Protein AF-0000000075734066 (afdb_homodimer)

Sequence (974 aa):
MGRRRIFTVGFDLPGDGFESIPFNSDQTLLDADIVLFEPTLSVFHSYESYNGRELLSENSSFIAKTRVDHWRSEIITAVNAGKLVVVYLSKPDVYYRYTGQQQHSGTGRSRATTNLVAEISSYEAIPNLTKVTAKSGSEIRLEKDGAFLGPYWSEVSEYSSYEVEIEGNFTRTLLRSRSGERVVGASFEGKRGALLFLPPIRYDYELFVQDVGAEEEWTAEAQEFGKRLVGALVGLSDVLRRSSQLTPPPEWSSASEFRLALENVLETNITQHSAQIQRMQAERLEFEQQLEDAGSLRRLLYEQGKALELAILEAMRLFGFESSQFQDGESEFDGVFVSVEGRCLGEVEGRDNRAIAIEKFSQLERNLSEDFAREETSEYAKGILFGNAYRLKPPADRGSFFTDKCVSAAQRIGAALIRTPDLFAPAKYLKEHPSDTGFAKACRDSIFSTSGGVVNFPEPPIVETNTVTTTNEEEPSLPASPILSVSMGRRRIFTVGFDLPGDGFESIPFNSDQTLLDADIVLFEPTLSVFHSYESYNGRELLSENSSFIAKTRVDHWRSEIITAVNAGKLVVVYLSKPDVYYRYTGQQQHSGTGRSRATTNLVAEISSYEAIPNLTKVTAKSGSEIRLEKDGAFLGPYWSEVSEYSSYEVEIEGNFTRTLLRSRSGERVVGASFEGKRGALLFLPPIRYDYELFVQDVGAEEEWTAEAQEFGKRLVGALVGLSDVLRRSSQLTPPPEWSSASEFRLALENVLETNITQHSAQIQRMQAERLEFEQQLEDAGSLRRLLYEQGKALELAILEAMRLFGFESSQFQDGESEFDGVFVSVEGRCLGEVEGRDNRAIAIEKFSQLERNLSEDFAREETSEYAKGILFGNAYRLKPPADRGSFFTDKCVSAAQRIGAALIRTPDLFAPAKYLKEHPSDTGFAKACRDSIFSTSGGVVNFPEPPIVETNTVTTTNEEEPSLPASPILSVS

Foldseek 3Di:
DDQFAEEEECDDADADNYDYHYLLDLDAPQPGQEYEYEQDLVVQFDPDDDPRFTEGDQVSLVSSVVSLQSLLVRVLVNQVVQHEYEYAAAAKRKHKYFPVDWDWDDDDQAIEIATAIAIDISCLSPFFWQDKAFDKDLAKDFDPVQVLLVLLCVLQSVQFIAGIFTDGDAPAQTMAHPPPRGRRWGKHHFLRGIYIYHHDGHDDCVQQWDDDDPDIHGDPVSNVSVVSNSVSVVSSSVVSRVVNPDDDDDPVCPDPVNDDPVVVVVVVVVVVVVVVVVVVVVVVVVVVVVVCVLCLLCCLQAPFDLSNLVSVQLLLVLLPWPWDWDDDPVDTFSIWTQDPVFIETEFEGEDQADADECVRVVSQVVRQVVVCPDPVHPDGHAYEYEFNYNRVDGPVPGDHNHDPNNLVVQQVVFHEYEHSVQSRQLSVLSVVVVVPNVLSVQQVCQRVVGGRYYGHHDGDDDGDDHHHHHDPDPHPRSDNDDHRDHD/DDQFAEEEECDDADADNYDYHYLLDLDAPQPGQEYEYEQDLVVQFDPDDDPRFTEGDQVSLVSSVVSLQSLLVRVLVNQVVQHEYEYAAAAKRKHKYFPPDWDWDDDDQAIEIATAIDIDISCLSPFFWQDKAFDKDLAKDFDPVQVLLVLLCVLQSVQFIAGIFTDGDFPAQTMAHPPPRGRRWGKHHALRGIYIYHHDGHDDCVQQWDDDDPDIHGDPVSHVSVVSNSVSVVSSSVVSRVVNDDDDDDPVCPDPVNDDPVVVVVVVVVVVVVVVVVVVVVVVVVVVVVVCVLCLLCCLQAPFDLSNLVNVQLLLVLLVWPWDWDDDPVDTFSIWTQDPVFIETEFEGEDQADADECVRVVNQVVRQVVVCPDPVHPDGHAYEYEFNYNRVDGPVPGDHNHDPNNLVVQQVVFHEYEHSVQSRQLSVLSVVVVVPNVLSVQQVCQRVVRGRYYGHHDGDDDGDDHHHHHDPDPDPRNDNDDHRDHD

Structure (mmCIF, N/CA/C/O backbone):
data_AF-0000000075734066-model_v1
#
loop_
_entity.id
_entity.type
_entity.pdbx_description
1 polymer 'Uncharacterized protein'
#
loop_
_atom_site.group_PDB
_atom_site.id
_atom_site.type_symbol
_atom_site.label_atom_id
_atom_site.label_alt_id
_atom_site.label_comp_id
_atom_site.label_asym_id
_atom_site.label_entity_id
_atom_site.label_seq_id
_atom_site.pdbx_PDB_ins_code
_atom_site.Cartn_x
_atom_site.Cartn_y
_atom_site.Cartn_z
_atom_site.occupancy
_atom_site.B_iso_or_equiv
_atom_site.auth_seq_id
_atom_site.auth_comp_id
_atom_site.auth_asym_id
_atom_site.auth_atom_id
_atom_site.pdbx_PDB_model_num
ATOM 1 N N . MET A 1 1 ? 5.617 -24.406 16.078 1 31.66 1 MET A N 1
ATOM 2 C CA . MET A 1 1 ? 4.91 -24 14.875 1 31.66 1 MET A CA 1
ATOM 3 C C . MET A 1 1 ? 4.488 -22.531 14.961 1 31.66 1 MET A C 1
ATOM 5 O O . MET A 1 1 ? 3.914 -22.094 15.961 1 31.66 1 MET A O 1
ATOM 9 N N . GLY A 1 2 ? 5.082 -21.688 14.336 1 49.72 2 GLY A N 1
ATOM 10 C CA . GLY A 1 2 ? 4.969 -20.266 14.609 1 49.72 2 GLY A CA 1
ATOM 11 C C . GLY A 1 2 ? 3.539 -19.766 14.562 1 49.72 2 GLY A C 1
ATOM 12 O O . GLY A 1 2 ? 2.693 -20.344 13.875 1 49.72 2 GLY A O 1
ATOM 13 N N . ARG A 1 3 ? 3.123 -19 15.453 1 70.31 3 ARG A N 1
ATOM 14 C CA . ARG A 1 3 ? 1.771 -18.5 15.695 1 70.31 3 ARG A CA 1
ATOM 15 C C . ARG A 1 3 ? 1.241 -17.75 14.484 1 70.31 3 ARG A C 1
ATOM 17 O O . ARG A 1 3 ? 1.912 -16.859 13.961 1 70.31 3 ARG A O 1
ATOM 24 N N . ARG A 1 4 ? 0.085 -18.344 13.875 1 84.06 4 ARG A N 1
ATOM 25 C CA . ARG A 1 4 ? -0.562 -17.703 12.727 1 84.06 4 ARG A CA 1
ATOM 26 C C . ARG A 1 4 ? -1.252 -16.406 13.141 1 84.06 4 ARG A C 1
ATOM 28 O O . ARG A 1 4 ? -1.91 -16.344 14.18 1 84.06 4 ARG A O 1
ATOM 35 N N . ARG A 1 5 ? -0.906 -15.422 12.5 1 88.94 5 ARG A N 1
ATOM 36 C CA . ARG A 1 5 ? -1.552 -14.141 12.734 1 88.94 5 ARG A CA 1
ATOM 37 C C . ARG A 1 5 ? -2.865 -14.031 11.969 1 88.94 5 ARG A C 1
ATOM 39 O O . ARG A 1 5 ? -2.887 -14.164 10.742 1 88.94 5 ARG A O 1
ATOM 46 N N . ILE A 1 6 ? -4 -13.836 12.766 1 94.81 6 ILE A N 1
ATOM 47 C CA . ILE A 1 6 ? -5.324 -13.773 12.156 1 94.81 6 ILE A CA 1
ATOM 48 C C . ILE A 1 6 ? -5.922 -12.383 12.352 1 94.81 6 ILE A C 1
ATOM 50 O O . ILE A 1 6 ? -6.129 -11.945 13.484 1 94.81 6 ILE A O 1
ATOM 54 N N . PHE A 1 7 ? -6.184 -11.68 11.234 1 94.94 7 PHE A N 1
ATOM 55 C CA . PHE A 1 7 ? -6.82 -10.367 11.273 1 94.94 7 PHE A CA 1
ATOM 56 C C . PHE A 1 7 ? -8.328 -10.5 11.102 1 94.94 7 PHE A C 1
ATOM 58 O O . PHE A 1 7 ? -8.805 -11.297 10.297 1 94.94 7 PHE A O 1
ATOM 65 N N . THR A 1 8 ? -9.086 -9.758 11.906 1 95.69 8 THR A N 1
ATOM 66 C CA . THR A 1 8 ? -10.492 -9.492 11.633 1 95.69 8 THR A CA 1
ATOM 67 C C . THR A 1 8 ? -10.688 -8.039 11.203 1 95.69 8 THR A C 1
ATOM 69 O O . THR A 1 8 ? -10.273 -7.113 11.898 1 95.69 8 THR A O 1
ATOM 72 N N . VAL A 1 9 ? -11.266 -7.836 10.039 1 95.12 9 VAL A N 1
ATOM 73 C CA . VAL A 1 9 ? -11.461 -6.484 9.516 1 95.12 9 VAL A CA 1
ATOM 74 C C . VAL A 1 9 ? -12.953 -6.148 9.516 1 95.12 9 VAL A C 1
ATOM 76 O O . VAL A 1 9 ? -13.742 -6.797 8.82 1 95.12 9 VAL A O 1
ATOM 79 N N . GLY A 1 10 ? -13.352 -5.129 10.273 1 91.62 10 GLY A N 1
ATOM 80 C CA . GLY A 1 10 ? -14.719 -4.641 10.25 1 91.62 10 GLY A CA 1
ATOM 81 C C . GLY A 1 10 ? -15.594 -5.285 11.312 1 91.62 10 GLY A C 1
ATOM 82 O O . GLY A 1 10 ? -16.781 -4.969 11.414 1 91.62 10 GLY A O 1
ATOM 83 N N . PHE A 1 11 ? -15.039 -6.273 12.047 1 90.06 11 PHE A N 1
ATOM 84 C CA . PHE A 1 11 ? -15.812 -6.934 13.094 1 90.06 11 PHE A CA 1
ATOM 85 C C . PHE A 1 11 ? -14.891 -7.574 14.125 1 90.06 11 PHE A C 1
ATOM 87 O O . PHE A 1 11 ? -13.672 -7.605 13.938 1 90.06 11 PHE A O 1
ATOM 94 N N . ASP A 1 12 ? -15.492 -8.07 15.195 1 88.94 12 ASP A N 1
ATOM 95 C CA . ASP A 1 12 ? -14.727 -8.688 16.281 1 88.94 12 ASP A CA 1
ATOM 96 C C . ASP A 1 12 ? -15.18 -10.125 16.516 1 88.94 12 ASP A C 1
ATOM 98 O O . ASP A 1 12 ? -16.328 -10.469 16.266 1 88.94 12 ASP A O 1
ATOM 102 N N . LEU A 1 13 ? -14.258 -10.867 16.906 1 92.38 13 LEU A N 1
ATOM 103 C CA . LEU A 1 13 ? -14.516 -12.242 17.312 1 92.38 13 LEU A CA 1
ATOM 104 C C . LEU A 1 13 ? -13.953 -12.516 18.703 1 92.38 13 LEU A C 1
ATOM 106 O O . LEU A 1 13 ? -13 -11.859 19.125 1 92.38 13 LEU A O 1
ATOM 110 N N . PRO A 1 14 ? -14.609 -13.375 19.406 1 89.62 14 PRO A N 1
ATOM 111 C CA . PRO A 1 14 ? -14.148 -13.648 20.781 1 89.62 14 PRO A CA 1
ATOM 112 C C . PRO A 1 14 ? -12.797 -14.359 20.812 1 89.62 14 PRO A C 1
ATOM 114 O O . PRO A 1 14 ? -12.492 -15.164 19.922 1 89.62 14 PRO A O 1
ATOM 117 N N . GLY A 1 15 ? -12.039 -14.039 21.875 1 85.56 15 GLY A N 1
ATOM 118 C CA . GLY A 1 15 ? -10.773 -14.727 22.094 1 85.56 15 GLY A CA 1
ATOM 119 C C . GLY A 1 15 ? -9.562 -13.867 21.781 1 85.56 15 GLY A C 1
ATOM 120 O O . GLY A 1 15 ? -9.695 -12.773 21.234 1 85.56 15 GLY A O 1
ATOM 121 N N . ASP A 1 16 ? -8.375 -14.398 22.047 1 84.06 16 ASP A N 1
ATOM 122 C CA . ASP A 1 16 ? -7.129 -13.641 21.938 1 84.06 16 ASP A CA 1
ATOM 123 C C . ASP A 1 16 ? -6.395 -13.992 20.641 1 84.06 16 ASP A C 1
ATOM 125 O O . ASP A 1 16 ? -5.305 -13.484 20.375 1 84.06 16 ASP A O 1
ATOM 129 N N . GLY A 1 17 ? -7.035 -14.805 19.906 1 88.69 17 GLY A N 1
ATOM 130 C CA . GLY A 1 17 ? -6.359 -15.273 18.703 1 88.69 17 GLY A CA 1
ATOM 131 C C . GLY A 1 17 ? -6.562 -14.359 17.516 1 88.69 17 GLY A C 1
ATOM 132 O O . GLY A 1 17 ? -6.027 -14.617 16.438 1 88.69 17 GLY A O 1
ATOM 133 N N . PHE A 1 18 ? -7.312 -13.25 17.734 1 92 18 PHE A N 1
ATOM 134 C CA . PHE A 1 18 ? -7.664 -12.383 16.609 1 92 18 PHE A CA 1
ATOM 135 C C . PHE A 1 18 ? -7.16 -10.969 16.859 1 92 18 PHE A C 1
ATOM 137 O O . PHE A 1 18 ? -7.207 -10.461 17.984 1 92 18 PHE A O 1
ATOM 144 N N . GLU A 1 19 ? -6.594 -10.375 15.812 1 89.81 19 GLU A N 1
ATOM 145 C CA . GLU A 1 19 ? -6.277 -8.945 15.805 1 89.81 19 GLU A CA 1
ATOM 146 C C . GLU A 1 19 ? -7.316 -8.156 15.016 1 89.81 19 GLU A C 1
ATOM 148 O O . GLU A 1 19 ? -7.395 -8.273 13.789 1 89.81 19 GLU A O 1
ATOM 153 N N . SER A 1 20 ? -8.039 -7.309 15.695 1 90.5 20 SER A N 1
ATOM 154 C CA . SER A 1 20 ? -9.156 -6.586 15.094 1 90.5 20 SER A CA 1
ATOM 155 C C . SER A 1 20 ? -8.68 -5.297 14.422 1 90.5 20 SER A C 1
ATOM 157 O O . SER A 1 20 ? -7.969 -4.5 15.039 1 90.5 20 SER A O 1
ATOM 159 N N . ILE A 1 21 ? -9.047 -5.102 13.164 1 89.25 21 ILE A N 1
ATOM 160 C CA . ILE A 1 21 ? -8.75 -3.906 12.383 1 89.25 21 ILE A CA 1
ATOM 161 C C . ILE A 1 21 ? -10.055 -3.219 11.984 1 89.25 21 ILE A C 1
ATOM 163 O O . ILE A 1 21 ? -10.953 -3.855 11.43 1 89.25 21 ILE A O 1
ATOM 167 N N . PRO A 1 22 ? -10.195 -1.929 12.328 1 87.56 22 PRO A N 1
ATOM 168 C CA . PRO A 1 22 ? -11.406 -1.242 11.867 1 87.56 22 PRO A CA 1
ATOM 169 C C . PRO A 1 22 ? -11.461 -1.109 10.344 1 87.56 22 PRO A C 1
ATOM 171 O O . PRO A 1 22 ? -10.422 -1.063 9.688 1 87.56 22 PRO A O 1
ATOM 174 N N . PHE A 1 23 ? -12.641 -1.025 9.828 1 91.44 23 PHE A N 1
ATOM 175 C CA . PHE A 1 23 ? -12.797 -0.846 8.391 1 91.44 23 PHE A CA 1
ATOM 176 C C . PHE A 1 23 ? -12.172 0.467 7.938 1 91.44 23 PHE A C 1
ATOM 178 O O . PHE A 1 23 ? -11.602 0.546 6.844 1 91.44 23 PHE A O 1
ATOM 185 N N . ASN A 1 24 ? -12.383 1.441 8.828 1 87.12 24 ASN A N 1
ATOM 186 C CA . ASN A 1 24 ? -11.766 2.727 8.531 1 87.12 24 ASN A CA 1
ATOM 187 C C . ASN A 1 24 ? -10.273 2.723 8.867 1 87.12 24 ASN A C 1
ATOM 189 O O . ASN A 1 24 ? -9.844 3.422 9.781 1 87.12 24 ASN A O 1
ATOM 193 N N . SER A 1 25 ? -9.586 1.831 8.266 1 80.31 25 SER A N 1
ATOM 194 C CA . SER A 1 25 ? -8.141 1.665 8.422 1 80.31 25 SER A CA 1
ATOM 195 C C . SER A 1 25 ? -7.453 1.527 7.066 1 80.31 25 SER A C 1
ATOM 197 O O . SER A 1 25 ? -8.078 1.132 6.082 1 80.31 25 SER A O 1
ATOM 199 N N . ASP A 1 26 ? -6.324 1.95 6.969 1 72.06 26 ASP A N 1
ATOM 200 C CA . ASP A 1 26 ? -5.543 1.781 5.75 1 72.06 26 ASP A CA 1
ATOM 201 C C . ASP A 1 26 ? -4.434 0.747 5.945 1 72.06 26 ASP A C 1
ATOM 203 O O . ASP A 1 26 ? -3.438 0.752 5.219 1 72.06 26 ASP A O 1
ATOM 207 N N . GLN A 1 27 ? -4.645 -0.114 6.914 1 72.88 27 GLN A N 1
ATOM 208 C CA . GLN A 1 27 ? -3.68 -1.16 7.238 1 72.88 27 GLN A CA 1
ATOM 209 C C . GLN A 1 27 ? -3.584 -2.189 6.117 1 72.88 27 GLN A C 1
ATOM 211 O O . GLN A 1 27 ? -4.57 -2.463 5.434 1 72.88 27 GLN A O 1
ATOM 216 N N . THR A 1 28 ? -2.367 -2.773 5.941 1 74.94 28 THR A N 1
ATOM 217 C CA . THR A 1 28 ? -2.178 -3.828 4.953 1 74.94 28 THR A CA 1
ATOM 218 C C . THR A 1 28 ? -2.631 -5.176 5.508 1 74.94 28 THR A C 1
ATOM 220 O O . THR A 1 28 ? -2.551 -5.418 6.715 1 74.94 28 THR A O 1
ATOM 223 N N . LEU A 1 29 ? -3.039 -6.004 4.648 1 87.69 29 LEU A N 1
ATOM 224 C CA . LEU A 1 29 ? -3.457 -7.348 5.043 1 87.69 29 LEU A CA 1
ATOM 225 C C . LEU A 1 29 ? -2.314 -8.344 4.883 1 87.69 29 LEU A C 1
ATOM 227 O O . LEU A 1 29 ? -2.438 -9.5 5.277 1 87.69 29 LEU A O 1
ATOM 231 N N . LEU A 1 30 ? -1.233 -7.906 4.418 1 77.75 30 LEU A N 1
ATOM 232 C CA . LEU A 1 30 ? -0.116 -8.797 4.121 1 77.75 30 LEU A CA 1
ATOM 233 C C . LEU A 1 30 ? 0.545 -9.289 5.406 1 77.75 30 LEU A C 1
ATOM 235 O O . LEU A 1 30 ? 1.263 -10.289 5.395 1 77.75 30 LEU A O 1
ATOM 239 N N . ASP A 1 31 ? 0.239 -8.656 6.555 1 74.5 31 ASP A N 1
ATOM 240 C CA . ASP A 1 31 ? 0.847 -9.023 7.828 1 74.5 31 ASP A CA 1
ATOM 241 C C . ASP A 1 31 ? 0.141 -10.227 8.453 1 74.5 31 ASP A C 1
ATOM 243 O O . ASP A 1 31 ? 0.643 -10.82 9.406 1 74.5 31 ASP A O 1
ATOM 247 N N . ALA A 1 32 ? -0.918 -10.555 7.891 1 88.38 32 ALA A N 1
ATOM 248 C CA . ALA A 1 32 ? -1.688 -11.672 8.445 1 88.38 32 ALA A CA 1
ATOM 249 C C . ALA A 1 32 ? -1.451 -12.945 7.645 1 88.38 32 ALA A C 1
ATOM 251 O O . ALA A 1 32 ? -0.987 -12.898 6.504 1 88.38 32 ALA A O 1
ATOM 252 N N . ASP A 1 33 ? -1.626 -14.039 8.297 1 89.5 33 ASP A N 1
ATOM 253 C CA . ASP A 1 33 ? -1.667 -15.328 7.605 1 89.5 33 ASP A CA 1
ATOM 254 C C . ASP A 1 33 ? -3.078 -15.641 7.113 1 89.5 33 ASP A C 1
ATOM 256 O O . ASP A 1 33 ? -3.25 -16.203 6.027 1 89.5 33 ASP A O 1
ATOM 260 N N . ILE A 1 34 ? -3.953 -15.25 7.945 1 95.31 34 ILE A N 1
ATOM 261 C CA . ILE A 1 34 ? -5.371 -15.43 7.645 1 95.31 34 ILE A CA 1
ATOM 262 C C . ILE A 1 34 ? -6.113 -14.117 7.879 1 95.31 34 ILE A C 1
ATOM 264 O O . ILE A 1 34 ? -5.855 -13.414 8.859 1 95.31 34 ILE A O 1
ATOM 268 N N . VAL A 1 35 ? -6.949 -13.828 6.957 1 96.5 35 VAL A N 1
ATOM 269 C CA . VAL A 1 35 ? -7.742 -12.609 7.082 1 96.5 35 VAL A CA 1
ATOM 270 C C . VAL A 1 35 ? -9.227 -12.961 7.078 1 96.5 35 VAL A C 1
ATOM 272 O O . VAL A 1 35 ? -9.703 -13.688 6.199 1 96.5 35 VAL A O 1
ATOM 275 N N . LEU A 1 36 ? -9.898 -12.516 8.125 1 97.75 36 LEU A N 1
ATOM 276 C CA . LEU A 1 36 ? -11.352 -12.562 8.18 1 97.75 36 LEU A CA 1
ATOM 277 C C . LEU A 1 36 ? -11.953 -11.18 7.945 1 97.75 36 LEU A C 1
ATOM 279 O O . LEU A 1 36 ? -11.703 -10.25 8.711 1 97.75 36 LEU A O 1
ATOM 283 N N . PHE A 1 37 ? -12.758 -11.055 6.855 1 97.38 37 PHE A N 1
ATOM 284 C CA . PHE A 1 37 ? -13.195 -9.742 6.406 1 97.38 37 PHE A CA 1
ATOM 285 C C . PHE A 1 37 ? -14.719 -9.664 6.371 1 97.38 37 PHE A C 1
ATOM 287 O O . PHE A 1 37 ? -15.375 -10.547 5.816 1 97.38 37 PHE A O 1
ATOM 294 N N . GLU A 1 38 ? -15.273 -8.703 6.969 1 96.12 38 GLU A N 1
ATOM 295 C CA . GLU A 1 38 ? -16.703 -8.422 6.844 1 96.12 38 GLU A CA 1
ATOM 296 C C . GLU A 1 38 ? -16.938 -7.078 6.152 1 96.12 38 GLU A C 1
ATOM 298 O O . GLU A 1 38 ? -16.531 -6.031 6.664 1 96.12 38 GLU A O 1
ATOM 303 N N . PRO A 1 39 ? -17.547 -7.109 4.957 1 95.19 39 PRO A N 1
ATOM 304 C CA . PRO A 1 39 ? -17.844 -5.848 4.27 1 95.19 39 PRO A CA 1
ATOM 305 C C . PRO A 1 39 ? -18.891 -5.004 4.996 1 95.19 39 PRO A C 1
ATOM 307 O O . PRO A 1 39 ? -20.047 -5.426 5.133 1 95.19 39 PRO A O 1
ATOM 310 N N . THR A 1 40 ? -18.484 -3.816 5.48 1 92.62 40 THR A N 1
ATOM 311 C CA . THR A 1 40 ? -19.406 -2.951 6.203 1 92.62 40 THR A CA 1
ATOM 312 C C . THR A 1 40 ? -19.047 -1.483 6.004 1 92.62 40 THR A C 1
ATOM 314 O O . THR A 1 40 ? -17.875 -1.14 5.898 1 92.62 40 THR A O 1
ATOM 317 N N . LEU A 1 41 ? -20.062 -0.621 5.875 1 91.75 41 LEU A N 1
ATOM 318 C CA . LEU A 1 41 ? -19.875 0.824 5.816 1 91.75 41 LEU A CA 1
ATOM 319 C C . LEU A 1 41 ? -20.484 1.501 7.043 1 91.75 41 LEU A C 1
ATOM 321 O O . LEU A 1 41 ? -20.625 2.727 7.074 1 91.75 41 LEU A O 1
ATOM 325 N N . SER A 1 42 ? -20.781 0.729 8.047 1 85.69 42 SER A N 1
ATOM 326 C CA . SER A 1 42 ? -21.547 1.219 9.203 1 85.69 42 SER A CA 1
ATOM 327 C C . SER A 1 42 ? -20.766 2.291 9.953 1 85.69 42 SER A C 1
ATOM 329 O O . SER A 1 42 ? -21.359 3.172 10.578 1 85.69 42 SER A O 1
ATOM 331 N N . VAL A 1 43 ? -19.484 2.262 9.828 1 84.69 43 VAL A N 1
ATOM 332 C CA . VAL A 1 43 ? -18.641 3.189 10.578 1 84.69 43 VAL A CA 1
ATOM 333 C C . VAL A 1 43 ? -18.797 4.598 10.008 1 84.69 43 VAL A C 1
ATOM 335 O O . VAL A 1 43 ? -18.453 5.582 10.672 1 84.69 43 VAL A O 1
ATOM 338 N N . PHE A 1 44 ? -19.344 4.734 8.82 1 84.19 44 PHE A N 1
ATOM 339 C CA . PHE A 1 44 ? -19.484 6.031 8.164 1 84.19 44 PHE A CA 1
ATOM 340 C C . PHE A 1 44 ? -20.938 6.52 8.258 1 84.19 44 PHE A C 1
ATOM 342 O O . PHE A 1 44 ? -21.344 7.402 7.496 1 84.19 44 PHE A O 1
ATOM 349 N N . HIS A 1 45 ? -21.688 6.012 9.141 1 75.38 45 HIS A N 1
ATOM 350 C CA . HIS A 1 45 ? -23.109 6.324 9.281 1 75.38 45 HIS A CA 1
ATOM 351 C C . HIS A 1 45 ? -23.328 7.824 9.414 1 75.38 45 HIS A C 1
ATOM 353 O O . HIS A 1 45 ? -22.516 8.523 10.016 1 75.38 45 HIS A O 1
ATOM 359 N N . SER A 1 46 ? -24.297 8.32 8.68 1 70.5 46 SER A N 1
ATOM 360 C CA . SER A 1 46 ? -24.719 9.719 8.719 1 70.5 46 SER A CA 1
ATOM 361 C C . SER A 1 46 ? -26.219 9.836 8.969 1 70.5 46 SER A C 1
ATOM 363 O O . SER A 1 46 ? -26.969 8.883 8.75 1 70.5 46 SER A O 1
ATOM 365 N N . TYR A 1 47 ? -26.594 10.953 9.562 1 61.44 47 TYR A N 1
ATOM 366 C CA . TYR A 1 47 ? -28 11.164 9.859 1 61.44 47 TYR A CA 1
ATOM 367 C C . TYR A 1 47 ? -28.719 11.773 8.664 1 61.44 47 TYR A C 1
ATOM 369 O O . TYR A 1 47 ? -29.953 11.812 8.625 1 61.44 47 TYR A O 1
ATOM 377 N N . GLU A 1 48 ? -28 12.109 7.637 1 71.06 48 GLU A N 1
ATOM 378 C CA . GLU A 1 48 ? -28.625 12.68 6.445 1 71.06 48 GLU A CA 1
ATOM 379 C C . GLU A 1 48 ? -29.078 11.594 5.48 1 71.06 48 GLU A C 1
ATOM 381 O O . GLU A 1 48 ? -28.562 10.477 5.504 1 71.06 48 GLU A O 1
ATOM 386 N N . SER A 1 49 ? -30.25 11.891 4.852 1 78 49 SER A N 1
ATOM 387 C CA . SER A 1 49 ? -30.797 10.914 3.92 1 78 49 SER A CA 1
ATOM 388 C C . SER A 1 49 ? -31.047 11.531 2.549 1 78 49 SER A C 1
ATOM 390 O O . SER A 1 49 ? -31.203 12.75 2.434 1 78 49 SER A O 1
ATOM 392 N N . TYR A 1 50 ? -30.906 10.789 1.576 1 74.31 50 TYR A N 1
ATOM 393 C CA . TYR A 1 50 ? -31.219 11.117 0.189 1 74.31 50 TYR A CA 1
ATOM 394 C C . TYR A 1 50 ? -31.906 9.961 -0.51 1 74.31 50 TYR A C 1
ATOM 396 O O . TYR A 1 50 ? -31.359 8.852 -0.58 1 74.31 50 TYR A O 1
ATOM 404 N N . ASN A 1 51 ? -33.125 10.188 -1.033 1 72.19 51 ASN A N 1
ATOM 405 C CA . ASN A 1 51 ? -33.906 9.195 -1.749 1 72.19 51 ASN A CA 1
ATOM 406 C C . ASN A 1 51 ? -34.094 7.93 -0.922 1 72.19 51 ASN A C 1
ATOM 408 O O . ASN A 1 51 ? -33.906 6.82 -1.424 1 72.19 51 ASN A O 1
ATOM 412 N N . GLY A 1 52 ? -34.281 8.102 0.432 1 72.88 52 GLY A N 1
ATOM 413 C CA . GLY A 1 52 ? -34.656 6.992 1.299 1 72.88 52 GLY A CA 1
ATOM 414 C C . GLY A 1 52 ? -33.469 6.234 1.837 1 72.88 52 GLY A C 1
ATOM 415 O O . GLY A 1 52 ? -33.625 5.254 2.562 1 72.88 52 GLY A O 1
ATOM 416 N N . ARG A 1 53 ? -32.281 6.66 1.434 1 79.75 53 ARG A N 1
ATOM 417 C CA . ARG A 1 53 ? -31.078 6.012 1.924 1 79.75 53 ARG A CA 1
ATOM 418 C C . ARG A 1 53 ? -30.141 7.02 2.582 1 79.75 53 ARG A C 1
ATOM 420 O O . ARG A 1 53 ? -30.25 8.227 2.342 1 79.75 53 ARG A O 1
ATOM 427 N N . GLU A 1 54 ? -29.422 6.426 3.391 1 83.69 54 GLU A N 1
ATOM 428 C CA . GLU A 1 54 ? -28.469 7.277 4.109 1 83.69 54 GLU A CA 1
ATOM 429 C C . GLU A 1 54 ? -27.5 7.957 3.15 1 83.69 54 GLU A C 1
ATOM 431 O O . GLU A 1 54 ? -27.031 7.336 2.199 1 83.69 54 GLU A O 1
ATOM 436 N N . LEU A 1 55 ? -27.375 9.266 3.361 1 85.25 55 LEU A N 1
ATOM 437 C CA . LEU A 1 55 ? -26.406 10.062 2.623 1 85.25 55 LEU A CA 1
ATOM 438 C C . LEU A 1 55 ? -25.203 10.398 3.5 1 85.25 55 LEU A C 1
ATOM 440 O O . LEU A 1 55 ? -25.344 11.078 4.52 1 85.25 55 LEU A O 1
ATOM 444 N N . LEU A 1 56 ? -24.078 9.922 3.084 1 86.31 56 LEU A N 1
ATOM 445 C CA . LEU A 1 56 ? -22.859 10.18 3.838 1 86.31 56 LEU A CA 1
ATOM 446 C C . LEU A 1 56 ? -22.484 11.656 3.771 1 86.31 56 LEU A C 1
ATOM 448 O O . LEU A 1 56 ? -22.812 12.344 2.801 1 86.31 56 LEU A O 1
ATOM 452 N N . SER A 1 57 ? -21.953 12.078 4.855 1 80.31 57 SER A N 1
ATOM 453 C CA . SER A 1 57 ? -21.406 13.43 4.809 1 80.31 57 SER A CA 1
ATOM 454 C C . SER A 1 57 ? -20.359 13.562 3.719 1 80.31 57 SER A C 1
ATOM 456 O O . SER A 1 57 ? -19.859 12.562 3.197 1 80.31 57 SER A O 1
ATOM 458 N N . GLU A 1 58 ? -20 14.703 3.324 1 75.69 58 GLU A N 1
ATOM 459 C CA . GLU A 1 58 ? -18.984 14.922 2.297 1 75.69 58 GLU A CA 1
ATOM 460 C C . GLU A 1 58 ? -17.641 14.305 2.699 1 75.69 58 GLU A C 1
ATOM 462 O O . GLU A 1 58 ? -17 13.633 1.893 1 75.69 58 GLU A O 1
ATOM 467 N N . ASN A 1 59 ? -17.359 14.516 3.953 1 73.94 59 ASN A N 1
ATOM 468 C CA . ASN A 1 59 ? -16.109 13.938 4.449 1 73.94 59 ASN A CA 1
ATOM 469 C C . ASN A 1 59 ? -16.172 12.414 4.473 1 73.94 59 ASN A C 1
ATOM 471 O O . ASN A 1 59 ? -15.242 11.75 4.008 1 73.94 59 ASN A O 1
ATOM 475 N N . SER A 1 60 ? -17.266 11.906 5.012 1 80.94 60 SER A N 1
ATOM 476 C CA . SER A 1 60 ? -17.422 10.461 5.105 1 80.94 60 SER A CA 1
ATOM 477 C C . SER A 1 60 ? -17.5 9.82 3.723 1 80.94 60 SER A C 1
ATOM 479 O O . SER A 1 60 ? -17.078 8.68 3.533 1 80.94 60 SER A O 1
ATOM 481 N N . SER A 1 61 ? -18.016 10.586 2.773 1 82.88 61 SER A N 1
ATOM 482 C CA . SER A 1 61 ? -18.094 10.109 1.397 1 82.88 61 SER A CA 1
ATOM 483 C C . SER A 1 61 ? -16.703 9.844 0.822 1 82.88 61 SER A C 1
ATOM 485 O O . SER A 1 61 ? -16.469 8.812 0.193 1 82.88 61 SER A O 1
ATOM 487 N N . PHE A 1 62 ? -15.883 10.75 1.059 1 79.5 62 PHE A N 1
ATOM 488 C CA . PHE A 1 62 ? -14.516 10.633 0.576 1 79.5 62 PHE A CA 1
ATOM 489 C C . PHE A 1 62 ? -13.797 9.477 1.259 1 79.5 62 PHE A C 1
ATOM 491 O O . PHE A 1 62 ? -13.18 8.641 0.593 1 79.5 62 PHE A O 1
ATOM 498 N N . ILE A 1 63 ? -13.883 9.328 2.523 1 80.38 63 ILE A N 1
ATOM 499 C CA . ILE A 1 63 ? -13.172 8.297 3.285 1 80.38 63 ILE A CA 1
ATOM 500 C C . ILE A 1 63 ? -13.719 6.922 2.92 1 80.38 63 ILE A C 1
ATOM 502 O O . ILE A 1 63 ? -12.945 5.984 2.693 1 80.38 63 ILE A O 1
ATOM 506 N N . ALA A 1 64 ? -14.984 6.848 2.832 1 88.75 64 ALA A N 1
ATOM 507 C CA . ALA A 1 64 ? -15.617 5.566 2.529 1 88.75 64 ALA A CA 1
ATOM 508 C C . ALA A 1 64 ? -15.148 5.027 1.18 1 88.75 64 ALA A C 1
ATOM 510 O O . ALA A 1 64 ? -14.805 3.852 1.061 1 88.75 64 ALA A O 1
ATOM 511 N N . LYS A 1 65 ? -15.125 5.855 0.214 1 86.12 65 LYS A N 1
ATOM 512 C CA . LYS A 1 65 ? -14.719 5.422 -1.119 1 86.12 65 LYS A CA 1
ATOM 513 C C . LYS A 1 65 ? -13.25 5.004 -1.136 1 86.12 65 LYS A C 1
ATOM 515 O O . LYS A 1 65 ? -12.898 3.98 -1.726 1 86.12 65 LYS A O 1
ATOM 520 N N . THR A 1 66 ? -12.453 5.734 -0.466 1 80.62 66 THR A N 1
ATOM 521 C CA . THR A 1 66 ? -11.023 5.418 -0.391 1 80.62 66 THR A CA 1
ATOM 522 C C . THR A 1 66 ? -10.805 4.094 0.336 1 80.62 66 THR A C 1
ATOM 524 O O . THR A 1 66 ? -9.938 3.309 -0.048 1 80.62 66 THR A O 1
ATOM 527 N N . ARG A 1 67 ? -11.586 3.861 1.324 1 86.5 67 ARG A N 1
ATOM 528 C CA . ARG A 1 67 ? -11.43 2.645 2.113 1 86.5 67 ARG A CA 1
ATOM 529 C C . ARG A 1 67 ? -11.914 1.422 1.342 1 86.5 67 ARG A C 1
ATOM 531 O O . ARG A 1 67 ? -11.273 0.367 1.371 1 86.5 67 ARG A O 1
ATOM 538 N N . VAL A 1 68 ? -13.023 1.571 0.701 1 90.31 68 VAL A N 1
ATOM 539 C CA . VAL A 1 68 ? -13.555 0.477 -0.108 1 90.31 68 VAL A CA 1
ATOM 540 C C . VAL A 1 68 ? -12.531 0.082 -1.17 1 90.31 68 VAL A C 1
ATOM 542 O O . VAL A 1 68 ? -12.25 -1.104 -1.364 1 90.31 68 VAL A O 1
ATOM 545 N N . ASP A 1 69 ? -11.953 1.018 -1.784 1 82.75 69 ASP A N 1
ATOM 546 C CA . ASP A 1 69 ? -10.945 0.775 -2.811 1 82.75 69 ASP A CA 1
ATOM 547 C C . ASP A 1 69 ? -9.688 0.154 -2.209 1 82.75 69 ASP A C 1
ATOM 549 O O . ASP A 1 69 ? -9.094 -0.756 -2.795 1 82.75 69 ASP A O 1
ATOM 553 N N . HIS A 1 70 ? -9.336 0.61 -1.107 1 82 70 HIS A N 1
ATOM 554 C CA . HIS A 1 70 ? -8.18 0.09 -0.391 1 82 70 HIS A CA 1
ATOM 555 C C . HIS A 1 70 ? -8.352 -1.391 -0.067 1 82 70 HIS A C 1
ATOM 557 O O . HIS A 1 70 ? -7.469 -2.201 -0.357 1 82 70 HIS A O 1
ATOM 563 N N . TRP A 1 71 ? -9.445 -1.725 0.533 1 91.31 71 TRP A N 1
ATOM 564 C CA . TRP A 1 71 ? -9.664 -3.098 0.976 1 91.31 71 TRP A CA 1
ATOM 565 C C . TRP A 1 71 ? -9.766 -4.043 -0.216 1 91.31 71 TRP A C 1
ATOM 567 O O . TRP A 1 71 ? -9.281 -5.18 -0.156 1 91.31 71 TRP A O 1
ATOM 577 N N . ARG A 1 72 ? -10.367 -3.592 -1.28 1 87.88 72 ARG A N 1
ATOM 578 C CA . ARG A 1 72 ? -10.422 -4.418 -2.482 1 87.88 72 ARG A CA 1
ATOM 579 C C . ARG A 1 72 ? -9.023 -4.781 -2.959 1 87.88 72 ARG A C 1
ATOM 581 O O . ARG A 1 72 ? -8.734 -5.949 -3.223 1 87.88 72 ARG A O 1
ATOM 588 N N . SER A 1 73 ? -8.18 -3.855 -3.006 1 81.06 73 SER A N 1
ATOM 589 C CA . SER A 1 73 ? -6.793 -4.062 -3.418 1 81.06 73 SER A CA 1
ATOM 590 C C . SER A 1 73 ? -6.055 -4.961 -2.432 1 81.06 73 SER A C 1
ATOM 592 O O . SER A 1 73 ? -5.301 -5.852 -2.838 1 81.06 73 SER A O 1
ATOM 594 N N . GLU A 1 74 ? -6.297 -4.719 -1.16 1 84.31 74 GLU A N 1
ATOM 595 C CA . GLU A 1 74 ? -5.625 -5.492 -0.12 1 84.31 74 GLU A CA 1
ATOM 596 C C . GLU A 1 74 ? -6.039 -6.961 -0.168 1 84.31 74 GLU A C 1
ATOM 598 O O . GLU A 1 74 ? -5.207 -7.852 0.013 1 84.31 74 GLU A O 1
ATOM 603 N N . ILE A 1 75 ? -7.246 -7.191 -0.417 1 91.62 75 ILE A N 1
ATOM 604 C CA . ILE A 1 75 ? -7.746 -8.562 -0.472 1 91.62 75 ILE A CA 1
ATOM 605 C C . ILE A 1 75 ? -7.117 -9.297 -1.653 1 91.62 75 ILE A C 1
ATOM 607 O O . ILE A 1 75 ? -6.629 -10.414 -1.506 1 91.62 75 ILE A O 1
ATOM 611 N N . ILE A 1 76 ? -7.086 -8.672 -2.764 1 84.69 76 ILE A N 1
ATOM 612 C CA . ILE A 1 76 ? -6.492 -9.273 -3.955 1 84.69 76 ILE A CA 1
ATOM 613 C C . ILE A 1 76 ? -5.016 -9.562 -3.707 1 84.69 76 ILE A C 1
ATOM 615 O O . ILE A 1 76 ? -4.535 -10.664 -3.986 1 84.69 76 ILE A O 1
ATOM 619 N N . THR A 1 77 ? -4.363 -8.602 -3.141 1 78.38 77 THR A N 1
ATOM 620 C CA . THR A 1 77 ? -2.936 -8.734 -2.867 1 78.38 77 THR A CA 1
ATOM 621 C C . THR A 1 77 ? -2.676 -9.859 -1.871 1 78.38 77 THR A C 1
ATOM 623 O O . THR A 1 77 ? -1.728 -10.633 -2.031 1 78.38 77 THR A O 1
ATOM 626 N N . ALA A 1 78 ? -3.496 -9.938 -0.879 1 85.94 78 ALA A N 1
ATOM 627 C CA . ALA A 1 78 ? -3.336 -10.961 0.146 1 85.94 78 ALA A CA 1
ATOM 628 C C . ALA A 1 78 ? -3.506 -12.359 -0.446 1 85.94 78 ALA A C 1
ATOM 630 O O . ALA A 1 78 ? -2.695 -13.25 -0.189 1 85.94 78 ALA A O 1
ATOM 631 N N . VAL A 1 79 ? -4.453 -12.516 -1.257 1 88.31 79 VAL A N 1
ATOM 632 C CA . VAL A 1 79 ? -4.703 -13.812 -1.881 1 88.31 79 VAL A CA 1
ATOM 633 C C . VAL A 1 79 ? -3.543 -14.172 -2.805 1 88.31 79 VAL A C 1
ATOM 635 O O . VAL A 1 79 ? -3.059 -15.305 -2.785 1 88.31 79 VAL A O 1
ATOM 638 N N . ASN A 1 80 ? -3.092 -13.258 -3.512 1 77.75 80 ASN A N 1
ATOM 639 C CA . ASN A 1 80 ? -1.981 -13.484 -4.43 1 77.75 80 ASN A CA 1
ATOM 640 C C . ASN A 1 80 ? -0.694 -13.812 -3.678 1 77.75 80 ASN A C 1
ATOM 642 O O . ASN A 1 80 ? 0.181 -14.5 -4.207 1 77.75 80 ASN A O 1
ATOM 646 N N . ALA A 1 81 ? -0.708 -13.312 -2.451 1 74.69 81 ALA A N 1
ATOM 647 C CA . ALA A 1 81 ? 0.468 -13.555 -1.617 1 74.69 81 ALA A CA 1
ATOM 648 C C . ALA A 1 81 ? 0.375 -14.898 -0.911 1 74.69 81 ALA A C 1
ATOM 650 O O . ALA A 1 81 ? 1.24 -15.25 -0.104 1 74.69 81 ALA A O 1
ATOM 651 N N . GLY A 1 82 ? -0.663 -15.617 -1.15 1 81.88 82 GLY A N 1
ATOM 652 C CA . GLY A 1 82 ? -0.788 -16.969 -0.631 1 81.88 82 GLY A CA 1
ATOM 653 C C . GLY A 1 82 ? -1.573 -17.047 0.665 1 81.88 82 GLY A C 1
ATOM 654 O O . GLY A 1 82 ? -1.581 -18.078 1.336 1 81.88 82 GLY A O 1
ATOM 655 N N . LYS A 1 83 ? -2.219 -15.945 1.001 1 87.25 83 LYS A N 1
ATOM 656 C CA . LYS A 1 83 ? -2.975 -15.914 2.25 1 87.25 83 LYS A CA 1
ATOM 657 C C . LYS A 1 83 ? -4.387 -16.453 2.051 1 87.25 83 LYS A C 1
ATOM 659 O O . LYS A 1 83 ? -4.887 -16.5 0.924 1 87.25 83 LYS A O 1
ATOM 664 N N . LEU A 1 84 ? -4.91 -16.922 3.16 1 93.88 84 LEU A N 1
ATOM 665 C CA . LEU A 1 84 ? -6.332 -17.234 3.186 1 93.88 84 LEU A CA 1
ATOM 666 C C . LEU A 1 84 ? -7.152 -16.031 3.605 1 93.88 84 LEU A C 1
ATOM 668 O O . LEU A 1 84 ? -6.93 -15.461 4.68 1 93.88 84 LEU A O 1
ATOM 672 N N . VAL A 1 85 ? -7.957 -15.633 2.736 1 96.31 85 VAL A N 1
ATOM 673 C CA . VAL A 1 85 ? -8.898 -14.562 3.064 1 96.31 85 VAL A CA 1
ATOM 674 C C . VAL A 1 85 ? -10.32 -15.117 3.094 1 96.31 85 VAL A C 1
ATOM 676 O O . VAL A 1 85 ? -10.773 -15.719 2.121 1 96.31 85 VAL A O 1
ATOM 679 N N . VAL A 1 86 ? -11 -14.906 4.207 1 97.75 86 VAL A N 1
ATOM 680 C CA . VAL A 1 86 ? -12.398 -15.305 4.344 1 97.75 86 VAL A CA 1
ATOM 681 C C . VAL A 1 86 ? -13.281 -14.062 4.387 1 97.75 86 VAL A C 1
ATOM 683 O O . VAL A 1 86 ? -13.164 -13.234 5.293 1 97.75 86 VAL A O 1
ATOM 686 N N . VAL A 1 87 ? -14.078 -13.93 3.443 1 97.69 87 VAL A N 1
ATOM 687 C CA . VAL A 1 87 ? -15.055 -12.844 3.422 1 97.69 87 VAL A CA 1
ATOM 688 C C . VAL A 1 87 ? -16.391 -13.336 3.99 1 97.69 87 VAL A C 1
ATOM 690 O O . VAL A 1 87 ? -17 -14.258 3.447 1 97.69 87 VAL A O 1
ATOM 693 N N . TYR A 1 88 ? -16.797 -12.75 5.047 1 97.62 88 TYR A N 1
ATOM 694 C CA . TYR A 1 88 ? -18.109 -13.07 5.621 1 97.62 88 TYR A CA 1
ATOM 695 C C . TYR A 1 88 ? -19.203 -12.273 4.945 1 97.62 88 TYR A C 1
ATOM 697 O O . TYR A 1 88 ? -19.203 -11.039 4.984 1 97.62 88 TYR A O 1
ATOM 705 N N . LEU A 1 89 ? -20.125 -12.953 4.445 1 96.62 89 LEU A N 1
ATOM 706 C CA . LEU A 1 89 ? -21.156 -12.398 3.562 1 96.62 89 LEU A CA 1
ATOM 707 C C . LEU A 1 89 ? -22.297 -11.797 4.371 1 96.62 89 LEU A C 1
ATOM 709 O O . LEU A 1 89 ? -23.406 -12.328 4.363 1 96.62 89 LEU A O 1
ATOM 713 N N . SER A 1 90 ? -22.062 -10.594 4.867 1 94.5 90 SER A N 1
ATOM 714 C CA . SER A 1 90 ? -23.078 -9.883 5.641 1 94.5 90 SER A CA 1
ATOM 715 C C . SER A 1 90 ? -24.016 -9.086 4.727 1 94.5 90 SER A C 1
ATOM 717 O O . SER A 1 90 ? -23.734 -8.922 3.537 1 94.5 90 SER A O 1
ATOM 719 N N . LYS A 1 91 ? -25.141 -8.641 5.328 1 92.19 91 LYS A N 1
ATOM 720 C CA . LYS A 1 91 ? -26.078 -7.801 4.582 1 92.19 91 LYS A CA 1
ATOM 721 C C . LYS A 1 91 ? -25.375 -6.559 4.031 1 92.19 91 LYS A C 1
ATOM 723 O O . LYS A 1 91 ? -24.609 -5.906 4.738 1 92.19 91 LYS A O 1
ATOM 728 N N . PRO A 1 92 ? -25.641 -6.25 2.729 1 92.06 92 PRO A N 1
ATOM 729 C CA . PRO A 1 92 ? -24.953 -5.117 2.119 1 92.06 92 PRO A CA 1
ATOM 730 C C . PRO A 1 92 ? -25.375 -3.773 2.709 1 92.06 92 PRO A C 1
ATOM 732 O O . PRO A 1 92 ? -26.562 -3.545 2.936 1 92.06 92 PRO A O 1
ATOM 735 N N . ASP A 1 93 ? -24.422 -2.926 3.068 1 90.69 93 ASP A N 1
ATOM 736 C CA . ASP A 1 93 ? -24.656 -1.505 3.309 1 90.69 93 ASP A CA 1
ATOM 737 C C . ASP A 1 93 ? -24.625 -0.714 2.004 1 90.69 93 ASP A C 1
ATOM 739 O O . ASP A 1 93 ? -23.625 -0.746 1.275 1 90.69 93 ASP A O 1
ATOM 743 N N . VAL A 1 94 ? -25.75 -0.075 1.721 1 88.75 94 VAL A N 1
ATOM 744 C CA . VAL A 1 94 ? -25.797 0.77 0.533 1 88.75 94 VAL A CA 1
ATOM 745 C C . VAL A 1 94 ? -26.156 2.201 0.933 1 88.75 94 VAL A C 1
ATOM 747 O O . VAL A 1 94 ? -27.219 2.451 1.502 1 88.75 94 VAL A O 1
ATOM 750 N N . TYR A 1 95 ? -25.219 3.096 0.68 1 89.25 95 TYR A N 1
ATOM 751 C CA . TYR A 1 95 ? -25.391 4.512 0.995 1 89.25 95 TYR A CA 1
ATOM 752 C C . TYR A 1 95 ? -25.203 5.371 -0.25 1 89.25 95 TYR A C 1
ATOM 754 O O . TYR A 1 95 ? -24.844 4.867 -1.314 1 89.25 95 TYR A O 1
ATOM 762 N N . TYR A 1 96 ? -25.656 6.617 -0.139 1 86.44 96 TYR A N 1
ATOM 763 C CA . TYR A 1 96 ? -25.266 7.609 -1.136 1 86.44 96 TYR A CA 1
ATOM 764 C C . TYR A 1 96 ? -24.047 8.398 -0.672 1 86.44 96 TYR A C 1
ATOM 766 O O . TYR A 1 96 ? -23.891 8.672 0.521 1 86.44 96 TYR A O 1
ATOM 774 N N . ARG A 1 97 ? -23.188 8.68 -1.582 1 86.88 97 ARG A N 1
ATOM 775 C CA . ARG A 1 97 ? -22 9.484 -1.299 1 86.88 97 ARG A CA 1
ATOM 776 C C . ARG A 1 97 ? -21.891 10.664 -2.256 1 86.88 97 ARG A C 1
ATOM 778 O O . ARG A 1 97 ? -22.344 10.586 -3.402 1 86.88 97 ARG A O 1
ATOM 785 N N . TYR A 1 98 ? -21.359 11.734 -1.738 1 80.31 98 TYR A N 1
ATOM 786 C CA . TYR A 1 98 ? -21.016 12.852 -2.615 1 80.31 98 TYR A CA 1
ATOM 787 C C . TYR A 1 98 ? -19.875 12.477 -3.557 1 80.31 98 TYR A C 1
ATOM 789 O O . TYR A 1 98 ? -18.859 11.922 -3.127 1 80.31 98 TYR A O 1
ATOM 797 N N . THR A 1 99 ? -20.031 12.734 -4.836 1 77.06 99 THR A N 1
ATOM 798 C CA . THR A 1 99 ? -19.016 12.375 -5.824 1 77.06 99 THR A CA 1
ATOM 799 C C . THR A 1 99 ? -17.953 13.461 -5.922 1 77.06 99 THR A C 1
ATOM 801 O O . THR A 1 99 ? -16.875 13.242 -6.48 1 77.06 99 THR A O 1
ATOM 804 N N . GLY A 1 100 ? -18.266 14.648 -5.293 1 67.56 100 GLY A N 1
ATOM 805 C CA . GLY A 1 100 ? -17.406 15.797 -5.449 1 67.56 100 GLY A CA 1
ATOM 806 C C . GLY A 1 100 ? -17.719 16.641 -6.672 1 67.56 100 GLY A C 1
ATOM 807 O O . GLY A 1 100 ? -17.234 17.766 -6.812 1 67.56 100 GLY A O 1
ATOM 808 N N . GLN A 1 101 ? -18.484 16.109 -7.598 1 68.25 101 GLN A N 1
ATOM 809 C CA . GLN A 1 101 ? -18.906 16.844 -8.789 1 68.25 101 GLN A CA 1
ATOM 810 C C . GLN A 1 101 ? -20.109 17.719 -8.5 1 68.25 101 GLN A C 1
ATOM 812 O O . GLN A 1 101 ? -20.984 17.359 -7.703 1 68.25 101 GLN A O 1
ATOM 817 N N . GLN A 1 102 ? -19.953 19.031 -9.125 1 66.56 102 GLN A N 1
ATOM 818 C CA . GLN A 1 102 ? -21.031 19.984 -8.945 1 66.56 102 GLN A CA 1
ATOM 819 C C . GLN A 1 102 ? -21.594 20.438 -10.297 1 66.56 102 GLN A C 1
ATOM 821 O O . GLN A 1 102 ? -20.875 20.484 -11.289 1 66.56 102 GLN A O 1
ATOM 826 N N . GLN A 1 103 ? -22.906 20.422 -10.352 1 64.25 103 GLN A N 1
ATOM 827 C CA . GLN A 1 103 ? -23.578 20.984 -11.508 1 64.25 103 GLN A CA 1
ATOM 828 C C . GLN A 1 103 ? -24.156 22.359 -11.188 1 64.25 103 GLN A C 1
ATOM 830 O O . GLN A 1 103 ? -24.641 22.594 -10.078 1 64.25 103 GLN A O 1
ATOM 835 N N . HIS A 1 104 ? -23.797 23.328 -11.992 1 62.44 104 HIS A N 1
ATOM 836 C CA . HIS A 1 104 ? -24.281 24.688 -11.797 1 62.44 104 HIS A CA 1
ATOM 837 C C . HIS A 1 104 ? -25.453 24.984 -12.742 1 62.44 104 HIS A C 1
ATOM 839 O O . HIS A 1 104 ? -25.453 24.547 -13.891 1 62.44 104 HIS A O 1
ATOM 845 N N . SER A 1 105 ? -26.578 25.359 -12.195 1 58 105 SER A N 1
ATOM 846 C CA . SER A 1 105 ? -27.719 25.797 -13 1 58 105 SER A CA 1
ATOM 847 C C . SER A 1 105 ? -28.109 27.234 -12.664 1 58 105 SER A C 1
ATOM 849 O O . SER A 1 105 ? -27.969 27.672 -11.523 1 58 105 SER A O 1
ATOM 851 N N . GLY A 1 106 ? -28.469 27.969 -13.672 1 58.03 106 GLY A N 1
ATOM 852 C CA . GLY A 1 106 ? -28.891 29.359 -13.531 1 58.03 106 GLY A CA 1
ATOM 853 C C . GLY A 1 106 ? -27.797 30.359 -13.867 1 58.03 106 GLY A C 1
ATOM 854 O O . GLY A 1 106 ? -26.688 29.969 -14.211 1 58.03 106 GLY A O 1
ATOM 855 N N . THR A 1 107 ? -27.984 31.531 -14.32 1 59.12 107 THR A N 1
ATOM 856 C CA . THR A 1 107 ? -27.047 32.594 -14.711 1 59.12 107 THR A CA 1
ATOM 857 C C . THR A 1 107 ? -26.984 33.688 -13.656 1 59.12 107 THR A C 1
ATOM 859 O O . THR A 1 107 ? -27.953 33.875 -12.914 1 59.12 107 THR A O 1
ATOM 862 N N . GLY A 1 108 ? -25.766 34.312 -13.422 1 49.09 108 GLY A N 1
ATOM 863 C CA . GLY A 1 108 ? -25.578 35.5 -12.594 1 49.09 108 GLY A CA 1
ATOM 864 C C . GLY A 1 108 ? -25.766 35.219 -11.109 1 49.09 108 GLY A C 1
ATOM 865 O O . GLY A 1 108 ? -25.125 34.344 -10.555 1 49.09 108 GLY A O 1
ATOM 866 N N . ARG A 1 109 ? -26.688 36.094 -10.422 1 57.84 109 ARG A N 1
ATOM 867 C CA . ARG A 1 109 ? -26.984 36.125 -8.992 1 57.84 109 ARG A CA 1
ATOM 868 C C . ARG A 1 109 ? -27.766 34.875 -8.594 1 57.84 109 ARG A C 1
ATOM 870 O O . ARG A 1 109 ? -27.875 34.562 -7.402 1 57.84 109 ARG A O 1
ATOM 877 N N . SER A 1 110 ? -28.391 34.188 -9.445 1 55.22 110 SER A N 1
ATOM 878 C CA . SER A 1 110 ? -29.266 33.062 -9.125 1 55.22 110 SER A CA 1
ATOM 879 C C . SER A 1 110 ? -28.547 31.734 -9.359 1 55.22 110 SER A C 1
ATOM 881 O O . SER A 1 110 ? -29.203 30.703 -9.508 1 55.22 110 SER A O 1
ATOM 883 N N . ARG A 1 111 ? -27.281 31.719 -9.359 1 59.66 111 ARG A N 1
ATOM 884 C CA . ARG A 1 111 ? -26.562 30.484 -9.672 1 59.66 111 ARG A CA 1
ATOM 885 C C . ARG A 1 111 ? -26.672 29.484 -8.531 1 59.66 111 ARG A C 1
ATOM 887 O O . ARG A 1 111 ? -26.391 29.812 -7.375 1 59.66 111 ARG A O 1
ATOM 894 N N . ALA A 1 112 ? -27.438 28.344 -8.852 1 60.66 112 ALA A N 1
ATOM 895 C CA . ALA A 1 112 ? -27.594 27.266 -7.887 1 60.66 112 ALA A CA 1
ATOM 896 C C . ALA A 1 112 ? -26.562 26.156 -8.117 1 60.66 112 ALA A C 1
ATOM 898 O O . ALA A 1 112 ? -26.281 25.797 -9.266 1 60.66 112 ALA A O 1
ATOM 899 N N . THR A 1 113 ? -25.766 25.781 -7.133 1 64.19 113 THR A N 1
ATOM 900 C CA . THR A 1 113 ? -24.797 24.703 -7.184 1 64.19 113 THR A CA 1
ATOM 901 C C . THR A 1 113 ? -25.422 23.391 -6.684 1 64.19 113 THR A C 1
ATOM 903 O O . THR A 1 113 ? -26.016 23.359 -5.602 1 64.19 113 THR A O 1
ATOM 906 N N . THR A 1 114 ? -25.594 22.438 -7.613 1 66.75 114 THR A N 1
ATOM 907 C CA . THR A 1 114 ? -26.109 21.109 -7.238 1 66.75 114 THR A CA 1
ATOM 908 C C . THR A 1 114 ? -24.953 20.125 -7.078 1 66.75 114 THR A C 1
ATOM 910 O O . THR A 1 114 ? -24.172 19.922 -8 1 66.75 114 THR A O 1
ATOM 913 N N . ASN A 1 115 ? -24.891 19.516 -5.836 1 74.25 115 ASN A N 1
ATOM 914 C CA . ASN A 1 115 ? -23.906 18.469 -5.59 1 74.25 115 ASN A CA 1
ATOM 915 C C . ASN A 1 115 ? -24.359 17.109 -6.133 1 74.25 115 ASN A C 1
ATOM 917 O O . ASN A 1 115 ? -25.5 16.719 -5.926 1 74.25 115 ASN A O 1
ATOM 921 N N . LEU A 1 116 ? -23.578 16.469 -6.879 1 75.31 116 LEU A N 1
ATOM 922 C CA . LEU A 1 116 ? -23.891 15.156 -7.422 1 75.31 116 LEU A CA 1
ATOM 923 C C . LEU A 1 116 ? -23.547 14.062 -6.422 1 75.31 116 LEU A C 1
ATOM 925 O O . LEU A 1 116 ? -22.516 14.117 -5.762 1 75.31 116 LEU A O 1
ATOM 929 N N . VAL A 1 117 ? -24.516 13.148 -6.223 1 81.94 117 VAL A N 1
ATOM 930 C CA . VAL A 1 117 ? -24.297 12.039 -5.305 1 81.94 117 VAL A CA 1
ATOM 931 C C . VAL A 1 117 ? -24.406 10.719 -6.059 1 81.94 117 VAL A C 1
ATOM 933 O O . VAL A 1 117 ? -25.031 10.648 -7.125 1 81.94 117 VAL A O 1
ATOM 936 N N . ALA A 1 118 ? -23.688 9.625 -5.664 1 82.75 118 ALA A N 1
ATOM 937 C CA . ALA A 1 118 ? -23.719 8.281 -6.223 1 82.75 118 ALA A CA 1
ATOM 938 C C . ALA A 1 118 ? -23.859 7.234 -5.125 1 82.75 118 ALA A C 1
ATOM 940 O O . ALA A 1 118 ? -23.562 7.5 -3.959 1 82.75 118 ALA A O 1
ATOM 941 N N . GLU A 1 119 ? -24.344 6.109 -5.527 1 85.56 119 GLU A N 1
ATOM 942 C CA . GLU A 1 119 ? -24.469 5.016 -4.566 1 85.56 119 GLU A CA 1
ATOM 943 C C . GLU A 1 119 ? -23.094 4.406 -4.258 1 85.56 119 GLU A C 1
ATOM 945 O O . GLU A 1 119 ? -22.219 4.387 -5.117 1 85.56 119 GLU A O 1
ATOM 950 N N . ILE A 1 120 ? -22.875 3.979 -3.049 1 89.19 120 ILE A N 1
ATOM 951 C CA . ILE A 1 120 ? -21.703 3.219 -2.615 1 89.19 120 ILE A CA 1
ATOM 952 C C . ILE A 1 120 ? -22.156 1.998 -1.813 1 89.19 120 ILE A C 1
ATOM 954 O O . ILE A 1 120 ? -23.062 2.096 -0.974 1 89.19 120 ILE A O 1
ATOM 958 N N . SER A 1 121 ? -21.594 0.865 -2.17 1 91.38 121 SER A N 1
ATOM 959 C CA . SER A 1 121 ? -21.938 -0.387 -1.497 1 91.38 121 SER A CA 1
ATOM 960 C C . SER A 1 121 ? -20.719 -0.954 -0.759 1 91.38 121 SER A C 1
ATOM 962 O O . SER A 1 121 ? -19.594 -0.84 -1.232 1 91.38 121 SER A O 1
ATOM 964 N N . SER A 1 122 ? -21.031 -1.576 0.409 1 93.94 122 SER A N 1
ATOM 965 C CA . SER A 1 122 ? -19.984 -2.242 1.158 1 93.94 122 SER A CA 1
ATOM 966 C C . SER A 1 122 ? -19.312 -3.33 0.323 1 93.94 122 SER A C 1
ATOM 968 O O . SER A 1 122 ? -18.141 -3.656 0.539 1 93.94 122 SER A O 1
ATOM 970 N N . TYR A 1 123 ? -19.938 -3.895 -0.662 1 94.56 123 TYR A N 1
ATOM 971 C CA . TYR A 1 123 ? -19.438 -5.031 -1.426 1 94.56 123 TYR A CA 1
ATOM 972 C C . TYR A 1 123 ? -18.562 -4.562 -2.584 1 94.56 123 TYR A C 1
ATOM 974 O O . TYR A 1 123 ? -17.984 -5.383 -3.293 1 94.56 123 TYR A O 1
ATOM 982 N N . GLU A 1 124 ? -18.453 -3.242 -2.764 1 90.62 124 GLU A N 1
ATOM 983 C CA . GLU A 1 124 ? -17.469 -2.732 -3.709 1 90.62 124 GLU A CA 1
ATOM 984 C C . GLU A 1 124 ? -16.047 -3.082 -3.266 1 90.62 124 GLU A C 1
ATOM 986 O O . GLU A 1 124 ? -15.117 -3.064 -4.074 1 90.62 124 GLU A O 1
ATOM 991 N N . ALA A 1 125 ? -15.93 -3.434 -2.02 1 92.75 125 ALA A N 1
ATOM 992 C CA . ALA A 1 125 ? -14.625 -3.791 -1.465 1 92.75 125 ALA A CA 1
ATOM 993 C C . ALA A 1 125 ? -14.258 -5.23 -1.81 1 92.75 125 ALA A C 1
ATOM 995 O O . ALA A 1 125 ? -13.109 -5.648 -1.627 1 92.75 125 ALA A O 1
ATOM 996 N N . ILE A 1 126 ? -15.133 -6.023 -2.238 1 94.25 126 ILE A N 1
ATOM 997 C CA . ILE A 1 126 ? -14.945 -7.465 -2.371 1 94.25 126 ILE A CA 1
ATOM 998 C C . ILE A 1 126 ? -14.734 -7.824 -3.842 1 94.25 126 ILE A C 1
ATOM 1000 O O . ILE A 1 126 ? -15.609 -7.59 -4.676 1 94.25 126 ILE A O 1
ATOM 1004 N N . PRO A 1 127 ? -13.617 -8.438 -4.133 1 89.69 127 PRO A N 1
ATOM 1005 C CA . PRO A 1 127 ? -13.375 -8.852 -5.52 1 89.69 127 PRO A CA 1
ATOM 1006 C C . PRO A 1 127 ? -14.141 -10.125 -5.895 1 89.69 127 PRO A C 1
ATOM 1008 O O . PRO A 1 127 ? -14.602 -10.852 -5.016 1 89.69 127 PRO A O 1
ATOM 1011 N N . ASN A 1 128 ? -14.367 -10.422 -7.145 1 88.38 128 ASN A N 1
ATOM 1012 C CA . ASN A 1 128 ? -14.82 -11.672 -7.754 1 88.38 128 ASN A CA 1
ATOM 1013 C C . ASN A 1 128 ? -16.328 -11.844 -7.613 1 88.38 128 ASN A C 1
ATOM 1015 O O . ASN A 1 128 ? -16.875 -12.867 -8.031 1 88.38 128 ASN A O 1
ATOM 1019 N N . LEU A 1 129 ? -16.953 -10.844 -6.945 1 89.88 129 LEU A N 1
ATOM 1020 C CA . LEU A 1 129 ? -18.406 -10.906 -6.875 1 89.88 129 LEU A CA 1
ATOM 1021 C C . LEU A 1 129 ? -19.047 -10.008 -7.941 1 89.88 129 LEU A C 1
ATOM 1023 O O . LEU A 1 129 ? -18.625 -8.867 -8.133 1 89.88 129 LEU A O 1
ATOM 1027 N N . THR A 1 130 ? -19.922 -10.539 -8.664 1 83.5 130 THR A N 1
ATOM 1028 C CA . THR A 1 130 ? -20.609 -9.773 -9.703 1 83.5 130 THR A CA 1
ATOM 1029 C C . THR A 1 130 ? -21.969 -9.289 -9.211 1 83.5 130 THR A C 1
ATOM 1031 O O . THR A 1 130 ? -22.469 -8.258 -9.672 1 83.5 130 THR A O 1
ATOM 1034 N N . LYS A 1 131 ? -22.609 -10.023 -8.383 1 86.56 131 LYS A N 1
ATOM 1035 C CA . LYS A 1 131 ? -23.906 -9.656 -7.855 1 86.56 131 LYS A CA 1
ATOM 1036 C C . LYS A 1 131 ? -24.094 -10.18 -6.434 1 86.56 131 LYS A C 1
ATOM 1038 O O . LYS A 1 131 ? -23.688 -11.297 -6.117 1 86.56 131 LYS A O 1
ATOM 1043 N N . VAL A 1 132 ? -24.609 -9.359 -5.641 1 91.62 132 VAL A N 1
ATOM 1044 C CA . VAL A 1 132 ? -24.922 -9.703 -4.258 1 91.62 132 VAL A CA 1
ATOM 1045 C C . VAL A 1 132 ? -26.359 -9.297 -3.947 1 91.62 132 VAL A C 1
ATOM 1047 O O . VAL A 1 132 ? -26.734 -8.133 -4.117 1 91.62 132 VAL A O 1
ATOM 1050 N N . THR A 1 133 ? -27.172 -10.219 -3.572 1 88.81 133 THR A N 1
ATOM 1051 C CA . THR A 1 133 ? -28.578 -9.961 -3.277 1 88.81 133 THR A CA 1
ATOM 1052 C C . THR A 1 133 ? -28.891 -10.281 -1.819 1 88.81 133 THR A C 1
ATOM 1054 O O . THR A 1 133 ? -28.609 -11.391 -1.351 1 88.81 133 THR A O 1
ATOM 1057 N N . ALA A 1 134 ? -29.547 -9.297 -1.222 1 88.5 134 ALA A N 1
ATOM 1058 C CA . ALA A 1 134 ? -29.906 -9.492 0.181 1 88.5 134 ALA A CA 1
ATOM 1059 C C . ALA A 1 134 ? -31.031 -10.516 0.326 1 88.5 134 ALA A C 1
ATOM 1061 O O . ALA A 1 134 ? -32.156 -10.273 -0.103 1 88.5 134 ALA A O 1
ATOM 1062 N N . LYS A 1 135 ? -30.688 -11.656 0.823 1 83.81 135 LYS A N 1
ATOM 1063 C CA . LYS A 1 135 ? -31.594 -12.75 1.166 1 83.81 135 LYS A CA 1
ATOM 1064 C C . LYS A 1 135 ? -31.094 -13.5 2.4 1 83.81 135 LYS A C 1
ATOM 1066 O O . LYS A 1 135 ? -29.922 -13.867 2.486 1 83.81 135 LYS A O 1
ATOM 1071 N N . SER A 1 136 ? -32.031 -13.625 3.367 1 85.94 136 SER A N 1
ATOM 1072 C CA . SER A 1 136 ? -31.547 -14.219 4.613 1 85.94 136 SER A CA 1
ATOM 1073 C C . SER A 1 136 ? -32.219 -15.562 4.875 1 85.94 136 SER A C 1
ATOM 1075 O O . SER A 1 136 ? -33.312 -15.812 4.387 1 85.94 136 SER A O 1
ATOM 1077 N N . GLY A 1 137 ? -31.516 -16.453 5.5 1 85.94 137 GLY A N 1
ATOM 1078 C CA . GLY A 1 137 ? -32 -17.75 5.926 1 85.94 137 GLY A CA 1
ATOM 1079 C C . GLY A 1 137 ? -31.016 -18.531 6.746 1 85.94 137 GLY A C 1
ATOM 1080 O O . GLY A 1 137 ? -29.828 -18.172 6.816 1 85.94 137 GLY A O 1
ATOM 1081 N N . SER A 1 138 ? -31.5 -19.625 7.398 1 86.81 138 SER A N 1
ATOM 1082 C CA . SER A 1 138 ? -30.641 -20.375 8.32 1 86.81 138 SER A CA 1
ATOM 1083 C C . SER A 1 138 ? -30.344 -21.766 7.801 1 86.81 138 SER A C 1
ATOM 1085 O O . SER A 1 138 ? -29.453 -22.453 8.305 1 86.81 138 SER A O 1
ATOM 1087 N N . GLU A 1 139 ? -31.062 -22.203 6.879 1 87.75 139 GLU A N 1
ATOM 1088 C CA . GLU A 1 139 ? -30.891 -23.562 6.383 1 87.75 139 GLU A CA 1
ATOM 1089 C C . GLU A 1 139 ? -29.844 -23.609 5.27 1 87.75 139 GLU A C 1
ATOM 1091 O O . GLU A 1 139 ? -30.125 -23.25 4.125 1 87.75 139 GLU A O 1
ATOM 1096 N N . ILE A 1 140 ? -28.688 -24.109 5.574 1 92.19 140 ILE A N 1
ATOM 1097 C CA . ILE A 1 140 ? -27.562 -24.141 4.652 1 92.19 140 ILE A CA 1
ATOM 1098 C C . ILE A 1 140 ? -27.062 -25.578 4.488 1 92.19 140 ILE A C 1
ATOM 1100 O O . ILE A 1 140 ? -27 -26.344 5.465 1 92.19 140 ILE A O 1
ATOM 1104 N N . ARG A 1 141 ? -26.797 -25.969 3.293 1 90.5 141 ARG A N 1
ATOM 1105 C CA . ARG A 1 141 ? -26.25 -27.297 2.992 1 90.5 141 ARG A CA 1
ATOM 1106 C C . ARG A 1 141 ? -24.812 -27.172 2.477 1 90.5 141 ARG A C 1
ATOM 1108 O O . ARG A 1 141 ? -24.516 -26.297 1.672 1 90.5 141 ARG A O 1
ATOM 1115 N N . LEU A 1 142 ? -23.969 -28.094 2.965 1 91.12 142 LEU A N 1
ATOM 1116 C CA . LEU A 1 142 ? -22.594 -28.203 2.49 1 91.12 142 LEU A CA 1
ATOM 1117 C C . LEU A 1 142 ? -22.516 -29.016 1.203 1 91.12 142 LEU A C 1
ATOM 1119 O O . LEU A 1 142 ? -23.047 -30.141 1.139 1 91.12 142 LEU A O 1
ATOM 1123 N N . GLU A 1 143 ? -21.906 -28.453 0.195 1 90.69 143 GLU A N 1
ATOM 1124 C CA . GLU A 1 143 ? -21.75 -29.141 -1.085 1 90.69 143 GLU A CA 1
ATOM 1125 C C . GLU A 1 143 ? -20.562 -30.094 -1.058 1 90.69 143 GLU A C 1
ATOM 1127 O O . GLU A 1 143 ? -19.688 -30 -0.185 1 90.69 143 GLU A O 1
ATOM 1132 N N . LYS A 1 144 ? -20.469 -30.984 -2.018 1 85.44 144 LYS A N 1
ATOM 1133 C CA . LYS A 1 144 ? -19.375 -31.953 -2.119 1 85.44 144 LYS A CA 1
ATOM 1134 C C . LYS A 1 144 ? -18.031 -31.25 -2.244 1 85.44 144 LYS A C 1
ATOM 1136 O O . LYS A 1 144 ? -17.062 -31.641 -1.59 1 85.44 144 LYS A O 1
ATOM 1141 N N . ASP A 1 145 ? -17.984 -30.25 -3.01 1 84.44 145 ASP A N 1
ATOM 1142 C CA . ASP A 1 145 ? -16.75 -29.5 -3.234 1 84.44 145 ASP A CA 1
ATOM 1143 C C . ASP A 1 145 ? -16.328 -28.734 -1.978 1 84.44 145 ASP A C 1
ATOM 1145 O O . ASP A 1 145 ? -15.188 -28.281 -1.874 1 84.44 145 ASP A O 1
ATOM 1149 N N . GLY A 1 146 ? -17.312 -28.656 -1.077 1 87.31 146 GLY A N 1
ATOM 1150 C CA . GLY A 1 146 ? -17.031 -27.938 0.156 1 87.31 146 GLY A CA 1
ATOM 1151 C C . GLY A 1 146 ? -16.688 -28.859 1.316 1 87.31 146 GLY A C 1
ATOM 1152 O O . GLY A 1 146 ? -16.656 -28.422 2.469 1 87.31 146 GLY A O 1
ATOM 1153 N N . ALA A 1 147 ? -16.359 -30.078 0.985 1 86.88 147 ALA A N 1
ATOM 1154 C CA . ALA A 1 147 ? -16.125 -31.078 2.031 1 86.88 147 ALA A CA 1
ATOM 1155 C C . ALA A 1 147 ? -14.969 -30.672 2.938 1 86.88 147 ALA A C 1
ATOM 1157 O O . ALA A 1 147 ? -14.984 -30.953 4.137 1 86.88 147 ALA A O 1
ATOM 1158 N N . PHE A 1 148 ? -14.039 -29.984 2.385 1 87.81 148 PHE A N 1
ATOM 1159 C CA . PHE A 1 148 ? -12.867 -29.594 3.16 1 87.81 148 PHE A CA 1
ATOM 1160 C C . PHE A 1 148 ? -13.242 -28.578 4.238 1 87.81 148 PHE A C 1
ATOM 1162 O O . PHE A 1 148 ? -12.484 -28.375 5.188 1 87.81 148 PHE A O 1
ATOM 1169 N N . LEU A 1 149 ? -14.391 -27.969 4.148 1 93.19 149 LEU A N 1
ATOM 1170 C CA . LEU A 1 149 ? -14.883 -26.984 5.113 1 93.19 149 LEU A CA 1
ATOM 1171 C C . LEU A 1 149 ? -15.461 -27.688 6.344 1 93.19 149 LEU A C 1
ATOM 1173 O O . LEU A 1 149 ? -15.805 -27.016 7.328 1 93.19 149 LEU A O 1
ATOM 1177 N N . GLY A 1 150 ? -15.578 -28.891 6.336 1 92 150 GLY A N 1
ATOM 1178 C CA . GLY A 1 150 ? -16.266 -29.688 7.348 1 92 150 GLY A CA 1
ATOM 1179 C C . GLY A 1 150 ? -15.867 -29.312 8.766 1 92 150 GLY A C 1
ATOM 1180 O O . GLY A 1 150 ? -16.703 -28.906 9.57 1 92 150 GLY A O 1
ATOM 1181 N N . PRO A 1 151 ? -14.625 -29.391 9.055 1 90.62 151 PRO A N 1
ATOM 1182 C CA . PRO A 1 151 ? -14.188 -29.078 10.414 1 90.62 151 PRO A CA 1
ATOM 1183 C C . PRO A 1 151 ? -14.531 -27.641 10.828 1 90.62 151 PRO A C 1
ATOM 1185 O O . PRO A 1 151 ? -14.945 -27.422 11.969 1 90.62 151 PRO A O 1
ATOM 1188 N N . TYR A 1 152 ? -14.398 -26.797 9.922 1 95.38 152 TYR A N 1
ATOM 1189 C CA . TYR A 1 152 ? -14.773 -25.406 10.203 1 95.38 152 TYR A CA 1
ATOM 1190 C C . TYR A 1 152 ? -16.281 -25.281 10.383 1 95.38 152 TYR A C 1
ATOM 1192 O O . TYR A 1 152 ? -16.75 -24.641 11.336 1 95.38 152 TYR A O 1
ATOM 1200 N N . TRP A 1 153 ? -16.984 -25.828 9.547 1 93.56 153 TRP A N 1
ATOM 1201 C CA . TRP A 1 153 ? -18.438 -25.688 9.523 1 93.56 153 TRP A CA 1
ATOM 1202 C C . TRP A 1 153 ? -19.062 -26.297 10.781 1 93.56 153 TRP A C 1
ATOM 1204 O O . TRP A 1 153 ? -20.047 -25.797 11.305 1 93.56 153 TRP A O 1
ATOM 1214 N N . SER A 1 154 ? -18.469 -27.312 11.234 1 91.94 154 SER A N 1
ATOM 1215 C CA . SER A 1 154 ? -18.969 -27.953 12.445 1 91.94 154 SER A CA 1
ATOM 1216 C C . SER A 1 154 ? -18.875 -27.016 13.641 1 91.94 154 SER A C 1
ATOM 1218 O O . SER A 1 154 ? -19.688 -27.109 14.562 1 91.94 154 SER A O 1
ATOM 1220 N N . GLU A 1 155 ? -17.953 -26.109 13.625 1 91.06 155 GLU A N 1
ATOM 1221 C CA . GLU A 1 155 ? -17.766 -25.188 14.734 1 91.06 155 GLU A CA 1
ATOM 1222 C C . GLU A 1 155 ? -18.719 -24 14.633 1 91.06 155 GLU A C 1
ATOM 1224 O O . GLU A 1 155 ? -19.125 -23.438 15.648 1 91.06 155 GLU A O 1
ATOM 1229 N N . VAL A 1 156 ? -19.047 -23.609 13.367 1 92.69 156 VAL A N 1
ATOM 1230 C CA . VAL A 1 156 ? -19.656 -22.281 13.25 1 92.69 156 VAL A CA 1
ATOM 1231 C C . VAL A 1 156 ? -21.078 -22.422 12.742 1 92.69 156 VAL A C 1
ATOM 1233 O O . VAL A 1 156 ? -21.859 -21.469 12.781 1 92.69 156 VAL A O 1
ATOM 1236 N N . SER A 1 157 ? -21.531 -23.547 12.375 1 90.5 157 SER A N 1
ATOM 1237 C CA . SER A 1 157 ? -22.812 -23.719 11.688 1 90.5 157 SER A CA 1
ATOM 1238 C C . SER A 1 157 ? -23.984 -23.234 12.547 1 90.5 157 SER A C 1
ATOM 1240 O O . SER A 1 157 ? -24.938 -22.656 12.031 1 90.5 157 SER A O 1
ATOM 1242 N N . GLU A 1 158 ? -23.891 -23.406 13.797 1 87.38 158 GLU A N 1
ATOM 1243 C CA . GLU A 1 158 ? -24.969 -23.031 14.703 1 87.38 158 GLU A CA 1
ATOM 1244 C C . GLU A 1 158 ? -25.109 -21.5 14.781 1 87.38 158 GLU A C 1
ATOM 1246 O O . GLU A 1 158 ? -26.172 -20.984 15.109 1 87.38 158 GLU A O 1
ATOM 1251 N N . TYR A 1 159 ? -24.094 -20.828 14.445 1 89.62 159 TYR A N 1
ATOM 1252 C CA . TYR A 1 159 ? -24.078 -19.375 14.57 1 89.62 159 TYR A CA 1
ATOM 1253 C C . TYR A 1 159 ? -24.078 -18.703 13.195 1 89.62 159 TYR A C 1
ATOM 1255 O O . TYR A 1 159 ? -23.844 -17.5 13.086 1 89.62 159 TYR A O 1
ATOM 1263 N N . SER A 1 160 ? -24.234 -19.5 12.18 1 91.44 160 SER A N 1
ATOM 1264 C CA . SER A 1 160 ? -24.047 -18.938 10.844 1 91.44 160 SER A CA 1
ATOM 1265 C C . SER A 1 160 ? -25.328 -19.062 10.023 1 91.44 160 SER A C 1
ATOM 1267 O O . SER A 1 160 ? -25.859 -20.156 9.844 1 91.44 160 SER A O 1
ATOM 1269 N N . SER A 1 161 ? -25.922 -17.938 9.75 1 90.25 161 SER A N 1
ATOM 1270 C CA . SER A 1 161 ? -27.016 -17.812 8.789 1 90.25 161 SER A CA 1
ATOM 1271 C C . SER A 1 161 ? -26.609 -17.016 7.566 1 90.25 161 SER A C 1
ATOM 1273 O O . SER A 1 161 ? -25.672 -16.203 7.633 1 90.25 161 SER A O 1
ATOM 1275 N N . TYR A 1 162 ? -27.172 -17.375 6.445 1 92.19 162 TYR A N 1
ATOM 1276 C CA . TYR A 1 162 ? -26.797 -16.594 5.281 1 92.19 162 TYR A CA 1
ATOM 1277 C C . TYR A 1 162 ? -27.609 -15.305 5.211 1 92.19 162 TYR A C 1
ATOM 1279 O O . TYR A 1 162 ? -28.766 -15.281 5.605 1 92.19 162 TYR A O 1
ATOM 1287 N N . GLU A 1 163 ? -26.953 -14.273 4.762 1 92.56 163 GLU A N 1
ATOM 1288 C CA . GLU A 1 163 ? -27.594 -12.961 4.676 1 92.56 163 GLU A CA 1
ATOM 1289 C C . GLU A 1 163 ? -27.641 -12.461 3.234 1 92.56 163 GLU A C 1
ATOM 1291 O O . GLU A 1 163 ? -28.281 -11.453 2.939 1 92.56 163 GLU A O 1
ATOM 1296 N N . VAL A 1 164 ? -26.969 -13.172 2.385 1 93.44 164 VAL A N 1
ATOM 1297 C CA . VAL A 1 164 ? -26.969 -12.773 0.981 1 93.44 164 VAL A CA 1
ATOM 1298 C C . VAL A 1 164 ? -26.844 -14.008 0.093 1 93.44 164 VAL A C 1
ATOM 1300 O O . VAL A 1 164 ? -26.422 -15.07 0.553 1 93.44 164 VAL A O 1
ATOM 1303 N N . GLU A 1 165 ? -27.328 -13.906 -1.07 1 92.69 165 GLU A N 1
ATOM 1304 C CA . GLU A 1 165 ? -27 -14.781 -2.195 1 92.69 165 GLU A CA 1
ATOM 1305 C C . GLU A 1 165 ? -25.969 -14.125 -3.121 1 92.69 165 GLU A C 1
ATOM 1307 O O . GLU A 1 165 ? -26.047 -12.922 -3.377 1 92.69 165 GLU A O 1
ATOM 1312 N N . ILE A 1 166 ? -25.016 -15 -3.58 1 94.19 166 ILE A N 1
ATOM 1313 C CA . ILE A 1 166 ? -23.938 -14.359 -4.32 1 94.19 166 ILE A CA 1
ATOM 1314 C C . ILE A 1 166 ? -23.812 -14.992 -5.707 1 94.19 166 ILE A C 1
ATOM 1316 O O . ILE A 1 166 ? -24.203 -16.141 -5.906 1 94.19 166 ILE A O 1
ATOM 1320 N N . GLU A 1 167 ? -23.422 -14.172 -6.641 1 89.81 167 GLU A N 1
ATOM 1321 C CA . GLU A 1 167 ? -22.969 -14.578 -7.973 1 89.81 167 GLU A CA 1
ATOM 1322 C C . GLU A 1 167 ? -21.594 -14.008 -8.289 1 89.81 167 GLU A C 1
ATOM 1324 O O . GLU A 1 167 ? -21.25 -12.906 -7.848 1 89.81 167 GLU A O 1
ATOM 1329 N N . GLY A 1 168 ? -20.75 -14.836 -8.875 1 88.62 168 GLY A N 1
ATOM 1330 C CA . GLY A 1 168 ? -19.438 -14.344 -9.219 1 88.62 168 GLY A CA 1
ATOM 1331 C C . GLY A 1 168 ? -18.5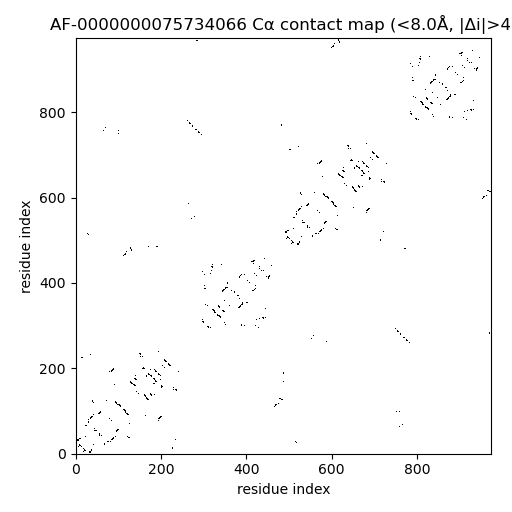47 -15.391 -9.859 1 88.62 168 GLY A C 1
ATOM 1332 O O . GLY A 1 168 ? -19.031 -16.406 -10.344 1 88.62 168 GLY A O 1
ATOM 1333 N N . ASN A 1 169 ? -17.297 -15.078 -10 1 83 169 ASN A N 1
ATOM 1334 C CA . ASN A 1 169 ? -16.281 -15.977 -10.516 1 83 169 ASN A CA 1
ATOM 1335 C C . ASN A 1 169 ? -15.625 -16.781 -9.391 1 83 169 ASN A C 1
ATOM 1337 O O . ASN A 1 169 ? -14.727 -16.281 -8.711 1 83 169 ASN A O 1
ATOM 1341 N N . PHE A 1 170 ? -16.156 -18.125 -9.289 1 85.69 170 PHE A N 1
ATOM 1342 C CA . PHE A 1 170 ? -15.664 -18.984 -8.219 1 85.69 170 PHE A CA 1
ATOM 1343 C C . PHE A 1 170 ? -14.992 -20.219 -8.773 1 85.69 170 PHE A C 1
ATOM 1345 O O . PHE A 1 170 ? -15.289 -20.641 -9.898 1 85.69 170 PHE A O 1
ATOM 1352 N N . THR A 1 171 ? -14.102 -20.797 -8.031 1 81.5 171 THR A N 1
ATOM 1353 C CA . THR A 1 171 ? -13.547 -22.094 -8.359 1 81.5 171 THR A CA 1
ATOM 1354 C C . THR A 1 171 ? -14.508 -23.219 -7.957 1 81.5 171 THR A C 1
ATOM 1356 O O . THR A 1 171 ? -14.656 -24.203 -8.68 1 81.5 171 THR A O 1
ATOM 1359 N N . ARG A 1 172 ? -15.109 -23.062 -6.77 1 88.25 172 ARG A N 1
ATOM 1360 C CA . ARG A 1 172 ? -16.016 -24.062 -6.227 1 88.25 172 ARG A CA 1
ATOM 1361 C C . ARG A 1 172 ? -17.172 -23.406 -5.484 1 88.25 172 ARG A C 1
ATOM 1363 O O . ARG A 1 172 ? -17.016 -22.344 -4.879 1 88.25 172 ARG A O 1
ATOM 1370 N N . THR A 1 173 ? -18.328 -23.969 -5.672 1 92 173 THR A N 1
ATOM 1371 C CA . THR A 1 173 ? -19.438 -23.672 -4.781 1 92 173 THR A CA 1
ATOM 1372 C C . THR A 1 173 ? -19.391 -24.547 -3.533 1 92 173 THR A C 1
ATOM 1374 O O . THR A 1 173 ? -19.359 -25.766 -3.629 1 92 173 THR A O 1
ATOM 1377 N N . LEU A 1 174 ? -19.438 -23.922 -2.408 1 94.19 174 LEU A N 1
ATOM 1378 C CA . LEU A 1 174 ? -19.203 -24.656 -1.169 1 94.19 174 LEU A CA 1
ATOM 1379 C C . LEU A 1 174 ? -20.5 -24.859 -0.399 1 94.19 174 LEU A C 1
ATOM 1381 O O . LEU A 1 174 ? -20.688 -25.906 0.235 1 94.19 174 LEU A O 1
ATOM 1385 N N . LEU A 1 175 ? -21.344 -23.812 -0.353 1 94.31 175 LEU A N 1
ATOM 1386 C CA . LEU A 1 175 ? -22.562 -23.844 0.447 1 94.31 175 LEU A CA 1
ATOM 1387 C C . LEU A 1 175 ? -23.766 -23.359 -0.371 1 94.31 175 LEU A C 1
ATOM 1389 O O . LEU A 1 175 ? -23.641 -22.406 -1.149 1 94.31 175 LEU A O 1
ATOM 1393 N N . ARG A 1 176 ? -24.844 -24.016 -0.219 1 93.56 176 ARG A N 1
ATOM 1394 C CA . ARG A 1 176 ? -26.109 -23.625 -0.831 1 93.56 176 ARG A CA 1
ATOM 1395 C C . ARG A 1 176 ? -27.25 -23.625 0.196 1 93.56 176 ARG A C 1
ATOM 1397 O O . ARG A 1 176 ? -27.172 -24.312 1.212 1 93.56 176 ARG A O 1
ATOM 1404 N N . SER A 1 177 ? -28.219 -22.672 -0.096 1 89.62 177 SER A N 1
ATOM 1405 C CA . SER A 1 177 ? -29.422 -22.766 0.709 1 89.62 177 SER A CA 1
ATOM 1406 C C . SER A 1 177 ? -30.141 -24.094 0.481 1 89.62 177 SER A C 1
ATOM 1408 O O . SER A 1 177 ? -30.094 -24.656 -0.617 1 89.62 177 SER A O 1
ATOM 1410 N N . ARG A 1 178 ? -30.656 -24.719 1.44 1 79.25 178 ARG A N 1
ATOM 1411 C CA . ARG A 1 178 ? -31.25 -26.047 1.357 1 79.25 178 ARG A CA 1
ATOM 1412 C C . ARG A 1 178 ? -32.406 -26.062 0.354 1 79.25 178 ARG A C 1
ATOM 1414 O O . ARG A 1 178 ? -32.469 -26.969 -0.491 1 79.25 178 ARG A O 1
ATOM 1421 N N . SER A 1 179 ? -33.375 -25.172 0.406 1 66.38 179 SER A N 1
ATOM 1422 C CA . SER A 1 179 ? -34.562 -25.219 -0.438 1 66.38 179 SER A CA 1
ATOM 1423 C C . SER A 1 179 ? -34.344 -24.438 -1.732 1 66.38 179 SER A C 1
ATOM 1425 O O . SER A 1 179 ? -34.844 -24.828 -2.785 1 66.38 179 SER A O 1
ATOM 1427 N N . GLY A 1 180 ? -33.688 -23.391 -1.842 1 69.19 180 GLY A N 1
ATOM 1428 C CA . GLY A 1 180 ? -33.656 -22.469 -2.965 1 69.19 180 GLY A CA 1
ATOM 1429 C C . GLY A 1 180 ? -32.406 -22.609 -3.822 1 69.19 180 GLY A C 1
ATOM 1430 O O . GLY A 1 180 ? -32.312 -21.969 -4.879 1 69.19 180 GLY A O 1
ATOM 1431 N N . GLU A 1 181 ? -31.5 -23.484 -3.549 1 80.69 181 GLU A N 1
ATOM 1432 C CA . GLU A 1 181 ? -30.266 -23.766 -4.273 1 80.69 181 GLU A CA 1
ATOM 1433 C C . GLU A 1 181 ? -29.453 -22.5 -4.477 1 80.69 181 GLU A C 1
ATOM 1435 O O . GLU A 1 181 ? -28.766 -22.359 -5.496 1 80.69 181 GLU A O 1
ATOM 1440 N N . ARG A 1 182 ? -29.734 -21.531 -3.594 1 86.06 182 ARG A N 1
ATOM 1441 C CA . ARG A 1 182 ? -28.984 -20.281 -3.646 1 86.06 182 ARG A CA 1
ATOM 1442 C C . ARG A 1 182 ? -27.531 -20.484 -3.205 1 86.06 182 ARG A C 1
ATOM 1444 O O . ARG A 1 182 ? -27.266 -21.219 -2.244 1 86.06 182 ARG A O 1
ATOM 1451 N N . VAL A 1 183 ? -26.625 -19.875 -3.979 1 94 183 VAL A N 1
ATOM 1452 C CA . VAL A 1 183 ? -25.219 -19.938 -3.594 1 94 183 VAL A CA 1
ATOM 1453 C C . VAL A 1 183 ? -24.953 -18.984 -2.436 1 94 183 VAL A C 1
ATOM 1455 O O . VAL A 1 183 ? -25.078 -17.766 -2.586 1 94 183 VAL A O 1
ATOM 1458 N N . VAL A 1 184 ? -24.609 -19.547 -1.305 1 94.69 184 VAL A N 1
ATOM 1459 C CA . VAL A 1 184 ? -24.406 -18.719 -0.121 1 94.69 184 VAL A CA 1
ATOM 1460 C C . VAL A 1 184 ? -22.984 -18.922 0.404 1 94.69 184 VAL A C 1
ATOM 1462 O O . VAL A 1 184 ? -22.609 -18.359 1.442 1 94.69 184 VAL A O 1
ATOM 1465 N N . GLY A 1 185 ? -22.188 -19.672 -0.237 1 95.94 185 GLY A N 1
ATOM 1466 C CA . GLY A 1 185 ? -20.766 -19.891 0.033 1 95.94 185 GLY A CA 1
ATOM 1467 C C . GLY A 1 185 ? -20 -20.391 -1.177 1 95.94 185 GLY A C 1
ATOM 1468 O O . GLY A 1 185 ? -20.5 -21.203 -1.948 1 95.94 185 GLY A O 1
ATOM 1469 N N . ALA A 1 186 ? -18.859 -19.859 -1.375 1 95.94 186 ALA A N 1
ATOM 1470 C CA . ALA A 1 186 ? -18.047 -20.219 -2.531 1 95.94 186 ALA A CA 1
ATOM 1471 C C . ALA A 1 186 ? -16.562 -20 -2.244 1 95.94 186 ALA A C 1
ATOM 1473 O O . ALA A 1 186 ? -16.188 -19.5 -1.177 1 95.94 186 ALA A O 1
ATOM 1474 N N . SER A 1 187 ? -15.727 -20.562 -3.084 1 94 187 SER A N 1
ATOM 1475 C CA . SER A 1 187 ? -14.289 -20.359 -2.945 1 94 187 SER A CA 1
ATOM 1476 C C . SER A 1 187 ? -13.656 -19.984 -4.281 1 94 187 SER A C 1
ATOM 1478 O O . SER A 1 187 ? -14.156 -20.359 -5.34 1 94 187 SER A O 1
ATOM 1480 N N . PHE A 1 188 ? -12.766 -19.141 -4.145 1 90 188 PHE A N 1
ATOM 1481 C CA . PHE A 1 188 ? -11.828 -18.859 -5.227 1 90 188 PHE A CA 1
ATOM 1482 C C . PHE A 1 188 ? -10.406 -19.25 -4.828 1 90 188 PHE A C 1
ATOM 1484 O O . PHE A 1 188 ? -9.852 -18.703 -3.877 1 90 188 PHE A O 1
ATOM 1491 N N . GLU A 1 189 ? -9.93 -20.25 -5.484 1 83.06 189 GLU A N 1
ATOM 1492 C CA . GLU A 1 189 ? -8.562 -20.703 -5.219 1 83.06 189 GLU A CA 1
ATOM 1493 C C . GLU A 1 189 ? -7.586 -20.109 -6.23 1 83.06 189 GLU A C 1
ATOM 1495 O O . GLU A 1 189 ? -7.637 -20.438 -7.418 1 83.06 189 GLU A O 1
ATOM 1500 N N . GLY A 1 190 ? -6.809 -19.188 -5.668 1 74.12 190 GLY A N 1
ATOM 1501 C CA . GLY A 1 190 ? -5.762 -18.625 -6.504 1 74.12 190 GLY A CA 1
ATOM 1502 C C . GLY A 1 190 ? -4.547 -19.531 -6.629 1 74.12 190 GLY A C 1
ATOM 1503 O O . GLY A 1 190 ? -4.59 -20.703 -6.238 1 74.12 190 GLY A O 1
ATOM 1504 N N . LYS A 1 191 ? -3.535 -19.109 -7.219 1 67.94 191 LYS A N 1
ATOM 1505 C CA . LYS A 1 191 ? -2.316 -19.875 -7.422 1 67.94 191 LYS A CA 1
ATOM 1506 C C . LYS A 1 191 ? -1.662 -20.234 -6.09 1 67.94 191 LYS A C 1
ATOM 1508 O O . LYS A 1 191 ? -1.136 -21.344 -5.922 1 67.94 191 LYS A O 1
ATOM 1513 N N . ARG A 1 192 ? -1.732 -19.281 -5.18 1 72.56 192 ARG A N 1
ATOM 1514 C CA . ARG A 1 192 ? -1.062 -19.484 -3.9 1 72.56 192 ARG A CA 1
ATOM 1515 C C . ARG A 1 192 ? -2.053 -19.406 -2.744 1 72.56 192 ARG A C 1
ATOM 1517 O O . ARG A 1 192 ? -2.021 -20.25 -1.837 1 72.56 192 ARG A O 1
ATOM 1524 N N . GLY A 1 193 ? -2.871 -18.406 -2.855 1 83.81 193 GLY A N 1
ATOM 1525 C CA . GLY A 1 193 ? -3.82 -18.188 -1.775 1 83.81 193 GLY A CA 1
ATOM 1526 C C . GLY A 1 193 ? -5.25 -18.516 -2.166 1 83.81 193 GLY A C 1
ATOM 1527 O O . GLY A 1 193 ? -5.496 -19.062 -3.238 1 83.81 193 GLY A O 1
ATOM 1528 N N . ALA A 1 194 ? -6.152 -18.328 -1.195 1 90.94 194 ALA A N 1
ATOM 1529 C CA . ALA A 1 194 ? -7.559 -18.641 -1.443 1 90.94 194 ALA A CA 1
ATOM 1530 C C . ALA A 1 194 ? -8.469 -17.578 -0.867 1 90.94 194 ALA A C 1
ATOM 1532 O O . ALA A 1 194 ? -8.125 -16.922 0.121 1 90.94 194 ALA A O 1
ATOM 1533 N N . LEU A 1 195 ? -9.508 -17.328 -1.54 1 94.69 195 LEU A N 1
ATOM 1534 C CA . LEU A 1 195 ? -10.586 -16.453 -1.113 1 94.69 195 LEU A CA 1
ATOM 1535 C C . LEU A 1 195 ? -11.875 -17.234 -0.871 1 94.69 195 LEU A C 1
ATOM 1537 O O . LEU A 1 195 ? -12.398 -17.859 -1.788 1 94.69 195 LEU A O 1
ATOM 1541 N N . LEU A 1 196 ? -12.289 -17.25 0.379 1 96.62 196 LEU A N 1
ATOM 1542 C CA . LEU A 1 196 ? -13.516 -17.953 0.729 1 96.62 196 LEU A CA 1
ATOM 1543 C C . LEU A 1 196 ? -14.648 -16.953 0.998 1 96.62 196 LEU A C 1
ATOM 1545 O O . LEU A 1 196 ? -14.43 -15.914 1.611 1 96.62 196 LEU A O 1
ATOM 1549 N N . PHE A 1 197 ? -15.758 -17.188 0.469 1 97.25 197 PHE A N 1
ATOM 1550 C CA . PHE A 1 197 ? -17 -16.484 0.788 1 97.25 197 PHE A CA 1
ATOM 1551 C C . PHE A 1 197 ? -17.891 -17.344 1.669 1 97.25 197 PHE A C 1
ATOM 1553 O O . PHE A 1 197 ? -18.375 -18.391 1.235 1 97.25 197 PHE A O 1
ATOM 1560 N N . LEU A 1 198 ? -18.094 -16.891 2.881 1 97.56 198 LEU A N 1
ATOM 1561 C CA . LEU A 1 198 ? -18.844 -17.719 3.83 1 97.56 198 LEU A CA 1
ATOM 1562 C C . LEU A 1 198 ? -19.891 -16.891 4.57 1 97.56 198 LEU A C 1
ATOM 1564 O O . LEU A 1 198 ? -19.75 -15.664 4.672 1 97.56 198 LEU A O 1
ATOM 1568 N N . PRO A 1 199 ? -20.953 -17.5 5.035 1 95.38 199 PRO A N 1
ATOM 1569 C CA . PRO A 1 199 ? -21.891 -16.781 5.891 1 95.38 199 PRO A CA 1
ATOM 1570 C C . PRO A 1 199 ? -21.234 -16.219 7.148 1 95.38 199 PRO A C 1
ATOM 1572 O O . PRO A 1 199 ? -20.297 -16.797 7.672 1 95.38 199 PRO A O 1
ATOM 1575 N N . PRO A 1 200 ? -21.75 -15.047 7.562 1 95.38 200 PRO A N 1
ATOM 1576 C CA . PRO A 1 200 ? -21.156 -14.43 8.75 1 95.38 200 PRO A CA 1
ATOM 1577 C C . PRO A 1 200 ? -21.406 -15.242 10.016 1 95.38 200 PRO A C 1
ATOM 1579 O O . PRO A 1 200 ? -22.312 -16.078 10.062 1 95.38 200 PRO A O 1
ATOM 1582 N N . ILE A 1 201 ? -20.531 -15.008 10.961 1 92.81 201 ILE A N 1
ATOM 1583 C CA . ILE A 1 201 ? -20.688 -15.609 12.281 1 92.81 201 ILE A CA 1
ATOM 1584 C C . ILE A 1 201 ? -21.422 -14.648 13.203 1 92.81 201 ILE A C 1
ATOM 1586 O O . ILE A 1 201 ? -20.953 -13.547 13.484 1 92.81 201 ILE A O 1
ATOM 1590 N N . ARG A 1 202 ? -22.562 -15.023 13.547 1 89.69 202 ARG A N 1
ATOM 1591 C CA . ARG A 1 202 ? -23.375 -14.234 14.477 1 89.69 202 ARG A CA 1
ATOM 1592 C C . ARG A 1 202 ? -23.484 -14.93 15.828 1 89.69 202 ARG A C 1
ATOM 1594 O O . ARG A 1 202 ? -24.484 -15.57 16.125 1 89.69 202 ARG A O 1
ATOM 1601 N N . TYR A 1 203 ? -22.469 -14.703 16.609 1 82.19 203 TYR A N 1
ATOM 1602 C CA . TYR A 1 203 ? -22.484 -15.352 17.906 1 82.19 203 TYR A CA 1
ATOM 1603 C C . TYR A 1 203 ? -23.5 -14.695 18.828 1 82.19 203 TYR A C 1
ATOM 1605 O O . TYR A 1 203 ? -23.922 -13.555 18.594 1 82.19 203 TYR A O 1
ATOM 1613 N N . ASP A 1 204 ? -23.984 -15.492 19.828 1 76.5 204 ASP A N 1
ATOM 1614 C CA . ASP A 1 204 ? -24.953 -14.984 20.797 1 76.5 204 ASP A CA 1
ATOM 1615 C C . ASP A 1 204 ? -24.281 -13.992 21.75 1 76.5 204 ASP A C 1
ATOM 1617 O O . ASP A 1 204 ? -23.516 -14.383 22.641 1 76.5 204 ASP A O 1
ATOM 1621 N N . TYR A 1 205 ? -24.672 -12.766 21.609 1 77.69 205 TYR A N 1
ATOM 1622 C CA . TYR A 1 205 ? -24.047 -11.711 22.391 1 77.69 205 TYR A CA 1
ATOM 1623 C C . TYR A 1 205 ? -24.297 -11.906 23.891 1 77.69 205 TYR A C 1
ATOM 1625 O O . TYR A 1 205 ? -23.391 -11.742 24.703 1 77.69 205 TYR A O 1
ATOM 1633 N N . GLU A 1 206 ? -25.484 -12.258 24.203 1 78.06 206 GLU A N 1
ATOM 1634 C CA . GLU A 1 206 ? -25.844 -12.438 25.609 1 78.06 206 GLU A CA 1
ATOM 1635 C C . GLU A 1 206 ? -25.062 -13.594 26.234 1 78.06 206 GLU A C 1
ATOM 1637 O O . GLU A 1 206 ? -24.719 -13.539 27.406 1 78.06 206 GLU A O 1
ATOM 1642 N N . LEU A 1 207 ? -24.812 -14.492 25.406 1 84.81 207 LEU A N 1
ATOM 1643 C CA . LEU A 1 207 ? -24.094 -15.664 25.891 1 84.81 207 LEU A CA 1
ATOM 1644 C C . LEU A 1 207 ? -22.594 -15.406 25.906 1 84.81 207 LEU A C 1
ATOM 1646 O O . LEU A 1 207 ? -21.875 -15.953 26.75 1 84.81 207 LEU A O 1
ATOM 1650 N N . PHE A 1 208 ? -22.125 -14.562 25.062 1 89.44 208 PHE A N 1
ATOM 1651 C CA . PHE A 1 208 ? -20.703 -14.492 24.812 1 89.44 208 PHE A CA 1
ATOM 1652 C C . PHE A 1 208 ? -20.094 -13.266 25.5 1 89.44 208 PHE A C 1
ATOM 1654 O O . PHE A 1 208 ? -18.875 -13.172 25.656 1 89.44 208 PHE A O 1
ATOM 1661 N N . VAL A 1 209 ? -20.922 -12.383 25.906 1 86 209 VAL A N 1
ATOM 1662 C CA . VAL A 1 209 ? -20.406 -11.156 26.5 1 86 209 VAL A CA 1
ATOM 1663 C C . VAL A 1 209 ? -20.969 -10.992 27.922 1 86 209 VAL A C 1
ATOM 1665 O O . VAL A 1 209 ? -22.141 -11.25 28.156 1 86 209 VAL A O 1
ATOM 1668 N N . GLN A 1 210 ? -20.109 -10.75 28.828 1 86.38 210 GLN A N 1
ATOM 1669 C CA . GLN A 1 210 ? -20.516 -10.477 30.203 1 86.38 210 GLN A CA 1
ATOM 1670 C C . GLN A 1 210 ? -20 -9.117 30.656 1 86.38 210 GLN A C 1
ATOM 1672 O O . GLN A 1 210 ? -18.953 -8.656 30.219 1 86.38 210 GLN A O 1
ATOM 1677 N N . ASP A 1 211 ? -20.828 -8.453 31.406 1 80.75 211 ASP A N 1
ATOM 1678 C CA . ASP A 1 211 ? -20.438 -7.164 31.969 1 80.75 211 ASP A CA 1
ATOM 1679 C C . ASP A 1 211 ? -19.609 -7.34 33.219 1 80.75 211 ASP A C 1
ATOM 1681 O O . ASP A 1 211 ? -20.016 -8.031 34.156 1 80.75 211 ASP A O 1
ATOM 1685 N N . VAL A 1 212 ? -18.469 -7.086 33.156 1 80.06 212 VAL A N 1
ATOM 1686 C CA . VAL A 1 212 ? -17.641 -7.039 34.344 1 80.06 212 VAL A CA 1
ATOM 1687 C C . VAL A 1 212 ? -17.344 -5.586 34.719 1 80.06 212 VAL A C 1
ATOM 1689 O O . VAL A 1 212 ? -16.406 -4.984 34.219 1 80.06 212 VAL A O 1
ATOM 1692 N N . GLY A 1 213 ? -18.031 -5.012 35.625 1 70.5 213 GLY A N 1
ATOM 1693 C CA . GLY A 1 213 ? -17.953 -3.59 35.906 1 70.5 213 GLY A CA 1
ATOM 1694 C C . GLY A 1 213 ? -18.453 -2.715 34.781 1 70.5 213 GLY A C 1
ATOM 1695 O O . GLY A 1 213 ? -19.578 -2.875 34.312 1 70.5 213 GLY A O 1
ATOM 1696 N N . ALA A 1 214 ? -17.719 -1.84 34.406 1 75.62 214 ALA A N 1
ATOM 1697 C CA . ALA A 1 214 ? -18.094 -0.905 33.344 1 75.62 214 ALA A CA 1
ATOM 1698 C C . ALA A 1 214 ? -17.578 -1.369 31.984 1 75.62 214 ALA A C 1
ATOM 1700 O O . ALA A 1 214 ? -17.844 -0.742 30.953 1 75.62 214 ALA A O 1
ATOM 1701 N N . GLU A 1 215 ? -16.922 -2.539 32 1 76.69 215 GLU A N 1
ATOM 1702 C CA . GLU A 1 215 ? -16.344 -3.016 30.75 1 76.69 215 GLU A CA 1
ATOM 1703 C C . GLU A 1 215 ? -16.969 -4.332 30.328 1 76.69 215 GLU A C 1
ATOM 1705 O O . GLU A 1 215 ? -17.453 -5.098 31.156 1 76.69 215 GLU A O 1
ATOM 1710 N N . GLU A 1 216 ? -17.203 -4.477 29 1 82.12 216 GLU A N 1
ATOM 1711 C CA . GLU A 1 216 ? -17.672 -5.73 28.422 1 82.12 216 GLU A CA 1
ATOM 1712 C C . GLU A 1 216 ? -16.516 -6.68 28.156 1 82.12 216 GLU A C 1
ATOM 1714 O O . GLU A 1 216 ? -15.477 -6.262 27.641 1 82.12 216 GLU A O 1
ATOM 1719 N N . GLU A 1 217 ? -16.75 -7.879 28.766 1 85.69 217 GLU A N 1
ATOM 1720 C CA . GLU A 1 217 ? -15.711 -8.883 28.547 1 85.69 217 GLU A CA 1
ATOM 1721 C C . GLU A 1 217 ? -16.297 -10.164 27.953 1 85.69 217 GLU A C 1
ATOM 1723 O O . GLU A 1 217 ? -17.5 -10.438 28.125 1 85.69 217 GLU A O 1
ATOM 1728 N N . TRP A 1 218 ? -15.492 -10.883 27.219 1 89.06 218 TRP A N 1
ATOM 1729 C CA . TRP A 1 218 ? -15.906 -12.172 26.672 1 89.06 218 TRP A CA 1
ATOM 1730 C C . TRP A 1 218 ? -16.078 -13.195 27.781 1 89.06 218 TRP A C 1
ATOM 1732 O O . TRP A 1 218 ? -15.273 -13.242 28.719 1 89.06 218 TRP A O 1
ATOM 1742 N N . THR A 1 219 ? -17.094 -14.016 27.719 1 91 219 THR A N 1
ATOM 1743 C CA . THR A 1 219 ? -17.297 -15.102 28.672 1 91 219 THR A CA 1
ATOM 1744 C C . THR A 1 219 ? -16.297 -16.234 28.422 1 91 219 THR A C 1
ATOM 1746 O O . THR A 1 219 ? -15.602 -16.234 27.391 1 91 219 THR A O 1
ATOM 1749 N N . ALA A 1 220 ? -16.25 -17.125 29.359 1 90.62 220 ALA A N 1
ATOM 1750 C CA . ALA A 1 220 ? -15.383 -18.297 29.203 1 90.62 220 ALA A CA 1
ATOM 1751 C C . ALA A 1 220 ? -15.805 -19.125 28 1 90.62 220 ALA A C 1
ATOM 1753 O O . ALA A 1 220 ? -14.961 -19.672 27.297 1 90.62 220 ALA A O 1
ATOM 1754 N N . GLU A 1 221 ? -17.062 -19.203 27.859 1 89.81 221 GLU A N 1
ATOM 1755 C CA . GLU A 1 221 ? -17.594 -19.938 26.719 1 89.81 221 GLU A CA 1
ATOM 1756 C C . GLU A 1 221 ? -17.203 -19.281 25.391 1 89.81 221 GLU A C 1
ATOM 1758 O O . GLU A 1 221 ? -16.875 -19.969 24.422 1 89.81 221 GLU A O 1
ATOM 1763 N N . ALA A 1 222 ? -17.281 -18 25.406 1 91.69 222 ALA A N 1
ATOM 1764 C CA . ALA A 1 222 ? -16.891 -17.25 24.219 1 91.69 222 ALA A CA 1
ATOM 1765 C C . ALA A 1 222 ? -15.414 -17.453 23.891 1 91.69 222 ALA A C 1
ATOM 1767 O O . ALA A 1 222 ? -15.047 -17.609 22.719 1 91.69 222 ALA A O 1
ATOM 1768 N N . GLN A 1 223 ? -14.68 -17.5 24.906 1 92.31 223 GLN A N 1
ATOM 1769 C CA . GLN A 1 223 ? -13.242 -17.703 24.734 1 92.31 223 GLN A CA 1
ATOM 1770 C C . GLN A 1 223 ? -12.938 -19.078 24.172 1 92.31 223 GLN A C 1
ATOM 1772 O O . GLN A 1 223 ? -12.062 -19.234 23.328 1 92.31 223 GLN A O 1
ATOM 1777 N N . GLU A 1 224 ? -13.656 -20.031 24.672 1 91.31 224 GLU A N 1
ATOM 1778 C CA . GLU A 1 224 ? -13.469 -21.391 24.172 1 91.31 224 GLU A CA 1
ATOM 1779 C C . GLU A 1 224 ? -13.898 -21.5 22.719 1 91.31 224 GLU A C 1
ATOM 1781 O O . GLU A 1 224 ? -13.266 -22.203 21.922 1 91.31 224 GLU A O 1
ATOM 1786 N N . PHE A 1 225 ? -14.969 -20.875 22.391 1 92.75 225 PHE A N 1
ATOM 1787 C CA . PHE A 1 225 ? -15.414 -20.844 21 1 92.75 225 PHE A CA 1
ATOM 1788 C C . PHE A 1 225 ? -14.352 -20.219 20.109 1 92.75 225 PHE A C 1
ATOM 1790 O O . PHE A 1 225 ? -14.047 -20.75 19.031 1 92.75 225 PHE A O 1
ATOM 1797 N N . GLY A 1 226 ? -13.812 -19.156 20.609 1 93 226 GLY A N 1
ATOM 1798 C CA . GLY A 1 226 ? -12.758 -18.484 19.859 1 93 226 GLY A CA 1
ATOM 1799 C C . GLY A 1 226 ? -11.555 -19.359 19.594 1 93 226 GLY A C 1
ATOM 1800 O O . GLY A 1 226 ? -11.016 -19.375 18.484 1 93 226 GLY A O 1
ATOM 1801 N N . LYS A 1 227 ? -11.141 -20.094 20.562 1 92.12 227 LYS A N 1
ATOM 1802 C CA . LYS A 1 227 ? -10 -20.984 20.422 1 92.12 227 LYS A CA 1
ATOM 1803 C C . LYS A 1 227 ? -10.289 -22.078 19.406 1 92.12 227 LYS A C 1
ATOM 1805 O O . LYS A 1 227 ? -9.43 -22.406 18.578 1 92.12 227 LYS A O 1
ATOM 1810 N N . ARG A 1 228 ? -11.445 -22.609 19.484 1 92.69 228 ARG A N 1
ATOM 1811 C CA . ARG A 1 228 ? -11.836 -23.641 18.531 1 92.69 228 ARG A CA 1
ATOM 1812 C C . ARG A 1 228 ? -11.898 -23.078 17.109 1 92.69 228 ARG A C 1
ATOM 1814 O O . ARG A 1 228 ? -11.484 -23.75 16.156 1 92.69 228 ARG A O 1
ATOM 1821 N N . LEU A 1 229 ? -12.383 -21.891 17.047 1 94.25 229 LEU A N 1
ATOM 1822 C CA . LEU A 1 229 ? -12.484 -21.266 15.734 1 94.25 229 LEU A CA 1
ATOM 1823 C C . LEU A 1 229 ? -11.102 -21.031 15.133 1 94.25 229 LEU A C 1
ATOM 1825 O O . LEU A 1 229 ? -10.898 -21.25 13.938 1 94.25 229 LEU A O 1
ATOM 1829 N N . VAL A 1 230 ? -10.195 -20.578 15.945 1 94.06 230 VAL A N 1
ATOM 1830 C CA . VAL A 1 230 ? -8.828 -20.375 15.492 1 94.06 230 VAL A CA 1
ATOM 1831 C C . VAL A 1 230 ? -8.266 -21.688 14.953 1 94.06 230 VAL A C 1
ATOM 1833 O O . VAL A 1 230 ? -7.676 -21.734 13.867 1 94.06 230 VAL A O 1
ATOM 1836 N N . GLY A 1 231 ? -8.438 -22.719 15.703 1 92.19 231 GLY A N 1
ATOM 1837 C CA . GLY A 1 231 ? -7.988 -24.031 15.258 1 92.19 231 GLY A CA 1
ATOM 1838 C C . GLY A 1 231 ? -8.594 -24.453 13.938 1 92.19 231 GLY A C 1
ATOM 1839 O O . GLY A 1 231 ? -7.895 -24.953 13.055 1 92.19 231 GLY A O 1
ATOM 1840 N N . ALA A 1 232 ? -9.805 -24.25 13.789 1 93.19 232 ALA A N 1
ATOM 1841 C CA . ALA A 1 232 ? -10.516 -24.609 12.562 1 93.19 232 ALA A CA 1
ATOM 1842 C C . ALA A 1 232 ? -10.016 -23.812 11.375 1 93.19 232 ALA A C 1
ATOM 1844 O O . ALA A 1 232 ? -9.867 -24.344 10.273 1 93.19 232 ALA A O 1
ATOM 1845 N N . LEU A 1 233 ? -9.766 -22.547 11.617 1 94.69 233 LEU A N 1
ATOM 1846 C CA . LEU A 1 233 ? -9.289 -21.672 10.547 1 94.69 233 LEU A CA 1
ATOM 1847 C C . LEU A 1 233 ? -7.875 -22.047 10.125 1 94.69 233 LEU A C 1
ATOM 1849 O O . LEU A 1 233 ? -7.559 -22.047 8.93 1 94.69 233 LEU A O 1
ATOM 1853 N N . VAL A 1 234 ? -7.062 -22.344 11.039 1 92 234 VAL A N 1
ATOM 1854 C CA . VAL A 1 234 ? -5.707 -22.781 10.742 1 92 234 VAL A CA 1
ATOM 1855 C C . VAL A 1 234 ? -5.75 -24.094 9.953 1 92 234 VAL A C 1
ATOM 1857 O O . VAL A 1 234 ? -5.035 -24.25 8.953 1 92 234 VAL A O 1
ATOM 1860 N N . GLY A 1 235 ? -6.562 -25.031 10.414 1 89.25 235 GLY A N 1
ATOM 1861 C CA . GLY A 1 235 ? -6.758 -26.266 9.664 1 89.25 235 GLY A CA 1
ATOM 1862 C C . GLY A 1 235 ? -7.211 -26.031 8.234 1 89.25 235 GLY A C 1
ATOM 1863 O O . GLY A 1 235 ? -6.711 -26.672 7.312 1 89.25 235 GLY A O 1
ATOM 1864 N N . LEU A 1 236 ? -8.078 -25.172 8.109 1 90.44 236 LEU A N 1
ATOM 1865 C CA . LEU A 1 236 ? -8.586 -24.812 6.789 1 90.44 236 LEU A CA 1
ATOM 1866 C C . LEU A 1 236 ? -7.48 -24.234 5.91 1 90.44 236 LEU A C 1
ATOM 1868 O O . LEU A 1 236 ? -7.359 -24.609 4.742 1 90.44 236 LEU A O 1
ATOM 1872 N N . SER A 1 237 ? -6.734 -23.312 6.418 1 90.38 237 SER A N 1
ATOM 1873 C CA . SER A 1 237 ? -5.605 -22.719 5.711 1 90.38 237 SER A CA 1
ATOM 1874 C C . SER A 1 237 ? -4.609 -23.797 5.266 1 90.38 237 SER A C 1
ATOM 1876 O O . SER A 1 237 ? -4.109 -23.75 4.145 1 90.38 237 SER A O 1
ATOM 1878 N N . ASP A 1 238 ? -4.336 -24.75 6.062 1 85 238 ASP A N 1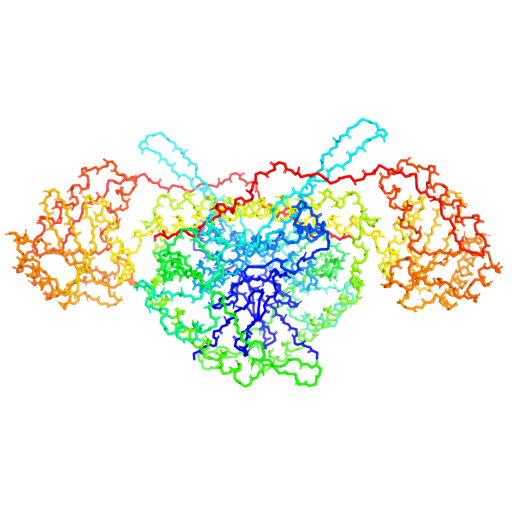
ATOM 1879 C CA . ASP A 1 238 ? -3.379 -25.812 5.762 1 85 238 ASP A CA 1
ATOM 1880 C C . ASP A 1 238 ? -3.873 -26.688 4.617 1 85 238 ASP A C 1
ATOM 1882 O O . ASP A 1 238 ? -3.1 -27.047 3.727 1 85 238 ASP A O 1
ATOM 1886 N N . VAL A 1 239 ? -5.039 -27.047 4.641 1 81.88 239 VAL A N 1
ATOM 1887 C CA . VAL A 1 239 ? -5.625 -27.891 3.602 1 81.88 239 VAL A CA 1
ATOM 1888 C C . VAL A 1 239 ? -5.535 -27.172 2.254 1 81.88 239 VAL A C 1
ATOM 1890 O O . VAL A 1 239 ? -5.184 -27.781 1.242 1 81.88 239 VAL A O 1
ATOM 1893 N N . LEU A 1 240 ? -5.773 -25.953 2.289 1 82.5 240 LEU A N 1
ATOM 1894 C CA . LEU A 1 240 ? -5.797 -25.188 1.045 1 82.5 240 LEU A CA 1
ATOM 1895 C C . LEU A 1 240 ? -4.383 -24.938 0.536 1 82.5 240 LEU A C 1
ATOM 1897 O O . LEU A 1 240 ? -4.152 -24.891 -0.675 1 82.5 240 LEU A O 1
ATOM 1901 N N . ARG A 1 241 ? -3.508 -24.719 1.414 1 75.56 241 ARG A N 1
ATOM 1902 C CA . ARG A 1 241 ? -2.111 -24.531 1.04 1 75.56 241 ARG A CA 1
ATOM 1903 C C . ARG A 1 241 ? -1.516 -25.797 0.446 1 75.56 241 ARG A C 1
ATOM 1905 O O . ARG A 1 241 ? -0.742 -25.734 -0.512 1 75.56 241 ARG A O 1
ATOM 1912 N N . ARG A 1 242 ? -1.674 -26.953 1.032 1 64.12 242 ARG A N 1
ATOM 1913 C CA . ARG A 1 242 ? -1.153 -28.234 0.569 1 64.12 242 ARG A CA 1
ATOM 1914 C C . ARG A 1 242 ? -1.609 -28.531 -0.856 1 64.12 242 ARG A C 1
ATOM 1916 O O . ARG A 1 242 ? -0.856 -29.094 -1.65 1 64.12 242 ARG A O 1
ATOM 1923 N N . SER A 1 243 ? -2.742 -28.188 -1.078 1 59.69 243 SER A N 1
ATOM 1924 C CA . SER A 1 243 ? -3.275 -28.438 -2.412 1 59.69 243 SER A CA 1
ATOM 1925 C C . SER A 1 243 ? -2.578 -27.562 -3.457 1 59.69 243 SER A C 1
ATOM 1927 O O . SER A 1 243 ? -2.539 -27.922 -4.637 1 59.69 243 SER A O 1
ATOM 1929 N N . SER A 1 244 ? -2.055 -26.5 -2.953 1 58.88 244 SER A N 1
ATOM 1930 C CA . SER A 1 244 ? -1.505 -25.531 -3.902 1 58.88 244 SER A CA 1
ATOM 1931 C C . SER A 1 244 ? 0.02 -25.562 -3.902 1 58.88 244 SER A C 1
ATOM 1933 O O . SER A 1 244 ? 0.665 -24.688 -4.48 1 58.88 244 SER A O 1
ATOM 1935 N N . GLN A 1 245 ? 0.663 -26.609 -3.516 1 63.03 245 GLN A N 1
ATOM 1936 C CA . GLN A 1 245 ? 2.088 -26.5 -3.223 1 63.03 245 GLN A CA 1
ATOM 1937 C C . GLN A 1 245 ? 2.902 -26.344 -4.504 1 63.03 245 GLN A C 1
ATOM 1939 O O . GLN A 1 245 ? 2.969 -27.281 -5.316 1 63.03 245 GLN A O 1
ATOM 1944 N N . LEU A 1 246 ? 3.039 -25.234 -5.02 1 72.06 246 LEU A N 1
ATOM 1945 C CA . LEU A 1 246 ? 3.953 -24.906 -6.109 1 72.06 246 LEU A CA 1
ATOM 1946 C C . LEU A 1 246 ? 5.391 -24.828 -5.609 1 72.06 246 LEU A C 1
ATOM 1948 O O . LEU A 1 246 ? 5.637 -24.375 -4.488 1 72.06 246 LEU A O 1
ATOM 1952 N N . THR A 1 247 ? 6.273 -25.562 -6.355 1 77.38 247 THR A N 1
ATOM 1953 C CA . THR A 1 247 ? 7.703 -25.438 -6.086 1 77.38 247 THR A CA 1
ATOM 1954 C C . THR A 1 247 ? 8.18 -24.016 -6.391 1 77.38 247 THR A C 1
ATOM 1956 O O . THR A 1 247 ? 7.875 -23.469 -7.453 1 77.38 247 THR A O 1
ATOM 1959 N N . PRO A 1 248 ? 8.859 -23.359 -5.391 1 73.12 248 PRO A N 1
ATOM 1960 C CA . PRO A 1 248 ? 9.484 -22.094 -5.777 1 73.12 248 PRO A CA 1
ATOM 1961 C C . PRO A 1 248 ? 10.398 -22.234 -6.988 1 73.12 248 PRO A C 1
ATOM 1963 O O . PRO A 1 248 ? 11.211 -23.172 -7.051 1 73.12 248 PRO A O 1
ATOM 1966 N N . PRO A 1 249 ? 10.234 -21.359 -7.926 1 80.38 249 PRO A N 1
ATOM 1967 C CA . PRO A 1 249 ? 11.07 -21.484 -9.125 1 80.38 249 PRO A CA 1
ATOM 1968 C C . PRO A 1 249 ? 12.562 -21.328 -8.828 1 80.38 249 PRO A C 1
ATOM 1970 O O . PRO A 1 249 ? 12.969 -20.344 -8.203 1 80.38 249 PRO A O 1
ATOM 1973 N N . PRO A 1 250 ? 13.344 -22.344 -9.273 1 80.62 250 PRO A N 1
ATOM 1974 C CA . PRO A 1 250 ? 14.789 -22.188 -9.117 1 80.62 250 PRO A CA 1
ATOM 1975 C C . PRO A 1 250 ? 15.344 -21 -9.906 1 80.62 250 PRO A C 1
ATOM 1977 O O . PRO A 1 250 ? 14.805 -20.641 -10.961 1 80.62 250 PRO A O 1
ATOM 1980 N N . GLU A 1 251 ? 16.484 -20.453 -9.461 1 74.19 251 GLU A N 1
ATOM 1981 C CA . GLU A 1 251 ? 17.078 -19.266 -10.055 1 74.19 251 GLU A CA 1
ATOM 1982 C C . GLU A 1 251 ? 17.406 -19.484 -11.531 1 74.19 251 GLU A C 1
ATOM 1984 O O . GLU A 1 251 ? 17.219 -18.594 -12.359 1 74.19 251 GLU A O 1
ATOM 1989 N N . TRP A 1 252 ? 17.984 -20.703 -11.859 1 84.38 252 TRP A N 1
ATOM 1990 C CA . TRP A 1 252 ? 18.406 -21 -13.219 1 84.38 252 TRP A CA 1
ATOM 1991 C C . TRP A 1 252 ? 17.219 -21 -14.18 1 84.38 252 TRP A C 1
ATOM 1993 O O . TRP A 1 252 ? 17.406 -20.859 -15.391 1 84.38 252 TRP A O 1
ATOM 2003 N N . SER A 1 253 ? 15.961 -21.109 -13.648 1 88.69 253 SER A N 1
ATOM 2004 C CA . SER A 1 253 ? 14.789 -21.203 -14.508 1 88.69 253 SER A CA 1
ATOM 2005 C C . SER A 1 253 ? 14.391 -19.844 -15.047 1 88.69 253 SER A C 1
ATOM 2007 O O . SER A 1 253 ? 13.539 -19.734 -15.938 1 88.69 253 SER A O 1
ATOM 2009 N N . SER A 1 254 ? 15.07 -18.812 -14.523 1 77.75 254 SER A N 1
ATOM 2010 C CA . SER A 1 254 ? 14.781 -17.453 -14.953 1 77.75 254 SER A CA 1
ATOM 2011 C C . SER A 1 254 ? 15.688 -17.031 -16.094 1 77.75 254 SER A C 1
ATOM 2013 O O . SER A 1 254 ? 15.617 -15.891 -16.562 1 77.75 254 SER A O 1
ATOM 2015 N N . ALA A 1 255 ? 16.547 -17.906 -16.547 1 80.56 255 ALA A N 1
ATOM 2016 C CA . ALA A 1 255 ? 17.438 -17.625 -17.672 1 80.56 255 ALA A CA 1
ATOM 2017 C C . ALA A 1 255 ? 16.656 -17.297 -18.938 1 80.56 255 ALA A C 1
ATOM 2019 O O . ALA A 1 255 ? 15.508 -17.734 -19.094 1 80.56 255 ALA A O 1
ATOM 2020 N N . SER A 1 256 ? 17.25 -16.484 -19.859 1 82 256 SER A N 1
ATOM 2021 C CA . SER A 1 256 ? 16.594 -15.984 -21.062 1 82 256 SER A CA 1
ATOM 2022 C C . SER A 1 256 ? 16.078 -17.125 -21.922 1 82 256 SER A C 1
ATOM 2024 O O . SER A 1 256 ? 15.039 -16.984 -22.594 1 82 256 SER A O 1
ATOM 2026 N N . GLU A 1 257 ? 16.781 -18.266 -21.906 1 86.44 257 GLU A N 1
ATOM 2027 C CA . GLU A 1 257 ? 16.391 -19.391 -22.75 1 86.44 257 GLU A CA 1
ATOM 2028 C C . GLU A 1 257 ? 15.07 -20 -22.297 1 86.44 257 GLU A C 1
ATOM 2030 O O . GLU A 1 257 ? 14.375 -20.641 -23.078 1 86.44 257 GLU A O 1
ATOM 2035 N N . PHE A 1 258 ? 14.703 -19.766 -21.047 1 90.88 258 PHE A N 1
ATOM 2036 C CA . PHE A 1 258 ? 13.492 -20.359 -20.5 1 90.88 258 PHE A CA 1
ATOM 2037 C C . PHE A 1 258 ? 12.359 -19.344 -20.453 1 90.88 258 PHE A C 1
ATOM 2039 O O . PHE A 1 258 ? 11.266 -19.656 -19.953 1 90.88 258 PHE A O 1
ATOM 2046 N N . ARG A 1 259 ? 12.633 -18.141 -21.031 1 86.88 259 ARG A N 1
ATOM 2047 C CA . ARG A 1 259 ? 11.625 -17.094 -21.016 1 86.88 259 ARG A CA 1
ATOM 2048 C C . ARG A 1 259 ? 10.781 -17.125 -22.281 1 86.88 259 ARG A C 1
ATOM 2050 O O . ARG A 1 259 ? 11.305 -17.359 -23.375 1 86.88 259 ARG A O 1
ATOM 2057 N N . LEU A 1 260 ? 9.523 -16.906 -22.078 1 88.56 260 LEU A N 1
ATOM 2058 C CA . LEU A 1 260 ? 8.617 -16.844 -23.203 1 88.56 260 LEU A CA 1
ATOM 2059 C C . LEU A 1 260 ? 8.391 -15.398 -23.641 1 88.56 260 LEU A C 1
ATOM 2061 O O . LEU A 1 260 ? 8.469 -14.484 -22.812 1 88.56 260 LEU A O 1
ATOM 2065 N N . ALA A 1 261 ? 8.094 -15.117 -24.906 1 84.94 261 ALA A N 1
ATOM 2066 C CA . ALA A 1 261 ? 7.988 -13.797 -25.5 1 84.94 261 ALA A CA 1
ATOM 2067 C C . ALA A 1 261 ? 6.91 -12.961 -24.812 1 84.94 261 ALA A C 1
ATOM 2069 O O . ALA A 1 261 ? 7.102 -11.773 -24.562 1 84.94 261 ALA A O 1
ATOM 2070 N N . LEU A 1 262 ? 5.777 -13.578 -24.5 1 88.31 262 LEU A N 1
ATOM 2071 C CA . LEU A 1 262 ? 4.652 -12.867 -23.906 1 88.31 262 LEU A CA 1
ATOM 2072 C C . LEU A 1 262 ? 5.027 -12.32 -22.531 1 88.31 262 LEU A C 1
ATOM 2074 O O . LEU A 1 262 ? 4.488 -11.297 -22.109 1 88.31 262 LEU A O 1
ATOM 2078 N N . GLU A 1 263 ? 5.926 -13.023 -21.828 1 87.31 263 GLU A N 1
ATOM 2079 C CA . GLU A 1 263 ? 6.328 -12.57 -20.5 1 87.31 263 GLU A CA 1
ATOM 2080 C C . GLU A 1 263 ? 6.984 -11.195 -20.562 1 87.31 263 GLU A C 1
ATOM 2082 O O . GLU A 1 263 ? 6.754 -10.352 -19.688 1 87.31 263 GLU A O 1
ATOM 2087 N N . ASN A 1 264 ? 7.766 -10.969 -21.609 1 81.25 264 ASN A N 1
ATOM 2088 C CA . ASN A 1 264 ? 8.438 -9.688 -21.75 1 81.25 264 ASN A CA 1
ATOM 2089 C C . ASN A 1 264 ? 7.438 -8.547 -21.922 1 81.25 264 ASN A C 1
ATOM 2091 O O . ASN A 1 264 ? 7.602 -7.473 -21.344 1 81.25 264 ASN A O 1
ATOM 2095 N N . VAL A 1 265 ? 6.477 -8.82 -22.781 1 86 265 VAL A N 1
ATOM 2096 C CA . VAL A 1 265 ? 5.441 -7.824 -23.031 1 86 265 VAL A CA 1
ATOM 2097 C C . VAL A 1 265 ? 4.699 -7.504 -21.734 1 86 265 VAL A C 1
ATOM 2099 O O . VAL A 1 265 ? 4.484 -6.336 -21.406 1 86 265 VAL A O 1
ATOM 2102 N N . LEU A 1 266 ? 4.355 -8.523 -21.016 1 88.38 266 LEU A N 1
ATOM 2103 C CA . LEU A 1 266 ? 3.582 -8.367 -19.781 1 88.38 266 LEU A CA 1
ATOM 2104 C C . LEU A 1 266 ? 4.402 -7.66 -18.719 1 88.38 266 LEU A C 1
ATOM 2106 O O . LEU A 1 266 ? 3.885 -6.809 -17.984 1 88.38 266 LEU A O 1
ATOM 2110 N N . GLU A 1 267 ? 5.672 -7.98 -18.609 1 83.06 267 GLU A N 1
ATOM 2111 C CA . GLU A 1 267 ? 6.547 -7.324 -17.641 1 83.06 267 GLU A CA 1
ATOM 2112 C C . GLU A 1 267 ? 6.684 -5.832 -17.938 1 83.06 267 GLU A C 1
ATOM 2114 O O . GLU A 1 267 ? 6.723 -5.012 -17.031 1 83.06 267 GLU A O 1
ATOM 2119 N N . THR A 1 268 ? 6.762 -5.504 -19.219 1 82.5 268 THR A N 1
ATOM 2120 C CA . THR A 1 268 ? 6.812 -4.105 -19.641 1 82.5 268 THR A CA 1
ATOM 2121 C C . THR A 1 268 ? 5.531 -3.377 -19.234 1 82.5 268 THR A C 1
ATOM 2123 O O . THR A 1 268 ? 5.582 -2.266 -18.703 1 82.5 268 THR A O 1
ATOM 2126 N N . ASN A 1 269 ? 4.398 -4.035 -19.516 1 87.25 269 ASN A N 1
ATOM 2127 C CA . ASN A 1 269 ? 3.117 -3.449 -19.125 1 87.25 269 ASN A CA 1
ATOM 2128 C C . ASN A 1 269 ? 3.029 -3.215 -17.625 1 87.25 269 ASN A C 1
ATOM 2130 O O . ASN A 1 269 ? 2.57 -2.162 -17.188 1 87.25 269 ASN A O 1
ATOM 2134 N N . ILE A 1 270 ? 3.48 -4.168 -16.859 1 84.06 270 ILE A N 1
ATOM 2135 C CA . ILE A 1 270 ? 3.449 -4.086 -15.398 1 84.06 270 ILE A CA 1
ATOM 2136 C C . ILE A 1 270 ? 4.316 -2.918 -14.938 1 84.06 270 ILE A C 1
ATOM 2138 O O . ILE A 1 270 ? 3.893 -2.117 -14.102 1 84.06 270 ILE A O 1
ATOM 2142 N N . THR A 1 271 ? 5.516 -2.805 -15.484 1 79.25 271 THR A N 1
ATOM 2143 C CA . THR A 1 271 ? 6.438 -1.74 -15.117 1 79.25 271 THR A CA 1
ATOM 2144 C C . THR A 1 271 ? 5.848 -0.372 -15.445 1 79.25 271 THR A C 1
ATOM 2146 O O . THR A 1 271 ? 5.938 0.559 -14.641 1 79.25 271 THR A O 1
ATOM 2149 N N . GLN A 1 272 ? 5.266 -0.283 -16.641 1 83.94 272 GLN A N 1
ATOM 2150 C CA . GLN A 1 272 ? 4.66 0.977 -17.047 1 83.94 272 GLN A CA 1
ATOM 2151 C C . GLN A 1 272 ? 3.494 1.352 -16.141 1 83.94 272 GLN A C 1
ATOM 2153 O O . GLN A 1 272 ? 3.359 2.51 -15.742 1 83.94 272 GLN A O 1
ATOM 2158 N N . HIS A 1 273 ? 2.625 0.397 -15.844 1 84.12 273 HIS A N 1
ATOM 2159 C CA . HIS A 1 273 ? 1.507 0.649 -14.938 1 84.12 273 HIS A CA 1
ATOM 2160 C C . HIS A 1 273 ? 1.996 1.049 -13.555 1 84.12 273 HIS A C 1
ATOM 2162 O O . HIS A 1 273 ? 1.449 1.967 -12.938 1 84.12 273 HIS A O 1
ATOM 2168 N N . SER A 1 274 ? 3.045 0.327 -13.117 1 78.25 274 SER A N 1
ATOM 2169 C CA . SER A 1 274 ? 3.615 0.635 -11.812 1 78.25 274 SER A CA 1
ATOM 2170 C C . SER A 1 274 ? 4.148 2.062 -11.766 1 78.25 274 SER A C 1
ATOM 2172 O O . SER A 1 274 ? 3.943 2.773 -10.781 1 78.25 274 SER A O 1
ATOM 2174 N N . ALA A 1 275 ? 4.824 2.469 -12.82 1 76.56 275 ALA A N 1
ATOM 2175 C CA . ALA A 1 275 ? 5.359 3.826 -12.898 1 76.56 275 ALA A CA 1
ATOM 2176 C C . ALA A 1 275 ? 4.234 4.855 -12.898 1 76.56 275 ALA A C 1
ATOM 2178 O O . ALA A 1 275 ? 4.336 5.895 -12.242 1 76.56 275 ALA A O 1
ATOM 2179 N N . GLN A 1 276 ? 3.211 4.559 -13.648 1 84.62 276 GLN A N 1
ATOM 2180 C CA . GLN A 1 276 ? 2.074 5.469 -13.703 1 84.62 276 GLN A CA 1
ATOM 2181 C C . GLN A 1 276 ? 1.378 5.566 -12.352 1 84.62 276 GLN A C 1
ATOM 2183 O O . GLN A 1 276 ? 0.981 6.652 -11.922 1 84.62 276 GLN A O 1
ATOM 2188 N N . ILE A 1 277 ? 1.175 4.453 -11.727 1 79.44 277 ILE A N 1
ATOM 2189 C CA . ILE A 1 277 ? 0.564 4.418 -10.398 1 79.44 277 ILE A CA 1
ATOM 2190 C C . ILE A 1 277 ? 1.389 5.262 -9.43 1 79.44 277 ILE A C 1
ATOM 2192 O O . ILE A 1 277 ? 0.838 6.062 -8.672 1 79.44 277 ILE A O 1
ATOM 2196 N N . GLN A 1 278 ? 2.639 5.125 -9.5 1 74.38 278 GLN A N 1
ATOM 2197 C CA . GLN A 1 278 ? 3.518 5.871 -8.602 1 74.38 278 GLN A CA 1
ATOM 2198 C C . GLN A 1 278 ? 3.402 7.375 -8.852 1 74.38 278 GLN A C 1
ATOM 2200 O O . GLN A 1 278 ? 3.393 8.164 -7.902 1 74.38 278 GLN A O 1
ATOM 2205 N N . ARG A 1 279 ? 3.385 7.73 -10.078 1 80.19 279 ARG A N 1
ATOM 2206 C CA . ARG A 1 279 ? 3.227 9.141 -10.43 1 80.19 279 ARG A CA 1
ATOM 2207 C C . ARG A 1 279 ? 1.907 9.688 -9.891 1 80.19 279 ARG A C 1
ATOM 2209 O O . ARG A 1 279 ? 1.869 10.781 -9.32 1 80.19 279 ARG A O 1
ATOM 2216 N N . MET A 1 280 ? 0.879 8.953 -10.07 1 82.75 280 MET A N 1
ATOM 2217 C CA . MET A 1 280 ? -0.441 9.398 -9.625 1 82.75 280 MET A CA 1
ATOM 2218 C C . MET A 1 280 ? -0.514 9.453 -8.102 1 82.75 280 MET A C 1
ATOM 2220 O O . MET A 1 280 ? -1.168 10.328 -7.539 1 82.75 280 MET A O 1
ATOM 2224 N N . GLN A 1 281 ? 0.134 8.516 -7.457 1 78.12 281 GLN A N 1
ATOM 2225 C CA . GLN A 1 281 ? 0.2 8.531 -5.996 1 78.12 281 GLN A CA 1
ATOM 2226 C C . GLN A 1 281 ? 0.924 9.773 -5.492 1 78.12 281 GLN A C 1
ATOM 2228 O O . GLN A 1 281 ? 0.508 10.383 -4.504 1 78.12 281 GLN A O 1
ATOM 2233 N N . ALA A 1 282 ? 2.018 10.148 -6.164 1 73.25 282 ALA A N 1
ATOM 2234 C CA . ALA A 1 282 ? 2.756 11.359 -5.801 1 73.25 282 ALA A CA 1
ATOM 2235 C C . ALA A 1 282 ? 1.888 12.602 -5.961 1 73.25 282 ALA A C 1
ATOM 2237 O O . ALA A 1 282 ? 1.902 13.492 -5.105 1 73.25 282 ALA A O 1
ATOM 2238 N N . GLU A 1 283 ? 1.177 12.625 -7.02 1 83.25 283 GLU A N 1
ATOM 2239 C CA . GLU A 1 283 ? 0.266 13.742 -7.254 1 83.25 283 GLU A CA 1
ATOM 2240 C C . GLU A 1 283 ? -0.827 13.789 -6.188 1 83.25 283 GLU A C 1
ATOM 2242 O O . GLU A 1 283 ? -1.19 14.867 -5.715 1 83.25 283 GLU A O 1
ATOM 2247 N N . ARG A 1 284 ? -1.38 12.648 -5.891 1 81.81 284 ARG A N 1
ATOM 2248 C CA . ARG A 1 284 ? -2.404 12.57 -4.855 1 81.81 284 ARG A CA 1
ATOM 2249 C C . ARG A 1 284 ? -1.879 13.102 -3.525 1 81.81 284 ARG A C 1
ATOM 2251 O O . ARG A 1 284 ? -2.582 13.828 -2.822 1 81.81 284 ARG A O 1
ATOM 2258 N N . LEU A 1 285 ? -0.721 12.75 -3.203 1 74.81 285 LEU A N 1
ATOM 2259 C CA . LEU A 1 285 ? -0.107 13.211 -1.963 1 74.81 285 LEU A CA 1
ATOM 2260 C C . LEU A 1 285 ? 0.06 14.727 -1.969 1 74.81 285 LEU A C 1
ATOM 2262 O O . LEU A 1 285 ? -0.131 15.383 -0.941 1 74.81 285 LEU A O 1
ATOM 2266 N N . GLU A 1 286 ? 0.454 15.242 -3.1 1 79.06 286 GLU A N 1
ATOM 2267 C CA . GLU A 1 286 ? 0.543 16.688 -3.24 1 79.06 286 GLU A CA 1
ATOM 2268 C C . GLU A 1 286 ? -0.813 17.359 -3.012 1 79.06 286 GLU A C 1
ATOM 2270 O O . GLU A 1 286 ? -0.901 18.391 -2.354 1 79.06 286 GLU A O 1
ATOM 2275 N N . PHE A 1 287 ? -1.834 16.734 -3.57 1 85.25 287 PHE A N 1
ATOM 2276 C CA . PHE A 1 287 ? -3.18 17.266 -3.361 1 85.25 287 PHE A CA 1
ATOM 2277 C C . PHE A 1 287 ? -3.564 17.188 -1.89 1 85.25 287 PHE A C 1
ATOM 2279 O O . PHE A 1 287 ? -4.223 18.094 -1.369 1 85.25 287 PHE A O 1
ATOM 2286 N N . GLU A 1 288 ? -3.213 16.141 -1.26 1 81.25 288 GLU A N 1
ATOM 2287 C CA . GLU A 1 288 ? -3.512 15.984 0.161 1 81.25 288 GLU A CA 1
ATOM 2288 C C . GLU A 1 288 ? -2.822 17.062 0.989 1 81.25 288 GLU A C 1
ATOM 2290 O O . GLU A 1 288 ? -3.412 17.609 1.922 1 81.25 288 GLU A O 1
ATOM 2295 N N . GLN A 1 289 ? -1.591 17.375 0.621 1 78.25 289 GLN A N 1
ATOM 2296 C CA . GLN A 1 289 ? -0.878 18.453 1.297 1 78.25 289 GLN A CA 1
ATOM 2297 C C . GLN A 1 289 ? -1.547 19.797 1.04 1 78.25 289 GLN A C 1
ATOM 2299 O O . GLN A 1 289 ? -1.715 20.594 1.962 1 78.25 289 GLN A O 1
ATOM 2304 N N . GLN A 1 290 ? -1.888 20 -0.188 1 86.38 290 GLN A N 1
ATOM 2305 C CA . GLN A 1 290 ? -2.58 21.234 -0.542 1 86.38 290 GLN A CA 1
ATOM 2306 C C . GLN A 1 290 ? -3.908 21.344 0.2 1 86.38 290 GLN A C 1
ATOM 2308 O O . GLN A 1 290 ? -4.324 22.453 0.566 1 86.38 290 GLN A O 1
ATOM 2313 N N . LEU A 1 291 ? -4.559 20.219 0.319 1 86.12 291 LEU A N 1
ATOM 2314 C CA . LEU A 1 291 ? -5.828 20.188 1.04 1 86.12 291 LEU A CA 1
ATOM 2315 C C . LEU A 1 291 ? -5.637 20.625 2.49 1 86.12 291 LEU A C 1
ATOM 2317 O O . LEU A 1 291 ? -6.422 21.422 3.016 1 86.12 291 LEU A O 1
ATOM 2321 N N . GLU A 1 292 ? -4.633 20.172 3.133 1 80.12 292 GLU A N 1
ATOM 2322 C CA . GLU A 1 292 ? -4.32 20.562 4.504 1 80.12 292 GLU A CA 1
ATOM 2323 C C . GLU A 1 292 ? -4.035 22.062 4.602 1 80.12 292 GLU A C 1
ATOM 2325 O O . GLU A 1 292 ? -4.504 22.734 5.527 1 80.12 292 GLU A O 1
ATOM 2330 N N . ASP A 1 293 ? -3.318 22.578 3.66 1 84.44 293 ASP A N 1
ATOM 2331 C CA . ASP A 1 293 ? -2.975 24 3.629 1 84.44 293 ASP A CA 1
ATOM 2332 C C . ASP A 1 293 ? -4.211 24.859 3.367 1 84.44 293 ASP A C 1
ATOM 2334 O O . ASP A 1 293 ? -4.348 25.938 3.936 1 84.44 293 ASP A O 1
ATOM 2338 N N . ALA A 1 294 ? -5.008 24.344 2.479 1 88.19 294 ALA A N 1
ATOM 2339 C CA . ALA A 1 294 ? -6.203 25.094 2.098 1 88.19 294 ALA A CA 1
ATOM 2340 C C . ALA A 1 294 ? -7.125 25.297 3.295 1 88.19 294 ALA A C 1
ATOM 2342 O O . ALA A 1 294 ? -7.836 26.297 3.373 1 88.19 294 ALA A O 1
ATOM 2343 N N . GLY A 1 295 ? -7.078 24.375 4.219 1 88.31 295 GLY A N 1
ATOM 2344 C CA . GLY A 1 295 ? -7.945 24.453 5.387 1 88.31 295 GLY A CA 1
ATOM 2345 C C . GLY A 1 295 ? -7.246 25 6.609 1 88.31 295 GLY A C 1
ATOM 2346 O O . GLY A 1 295 ? -7.734 24.859 7.73 1 88.31 295 GLY A O 1
ATOM 2347 N N . SER A 1 296 ? -6.09 25.703 6.414 1 90.5 296 SER A N 1
ATOM 2348 C CA . SER A 1 296 ? -5.262 26.141 7.527 1 90.5 296 SER A CA 1
ATOM 2349 C C . SER A 1 296 ? -6 27.141 8.406 1 90.5 296 SER A C 1
ATOM 2351 O O . SER A 1 296 ? -5.801 27.188 9.617 1 90.5 296 SER A O 1
ATOM 2353 N N . LEU A 1 297 ? -6.961 27.922 7.832 1 95.38 297 LEU A N 1
ATOM 2354 C CA . LEU A 1 297 ? -7.68 28.969 8.57 1 95.38 297 LEU A CA 1
ATOM 2355 C C . LEU A 1 297 ? -8.57 28.344 9.641 1 95.38 297 LEU A C 1
ATOM 2357 O O . LEU A 1 297 ? -8.945 29.016 10.602 1 95.38 297 LEU A O 1
ATOM 2361 N N . ARG A 1 298 ? -8.969 27.078 9.477 1 94.25 298 ARG A N 1
ATOM 2362 C CA . ARG A 1 298 ? -9.812 26.422 10.469 1 94.25 298 ARG A CA 1
ATOM 2363 C C . ARG A 1 298 ? -9.094 26.297 11.812 1 94.25 298 ARG A C 1
ATOM 2365 O O . ARG A 1 298 ? -9.727 26.109 12.852 1 94.25 298 ARG A O 1
ATOM 2372 N N . ARG A 1 299 ? -7.785 26.438 11.75 1 93.56 299 ARG A N 1
ATOM 2373 C CA . ARG A 1 299 ? -6.996 26.391 12.977 1 93.56 299 ARG A CA 1
ATOM 2374 C C . ARG A 1 299 ? -7.336 27.547 13.898 1 93.56 299 ARG A C 1
ATOM 2376 O O . ARG A 1 299 ? -7.086 27.484 15.102 1 93.56 299 ARG A O 1
ATOM 2383 N N . LEU A 1 300 ? -7.965 28.578 13.391 1 97.62 300 LEU A N 1
ATOM 2384 C CA . LEU A 1 300 ? -8.445 29.703 14.18 1 97.62 300 LEU A CA 1
ATOM 2385 C C . LEU A 1 300 ? -9.531 29.266 15.156 1 97.62 300 LEU A C 1
ATOM 2387 O O . LEU A 1 300 ? -9.797 29.938 16.156 1 97.62 300 LEU A O 1
ATOM 2391 N N . LEU A 1 301 ? -10.141 28.156 14.812 1 96.62 301 LEU A N 1
ATOM 2392 C CA . LEU A 1 301 ? -11.344 27.75 15.539 1 96.62 301 LEU A CA 1
ATOM 2393 C C . LEU A 1 301 ? -10.984 26.891 16.75 1 96.62 301 LEU A C 1
ATOM 2395 O O . LEU A 1 301 ? -11.664 26.953 17.781 1 96.62 301 LEU A O 1
ATOM 2399 N N . TYR A 1 302 ? -9.906 26.125 16.641 1 94.38 302 TYR A N 1
ATOM 2400 C CA . TYR A 1 302 ? -9.781 25.125 17.703 1 94.38 302 TYR A CA 1
ATOM 2401 C C . TYR A 1 302 ? -8.328 24.984 18.141 1 94.38 302 TYR A C 1
ATOM 2403 O O . TYR A 1 302 ? -8.039 24.281 19.109 1 94.38 302 TYR A O 1
ATOM 2411 N N . GLU A 1 303 ? -7.395 25.578 17.453 1 93.44 303 GLU A N 1
ATOM 2412 C CA . GLU A 1 303 ? -5.988 25.359 17.766 1 93.44 303 GLU A CA 1
ATOM 2413 C C . GLU A 1 303 ? -5.527 26.234 18.938 1 93.44 303 GLU A C 1
ATOM 2415 O O . GLU A 1 303 ? -6.25 27.141 19.359 1 93.44 303 GLU A O 1
ATOM 2420 N N . GLN A 1 304 ? -4.387 25.938 19.5 1 90.06 304 GLN A N 1
ATOM 2421 C CA . GLN A 1 304 ? -3.664 26.719 20.5 1 90.06 304 GLN A CA 1
ATOM 2422 C C . GLN A 1 304 ? -2.17 26.75 20.188 1 90.06 304 GLN A C 1
ATOM 2424 O O . GLN A 1 304 ? -1.714 26.125 19.234 1 90.06 304 GLN A O 1
ATOM 2429 N N . GLY A 1 305 ? -1.504 27.578 20.859 1 87.44 305 GLY A N 1
ATOM 2430 C CA . GLY A 1 305 ? -0.056 27.594 20.719 1 87.44 305 GLY A CA 1
ATOM 2431 C C . GLY A 1 305 ? 0.408 28.062 19.359 1 87.44 305 GLY A C 1
ATOM 2432 O O . GLY A 1 305 ? -0.177 28.984 18.781 1 87.44 305 GLY A O 1
ATOM 2433 N N . LYS A 1 306 ? 1.418 27.5 18.906 1 83.62 306 LYS A N 1
ATOM 2434 C CA . LYS A 1 306 ? 2.08 27.953 17.688 1 83.62 306 LYS A CA 1
ATOM 2435 C C . LYS A 1 306 ? 1.169 27.797 16.484 1 83.62 306 LYS A C 1
ATOM 2437 O O . LYS A 1 306 ? 1.189 28.625 15.562 1 83.62 306 LYS A O 1
ATOM 2442 N N . ALA A 1 307 ? 0.425 26.719 16.453 1 86.5 307 ALA A N 1
ATOM 2443 C CA . ALA A 1 307 ? -0.503 26.484 15.352 1 86.5 307 ALA A CA 1
ATOM 2444 C C . ALA A 1 307 ? -1.535 27.594 15.258 1 86.5 307 ALA A C 1
ATOM 2446 O O . ALA A 1 307 ? -1.874 28.047 14.164 1 86.5 307 ALA A O 1
ATOM 2447 N N . LEU A 1 308 ? -2.047 28 16.406 1 93.31 308 LEU A N 1
ATOM 2448 C CA . LEU A 1 308 ? -2.996 29.109 16.438 1 93.31 308 LEU A CA 1
ATOM 2449 C C . LEU A 1 308 ? -2.322 30.406 16.016 1 93.31 308 LEU A C 1
ATOM 2451 O O . LEU A 1 308 ? -2.904 31.203 15.281 1 93.31 308 LEU A O 1
ATOM 2455 N N . GLU A 1 309 ? -1.084 30.609 16.453 1 93.31 309 GLU A N 1
ATOM 2456 C CA . GLU A 1 309 ? -0.336 31.812 16.094 1 93.31 309 GLU A CA 1
ATOM 2457 C C . GLU A 1 309 ? -0.177 31.922 14.578 1 93.31 309 GLU A C 1
ATOM 2459 O O . GLU A 1 309 ? -0.407 33 14.008 1 93.31 309 GLU A O 1
ATOM 2464 N N . LEU A 1 310 ? 0.142 30.828 14.031 1 90.44 310 LEU A N 1
ATOM 2465 C CA . LEU A 1 310 ? 0.36 30.828 12.586 1 90.44 310 LEU A CA 1
ATOM 2466 C C . LEU A 1 310 ? -0.941 31.094 11.836 1 90.44 310 LEU A C 1
ATOM 2468 O O . LEU A 1 310 ? -0.941 31.766 10.805 1 90.44 310 LEU A O 1
ATOM 2472 N N . ALA A 1 311 ? -1.998 30.531 12.312 1 94.56 311 ALA A N 1
ATOM 2473 C CA . ALA A 1 311 ? -3.299 30.766 11.695 1 94.56 311 ALA A CA 1
ATOM 2474 C C . ALA A 1 311 ? -3.68 32.25 11.781 1 94.56 311 ALA A C 1
ATOM 2476 O O . ALA A 1 311 ? -4.242 32.812 10.836 1 94.56 311 ALA A O 1
ATOM 2477 N N . ILE A 1 312 ? -3.406 32.844 12.891 1 97.5 312 ILE A N 1
ATOM 2478 C CA . ILE A 1 312 ? -3.701 34.25 13.094 1 97.5 312 ILE A CA 1
ATOM 2479 C C . ILE A 1 312 ? -2.857 35.094 12.141 1 97.5 312 ILE A C 1
ATOM 2481 O O . ILE A 1 312 ? -3.361 36.031 11.523 1 97.5 312 ILE A O 1
ATOM 2485 N N . LEU A 1 313 ? -1.604 34.781 12.031 1 96.5 313 LEU A N 1
ATOM 2486 C CA . LEU A 1 313 ? -0.74 35.5 11.102 1 96.5 313 LEU A CA 1
ATOM 2487 C C . LEU A 1 313 ? -1.29 35.406 9.68 1 96.5 313 LEU A C 1
ATOM 2489 O O . LEU A 1 313 ? -1.29 36.406 8.953 1 96.5 313 LEU A O 1
ATOM 2493 N N . GLU A 1 314 ? -1.735 34.25 9.352 1 95.56 314 GLU A N 1
ATOM 2494 C CA . GLU A 1 314 ? -2.318 34.094 8.023 1 95.56 314 GLU A CA 1
ATOM 2495 C C . GLU A 1 314 ? -3.555 34.969 7.844 1 95.56 314 GLU A C 1
ATOM 2497 O O . GLU A 1 314 ? -3.703 35.656 6.824 1 95.56 314 GLU A O 1
ATOM 2502 N N . ALA A 1 315 ? -4.473 34.938 8.812 1 97.75 315 ALA A N 1
ATOM 2503 C CA . ALA A 1 315 ? -5.691 35.75 8.766 1 97.75 315 ALA A CA 1
ATOM 2504 C C . ALA A 1 315 ? -5.359 37.219 8.656 1 97.75 315 ALA A C 1
ATOM 2506 O O . ALA A 1 315 ? -5.949 37.938 7.84 1 97.75 315 ALA A O 1
ATOM 2507 N N . MET A 1 316 ? -4.383 37.656 9.398 1 98.19 316 MET A N 1
ATOM 2508 C CA . MET A 1 316 ? -4 39.094 9.414 1 98.19 316 MET A CA 1
ATOM 2509 C C . MET A 1 316 ? -3.369 39.5 8.086 1 98.19 316 MET A C 1
ATOM 2511 O O . MET A 1 316 ? -3.555 40.625 7.621 1 98.19 316 MET A O 1
ATOM 2515 N N . ARG A 1 317 ? -2.633 38.594 7.488 1 97.31 317 ARG A N 1
ATOM 2516 C CA . ARG A 1 317 ? -2.092 38.875 6.156 1 97.31 317 ARG A CA 1
ATOM 2517 C C . ARG A 1 317 ? -3.209 39.062 5.141 1 97.31 317 ARG A C 1
ATOM 2519 O O . ARG A 1 317 ? -3.115 39.906 4.262 1 97.31 317 ARG A O 1
ATOM 2526 N N . LEU A 1 318 ? -4.227 38.281 5.281 1 96.62 318 LEU A N 1
ATOM 2527 C CA . LEU A 1 318 ? -5.375 38.375 4.387 1 96.62 318 LEU A CA 1
ATOM 2528 C C . LEU A 1 318 ? -6.086 39.719 4.586 1 96.62 318 LEU A C 1
ATOM 2530 O O . LEU A 1 318 ? -6.641 40.281 3.637 1 96.62 318 LEU A O 1
ATOM 2534 N N . PHE A 1 319 ? -6.066 40.219 5.801 1 97.75 319 PHE A N 1
ATOM 2535 C CA . PHE A 1 319 ? -6.645 41.531 6.094 1 97.75 319 PHE A CA 1
ATOM 2536 C C . PHE A 1 319 ? -5.797 42.656 5.5 1 97.75 319 PHE A C 1
ATOM 2538 O O . PHE A 1 319 ? -6.215 43.812 5.473 1 97.75 319 PHE A O 1
ATOM 2545 N N . GLY A 1 320 ? -4.559 42.25 5.066 1 96.44 320 GLY A N 1
ATOM 2546 C CA . GLY A 1 320 ? -3.701 43.25 4.441 1 96.44 320 GLY A CA 1
ATOM 2547 C C . GLY A 1 320 ? -2.549 43.688 5.324 1 96.44 320 GLY A C 1
ATOM 2548 O O . GLY A 1 320 ? -1.842 44.656 5.008 1 96.44 320 GLY A O 1
ATOM 2549 N N . PHE A 1 321 ? -2.299 43.031 6.414 1 97.12 321 PHE A N 1
ATOM 2550 C CA . PHE A 1 321 ? -1.177 43.344 7.297 1 97.12 321 PHE A CA 1
ATOM 2551 C C . PHE A 1 321 ? 0.09 42.656 6.816 1 97.12 321 PHE A C 1
ATOM 2553 O O . PHE A 1 321 ? 0.029 41.531 6.273 1 97.12 321 PHE A O 1
ATOM 2560 N N . GLU A 1 322 ? 1.207 43.312 6.93 1 95.12 322 GLU A N 1
ATOM 2561 C CA . GLU A 1 322 ? 2.467 42.562 7.016 1 95.12 322 GLU A CA 1
ATOM 2562 C C . GLU A 1 322 ? 2.623 41.906 8.375 1 95.12 322 GLU A C 1
ATOM 2564 O O . GLU A 1 322 ? 2.742 42.562 9.398 1 95.12 322 GLU A O 1
ATOM 2569 N N . SER A 1 323 ? 2.531 40.625 8.367 1 89.81 323 SER A N 1
ATOM 2570 C CA . SER A 1 323 ? 2.465 39.875 9.625 1 89.81 323 SER A CA 1
ATOM 2571 C C . SER A 1 323 ? 3.736 39.062 9.852 1 89.81 323 SER A C 1
ATOM 2573 O O . SER A 1 323 ? 4.223 38.406 8.938 1 89.81 323 SER A O 1
ATOM 2575 N N . SER A 1 324 ? 4.324 39.188 11.008 1 86.44 324 SER A N 1
ATOM 2576 C CA . SER A 1 324 ? 5.52 38.438 11.352 1 86.44 324 SER A CA 1
ATOM 2577 C C . SER A 1 324 ? 5.574 38.125 12.844 1 86.44 324 SER A C 1
ATOM 2579 O O . SER A 1 324 ? 4.754 38.625 13.617 1 86.44 324 SER A O 1
ATOM 2581 N N . GLN A 1 325 ? 6.434 37.125 13.078 1 81.81 325 GLN A N 1
ATOM 2582 C CA . GLN A 1 325 ? 6.773 36.875 14.477 1 81.81 325 GLN A CA 1
ATOM 2583 C C . GLN A 1 325 ? 8.086 37.531 14.852 1 81.81 325 GLN A C 1
ATOM 2585 O O . GLN A 1 325 ? 8.852 37.969 13.984 1 81.81 325 GLN A O 1
ATOM 2590 N N . PHE A 1 326 ? 8.125 37.875 16.047 1 75.31 326 PHE A N 1
ATOM 2591 C CA . PHE A 1 326 ? 9.352 38.531 16.5 1 75.31 326 PHE A CA 1
ATOM 2592 C C . PHE A 1 326 ? 9.93 37.781 17.703 1 75.31 326 PHE A C 1
ATOM 2594 O O . PHE A 1 326 ? 9.195 37.438 18.641 1 75.31 326 PHE A O 1
ATOM 2601 N N . GLN A 1 327 ? 11.102 37.219 17.453 1 71.25 327 GLN A N 1
ATOM 2602 C CA . GLN A 1 327 ? 11.844 36.656 18.578 1 71.25 327 GLN A CA 1
ATOM 2603 C C . GLN A 1 327 ? 13.25 37.219 18.656 1 71.25 327 GLN A C 1
ATOM 2605 O O . GLN A 1 327 ? 13.992 37.219 17.672 1 71.25 327 GLN A O 1
ATOM 2610 N N . ASP A 1 328 ? 13.469 37.906 19.672 1 61.28 328 ASP A N 1
ATOM 2611 C CA . ASP A 1 328 ? 14.844 38.312 19.953 1 61.28 328 ASP A CA 1
ATOM 2612 C C . ASP A 1 328 ? 15.297 37.781 21.312 1 61.28 328 ASP A C 1
ATOM 2614 O O . ASP A 1 328 ? 14.5 37.219 22.062 1 61.28 328 ASP A O 1
ATOM 2618 N N . GLY A 1 329 ? 16.516 37.344 21.531 1 57.78 329 GLY A N 1
ATOM 2619 C CA . GLY A 1 329 ? 17.078 36.812 22.766 1 57.78 329 GLY A CA 1
ATOM 2620 C C . GLY A 1 329 ? 16.328 37.25 24 1 57.78 329 GLY A C 1
ATOM 2621 O O . GLY A 1 329 ? 16.25 36.469 24.984 1 57.78 329 GLY A O 1
ATOM 2622 N N . GLU A 1 330 ? 15.547 38.375 24.047 1 59.62 330 GLU A N 1
ATOM 2623 C CA . GLU A 1 330 ? 14.977 38.906 25.281 1 59.62 330 GLU A CA 1
ATOM 2624 C C . GLU A 1 330 ? 13.453 39 25.188 1 59.62 330 GLU A C 1
ATOM 2626 O O . GLU A 1 330 ? 12.758 38.938 26.203 1 59.62 330 GLU A O 1
ATOM 2631 N N . SER A 1 331 ? 13.016 39.156 23.844 1 69 331 SER A N 1
ATOM 2632 C CA . SER A 1 331 ? 11.578 39.375 23.703 1 69 331 SER A CA 1
ATOM 2633 C C . SER A 1 331 ? 10.969 38.469 22.641 1 69 331 SER A C 1
ATOM 2635 O O . SER A 1 331 ? 11.617 38.188 21.625 1 69 331 SER A O 1
ATOM 2637 N N . GLU A 1 332 ? 9.773 37.938 23.016 1 80.56 332 GLU A N 1
ATOM 2638 C CA . GLU A 1 332 ? 9.023 37.125 22.062 1 80.56 332 GLU A CA 1
ATOM 2639 C C . GLU A 1 332 ? 7.609 37.688 21.875 1 80.56 332 GLU A C 1
ATOM 2641 O O . GLU A 1 332 ? 6.871 37.844 22.844 1 80.56 332 GLU A O 1
ATOM 2646 N N . PHE A 1 333 ? 7.387 38.219 20.656 1 85.75 333 PHE A N 1
ATOM 2647 C CA . PHE A 1 333 ? 6.031 38.625 20.312 1 85.75 333 PHE A CA 1
ATOM 2648 C C . PHE A 1 333 ? 5.359 37.594 19.422 1 85.75 333 PHE A C 1
ATOM 2650 O O . PHE A 1 333 ? 5.91 37.188 18.391 1 85.75 333 PHE A O 1
ATOM 2657 N N . ASP A 1 334 ? 4.156 37.188 19.797 1 88.81 334 ASP A N 1
ATOM 2658 C CA . ASP A 1 334 ? 3.461 36.156 19.016 1 88.81 334 ASP A CA 1
ATOM 2659 C C . ASP A 1 334 ? 3.094 36.656 17.625 1 88.81 334 ASP A C 1
ATOM 2661 O O . ASP A 1 334 ? 3.01 35.875 16.672 1 88.81 334 ASP A O 1
ATOM 2665 N N . GLY A 1 335 ? 2.848 38.031 17.578 1 92.38 335 GLY A N 1
ATOM 2666 C CA . GLY A 1 335 ? 2.527 38.594 16.281 1 92.38 335 GLY A CA 1
ATOM 2667 C C . GLY A 1 335 ? 2.832 40.094 16.203 1 92.38 335 GLY A C 1
ATOM 2668 O O . GLY A 1 335 ? 2.592 40.844 17.156 1 92.38 335 GLY A O 1
ATOM 2669 N N . VAL A 1 336 ? 3.451 40.5 15.18 1 93.69 336 VAL A N 1
ATOM 2670 C CA . VAL A 1 336 ? 3.643 41.906 14.812 1 93.69 336 VAL A CA 1
ATOM 2671 C C . VAL A 1 336 ? 2.939 42.219 13.492 1 93.69 336 VAL A C 1
ATOM 2673 O O . VAL A 1 336 ? 3.166 41.5 12.492 1 93.69 336 VAL A O 1
ATOM 2676 N N . PHE A 1 337 ? 2.031 43.156 13.539 1 96.12 337 PHE A N 1
ATOM 2677 C CA . PHE A 1 337 ? 1.213 43.469 12.375 1 96.12 337 PHE A CA 1
ATOM 2678 C C . PHE A 1 337 ? 1.39 44.938 11.953 1 96.12 337 PHE A C 1
ATOM 2680 O O . PHE A 1 337 ? 1.167 45.844 12.758 1 96.12 337 PHE A O 1
ATOM 2687 N N . VAL A 1 338 ? 1.755 45.125 10.672 1 95.62 338 VAL A N 1
ATOM 2688 C CA . VAL A 1 338 ? 1.97 46.469 10.18 1 95.62 338 VAL A CA 1
ATOM 2689 C C . VAL A 1 338 ? 1.088 46.719 8.953 1 95.62 338 VAL A C 1
ATOM 2691 O O . VAL A 1 338 ? 1.014 45.875 8.055 1 95.62 338 VAL A O 1
ATOM 2694 N N . SER A 1 339 ? 0.366 47.781 9.008 1 96 339 SER A N 1
ATOM 2695 C CA . SER A 1 339 ? -0.428 48.25 7.875 1 96 339 SER A CA 1
ATOM 2696 C C . SER A 1 339 ? -0.298 49.75 7.68 1 96 339 SER A C 1
ATOM 2698 O O . SER A 1 339 ? 0.485 50.406 8.367 1 96 339 SER A O 1
ATOM 2700 N N . VAL A 1 340 ? -1.029 50.281 6.641 1 94 340 VAL A N 1
ATOM 2701 C CA . VAL A 1 340 ? -1 51.688 6.344 1 94 340 VAL A CA 1
ATOM 2702 C C . VAL A 1 340 ? -1.609 52.469 7.504 1 94 340 VAL A C 1
ATOM 2704 O O . VAL A 1 340 ? -1.22 53.625 7.766 1 94 340 VAL A O 1
ATOM 2707 N N . GLU A 1 341 ? -2.506 51.812 8.234 1 93.44 341 GLU A N 1
ATOM 2708 C CA . GLU A 1 341 ? -3.211 52.469 9.32 1 93.44 341 GLU A CA 1
ATOM 2709 C C . GLU A 1 341 ? -2.357 52.5 10.586 1 93.44 341 GLU A C 1
ATOM 2711 O O . GLU A 1 341 ? -2.543 53.375 11.438 1 93.44 341 GLU A O 1
ATOM 2716 N N . GLY A 1 342 ? -1.407 51.562 10.719 1 93.38 342 GLY A N 1
ATOM 2717 C CA . GLY A 1 342 ? -0.594 51.562 11.922 1 93.38 342 GLY A CA 1
ATOM 2718 C C . GLY A 1 342 ? 0.054 50.219 12.211 1 93.38 342 GLY A C 1
ATOM 2719 O O . GLY A 1 342 ? 0.069 49.344 11.352 1 93.38 342 GLY A O 1
ATOM 2720 N N . ARG A 1 343 ? 0.625 50.219 13.453 1 94.94 343 ARG A N 1
ATOM 2721 C CA . ARG A 1 343 ? 1.338 49.031 13.906 1 94.94 343 ARG A CA 1
ATOM 2722 C C . ARG A 1 343 ? 0.641 48.375 15.102 1 94.94 343 ARG A C 1
ATOM 2724 O O . ARG A 1 343 ? 0.183 49.094 16 1 94.94 343 ARG A O 1
ATOM 2731 N N . CYS A 1 344 ? 0.519 47.062 15.07 1 95.69 344 CYS A N 1
ATOM 2732 C CA . CYS A 1 344 ? -0.1 46.312 16.156 1 95.69 344 CYS A CA 1
ATOM 2733 C C . CYS A 1 344 ? 0.837 45.219 16.688 1 95.69 344 CYS A C 1
ATOM 2735 O O . CYS A 1 344 ? 1.633 44.656 15.938 1 95.69 344 CYS A O 1
ATOM 2737 N N . LEU A 1 345 ? 0.788 45 17.969 1 95.62 345 LEU A N 1
ATOM 2738 C CA . LEU A 1 345 ? 1.433 43.875 18.625 1 95.62 345 LEU A CA 1
ATOM 2739 C C . LEU A 1 345 ? 0.395 42.906 19.172 1 95.62 345 LEU A C 1
ATOM 2741 O O . LEU A 1 345 ? -0.566 43.312 19.828 1 95.62 345 LEU A O 1
ATOM 2745 N N . GLY A 1 346 ? 0.609 41.656 18.828 1 95.75 346 GLY A N 1
ATOM 2746 C CA . GLY A 1 346 ? -0.392 40.688 19.219 1 95.75 346 GLY A CA 1
ATOM 2747 C C . GLY A 1 346 ? 0.148 39.625 20.156 1 95.75 346 GLY A C 1
ATOM 2748 O O . GLY A 1 346 ? 1.291 39.188 20.016 1 95.75 346 GLY A O 1
ATOM 2749 N N . GLU A 1 347 ? -0.625 39.219 21.156 1 95.94 347 GLU A N 1
ATOM 2750 C CA . GLU A 1 347 ? -0.43 38.062 22.016 1 95.94 347 GLU A CA 1
ATOM 2751 C C . GLU A 1 347 ? -1.566 37.062 21.844 1 95.94 347 GLU A C 1
ATOM 2753 O O . GLU A 1 347 ? -2.725 37.438 21.672 1 95.94 347 GLU A O 1
ATOM 2758 N N . VAL A 1 348 ? -1.169 35.812 21.828 1 95.94 348 VAL A N 1
ATOM 2759 C CA . VAL A 1 348 ? -2.133 34.781 21.469 1 95.94 348 VAL A CA 1
ATOM 2760 C C . VAL A 1 348 ? -2.258 33.781 22.625 1 95.94 348 VAL A C 1
ATOM 2762 O O . VAL A 1 348 ? -1.261 33.406 23.266 1 95.94 348 VAL A O 1
ATOM 2765 N N . GLU A 1 349 ? -3.492 33.344 22.953 1 95.31 349 GLU A N 1
ATOM 2766 C CA . GLU A 1 349 ? -3.705 32.312 23.938 1 95.31 349 GLU A CA 1
ATOM 2767 C C . GLU A 1 349 ? -4.922 31.453 23.594 1 95.31 349 GLU A C 1
ATOM 2769 O O . GLU A 1 349 ? -5.965 31.984 23.203 1 95.31 349 GLU A O 1
ATOM 2774 N N . GLY A 1 350 ? -4.742 30.203 23.578 1 94.5 350 GLY A N 1
ATOM 2775 C CA . GLY A 1 350 ? -5.836 29.25 23.469 1 94.5 350 GLY A CA 1
ATOM 2776 C C . GLY A 1 350 ? -6.059 28.453 24.75 1 94.5 350 GLY A C 1
ATOM 2777 O O . GLY A 1 350 ? -5.098 28.078 25.422 1 94.5 350 GLY A O 1
ATOM 2778 N N . ARG A 1 351 ? -7.383 28.312 25.141 1 93.69 351 ARG A N 1
ATOM 2779 C CA . ARG A 1 351 ? -7.734 27.547 26.328 1 93.69 351 ARG A CA 1
ATOM 2780 C C . ARG A 1 351 ? -8.852 26.547 26.016 1 93.69 351 ARG A C 1
ATOM 2782 O O . ARG A 1 351 ? -9.773 26.859 25.266 1 93.69 351 ARG A O 1
ATOM 2789 N N . ASP A 1 352 ? -8.766 25.422 26.656 1 90.88 352 ASP A N 1
ATOM 2790 C CA . ASP A 1 352 ? -9.688 24.328 26.359 1 90.88 352 ASP A CA 1
ATOM 2791 C C . ASP A 1 352 ? -11.086 24.625 26.891 1 90.88 352 ASP A C 1
ATOM 2793 O O . ASP A 1 352 ? -12.07 24.531 26.141 1 90.88 352 ASP A O 1
ATOM 2797 N N . ASN A 1 353 ? -11.195 25.016 28.141 1 88.5 353 ASN A N 1
ATOM 2798 C CA . ASN A 1 353 ? -12.508 25.078 28.781 1 88.5 353 ASN A CA 1
ATOM 2799 C C . ASN A 1 353 ? -12.656 26.328 29.641 1 88.5 353 ASN A C 1
ATOM 2801 O O . ASN A 1 353 ? -13.484 26.359 30.547 1 88.5 353 ASN A O 1
ATOM 2805 N N . ARG A 1 354 ? -11.836 27.344 29.359 1 90.94 354 ARG A N 1
ATOM 2806 C CA . ARG A 1 354 ? -11.875 28.547 30.203 1 90.94 354 ARG A CA 1
ATOM 2807 C C . ARG A 1 354 ? -11.664 29.797 29.359 1 90.94 354 ARG A C 1
ATOM 2809 O O . ARG A 1 354 ? -11.164 29.734 28.234 1 90.94 354 ARG A O 1
ATOM 2816 N N . ALA A 1 355 ? -12.055 30.859 29.969 1 95.38 355 ALA A N 1
ATOM 2817 C CA . ALA A 1 355 ? -11.797 32.188 29.391 1 95.38 355 ALA A CA 1
ATOM 2818 C C . ALA A 1 355 ? -10.312 32.531 29.453 1 95.38 355 ALA A C 1
ATOM 2820 O O . ALA A 1 355 ? -9.57 31.969 30.25 1 95.38 355 ALA A O 1
ATOM 2821 N N . ILE A 1 356 ? -9.891 33.438 28.578 1 96.38 356 ILE A N 1
ATOM 2822 C CA . ILE A 1 356 ? -8.508 33.906 28.578 1 96.38 356 ILE A CA 1
ATOM 2823 C C . ILE A 1 356 ? -8.227 34.719 29.859 1 96.38 356 ILE A C 1
ATOM 2825 O O . ILE A 1 356 ? -8.984 35.625 30.203 1 96.38 356 ILE A O 1
ATOM 2829 N N . ALA A 1 357 ? -7.18 34.375 30.453 1 91.38 357 ALA A N 1
ATOM 2830 C CA . ALA A 1 357 ? -6.855 34.938 31.766 1 91.38 357 ALA A CA 1
ATOM 2831 C C . ALA A 1 357 ? -6.004 36.219 31.609 1 91.38 357 ALA A C 1
ATOM 2833 O O . ALA A 1 357 ? -5.453 36.469 30.531 1 91.38 357 ALA A O 1
ATOM 2834 N N . ILE A 1 358 ? -5.863 36.906 32.688 1 92 358 ILE A N 1
ATOM 2835 C CA . ILE A 1 358 ? -5.227 38.219 32.719 1 92 358 ILE A CA 1
ATOM 2836 C C . ILE A 1 358 ? -3.725 38.094 32.5 1 92 358 ILE A C 1
ATOM 2838 O O . ILE A 1 358 ? -3.057 39 32.031 1 92 358 ILE A O 1
ATOM 2842 N N . GLU A 1 359 ? -3.17 36.938 32.781 1 90.56 359 GLU A N 1
ATOM 2843 C CA . GLU A 1 359 ? -1.731 36.719 32.688 1 90.56 359 GLU A CA 1
ATOM 2844 C C . GLU A 1 359 ? -1.232 37 31.281 1 90.56 359 GLU A C 1
ATOM 2846 O O . GLU A 1 359 ? -0.157 37.562 31.094 1 90.56 359 GLU A O 1
ATOM 2851 N N . LYS A 1 360 ? -2.031 36.656 30.359 1 90.62 360 LYS A N 1
ATOM 2852 C CA . LYS A 1 360 ? -1.62 36.875 28.969 1 90.62 360 LYS A CA 1
ATOM 2853 C C . LYS A 1 360 ? -1.724 38.344 28.578 1 90.62 360 LYS A C 1
ATOM 2855 O O . LYS A 1 360 ? -0.925 38.844 27.766 1 90.62 360 LYS A O 1
ATOM 2860 N N . PHE A 1 361 ? -2.635 38.938 29.156 1 93.25 361 PHE A N 1
ATOM 2861 C CA . PHE A 1 361 ? -2.729 40.375 28.922 1 93.25 361 PHE A CA 1
ATOM 2862 C C . PHE A 1 361 ? -1.528 41.125 29.516 1 93.25 361 PHE A C 1
ATOM 2864 O O . PHE A 1 361 ? -1.005 42.062 28.906 1 93.25 361 PHE A O 1
ATOM 2871 N N . SER A 1 362 ? -1.127 40.688 30.703 1 93.75 362 SER A N 1
ATOM 2872 C CA . SER A 1 362 ? 0.055 41.281 31.344 1 93.75 362 SER A CA 1
ATOM 2873 C C . SER A 1 362 ? 1.288 41.125 30.453 1 93.75 362 SER A C 1
ATOM 2875 O O . SER A 1 362 ? 2.139 42 30.406 1 93.75 362 SER A O 1
ATOM 2877 N N . GLN A 1 363 ? 1.305 40.031 29.844 1 92.12 363 GLN A N 1
ATOM 2878 C CA . GLN A 1 363 ? 2.395 39.781 28.906 1 92.12 363 GLN A CA 1
ATOM 2879 C C . GLN A 1 363 ? 2.338 40.781 27.75 1 92.12 363 GLN A C 1
ATOM 2881 O O . GLN A 1 363 ? 3.369 41.312 27.328 1 92.12 363 GLN A O 1
ATOM 2886 N N . LEU A 1 364 ? 1.166 41 27.219 1 94.25 364 LEU A N 1
ATOM 2887 C CA . LEU A 1 364 ? 0.967 41.969 26.141 1 94.25 364 LEU A CA 1
ATOM 2888 C C . LEU A 1 364 ? 1.44 43.375 26.578 1 94.25 364 LEU A C 1
ATOM 2890 O O . LEU A 1 364 ? 2.135 44.062 25.828 1 94.25 364 LEU A O 1
ATOM 2894 N N . GLU A 1 365 ? 1.073 43.688 27.75 1 93.75 365 GLU A N 1
ATOM 2895 C CA . GLU A 1 365 ? 1.45 45.031 28.25 1 93.75 365 GLU A CA 1
ATOM 2896 C C . GLU A 1 365 ? 2.965 45.156 28.375 1 93.75 365 GLU A C 1
ATOM 2898 O O . GLU A 1 365 ? 3.531 46.188 28.047 1 93.75 365 GLU A O 1
ATOM 2903 N N . ARG A 1 366 ? 3.539 44.156 28.922 1 92.44 366 ARG A N 1
ATOM 2904 C CA . ARG A 1 366 ? 4.996 44.156 29.016 1 92.44 366 ARG A CA 1
ATOM 2905 C C . ARG A 1 366 ? 5.648 44.281 27.656 1 92.44 366 ARG A C 1
ATOM 2907 O O . ARG A 1 366 ? 6.609 45.031 27.484 1 92.44 366 ARG A O 1
ATOM 2914 N N . ASN A 1 367 ? 5.117 43.562 26.703 1 91.5 367 ASN A N 1
ATOM 2915 C CA . ASN A 1 367 ? 5.645 43.594 25.344 1 91.5 367 ASN A CA 1
ATOM 2916 C C . ASN A 1 367 ? 5.5 44.969 24.703 1 91.5 367 ASN A C 1
ATOM 2918 O O . ASN A 1 367 ? 6.398 45.438 24 1 91.5 367 ASN A O 1
ATOM 2922 N N . LEU A 1 368 ? 4.379 45.594 24.922 1 93.12 368 LEU A N 1
ATOM 2923 C CA . LEU A 1 368 ? 4.133 46.938 24.406 1 93.12 368 LEU A CA 1
ATOM 2924 C C . LEU A 1 368 ? 5.137 47.938 24.969 1 93.12 368 LEU A C 1
ATOM 2926 O O . LEU A 1 368 ? 5.652 48.781 24.25 1 93.12 368 LEU A O 1
ATOM 2930 N N . SER A 1 369 ? 5.402 47.781 26.25 1 91.5 369 SER A N 1
ATOM 2931 C CA . SER A 1 369 ? 6.359 48.656 26.922 1 91.5 369 SER A CA 1
ATOM 2932 C C . SER A 1 369 ? 7.77 48.438 26.391 1 91.5 369 SER A C 1
ATOM 2934 O O . SER A 1 369 ? 8.508 49.406 26.172 1 91.5 369 SER A O 1
ATOM 2936 N N . GLU A 1 370 ? 8.086 47.25 26.266 1 89.12 370 GLU A N 1
ATOM 2937 C CA . GLU A 1 370 ? 9.406 46.906 25.734 1 89.12 370 GLU A CA 1
ATOM 2938 C C . GLU A 1 370 ? 9.586 47.406 24.312 1 89.12 370 GLU A C 1
ATOM 2940 O O . GLU A 1 370 ? 10.664 47.875 23.953 1 89.12 370 GLU A O 1
ATOM 2945 N N . ASP A 1 371 ? 8.594 47.219 23.562 1 88.94 371 ASP A N 1
ATOM 2946 C CA . ASP A 1 371 ? 8.617 47.719 22.188 1 88.94 371 ASP A CA 1
ATOM 2947 C C . ASP A 1 371 ? 8.805 49.219 22.141 1 88.94 371 ASP A C 1
ATOM 2949 O O . ASP A 1 371 ? 9.57 49.719 21.312 1 88.94 371 ASP A O 1
ATOM 2953 N N . PHE A 1 372 ? 8.109 49.906 22.938 1 89.12 372 PHE A N 1
ATOM 2954 C CA . PHE A 1 372 ? 8.164 51.375 22.969 1 89.12 372 PHE A CA 1
ATOM 2955 C C . PHE A 1 372 ? 9.531 51.844 23.422 1 89.12 372 PHE A C 1
ATOM 2957 O O . PHE A 1 372 ? 9.992 52.906 23.031 1 89.12 372 PHE A O 1
ATOM 2964 N N . ALA A 1 373 ? 10.18 51.062 24.203 1 86.94 373 ALA A N 1
ATOM 2965 C CA . ALA A 1 373 ? 11.469 51.438 24.766 1 86.94 373 ALA A CA 1
ATOM 2966 C C . ALA A 1 373 ? 12.578 51.375 23.719 1 86.94 373 ALA A C 1
ATOM 2968 O O . ALA A 1 373 ? 13.656 51.938 23.906 1 86.94 373 ALA A O 1
ATOM 2969 N N . ARG A 1 374 ? 12.172 50.719 22.719 1 84.19 374 ARG A N 1
ATOM 2970 C CA . ARG A 1 374 ? 13.164 50.625 21.656 1 84.19 374 ARG A CA 1
ATOM 2971 C C . ARG A 1 374 ? 13.422 52 21 1 84.19 374 ARG A C 1
ATOM 2973 O O . ARG A 1 374 ? 12.508 52.781 20.844 1 84.19 374 ARG A O 1
ATOM 2980 N N . GLU A 1 375 ? 14.641 52.281 20.594 1 80.06 375 GLU A N 1
ATOM 2981 C CA . GLU A 1 375 ? 15.07 53.562 20.094 1 80.06 375 GLU A CA 1
ATOM 2982 C C . GLU A 1 375 ? 14.367 53.906 18.781 1 80.06 375 GLU A C 1
ATOM 2984 O O . GLU A 1 375 ? 14.078 55.094 18.516 1 80.06 375 GLU A O 1
ATOM 2989 N N . GLU A 1 376 ? 14.047 52.844 18.062 1 80.06 376 GLU A N 1
ATOM 2990 C CA . GLU A 1 376 ? 13.516 53.062 16.719 1 80.06 376 GLU A CA 1
ATOM 2991 C C . GLU A 1 376 ? 12.016 53.312 16.766 1 80.06 376 GLU A C 1
ATOM 2993 O O . GLU A 1 376 ? 11.422 53.719 15.758 1 80.06 376 GLU A O 1
ATOM 2998 N N . THR A 1 377 ? 11.445 53.281 18 1 80.19 377 THR A N 1
ATOM 2999 C CA . THR A 1 377 ? 9.992 53.375 18.094 1 80.19 377 THR A CA 1
ATOM 3000 C C . THR A 1 377 ? 9.594 54.688 18.75 1 80.19 377 THR A C 1
ATOM 3002 O O . THR A 1 377 ? 10.117 55.062 19.797 1 80.19 377 THR A O 1
ATOM 3005 N N . SER A 1 378 ? 8.703 55.5 18.141 1 84.25 378 SER A N 1
ATOM 3006 C CA . SER A 1 378 ? 8.297 56.781 18.703 1 84.25 378 SER A CA 1
ATOM 3007 C C . SER A 1 378 ? 6.855 56.75 19.188 1 84.25 378 SER A C 1
ATOM 3009 O O . SER A 1 378 ? 6.43 57.625 19.969 1 84.25 378 SER A O 1
ATOM 3011 N N . GLU A 1 379 ? 6.137 55.75 18.719 1 87.94 379 GLU A N 1
ATOM 3012 C CA . GLU A 1 379 ? 4.738 55.625 19.125 1 87.94 379 GLU A CA 1
ATOM 3013 C C . GLU A 1 379 ? 4.41 54.219 19.594 1 87.94 379 GLU A C 1
ATOM 3015 O O . GLU A 1 379 ? 5.008 53.25 19.109 1 87.94 379 GLU A O 1
ATOM 3020 N N . TYR A 1 380 ? 3.457 54.219 20.547 1 90.56 380 TYR A N 1
ATOM 3021 C CA . TYR A 1 380 ? 2.992 52.906 20.984 1 90.56 380 TYR A CA 1
ATOM 3022 C C . TYR A 1 380 ? 2.268 52.156 19.875 1 90.56 380 TYR A C 1
ATOM 3024 O O . TYR A 1 380 ? 1.492 52.781 19.125 1 90.56 380 TYR A O 1
ATOM 3032 N N . ALA A 1 381 ? 2.557 50.906 19.766 1 93.69 381 ALA A N 1
ATOM 3033 C CA . ALA A 1 381 ? 1.765 50.031 18.891 1 93.69 381 ALA A CA 1
ATOM 3034 C C . ALA A 1 381 ? 0.407 49.719 19.5 1 93.69 381 ALA A C 1
ATOM 3036 O O . ALA A 1 381 ? 0.251 49.781 20.734 1 93.69 381 ALA A O 1
ATOM 3037 N N . LYS A 1 382 ? -0.557 49.531 18.719 1 95.56 382 LYS A N 1
ATOM 3038 C CA . LYS A 1 382 ? -1.844 49.062 19.219 1 95.56 382 LYS A CA 1
ATOM 3039 C C . LYS A 1 382 ? -1.735 47.625 19.719 1 95.56 382 LYS A C 1
ATOM 3041 O O . LYS A 1 382 ? -1.216 46.75 19.016 1 95.56 382 LYS A O 1
ATOM 3046 N N . GLY A 1 383 ? -2.129 47.406 20.953 1 96.62 383 GLY A N 1
ATOM 3047 C CA . GLY A 1 383 ? -2.109 46.094 21.5 1 96.62 383 GLY A CA 1
ATOM 3048 C C . GLY A 1 383 ? -3.334 45.25 21.141 1 96.62 383 GLY A C 1
ATOM 3049 O O . GLY A 1 383 ? -4.453 45.781 21.125 1 96.62 383 GLY A O 1
ATOM 3050 N N . ILE A 1 384 ? -3.096 43.969 20.766 1 97.62 384 ILE A N 1
ATOM 3051 C CA . ILE A 1 384 ? -4.191 43.062 20.484 1 97.62 384 ILE A CA 1
ATOM 3052 C C . ILE A 1 384 ? -4.008 41.781 21.297 1 97.62 384 ILE A C 1
ATOM 3054 O O . ILE A 1 384 ? -2.938 41.156 21.266 1 97.62 384 ILE A O 1
ATOM 3058 N N . LEU A 1 385 ? -4.98 41.406 22.047 1 97.81 385 LEU A N 1
ATOM 3059 C CA . LEU A 1 385 ? -5.016 40.062 22.656 1 97.81 385 LEU A CA 1
ATOM 3060 C C . LEU A 1 385 ? -5.957 39.156 21.891 1 97.81 385 LEU A C 1
ATOM 3062 O O . LEU A 1 385 ? -7.164 39.375 21.844 1 97.81 385 LEU A O 1
ATOM 3066 N N . PHE A 1 386 ? -5.309 38.125 21.266 1 98.12 386 PHE A N 1
ATOM 3067 C CA . PHE A 1 386 ? -6.09 37.094 20.594 1 98.12 386 PHE A CA 1
ATOM 3068 C C . PHE A 1 386 ? -6.438 35.969 21.547 1 98.12 386 PHE A C 1
ATOM 3070 O O . PHE A 1 386 ? -5.559 35.438 22.234 1 98.12 386 PHE A O 1
ATOM 3077 N N . GLY A 1 387 ? -7.68 35.594 21.609 1 97.62 387 GLY A N 1
ATOM 3078 C CA . GLY A 1 387 ? -8.102 34.5 22.5 1 97.62 387 GLY A CA 1
ATOM 3079 C C . GLY A 1 387 ? -8.938 33.469 21.797 1 97.62 387 GLY A C 1
ATOM 3080 O O . GLY A 1 387 ? -9.891 33.781 21.094 1 97.62 387 GLY A O 1
ATOM 3081 N N . ASN A 1 388 ? -8.586 32.25 21.938 1 97.5 388 ASN A N 1
ATOM 3082 C CA . ASN A 1 388 ? -9.398 31.078 21.547 1 97.5 388 ASN A CA 1
ATOM 3083 C C . ASN A 1 388 ? -9.914 30.328 22.766 1 97.5 388 ASN A C 1
ATOM 3085 O O . ASN A 1 388 ? -9.516 29.188 23.016 1 97.5 388 ASN A O 1
ATOM 3089 N N . ALA A 1 389 ? -10.844 30.953 23.453 1 97.25 389 ALA A N 1
ATOM 3090 C CA . ALA A 1 389 ? -11.414 30.375 24.672 1 97.25 389 ALA A CA 1
ATOM 3091 C C . ALA A 1 389 ? -12.383 29.234 24.344 1 97.25 389 ALA A C 1
ATOM 3093 O O . ALA A 1 389 ? -13.07 29.281 23.312 1 97.25 389 ALA A O 1
ATOM 3094 N N . TYR A 1 390 ? -12.43 28.203 25.203 1 95.44 390 TYR A N 1
ATOM 3095 C CA . TYR A 1 390 ? -13.328 27.062 25.031 1 95.44 390 TYR A CA 1
ATOM 3096 C C . TYR A 1 390 ? -13.156 26.438 23.641 1 95.44 390 TYR A C 1
ATOM 3098 O O . TYR A 1 390 ? -14.141 26.156 22.953 1 95.44 390 TYR A O 1
ATOM 3106 N N . ARG A 1 391 ? -11.898 26.25 23.266 1 95.5 391 ARG A N 1
ATOM 3107 C CA . ARG A 1 391 ? -11.531 26 21.875 1 95.5 391 ARG A CA 1
ATOM 3108 C C . ARG A 1 391 ? -12.047 24.641 21.406 1 95.5 391 ARG A C 1
ATOM 3110 O O . ARG A 1 391 ? -12.125 24.375 20.219 1 95.5 391 ARG A O 1
ATOM 3117 N N . LEU A 1 392 ? -12.414 23.781 22.281 1 90.88 392 LEU A N 1
ATOM 3118 C CA . LEU A 1 392 ? -12.859 22.453 21.906 1 90.88 392 LEU A CA 1
ATOM 3119 C C . LEU A 1 392 ? -14.375 22.422 21.719 1 90.88 392 LEU A C 1
ATOM 3121 O O . LEU A 1 392 ? -14.914 21.453 21.172 1 90.88 392 LEU A O 1
ATOM 3125 N N . LYS A 1 393 ? -15.109 23.484 22.016 1 91.75 393 LYS A N 1
ATOM 3126 C CA . LYS A 1 393 ? -16.547 23.625 21.812 1 91.75 393 LYS A CA 1
ATOM 3127 C C . LYS A 1 393 ? -16.844 24.375 20.516 1 91.75 393 LYS A C 1
ATOM 3129 O O . LYS A 1 393 ? -16.047 25.219 20.078 1 91.75 393 LYS A O 1
ATOM 3134 N N . PRO A 1 394 ? -18.016 24.016 19.953 1 93.06 394 PRO A N 1
ATOM 3135 C CA . PRO A 1 394 ? -18.406 24.828 18.812 1 93.06 394 PRO A CA 1
ATOM 3136 C C . PRO A 1 394 ? -18.484 26.328 19.141 1 93.06 394 PRO A C 1
ATOM 3138 O O . PRO A 1 394 ? -18.922 26.688 20.234 1 93.06 394 PRO A O 1
ATOM 3141 N N . PRO A 1 395 ? -18.094 27.125 18.203 1 94.81 395 PRO A N 1
ATOM 3142 C CA . PRO A 1 395 ? -18.062 28.562 18.469 1 94.81 395 PRO A CA 1
ATOM 3143 C C . PRO A 1 395 ? -19.391 29.078 19.062 1 94.81 395 PRO A C 1
ATOM 3145 O O . PRO A 1 395 ? -19.375 29.922 19.953 1 94.81 395 PRO A O 1
ATOM 3148 N N . ALA A 1 396 ? -20.5 28.562 18.656 1 92.5 396 ALA A N 1
ATOM 3149 C CA . ALA A 1 396 ? -21.812 29.031 19.094 1 92.5 396 ALA A CA 1
ATOM 3150 C C . ALA A 1 396 ? -22.078 28.656 20.547 1 92.5 396 ALA A C 1
ATOM 3152 O O . ALA A 1 396 ? -22.891 29.297 21.219 1 92.5 396 ALA A O 1
ATOM 3153 N N . ASP A 1 397 ? -21.375 27.766 21.109 1 93.88 397 ASP A N 1
ATOM 3154 C CA . ASP A 1 397 ? -21.625 27.25 22.453 1 93.88 397 ASP A CA 1
ATOM 3155 C C . ASP A 1 397 ? -20.594 27.781 23.453 1 93.88 397 ASP A C 1
ATOM 3157 O O . ASP A 1 397 ? -20.594 27.391 24.625 1 93.88 397 ASP A O 1
ATOM 3161 N N . ARG A 1 398 ? -19.812 28.719 23 1 95.88 398 ARG A N 1
ATOM 3162 C CA . ARG A 1 398 ? -18.719 29.172 23.844 1 95.88 398 ARG A CA 1
ATOM 3163 C C . ARG A 1 398 ? -19.156 30.312 24.75 1 95.88 398 ARG A C 1
ATOM 3165 O O . ARG A 1 398 ? -19.969 31.141 24.359 1 95.88 398 ARG A O 1
ATOM 3172 N N . GLY A 1 399 ? -18.672 30.281 25.984 1 92.12 399 GLY A N 1
ATOM 3173 C CA . GLY A 1 399 ? -18.953 31.359 26.922 1 92.12 399 GLY A CA 1
ATOM 3174 C C . GLY A 1 399 ? -18.156 32.625 26.641 1 92.12 399 GLY A C 1
ATOM 3175 O O . GLY A 1 399 ? -17.734 32.844 25.5 1 92.12 399 GLY A O 1
ATOM 3176 N N . SER A 1 400 ? -18.031 33.5 27.688 1 94.5 400 SER A N 1
ATOM 3177 C CA . SER A 1 400 ? -17.234 34.719 27.547 1 94.5 400 SER A CA 1
ATOM 3178 C C . SER A 1 400 ? -15.773 34.375 27.266 1 94.5 400 SER A C 1
ATOM 3180 O O . SER A 1 400 ? -15.148 33.656 28.016 1 94.5 400 SER A O 1
ATOM 3182 N N . PHE A 1 401 ? -15.242 35.031 26.234 1 96.56 401 PHE A N 1
ATOM 3183 C CA . PHE A 1 401 ? -13.906 34.688 25.766 1 96.56 401 PHE A CA 1
ATOM 3184 C C . PHE A 1 401 ? -12.844 35.219 26.719 1 96.56 401 PHE A C 1
ATOM 3186 O O . PHE A 1 401 ? -11.773 34.625 26.875 1 96.56 401 PHE A O 1
ATOM 3193 N N . PHE A 1 402 ? -13.133 36.375 27.312 1 97.38 402 PHE A N 1
ATOM 3194 C CA . PHE A 1 402 ? -12.156 37.062 28.156 1 97.38 402 PHE A CA 1
ATOM 3195 C C . PHE A 1 402 ? -12.719 37.344 29.547 1 97.38 402 PHE A C 1
ATOM 3197 O O . PHE A 1 402 ? -13.898 37.656 29.688 1 97.38 402 PHE A O 1
ATOM 3204 N N . THR A 1 403 ? -11.859 37.188 30.562 1 96.19 403 THR A N 1
ATOM 3205 C CA . THR A 1 403 ? -12.281 37.5 31.922 1 96.19 403 THR A CA 1
ATOM 3206 C C . THR A 1 403 ? -12.547 38.969 32.094 1 96.19 403 THR A C 1
ATOM 3208 O O . THR A 1 403 ? -12.062 39.781 31.297 1 96.19 403 THR A O 1
ATOM 3211 N N . ASP A 1 404 ? -13.266 39.312 33.094 1 94.81 404 ASP A N 1
ATOM 3212 C CA . ASP A 1 404 ? -13.562 40.719 33.406 1 94.81 404 ASP A CA 1
ATOM 3213 C C . ASP A 1 404 ? -12.281 41.5 33.625 1 94.81 404 ASP A C 1
ATOM 3215 O O . ASP A 1 404 ? -12.211 42.688 33.25 1 94.81 404 ASP A O 1
ATOM 3219 N N . LYS A 1 405 ? -11.359 40.906 34.188 1 94.38 405 LYS A N 1
ATOM 3220 C CA . LYS A 1 405 ? -10.07 41.562 34.438 1 94.38 405 LYS A CA 1
ATOM 3221 C C . LYS A 1 405 ? -9.383 41.906 33.125 1 94.38 405 LYS A C 1
ATOM 3223 O O . LYS A 1 405 ? -8.797 43 33 1 94.38 405 LYS A O 1
ATOM 3228 N N . CYS A 1 406 ? -9.469 41.062 32.219 1 94.75 406 CYS A N 1
ATOM 3229 C CA . CYS A 1 406 ? -8.883 41.281 30.891 1 94.75 406 CYS A CA 1
ATOM 3230 C C . CYS A 1 406 ? -9.562 42.469 30.203 1 94.75 406 CYS A C 1
ATOM 3232 O O . CYS A 1 406 ? -8.891 43.344 29.641 1 94.75 406 CYS A O 1
ATOM 3234 N N . VAL A 1 407 ? -10.867 42.438 30.281 1 95.56 407 VAL A N 1
ATOM 3235 C CA . VAL A 1 407 ? -11.648 43.469 29.641 1 95.56 407 VAL A CA 1
ATOM 3236 C C . VAL A 1 407 ? -11.312 44.844 30.266 1 95.56 407 VAL A C 1
ATOM 3238 O O . VAL A 1 407 ? -11.125 45.812 29.547 1 95.56 407 VAL A O 1
ATOM 3241 N N . SER A 1 408 ? -11.242 44.844 31.516 1 95.69 408 SER A N 1
ATOM 3242 C CA . SER A 1 408 ? -10.93 46.062 32.219 1 95.69 408 SER A CA 1
ATOM 3243 C C . SER A 1 408 ? -9.531 46.562 31.875 1 95.69 408 SER A C 1
ATOM 3245 O O . SER A 1 408 ? -9.336 47.781 31.672 1 95.69 408 SER A O 1
ATOM 3247 N N . ALA A 1 409 ? -8.617 45.75 31.844 1 95.25 409 ALA A N 1
ATOM 3248 C CA . ALA A 1 409 ? -7.246 46.094 31.5 1 95.25 409 ALA A CA 1
ATOM 3249 C C . ALA A 1 409 ? -7.168 46.625 30.062 1 95.25 409 ALA A C 1
ATOM 3251 O O . ALA A 1 409 ? -6.434 47.562 29.781 1 95.25 409 ALA A O 1
ATOM 3252 N N . ALA A 1 410 ? -7.906 46 29.203 1 96.06 410 ALA A N 1
ATOM 3253 C CA . ALA A 1 410 ? -7.934 46.438 27.812 1 96.06 410 ALA A CA 1
ATOM 3254 C C . ALA A 1 410 ? -8.484 47.844 27.688 1 96.06 410 ALA A C 1
ATOM 3256 O O . ALA A 1 410 ? -7.992 48.656 26.875 1 96.06 410 ALA A O 1
ATOM 3257 N N . GLN A 1 411 ? -9.469 48.094 28.438 1 95.81 411 GLN A N 1
ATOM 3258 C CA . GLN A 1 411 ? -10.07 49.438 28.422 1 95.81 411 GLN A CA 1
ATOM 3259 C C . GLN A 1 411 ? -9.078 50.469 28.906 1 95.81 411 GLN A C 1
ATOM 3261 O O . GLN A 1 411 ? -9.039 51.594 28.375 1 95.81 411 GLN A O 1
ATOM 3266 N N . ARG A 1 412 ? -8.344 50.125 29.844 1 94.38 412 ARG A N 1
ATOM 3267 C CA . ARG A 1 412 ? -7.395 51.031 30.453 1 94.38 412 ARG A CA 1
ATOM 3268 C C . ARG A 1 412 ? -6.352 51.5 29.438 1 94.38 412 ARG A C 1
ATOM 3270 O O . ARG A 1 412 ? -6.035 52.688 29.359 1 94.38 412 ARG A O 1
ATOM 3277 N N . ILE A 1 413 ? -5.871 50.656 28.578 1 93.31 413 ILE A N 1
ATOM 3278 C CA . ILE A 1 413 ? -4.754 51 27.719 1 93.31 413 ILE A CA 1
ATOM 3279 C C . ILE A 1 413 ? -5.238 51.125 26.281 1 93.31 413 ILE A C 1
ATOM 3281 O O . ILE A 1 413 ? -4.453 51.438 25.375 1 93.31 413 ILE A O 1
ATOM 3285 N N . GLY A 1 414 ? -6.512 50.812 26.031 1 95.06 414 GLY A N 1
ATOM 3286 C CA . GLY A 1 414 ? -7.082 50.938 24.703 1 95.06 414 GLY A CA 1
ATOM 3287 C C . GLY A 1 414 ? -6.707 49.812 23.781 1 95.06 414 GLY A C 1
ATOM 3288 O O . GLY A 1 414 ? -6.598 50 22.562 1 95.06 414 GLY A O 1
ATOM 3289 N N . ALA A 1 415 ? -6.445 48.625 24.312 1 96.75 415 ALA A N 1
ATOM 3290 C CA . ALA A 1 415 ? -6.102 47.438 23.516 1 96.75 415 ALA A CA 1
ATOM 3291 C C . ALA A 1 415 ? -7.348 46.781 22.922 1 96.75 415 ALA A C 1
ATOM 3293 O O . ALA A 1 415 ? -8.453 46.969 23.438 1 96.75 415 ALA A O 1
ATOM 3294 N N . ALA A 1 416 ? -7.188 46.094 21.844 1 97.62 416 ALA A N 1
ATOM 3295 C CA . ALA A 1 416 ? -8.281 45.375 21.219 1 97.62 416 ALA A CA 1
ATOM 3296 C C . ALA A 1 416 ? -8.273 43.906 21.641 1 97.62 416 ALA A C 1
ATOM 3298 O O . ALA A 1 416 ? -7.207 43.281 21.781 1 97.62 416 ALA A O 1
ATOM 3299 N N . LEU A 1 417 ? -9.445 43.375 21.938 1 98.06 417 LEU A N 1
ATOM 3300 C CA . LEU A 1 417 ? -9.641 41.969 22.188 1 98.06 417 LEU A CA 1
ATOM 3301 C C . LEU A 1 417 ? -10.273 41.281 20.969 1 98.06 417 LEU A C 1
ATOM 3303 O O . LEU A 1 417 ? -11.297 41.75 20.453 1 98.06 417 LEU A O 1
ATOM 3307 N N . ILE A 1 418 ? -9.633 40.219 20.531 1 98.5 418 ILE A N 1
ATOM 3308 C CA . ILE A 1 418 ? -10.164 39.5 19.359 1 98.5 418 ILE A CA 1
ATOM 3309 C C . ILE A 1 418 ? -10.406 38.031 19.688 1 98.5 418 ILE A C 1
ATOM 3311 O O . ILE A 1 418 ? -9.492 37.344 20.141 1 98.5 418 ILE A O 1
ATOM 3315 N N . ARG A 1 419 ? -11.633 37.594 19.516 1 97.94 419 ARG A N 1
ATOM 3316 C CA . ARG A 1 419 ? -11.93 36.156 19.5 1 97.94 419 ARG A CA 1
ATOM 3317 C C . ARG A 1 419 ? -11.453 35.531 18.188 1 97.94 419 ARG A C 1
ATOM 3319 O O . ARG A 1 419 ? -11.914 35.875 17.109 1 97.94 419 ARG A O 1
ATOM 3326 N N . THR A 1 420 ? -10.57 34.531 18.266 1 98.19 420 THR A N 1
ATOM 3327 C CA . THR A 1 420 ? -9.922 34.031 17.062 1 98.19 420 THR A CA 1
ATOM 3328 C C . THR A 1 420 ? -10.953 33.406 16.109 1 98.19 420 THR A C 1
ATOM 3330 O O . THR A 1 420 ? -10.812 33.531 14.891 1 98.19 420 THR A O 1
ATOM 3333 N N . PRO A 1 421 ? -12.078 32.75 16.578 1 97.62 421 PRO A N 1
ATOM 3334 C CA . PRO A 1 421 ? -13.086 32.25 15.641 1 97.62 421 PRO A CA 1
ATOM 3335 C C . PRO A 1 421 ? -13.727 33.375 14.812 1 97.62 421 PRO A C 1
ATOM 3337 O O . PRO A 1 421 ? -14.195 33.125 13.703 1 97.62 421 PRO A O 1
ATOM 3340 N N . ASP A 1 422 ? -13.75 34.625 15.359 1 97.56 422 ASP A N 1
ATOM 3341 C CA . ASP A 1 422 ? -14.359 35.781 14.664 1 97.56 422 ASP A CA 1
ATOM 3342 C C . ASP A 1 422 ? -13.516 36.188 13.453 1 97.56 422 ASP A C 1
ATOM 3344 O O . ASP A 1 422 ? -13.992 36.906 12.578 1 97.56 422 ASP A O 1
ATOM 3348 N N . LEU A 1 423 ? -12.25 35.719 13.414 1 98 423 LEU A N 1
ATOM 3349 C CA . LEU A 1 423 ? -11.367 36 12.281 1 98 423 LEU A CA 1
ATOM 3350 C C . LEU A 1 423 ? -11.703 35.094 11.102 1 98 423 LEU A C 1
ATOM 3352 O O . LEU A 1 423 ? -11.367 35.406 9.953 1 98 423 LEU A O 1
ATOM 3356 N N . PHE A 1 424 ? -12.367 34 11.352 1 97.38 424 PHE A N 1
ATOM 3357 C CA . PHE A 1 424 ? -12.492 32.938 10.359 1 97.38 424 PHE A CA 1
ATOM 3358 C C . PHE A 1 424 ? -13.312 33.406 9.164 1 97.38 424 PHE A C 1
ATOM 3360 O O . PHE A 1 424 ? -12.852 33.344 8.023 1 97.38 424 PHE A O 1
ATOM 3367 N N . ALA A 1 425 ? -14.547 33.812 9.43 1 95.12 425 ALA A N 1
ATOM 3368 C CA . ALA A 1 425 ? -15.461 34.156 8.344 1 95.12 425 ALA A CA 1
ATOM 3369 C C . ALA A 1 425 ? -14.883 35.25 7.465 1 95.12 425 ALA A C 1
ATOM 3371 O O . ALA A 1 425 ? -14.852 35.125 6.238 1 95.12 425 ALA A O 1
ATOM 3372 N N . PRO A 1 426 ? -14.375 36.344 8.047 1 97.19 426 PRO A N 1
ATOM 3373 C CA . PRO A 1 426 ? -13.781 37.375 7.195 1 97.19 426 PRO A CA 1
ATOM 3374 C C . PRO A 1 426 ? -12.531 36.875 6.469 1 97.19 426 PRO A C 1
ATOM 3376 O O . PRO A 1 426 ? -12.32 37.219 5.297 1 97.19 426 PRO A O 1
ATOM 3379 N N . ALA A 1 427 ? -11.688 36.156 7.145 1 97.25 427 ALA A N 1
ATOM 3380 C CA . ALA A 1 427 ? -10.469 35.625 6.516 1 97.25 427 ALA A CA 1
ATOM 3381 C C . ALA A 1 427 ? -10.805 34.688 5.375 1 97.25 427 ALA A C 1
ATOM 3383 O O . ALA A 1 427 ? -10.188 34.75 4.309 1 97.25 427 ALA A O 1
ATOM 3384 N N . LYS A 1 428 ? -11.734 33.812 5.664 1 95.06 428 LYS A N 1
ATOM 3385 C CA . LYS A 1 428 ? -12.195 32.906 4.621 1 95.06 428 LYS A CA 1
ATOM 3386 C C . LYS A 1 428 ? -12.672 33.688 3.391 1 95.06 428 LYS A C 1
ATOM 3388 O O . LYS A 1 428 ? -12.305 33.344 2.264 1 95.06 428 LYS A O 1
ATOM 3393 N N . TYR A 1 429 ? -13.469 34.688 3.564 1 95.12 429 TYR A N 1
ATOM 3394 C CA . TYR A 1 429 ? -13.992 35.5 2.48 1 95.12 429 TYR A CA 1
ATOM 3395 C C . TYR A 1 429 ? -12.859 36.125 1.676 1 95.12 429 TYR A C 1
ATOM 3397 O O . TYR A 1 429 ? -12.867 36.094 0.444 1 95.12 429 TYR A O 1
ATOM 3405 N N . LEU A 1 430 ? -11.922 36.656 2.332 1 96.12 430 LEU A N 1
ATOM 3406 C CA . LEU A 1 430 ? -10.844 37.344 1.655 1 96.12 430 LEU A CA 1
ATOM 3407 C C . LEU A 1 430 ? -9.906 36.375 0.95 1 96.12 430 LEU A C 1
ATOM 3409 O O . LEU A 1 430 ? -9.297 36.719 -0.062 1 96.12 430 LEU A O 1
ATOM 3413 N N . LYS A 1 431 ? -9.805 35.219 1.563 1 94.25 431 LYS A N 1
ATOM 3414 C CA . LYS A 1 431 ? -9.023 34.188 0.888 1 94.25 431 LYS A CA 1
ATOM 3415 C C . LYS A 1 431 ? -9.672 33.781 -0.438 1 94.25 431 LYS A C 1
ATOM 3417 O O . LYS A 1 431 ? -8.977 33.531 -1.42 1 94.25 431 LYS A O 1
ATOM 3422 N N . GLU A 1 432 ? -10.922 33.844 -0.472 1 91.5 432 GLU A N 1
ATOM 3423 C CA . GLU A 1 432 ? -11.688 33.438 -1.655 1 91.5 432 GLU A CA 1
ATOM 3424 C C . GLU A 1 432 ? -11.914 34.656 -2.574 1 91.5 432 GLU A C 1
ATOM 3426 O O . GLU A 1 432 ? -12.188 34.469 -3.764 1 91.5 432 GLU A O 1
ATOM 3431 N N . HIS A 1 433 ? -11.805 35.875 -1.966 1 92.69 433 HIS A N 1
ATOM 3432 C CA . HIS A 1 433 ? -11.945 37.125 -2.713 1 92.69 433 HIS A CA 1
ATOM 3433 C C . HIS A 1 433 ? -10.789 38.062 -2.434 1 92.69 433 HIS A C 1
ATOM 3435 O O . HIS A 1 433 ? -10.992 39.156 -1.918 1 92.69 433 HIS A O 1
ATOM 3441 N N . PRO A 1 434 ? -9.617 37.75 -2.945 1 92.56 434 PRO A N 1
ATOM 3442 C CA . PRO A 1 434 ? -8.414 38.531 -2.596 1 92.56 434 PRO A CA 1
ATOM 3443 C C . PRO A 1 434 ? -8.422 39.938 -3.182 1 92.56 434 PRO A C 1
ATOM 3445 O O . PRO A 1 434 ? -7.691 40.812 -2.705 1 92.56 434 PRO A O 1
ATOM 3448 N N . SER A 1 435 ? -9.25 40.125 -4.152 1 93.56 435 SER A N 1
ATOM 3449 C CA . SER A 1 435 ? -9.266 41.438 -4.828 1 93.56 435 SER A CA 1
ATOM 3450 C C . SER A 1 435 ? -10.109 42.438 -4.059 1 93.56 435 SER A C 1
ATOM 3452 O O . SER A 1 435 ? -10.07 43.625 -4.355 1 93.56 435 SER A O 1
ATOM 3454 N N . ASP A 1 436 ? -10.859 41.969 -3.047 1 94.75 436 ASP A N 1
ATOM 3455 C CA . ASP A 1 436 ? -11.719 42.875 -2.289 1 94.75 436 ASP A CA 1
ATOM 3456 C C . ASP A 1 436 ? -10.922 43.625 -1.226 1 94.75 436 ASP A C 1
ATOM 3458 O O . ASP A 1 436 ? -11.125 43.438 -0.028 1 94.75 436 ASP A O 1
ATOM 3462 N N . THR A 1 437 ? -10.188 44.594 -1.622 1 95.06 437 THR A N 1
ATOM 3463 C CA . THR A 1 437 ? -9.32 45.375 -0.736 1 95.06 437 THR A CA 1
ATOM 3464 C C . THR A 1 437 ? -10.156 46.25 0.194 1 95.06 437 THR A C 1
ATOM 3466 O O . THR A 1 437 ? -9.695 46.625 1.277 1 95.06 437 THR A O 1
ATOM 3469 N N . GLY A 1 438 ? -11.359 46.594 -0.284 1 96.25 438 GLY A N 1
ATOM 3470 C CA . GLY A 1 438 ? -12.258 47.344 0.56 1 96.25 438 GLY A CA 1
ATOM 3471 C C . GLY A 1 438 ? -12.672 46.625 1.821 1 96.25 438 GLY A C 1
ATOM 3472 O O . GLY A 1 438 ? -12.68 47.188 2.91 1 96.25 438 GLY A O 1
ATOM 3473 N N . PHE A 1 439 ? -13.016 45.438 1.599 1 96.69 439 PHE A N 1
ATOM 3474 C CA . PHE A 1 439 ? -13.398 44.625 2.746 1 96.69 439 PHE A CA 1
ATOM 3475 C C . PHE A 1 439 ? -12.211 44.406 3.676 1 96.69 439 PHE A C 1
ATOM 3477 O O . PHE A 1 439 ? -12.359 44.406 4.898 1 96.69 439 PHE A O 1
ATOM 3484 N N . ALA A 1 440 ? -11.031 44.219 3.158 1 97.62 440 ALA A N 1
ATOM 3485 C CA . ALA A 1 440 ? -9.82 44.062 3.959 1 97.62 440 ALA A CA 1
ATOM 3486 C C . ALA A 1 440 ? -9.578 45.312 4.809 1 97.62 440 ALA A C 1
ATOM 3488 O O . ALA A 1 440 ? -9.258 45.219 5.996 1 97.62 440 ALA A O 1
ATOM 3489 N N . LYS A 1 441 ? -9.742 46.406 4.18 1 97.69 441 LYS A N 1
ATOM 3490 C CA . LYS A 1 441 ? -9.586 47.656 4.902 1 97.69 441 LYS A CA 1
ATOM 3491 C C . LYS A 1 441 ? -10.617 47.781 6.027 1 97.69 441 LYS A C 1
ATOM 3493 O O . LYS A 1 441 ? -10.305 48.281 7.109 1 97.69 441 LYS A O 1
ATOM 3498 N N . ALA A 1 442 ? -11.852 47.375 5.707 1 97.69 442 ALA A N 1
ATOM 3499 C CA . ALA A 1 442 ? -12.906 47.438 6.719 1 97.69 442 ALA A CA 1
ATOM 3500 C C . ALA A 1 442 ? -12.539 46.594 7.93 1 97.69 442 ALA A C 1
ATOM 3502 O O . ALA A 1 442 ? -12.852 46.938 9.07 1 97.69 442 ALA A O 1
ATOM 3503 N N . CYS A 1 443 ? -11.922 45.531 7.688 1 98 443 CYS A N 1
ATOM 3504 C CA . CYS A 1 443 ? -11.484 44.656 8.773 1 98 443 CYS A CA 1
ATOM 3505 C C . CYS A 1 443 ? -10.391 45.312 9.594 1 98 443 CYS A C 1
ATOM 3507 O O . CYS A 1 443 ? -10.43 45.312 10.828 1 98 443 CYS A O 1
ATOM 3509 N N . ARG A 1 444 ? -9.391 45.938 8.922 1 98.12 444 ARG A N 1
ATOM 3510 C CA . ARG A 1 444 ? -8.328 46.656 9.633 1 98.12 444 ARG A CA 1
ATOM 3511 C C . ARG A 1 444 ? -8.898 47.812 10.445 1 98.12 444 ARG A C 1
ATOM 3513 O O . ARG A 1 444 ? -8.516 48.031 11.602 1 98.12 444 ARG A O 1
ATOM 3520 N N . ASP A 1 445 ? -9.844 48.5 9.875 1 97.88 445 ASP A N 1
ATOM 3521 C CA . ASP A 1 445 ? -10.461 49.625 10.555 1 97.88 445 ASP A CA 1
ATOM 3522 C C . ASP A 1 445 ? -11.18 49.188 11.828 1 97.88 445 ASP A C 1
ATOM 3524 O O . ASP A 1 445 ? -11.188 49.906 12.82 1 97.88 445 ASP A O 1
ATOM 3528 N N . SER A 1 446 ? -11.773 48.031 11.734 1 97.94 446 SER A N 1
ATOM 3529 C CA . SER A 1 446 ? -12.453 47.5 12.914 1 97.94 446 SER A CA 1
ATOM 3530 C C . SER A 1 446 ? -11.477 47.281 14.062 1 97.94 446 SER A C 1
ATOM 3532 O O . SER A 1 446 ? -11.82 47.5 15.227 1 97.94 446 SER A O 1
ATOM 3534 N N . ILE A 1 447 ? -10.305 46.875 13.742 1 97.81 447 ILE A N 1
ATOM 3535 C CA . ILE A 1 447 ? -9.289 46.625 14.758 1 97.81 447 ILE A CA 1
ATOM 3536 C C . ILE A 1 447 ? -8.805 47.938 15.344 1 97.81 447 ILE A C 1
ATOM 3538 O O . ILE A 1 447 ? -8.789 48.125 16.562 1 97.81 447 ILE A O 1
ATOM 3542 N N . PHE A 1 448 ? -8.508 48.938 14.516 1 97.06 448 PHE A N 1
ATOM 3543 C CA . PHE A 1 448 ? -7.914 50.188 14.961 1 97.06 448 PHE A CA 1
ATOM 3544 C C . PHE A 1 448 ? -8.953 51.062 15.648 1 97.06 448 PHE A C 1
ATOM 3546 O O . PHE A 1 448 ? -8.617 51.844 16.531 1 97.06 448 PHE A O 1
ATOM 3553 N N . SER A 1 449 ? -10.227 50.844 15.312 1 96.31 449 SER A N 1
ATOM 3554 C CA . SER A 1 449 ? -11.273 51.656 15.898 1 96.31 449 SER A CA 1
ATOM 3555 C C . SER A 1 449 ? -11.711 51.125 17.25 1 96.31 449 SER A C 1
ATOM 3557 O O . SER A 1 449 ? -12.375 51.812 18.031 1 96.31 449 SER A O 1
ATOM 3559 N N . THR A 1 450 ? -11.367 49.906 17.484 1 96.12 450 THR A N 1
ATOM 3560 C CA . THR A 1 450 ? -11.758 49.312 18.75 1 96.12 450 THR A CA 1
ATOM 3561 C C . THR A 1 450 ? -10.773 49.656 19.859 1 96.12 450 THR A C 1
ATOM 3563 O O . THR A 1 450 ? -9.57 49.375 19.734 1 96.12 450 THR A O 1
ATOM 3566 N N . SER A 1 451 ? -11.297 50.25 20.906 1 92.69 451 SER A N 1
ATOM 3567 C CA . SER A 1 451 ? -10.477 50.625 22.047 1 92.69 451 SER A CA 1
ATOM 3568 C C . SER A 1 451 ? -11.016 50.031 23.344 1 92.69 451 SER A C 1
ATOM 3570 O O . SER A 1 451 ? -11.992 50.531 23.906 1 92.69 451 SER A O 1
ATOM 3572 N N . GLY A 1 452 ? -10.438 49.062 23.828 1 92.19 452 GLY A N 1
ATOM 3573 C CA . GLY A 1 452 ? -10.781 48.469 25.109 1 92.19 452 GLY A CA 1
ATOM 3574 C C . GLY A 1 452 ? -11.938 47.5 25.047 1 92.19 452 GLY A C 1
ATOM 3575 O O . GLY A 1 452 ? -12.742 47.406 25.984 1 92.19 452 GLY A O 1
ATOM 3576 N N . GLY A 1 453 ? -12.125 46.812 24.016 1 93.94 453 GLY A N 1
ATOM 3577 C CA . GLY A 1 453 ? -13.227 45.875 23.875 1 93.94 453 GLY A CA 1
ATOM 3578 C C . GLY A 1 453 ? -12.992 44.844 22.797 1 93.94 453 GLY A C 1
ATOM 3579 O O . GLY A 1 453 ? -11.883 44.719 22.266 1 93.94 453 GLY A O 1
ATOM 3580 N N . VAL A 1 454 ? -14.039 44.094 22.609 1 96.88 454 VAL A N 1
ATOM 3581 C CA . VAL A 1 454 ? -13.977 43.031 21.609 1 96.88 454 VAL A CA 1
ATOM 3582 C C . VAL A 1 454 ? -14.242 43.594 20.219 1 96.88 454 VAL A C 1
ATOM 3584 O O . VAL A 1 454 ? -15.164 44.406 20.031 1 96.88 454 VAL A O 1
ATOM 3587 N N . VAL A 1 455 ? -13.383 43.219 19.297 1 97.88 455 VAL A N 1
ATOM 3588 C CA . VAL A 1 455 ? -13.508 43.719 17.938 1 97.88 455 VAL A CA 1
ATOM 3589 C C . VAL A 1 455 ? -14.695 43.031 17.25 1 97.88 455 VAL A C 1
ATOM 3591 O O . VAL A 1 455 ? -14.898 41.812 17.391 1 97.88 455 VAL A O 1
ATOM 3594 N N . ASN A 1 456 ? -15.555 43.781 16.641 1 96.56 456 ASN A N 1
ATOM 3595 C CA . ASN A 1 456 ? -16.609 43.281 15.773 1 96.56 456 ASN A CA 1
ATOM 3596 C C . ASN A 1 456 ? -16.266 43.469 14.297 1 96.56 456 ASN A C 1
ATOM 3598 O O . ASN A 1 456 ? -16.281 44.562 13.789 1 96.56 456 ASN A O 1
ATOM 3602 N N . PHE A 1 457 ? -16.047 42.375 13.633 1 97.5 457 PHE A N 1
ATOM 3603 C CA . PHE A 1 457 ? -15.656 42.438 12.227 1 97.5 457 PHE A CA 1
ATOM 3604 C C . PHE A 1 457 ? -16.875 42.531 11.336 1 97.5 457 PHE A C 1
ATOM 3606 O O . PHE A 1 457 ? -17.969 42.125 11.703 1 97.5 457 PHE A O 1
ATOM 3613 N N . PRO A 1 458 ? -16.672 43.094 10.125 1 96.06 458 PRO A N 1
ATOM 3614 C CA . PRO A 1 458 ? -17.781 43.156 9.172 1 96.06 458 PRO A CA 1
ATOM 3615 C C . PRO A 1 458 ? -18.188 41.781 8.641 1 96.06 458 PRO A C 1
ATOM 3617 O O . PRO A 1 458 ? -17.328 40.906 8.508 1 96.06 458 PRO A O 1
ATOM 3620 N N . GLU A 1 459 ? -19.484 41.625 8.375 1 93.19 459 GLU A N 1
ATOM 3621 C CA . GLU A 1 459 ? -19.969 40.375 7.781 1 93.19 459 GLU A CA 1
ATOM 3622 C C . GLU A 1 459 ? -19.625 40.312 6.297 1 93.19 459 GLU A C 1
ATOM 3624 O O . GLU A 1 459 ? -19.797 41.281 5.562 1 93.19 459 GLU A O 1
ATOM 3629 N N . PRO A 1 460 ? -19.047 39.156 5.98 1 92.31 460 PRO A N 1
ATOM 3630 C CA . PRO A 1 460 ? -18.766 39.031 4.551 1 92.31 460 PRO A CA 1
ATOM 3631 C C . PRO A 1 460 ? -20.031 39.094 3.697 1 92.31 460 PRO A C 1
ATOM 3633 O O . PRO A 1 460 ? -21.109 38.656 4.133 1 92.31 460 PRO A O 1
ATOM 3636 N N . PRO A 1 461 ? -19.906 39.656 2.492 1 83.25 461 PRO A N 1
ATOM 3637 C CA . PRO A 1 461 ? -21.062 39.719 1.589 1 83.25 461 PRO A CA 1
ATOM 3638 C C . PRO A 1 461 ? -21.562 38.312 1.211 1 83.25 461 PRO A C 1
ATOM 3640 O O . PRO A 1 461 ? -20.781 37.375 1.088 1 83.25 461 PRO A O 1
ATOM 3643 N N . ILE A 1 462 ? -22.734 37.906 1.665 1 62.75 462 ILE A N 1
ATOM 3644 C CA . ILE A 1 462 ? -23.359 36.594 1.514 1 62.75 462 ILE A CA 1
ATOM 3645 C C . ILE A 1 462 ? -23.234 36.125 0.067 1 62.75 462 ILE A C 1
ATOM 3647 O O . ILE A 1 462 ? -23.625 36.844 -0.861 1 62.75 462 ILE A O 1
ATOM 3651 N N . VAL A 1 463 ? -22.375 35.281 -0.305 1 53.09 463 VAL A N 1
ATOM 3652 C CA . VAL A 1 463 ? -22.391 34.656 -1.625 1 53.09 463 VAL A CA 1
ATOM 3653 C C . VAL A 1 463 ? -23.391 33.5 -1.638 1 53.09 463 VAL A C 1
ATOM 3655 O O . VAL A 1 463 ? -23.734 32.969 -0.585 1 53.09 463 VAL A O 1
ATOM 3658 N N . GLU A 1 464 ? -23.703 32.75 -2.787 1 47.19 464 GLU A N 1
ATOM 3659 C CA . GLU A 1 464 ? -24.734 31.906 -3.35 1 47.19 464 GLU A CA 1
ATOM 3660 C C . GLU A 1 464 ? -24.781 30.547 -2.643 1 47.19 464 GLU A C 1
ATOM 3662 O O . GLU A 1 464 ? -23.781 30.109 -2.088 1 47.19 464 GLU A O 1
ATOM 3667 N N . THR A 1 465 ? -25.984 30.016 -2.5 1 44.53 465 THR A N 1
ATOM 3668 C CA . THR A 1 465 ? -26.641 28.875 -1.887 1 44.53 465 THR A CA 1
ATOM 3669 C C . THR A 1 465 ? -26.125 27.562 -2.498 1 44.53 465 THR A C 1
ATOM 3671 O O . THR A 1 465 ? -26.062 27.438 -3.721 1 44.53 465 THR A O 1
ATOM 3674 N N . ASN A 1 466 ? -25.516 26.703 -1.898 1 44.66 466 ASN A N 1
ATOM 3675 C CA . ASN A 1 466 ? -25.016 25.391 -2.318 1 44.66 466 ASN A CA 1
ATOM 3676 C C . ASN A 1 466 ? -26.109 24.328 -2.268 1 44.66 466 ASN A C 1
ATOM 3678 O O . ASN A 1 466 ? -26.703 24.094 -1.215 1 44.66 466 ASN A O 1
ATOM 3682 N N . THR A 1 467 ? -26.906 23.844 -3.521 1 48.66 467 THR A N 1
ATOM 3683 C CA . THR A 1 467 ? -27.875 22.766 -3.623 1 48.66 467 THR A CA 1
ATOM 3684 C C . THR A 1 467 ? -27.172 21.453 -4 1 48.66 467 THR A C 1
ATOM 3686 O O . THR A 1 467 ? -26.078 21.469 -4.559 1 48.66 467 THR A O 1
ATOM 3689 N N . VAL A 1 468 ? -27.781 20.125 -3.639 1 49.62 468 VAL A N 1
ATOM 3690 C CA . VAL A 1 468 ? -27.234 18.797 -3.883 1 49.62 468 VAL A CA 1
ATOM 3691 C C . VAL A 1 468 ? -28.094 18.078 -4.922 1 49.62 468 VAL A C 1
ATOM 3693 O O . VAL A 1 468 ? -29.312 18.188 -4.902 1 49.62 468 VAL A O 1
ATOM 3696 N N . THR A 1 469 ? -27.641 17.641 -6.199 1 48.59 469 THR A N 1
ATOM 3697 C CA . THR A 1 469 ? -28.406 16.812 -7.117 1 48.59 469 THR A CA 1
ATOM 3698 C C . THR A 1 469 ? -27.656 15.531 -7.465 1 48.59 469 THR A C 1
ATOM 3700 O O . THR A 1 469 ? -26.422 15.484 -7.367 1 48.59 469 THR A O 1
ATOM 3703 N N . THR A 1 470 ? -28.391 14.305 -7.715 1 51.12 470 THR A N 1
ATOM 3704 C CA . THR A 1 470 ? -27.844 12.992 -8.008 1 51.12 470 THR A CA 1
ATOM 3705 C C . THR A 1 470 ? -27.188 12.977 -9.391 1 51.12 470 THR A C 1
ATOM 3707 O O . THR A 1 470 ? -27.672 13.641 -10.312 1 51.12 470 THR A O 1
ATOM 3710 N N . THR A 1 471 ? -26.078 12.453 -9.477 1 47.78 471 THR A N 1
ATOM 3711 C CA . THR A 1 471 ? -25.516 12.203 -10.797 1 47.78 471 THR A CA 1
ATOM 3712 C C . THR A 1 471 ? -26.281 11.102 -11.516 1 47.78 471 THR A C 1
ATOM 3714 O O . THR A 1 471 ? -26.812 10.188 -10.875 1 47.78 471 THR A O 1
ATOM 3717 N N . ASN A 1 472 ? -26.812 11.258 -12.656 1 37.03 472 ASN A N 1
ATOM 3718 C CA . ASN A 1 472 ? -27.453 10.227 -13.453 1 37.03 472 ASN A CA 1
ATOM 3719 C C . ASN A 1 472 ? -26.594 8.969 -13.547 1 37.03 472 ASN A C 1
ATOM 3721 O O . ASN A 1 472 ? -26.656 8.242 -14.539 1 37.03 472 ASN A O 1
ATOM 3725 N N . GLU A 1 473 ? -25.688 8.836 -12.781 1 37.81 473 GLU A N 1
ATOM 3726 C CA . GLU A 1 473 ? -24.922 7.621 -13.016 1 37.81 473 GLU A CA 1
ATOM 3727 C C . GLU A 1 473 ? -25.688 6.383 -12.539 1 37.81 473 GLU A C 1
ATOM 3729 O O . GLU A 1 473 ? -26.359 6.422 -11.508 1 37.81 473 GLU A O 1
ATOM 3734 N N . GLU A 1 474 ? -25.938 5.387 -13.445 1 36.44 474 GLU A N 1
ATOM 3735 C CA . GLU A 1 474 ? -26.562 4.082 -13.305 1 36.44 474 GLU A CA 1
ATOM 3736 C C . GLU A 1 474 ? -26.188 3.422 -11.984 1 36.44 474 GLU A C 1
ATOM 3738 O O . GLU A 1 474 ? -25.172 3.754 -11.391 1 36.44 474 GLU A O 1
ATOM 3743 N N . GLU A 1 475 ? -27.062 2.541 -11.5 1 36.62 475 GLU A N 1
ATOM 3744 C CA . GLU A 1 475 ? -26.969 1.683 -10.32 1 36.62 475 GLU A CA 1
ATOM 3745 C C . GLU A 1 475 ? -25.547 1.177 -10.125 1 36.62 475 GLU A C 1
ATOM 3747 O O . GLU A 1 475 ? -24.906 0.699 -11.078 1 36.62 475 GLU A O 1
ATOM 3752 N N . PRO A 1 476 ? -24.859 1.539 -9.102 1 37.56 476 PRO A N 1
ATOM 3753 C CA . PRO A 1 476 ? -23.484 1.113 -8.859 1 37.56 476 PRO A CA 1
ATOM 3754 C C . PRO A 1 476 ? -23.281 -0.384 -9.078 1 37.56 476 PRO A C 1
ATOM 3756 O O . PRO A 1 476 ? -23.844 -1.2 -8.352 1 37.56 476 PRO A O 1
ATOM 3759 N N . SER A 1 477 ? -23.375 -0.854 -10.289 1 37.97 477 SER A N 1
ATOM 3760 C CA . SER A 1 477 ? -22.938 -2.229 -10.484 1 37.97 477 SER A CA 1
ATOM 3761 C C . SER A 1 477 ? -21.562 -2.455 -9.875 1 37.97 477 SER A C 1
ATOM 3763 O O . SER A 1 477 ? -20.75 -1.528 -9.797 1 37.97 477 SER A O 1
ATOM 3765 N N . LEU A 1 478 ? -21.531 -3.438 -8.961 1 43.53 478 LEU A N 1
ATOM 3766 C CA . LEU A 1 478 ? -20.266 -3.805 -8.359 1 43.53 478 LEU A CA 1
ATOM 3767 C C . LEU A 1 478 ? -19.125 -3.709 -9.375 1 43.53 478 LEU A C 1
ATOM 3769 O O . LEU A 1 478 ? -19.312 -4.035 -10.555 1 43.53 478 LEU A O 1
ATOM 3773 N N . PRO A 1 479 ? -18.219 -2.986 -9.055 1 39.5 479 PRO A N 1
ATOM 3774 C CA . PRO A 1 479 ? -17.141 -2.826 -10.023 1 39.5 479 PRO A CA 1
ATOM 3775 C C . PRO A 1 479 ? -16.688 -4.152 -10.641 1 39.5 479 PRO A C 1
ATOM 3777 O O . PRO A 1 479 ? -16.547 -5.148 -9.93 1 39.5 479 PRO A O 1
ATOM 3780 N N . ALA A 1 480 ? -16.859 -4.336 -11.914 1 40.12 480 ALA A N 1
ATOM 3781 C CA . ALA A 1 480 ? -16.547 -5.562 -12.641 1 40.12 480 ALA A CA 1
ATOM 3782 C C . ALA A 1 480 ? -15.094 -5.973 -12.438 1 40.12 480 ALA A C 1
ATOM 3784 O O . ALA A 1 480 ? -14.773 -7.164 -12.391 1 40.12 480 ALA A O 1
ATOM 3785 N N . SER A 1 481 ? -13.992 -5.355 -12.641 1 40.12 481 SER A N 1
ATOM 3786 C CA . SER A 1 481 ? -12.586 -5.766 -12.641 1 40.12 481 SER A CA 1
ATOM 3787 C C . SER A 1 481 ? -11.812 -5.078 -11.516 1 40.12 481 SER A C 1
ATOM 3789 O O . SER A 1 481 ? -12.203 -4.004 -11.055 1 40.12 481 SER A O 1
ATOM 3791 N N . PRO A 1 482 ? -10.617 -5.633 -11 1 39 482 PRO A N 1
ATOM 3792 C CA . PRO A 1 482 ? -9.953 -6.91 -11.289 1 39 482 PRO A CA 1
ATOM 3793 C C . PRO A 1 482 ? -10.539 -8.07 -10.492 1 39 482 PRO A C 1
ATOM 3795 O O . PRO A 1 482 ? -10.977 -7.883 -9.352 1 39 482 PRO A O 1
ATOM 3798 N N . ILE A 1 483 ? -11.031 -9.039 -11.039 1 43.88 483 ILE A N 1
ATOM 3799 C CA . ILE A 1 483 ? -11.484 -10.312 -10.5 1 43.88 483 ILE A CA 1
ATOM 3800 C C . ILE A 1 483 ? -10.297 -11.266 -10.352 1 43.88 483 ILE A C 1
ATOM 3802 O O . ILE A 1 483 ? -9.289 -11.125 -11.047 1 43.88 483 ILE A O 1
ATOM 3806 N N . LEU A 1 484 ? -10.258 -11.938 -9.148 1 47.34 484 LEU A N 1
ATOM 3807 C CA . LEU A 1 484 ? -9.336 -13.062 -9.016 1 47.34 484 LEU A CA 1
ATOM 3808 C C . LEU A 1 484 ? -9.594 -14.109 -10.094 1 47.34 484 LEU A C 1
ATOM 3810 O O . LEU A 1 484 ? -10.75 -14.438 -10.375 1 47.34 484 LEU A O 1
ATOM 3814 N N . SER A 1 485 ? -8.789 -14.266 -11.094 1 41.88 485 SER A N 1
ATOM 3815 C CA . SER A 1 485 ? -8.992 -15.297 -12.102 1 41.88 485 SER A CA 1
ATOM 3816 C C . SER A 1 485 ? -8.258 -16.578 -11.742 1 41.88 485 SER A C 1
ATOM 3818 O O . SER A 1 485 ? -7.188 -16.531 -11.125 1 41.88 485 SER A O 1
ATOM 3820 N N . VAL A 1 486 ? -9.164 -17.641 -11.742 1 37.56 486 VAL A N 1
ATOM 3821 C CA . VAL A 1 486 ? -8.656 -19 -11.531 1 37.56 486 VAL A CA 1
ATOM 3822 C C . VAL A 1 486 ? -7.688 -19.375 -12.648 1 37.56 486 VAL A C 1
ATOM 3824 O O . VAL A 1 486 ? -7.98 -19.156 -13.828 1 37.56 486 VAL A O 1
ATOM 3827 N N . SER A 1 487 ? -6.492 -19.281 -12.625 1 32.66 487 SER A N 1
ATOM 3828 C CA . SER A 1 487 ? -5.832 -19.984 -13.711 1 32.66 487 SER A CA 1
ATOM 3829 C C . SER A 1 487 ? -6.219 -21.469 -13.719 1 32.66 487 SER A C 1
ATOM 3831 O O . SER A 1 487 ? -6.395 -22.078 -12.656 1 32.66 487 SER A O 1
ATOM 3833 N N . MET B 1 1 ? 4.953 3.039 29.188 1 30.89 1 MET B N 1
ATOM 3834 C CA . MET B 1 1 ? 5.109 3.789 27.938 1 30.89 1 MET B CA 1
ATOM 3835 C C . MET B 1 1 ? 5.27 2.848 26.75 1 30.89 1 MET B C 1
ATOM 3837 O O . MET B 1 1 ? 6.074 1.916 26.797 1 30.89 1 MET B O 1
ATOM 3841 N N . GLY B 1 2 ? 4.348 2.676 26 1 49.47 2 GLY B N 1
ATOM 3842 C CA . GLY B 1 2 ? 4.301 1.559 25.062 1 49.47 2 GLY B CA 1
ATOM 3843 C C . GLY B 1 2 ? 5.504 1.505 24.141 1 49.47 2 GLY B C 1
ATOM 3844 O O . GLY B 1 2 ? 6.129 2.531 23.859 1 49.47 2 GLY B O 1
ATOM 3845 N N . ARG B 1 3 ? 6.078 0.422 23.938 1 70 3 ARG B N 1
ATOM 3846 C CA . ARG B 1 3 ? 7.32 0.14 23.219 1 70 3 ARG B CA 1
ATOM 3847 C C . ARG B 1 3 ? 7.242 0.617 21.781 1 70 3 ARG B C 1
ATOM 3849 O O . ARG B 1 3 ? 6.293 0.29 21.062 1 70 3 ARG B O 1
ATOM 3856 N N . ARG B 1 4 ? 8.18 1.667 21.422 1 84.25 4 ARG B N 1
ATOM 3857 C CA . ARG B 1 4 ? 8.258 2.195 20.062 1 84.25 4 ARG B CA 1
ATOM 3858 C C . ARG B 1 4 ? 8.828 1.156 19.109 1 84.25 4 ARG B C 1
ATOM 3860 O O . ARG B 1 4 ? 9.797 0.468 19.438 1 84.25 4 ARG B O 1
ATOM 3867 N N . ARG B 1 5 ? 8.133 0.948 18.125 1 89 5 ARG B N 1
ATOM 3868 C CA . ARG B 1 5 ? 8.602 0.034 17.094 1 89 5 ARG B CA 1
ATOM 3869 C C . ARG B 1 5 ? 9.508 0.75 16.094 1 89 5 ARG B C 1
ATOM 3871 O O . ARG B 1 5 ? 9.109 1.736 15.477 1 89 5 ARG B O 1
ATOM 3878 N N . ILE B 1 6 ? 10.797 0.184 15.984 1 94.81 6 ILE B N 1
ATOM 3879 C CA . ILE B 1 6 ? 11.773 0.818 15.109 1 94.81 6 ILE B CA 1
ATOM 3880 C C . ILE B 1 6 ? 12.156 -0.142 13.984 1 94.81 6 ILE B C 1
ATOM 3882 O O . ILE B 1 6 ? 12.695 -1.222 14.242 1 94.81 6 ILE B O 1
ATOM 3886 N N . PHE B 1 7 ? 11.883 0.254 12.727 1 94.88 7 PHE B N 1
ATOM 3887 C CA . PHE B 1 7 ? 12.266 -0.524 11.555 1 94.88 7 PHE B CA 1
ATOM 3888 C C . PHE B 1 7 ? 13.609 -0.062 11.008 1 94.88 7 PHE B C 1
ATOM 3890 O O . PHE B 1 7 ? 13.891 1.138 10.969 1 94.88 7 PHE B O 1
ATOM 3897 N N . THR B 1 8 ? 14.469 -1.011 10.656 1 95.69 8 THR B N 1
ATOM 3898 C CA . THR B 1 8 ? 15.617 -0.753 9.797 1 95.69 8 THR B CA 1
ATOM 3899 C C . THR B 1 8 ? 15.398 -1.352 8.406 1 95.69 8 THR B C 1
ATOM 3901 O O . THR B 1 8 ? 15.117 -2.545 8.273 1 95.69 8 THR B O 1
ATOM 3904 N N . VAL B 1 9 ? 15.477 -0.542 7.379 1 95.12 9 VAL B N 1
ATOM 3905 C CA . VAL B 1 9 ? 15.25 -1.017 6.02 1 95.12 9 VAL B CA 1
ATOM 3906 C C . VAL B 1 9 ? 16.562 -0.977 5.23 1 95.12 9 VAL B C 1
ATOM 3908 O O . VAL B 1 9 ? 17.141 0.094 5.031 1 95.12 9 VAL B O 1
ATOM 3911 N N . GLY B 1 10 ? 17.031 -2.139 4.77 1 91.56 10 GLY B N 1
ATOM 3912 C CA . GLY B 1 10 ? 18.188 -2.207 3.906 1 91.56 10 GLY B CA 1
ATOM 3913 C C . GLY B 1 10 ? 19.484 -2.404 4.672 1 91.56 10 GLY B C 1
ATOM 3914 O O . GLY B 1 10 ? 20.562 -2.486 4.07 1 91.56 10 GLY B O 1
ATOM 3915 N N . PHE B 1 11 ? 19.406 -2.393 6.02 1 90.06 11 PHE B N 1
ATOM 3916 C CA . PHE B 1 11 ? 20.609 -2.59 6.828 1 90.06 11 PHE B CA 1
ATOM 3917 C C . PHE B 1 11 ? 20.234 -3.088 8.219 1 90.06 11 PHE B C 1
ATOM 3919 O O . PHE B 1 11 ? 19.062 -3.143 8.578 1 90.06 11 PHE B O 1
ATOM 3926 N N . ASP B 1 12 ? 21.266 -3.443 8.992 1 88.81 12 ASP B N 1
ATOM 3927 C CA . ASP B 1 12 ? 21.047 -3.963 10.336 1 88.81 12 ASP B CA 1
ATOM 3928 C C . ASP B 1 12 ? 21.797 -3.119 11.375 1 88.81 12 ASP B C 1
ATOM 3930 O O . ASP B 1 12 ? 22.828 -2.516 11.062 1 88.81 12 ASP B O 1
ATOM 3934 N N . LEU B 1 13 ? 21.219 -3.062 12.477 1 92.25 13 LEU B N 1
ATOM 3935 C CA . LEU B 1 13 ? 21.828 -2.418 13.625 1 92.25 13 LEU B CA 1
ATOM 3936 C C . LEU B 1 13 ? 21.859 -3.361 14.828 1 92.25 13 LEU B C 1
ATOM 3938 O O . LEU B 1 13 ? 21.031 -4.266 14.93 1 92.25 13 LEU B O 1
ATOM 3942 N N . PRO B 1 14 ? 22.844 -3.205 15.633 1 89.56 14 PRO B N 1
ATOM 3943 C CA . PRO B 1 14 ? 22.969 -4.102 16.781 1 89.56 14 PRO B CA 1
ATOM 3944 C C . PRO B 1 14 ? 21.859 -3.889 17.812 1 89.56 14 PRO B C 1
ATOM 3946 O O . PRO B 1 14 ? 21.391 -2.762 18 1 89.56 14 PRO B O 1
ATOM 3949 N N . GLY B 1 15 ? 21.5 -5.012 18.469 1 85.88 15 GLY B N 1
ATOM 3950 C CA . GLY B 1 15 ? 20.531 -4.926 19.562 1 85.88 15 GLY B CA 1
ATOM 3951 C C . GLY B 1 15 ? 19.172 -5.473 19.188 1 85.88 15 GLY B C 1
ATOM 3952 O O . GLY B 1 15 ? 18.906 -5.77 18.031 1 85.88 15 GLY B O 1
ATOM 3953 N N . ASP B 1 16 ? 18.266 -5.516 20.156 1 84.31 16 ASP B N 1
ATOM 3954 C CA . ASP B 1 16 ? 16.953 -6.133 19.984 1 84.31 16 ASP B CA 1
ATOM 3955 C C . ASP B 1 16 ? 15.875 -5.078 19.766 1 84.31 16 ASP B C 1
ATOM 3957 O O . ASP B 1 16 ? 14.695 -5.406 19.641 1 84.31 16 ASP B O 1
ATOM 3961 N N . GLY B 1 17 ? 16.344 -3.895 19.719 1 88.69 17 GLY B N 1
ATOM 3962 C CA . GLY B 1 17 ? 15.375 -2.82 19.609 1 88.69 17 GLY B CA 1
ATOM 3963 C C . GLY B 1 17 ? 14.961 -2.512 18.188 1 88.69 17 GLY B C 1
ATOM 3964 O O . GLY B 1 17 ? 14.117 -1.646 17.953 1 88.69 17 GLY B O 1
ATOM 3965 N N . PHE B 1 18 ? 15.523 -3.281 17.219 1 92.06 18 PHE B N 1
ATOM 3966 C CA . PHE B 1 18 ? 15.297 -2.975 15.812 1 92.06 18 PHE B CA 1
ATOM 3967 C C . PHE B 1 18 ? 14.68 -4.168 15.094 1 92.06 18 PHE B C 1
ATOM 3969 O O . PHE B 1 18 ? 15.039 -5.316 15.359 1 92.06 18 PHE B O 1
ATOM 3976 N N . GLU B 1 19 ? 13.695 -3.891 14.25 1 90.06 19 GLU B N 1
ATOM 3977 C CA . GLU B 1 19 ? 13.164 -4.875 13.32 1 90.06 19 GLU B CA 1
ATOM 3978 C C . GLU B 1 19 ? 13.695 -4.645 11.906 1 90.06 19 GLU B C 1
ATOM 3980 O O . GLU B 1 19 ? 13.344 -3.66 11.258 1 90.06 19 GLU B O 1
ATOM 3985 N N . SER B 1 20 ? 14.469 -5.582 11.414 1 90.44 20 SER B N 1
ATOM 3986 C CA . SER B 1 20 ? 15.148 -5.43 10.133 1 90.44 20 SER B CA 1
ATOM 3987 C C . SER B 1 20 ? 14.25 -5.867 8.977 1 90.44 20 SER B C 1
ATOM 3989 O O . SER B 1 20 ? 13.688 -6.961 9 1 90.44 20 SER B O 1
ATOM 3991 N N . ILE B 1 21 ? 14.102 -5.02 7.969 1 89.44 21 ILE B N 1
ATOM 3992 C CA . ILE B 1 21 ? 13.352 -5.281 6.746 1 89.44 21 ILE B CA 1
ATOM 3993 C C . ILE B 1 21 ? 14.289 -5.219 5.539 1 89.44 21 ILE B C 1
ATOM 3995 O O . ILE B 1 21 ? 15.023 -4.246 5.367 1 89.44 21 ILE B O 1
ATOM 3999 N N . PRO B 1 22 ? 14.32 -6.285 4.73 1 87.69 22 PRO B N 1
ATOM 4000 C CA . PRO B 1 22 ? 15.148 -6.195 3.525 1 87.69 22 PRO B CA 1
ATOM 4001 C C . PRO B 1 22 ? 14.633 -5.156 2.533 1 87.69 22 PRO B C 1
ATOM 4003 O O . PRO B 1 22 ? 13.43 -4.887 2.488 1 87.69 22 PRO B O 1
ATOM 4006 N N . PHE B 1 23 ? 15.508 -4.645 1.75 1 91.31 23 PHE B N 1
ATOM 4007 C CA . PHE B 1 23 ? 15.102 -3.678 0.735 1 91.31 23 PHE B CA 1
ATOM 4008 C C . PHE B 1 23 ? 14.148 -4.316 -0.265 1 91.31 23 PHE B C 1
ATOM 4010 O O . PHE B 1 23 ? 13.219 -3.66 -0.75 1 91.31 23 PHE B O 1
ATOM 4017 N N . ASN B 1 24 ? 14.516 -5.566 -0.554 1 87.19 24 ASN B N 1
ATOM 4018 C CA . ASN B 1 24 ? 13.617 -6.297 -1.444 1 87.19 24 ASN B CA 1
ATOM 4019 C C . ASN B 1 24 ? 12.375 -6.797 -0.708 1 87.19 24 ASN B C 1
ATOM 4021 O O . ASN B 1 24 ? 12.203 -8 -0.52 1 87.19 24 ASN B O 1
ATOM 4025 N N . SER B 1 25 ? 11.664 -5.879 -0.16 1 80.44 25 SER B N 1
ATOM 4026 C CA . SER B 1 25 ? 10.43 -6.129 0.577 1 80.44 25 SER B CA 1
ATOM 4027 C C . SER B 1 25 ? 9.328 -5.16 0.155 1 80.44 25 SER B C 1
ATOM 4029 O O . SER B 1 25 ? 9.609 -4.066 -0.337 1 80.44 25 SER B O 1
ATOM 4031 N N . ASP B 1 26 ? 8.18 -5.559 0.197 1 71.88 26 ASP B N 1
ATOM 4032 C CA . ASP B 1 26 ? 7.043 -4.688 -0.098 1 71.88 26 ASP B CA 1
ATOM 4033 C C . ASP B 1 26 ? 6.273 -4.34 1.173 1 71.88 26 ASP B C 1
ATOM 4035 O O . ASP B 1 26 ? 5.098 -3.979 1.113 1 71.88 26 ASP B O 1
ATOM 4039 N N . GLN B 1 27 ? 6.969 -4.441 2.299 1 73.5 27 GLN B N 1
ATOM 4040 C CA . GLN B 1 27 ? 6.379 -4.156 3.602 1 73.5 27 GLN B CA 1
ATOM 4041 C C . GLN B 1 27 ? 6.047 -2.674 3.742 1 73.5 27 GLN B C 1
ATOM 4043 O O . GLN B 1 27 ? 6.738 -1.823 3.178 1 73.5 27 GLN B O 1
ATOM 4048 N N . THR B 1 28 ? 4.973 -2.383 4.52 1 75.19 28 THR B N 1
ATOM 4049 C CA . THR B 1 28 ? 4.613 -0.996 4.789 1 75.19 28 THR B CA 1
ATOM 4050 C C . THR B 1 28 ? 5.449 -0.436 5.938 1 75.19 28 THR B C 1
ATOM 4052 O O . THR B 1 28 ? 5.852 -1.174 6.84 1 75.19 28 THR B O 1
ATOM 4055 N N . LEU B 1 29 ? 5.656 0.817 5.906 1 87.69 29 LEU B N 1
ATOM 4056 C CA . LEU B 1 29 ? 6.406 1.483 6.969 1 87.69 29 LEU B CA 1
ATOM 4057 C C . LEU B 1 29 ? 5.465 2.062 8.016 1 87.69 29 LEU B C 1
ATOM 4059 O O . LEU B 1 29 ? 5.914 2.555 9.055 1 87.69 29 LEU B O 1
ATOM 4063 N N . LEU B 1 30 ? 4.223 1.942 7.828 1 78.12 30 LEU B N 1
ATOM 4064 C CA . LEU B 1 30 ? 3.238 2.553 8.719 1 78.12 30 LEU B CA 1
ATOM 4065 C C . LEU B 1 30 ? 3.182 1.817 10.055 1 78.12 30 LEU B C 1
ATOM 4067 O O . LEU B 1 30 ? 2.695 2.363 11.047 1 78.12 30 LEU B O 1
ATOM 4071 N N . ASP B 1 31 ? 3.77 0.608 10.133 1 74.62 31 ASP B N 1
ATOM 4072 C CA . ASP B 1 31 ? 3.734 -0.193 11.352 1 74.62 31 ASP B CA 1
ATOM 4073 C C . ASP B 1 31 ? 4.809 0.262 12.336 1 74.62 31 ASP B C 1
ATOM 4075 O O . ASP B 1 31 ? 4.785 -0.124 13.508 1 74.62 31 ASP B O 1
ATOM 4079 N N . ALA B 1 32 ? 5.645 1.082 11.883 1 88.56 32 ALA B N 1
ATOM 4080 C CA . ALA B 1 32 ? 6.738 1.537 12.742 1 88.56 32 ALA B CA 1
ATOM 4081 C C . ALA B 1 32 ? 6.449 2.924 13.305 1 88.56 32 ALA B C 1
ATOM 4083 O O . ALA B 1 32 ? 5.602 3.652 12.781 1 88.56 32 ALA B O 1
ATOM 4084 N N . ASP B 1 33 ? 7.016 3.193 14.422 1 89.38 33 ASP B N 1
ATOM 4085 C CA . ASP B 1 33 ? 7.023 4.555 14.953 1 89.38 33 ASP B CA 1
ATOM 4086 C C . ASP B 1 33 ? 8.188 5.359 14.383 1 89.38 33 ASP B C 1
ATOM 4088 O O . ASP B 1 33 ? 8.055 6.555 14.117 1 89.38 33 ASP B O 1
ATOM 4092 N N . ILE B 1 34 ? 9.234 4.641 14.273 1 95.38 34 ILE B N 1
ATOM 4093 C CA . ILE B 1 34 ? 10.453 5.215 13.719 1 95.38 34 ILE B CA 1
ATOM 4094 C C . ILE B 1 34 ? 11.008 4.305 12.625 1 95.38 34 ILE B C 1
ATOM 4096 O O . ILE B 1 34 ? 11 3.078 12.766 1 95.38 34 ILE B O 1
ATOM 4100 N N . VAL B 1 35 ? 11.391 4.926 11.578 1 96.56 35 VAL B N 1
ATOM 4101 C CA . VAL B 1 35 ? 11.961 4.168 10.469 1 96.56 35 VAL B CA 1
ATOM 4102 C C . VAL B 1 35 ? 13.383 4.656 10.188 1 96.56 35 VAL B C 1
ATOM 4104 O O . VAL B 1 35 ? 13.609 5.855 10.031 1 96.56 35 VAL B O 1
ATOM 4107 N N . LEU B 1 36 ? 14.297 3.715 10.211 1 97.75 36 LEU B N 1
ATOM 4108 C CA . LEU B 1 36 ? 15.664 3.949 9.758 1 97.75 36 LEU B CA 1
ATOM 4109 C C . LEU B 1 36 ? 15.898 3.314 8.391 1 97.75 36 LEU B C 1
ATOM 4111 O O . LEU B 1 36 ? 15.789 2.098 8.242 1 97.75 36 LEU B O 1
ATOM 4115 N N . PHE B 1 37 ? 16.219 4.164 7.402 1 97.44 37 PHE B N 1
ATOM 4116 C CA . PHE B 1 37 ? 16.25 3.711 6.02 1 97.44 37 PHE B CA 1
ATOM 4117 C C . PHE B 1 37 ? 17.609 3.949 5.395 1 97.44 37 PHE B C 1
ATOM 4119 O O . PHE B 1 37 ? 18.156 5.051 5.484 1 97.44 37 PHE B O 1
ATOM 4126 N N . GLU B 1 38 ? 18.188 2.977 4.812 1 96.06 38 GLU B N 1
ATOM 4127 C CA . GLU B 1 38 ? 19.406 3.125 4.012 1 96.06 38 GLU B CA 1
ATOM 4128 C C . GLU B 1 38 ? 19.141 2.789 2.547 1 96.06 38 GLU B C 1
ATOM 4130 O O . GLU B 1 38 ? 18.781 1.657 2.219 1 96.06 38 GLU B O 1
ATOM 4135 N N . PRO B 1 39 ? 19.297 3.779 1.659 1 95.06 39 PRO B N 1
ATOM 4136 C CA . PRO B 1 39 ? 19.094 3.496 0.235 1 95.06 39 PRO B CA 1
ATOM 4137 C C . PRO B 1 39 ? 20.172 2.582 -0.34 1 95.06 39 PRO B C 1
ATOM 4139 O O . PRO B 1 39 ? 21.359 2.939 -0.345 1 95.06 39 PRO B O 1
ATOM 4142 N N . THR B 1 40 ? 19.766 1.396 -0.823 1 92.56 40 THR B N 1
ATOM 4143 C CA . THR B 1 40 ? 20.734 0.45 -1.378 1 92.56 40 THR B CA 1
ATOM 4144 C C . THR B 1 40 ? 20.078 -0.417 -2.451 1 92.56 40 THR B C 1
ATOM 4146 O O . THR B 1 40 ? 18.891 -0.745 -2.354 1 92.56 40 THR B O 1
ATOM 4149 N N . LEU B 1 41 ? 20.844 -0.739 -3.514 1 91.81 41 LEU B N 1
ATOM 4150 C CA . LEU B 1 41 ? 20.391 -1.679 -4.543 1 91.81 41 LEU B CA 1
ATOM 4151 C C . LEU B 1 41 ? 21.281 -2.924 -4.551 1 91.81 41 LEU B C 1
ATOM 4153 O O . LEU B 1 41 ? 21.203 -3.73 -5.48 1 91.81 41 LEU B O 1
ATOM 4157 N N . SER B 1 42 ? 22.062 -3.102 -3.52 1 85.94 42 SER B N 1
ATOM 4158 C CA . SER B 1 42 ? 23.078 -4.145 -3.486 1 85.94 42 SER B CA 1
ATOM 4159 C C . SER B 1 42 ? 22.453 -5.531 -3.561 1 85.94 42 SER B C 1
ATOM 4161 O O . SER B 1 42 ? 23.078 -6.473 -4.059 1 85.94 42 SER B O 1
ATOM 4163 N N . VAL B 1 43 ? 21.25 -5.633 -3.156 1 84.75 43 VAL B N 1
ATOM 4164 C CA . VAL B 1 43 ? 20.594 -6.934 -3.105 1 84.75 43 VAL B CA 1
ATOM 4165 C C . VAL B 1 43 ? 20.281 -7.414 -4.523 1 84.75 43 VAL B C 1
ATOM 4167 O O . VAL B 1 43 ? 20.047 -8.602 -4.742 1 84.75 43 VAL B O 1
ATOM 4170 N N . PHE B 1 44 ? 20.344 -6.543 -5.508 1 84.31 44 PHE B N 1
ATOM 4171 C CA . PHE B 1 44 ? 20.016 -6.891 -6.887 1 84.31 44 PHE B CA 1
ATOM 4172 C C . PHE B 1 44 ? 21.297 -7.043 -7.719 1 84.31 44 PHE B C 1
ATOM 4174 O O . PHE B 1 44 ? 21.25 -7.008 -8.945 1 84.31 44 PHE B O 1
ATOM 4181 N N . HIS B 1 45 ? 22.391 -7.215 -7.109 1 75.44 45 HIS B N 1
ATOM 4182 C CA . HIS B 1 45 ? 23.688 -7.285 -7.773 1 75.44 45 HIS B CA 1
ATOM 4183 C C . HIS B 1 45 ? 23.688 -8.336 -8.875 1 75.44 45 HIS B C 1
ATOM 4185 O O . HIS B 1 45 ? 23.047 -9.375 -8.75 1 75.44 45 HIS B O 1
ATOM 4191 N N . SER B 1 46 ? 24.234 -7.957 -10 1 70.62 46 SER B N 1
ATOM 4192 C CA . SER B 1 46 ? 24.391 -8.836 -11.156 1 70.62 46 SER B CA 1
ATOM 4193 C C . SER B 1 46 ? 25.844 -8.844 -11.648 1 70.62 46 SER B C 1
ATOM 4195 O O . SER B 1 46 ? 26.609 -7.938 -11.328 1 70.62 46 SER B O 1
ATOM 4197 N N . TYR B 1 47 ? 26.219 -9.93 -12.281 1 61.38 47 TYR B N 1
ATOM 4198 C CA . TYR B 1 47 ? 27.578 -10.047 -12.781 1 61.38 47 TYR B CA 1
ATOM 4199 C C . TYR B 1 47 ? 27.719 -9.438 -14.172 1 61.38 47 TYR B C 1
ATOM 4201 O O . TYR B 1 47 ? 28.828 -9.25 -14.664 1 61.38 47 TYR B O 1
ATOM 4209 N N . GLU B 1 48 ? 26.641 -9 -14.727 1 71 48 GLU B N 1
ATOM 4210 C CA . GLU B 1 48 ? 26.688 -8.391 -16.047 1 71 48 GLU B CA 1
ATOM 4211 C C . GLU B 1 48 ? 26.953 -6.891 -15.961 1 71 48 GLU B C 1
ATOM 4213 O O . GLU B 1 48 ? 26.672 -6.27 -14.938 1 71 48 GLU B O 1
ATOM 4218 N N . SER B 1 49 ? 27.734 -6.422 -16.969 1 78 49 SER B N 1
ATOM 4219 C CA . SER B 1 49 ? 28.062 -5 -16.984 1 78 49 SER B CA 1
ATOM 4220 C C . SER B 1 49 ? 27.688 -4.355 -18.312 1 78 49 SER B C 1
ATOM 4222 O O . SER B 1 49 ? 27.594 -5.035 -19.328 1 78 49 SER B O 1
ATOM 4224 N N . TYR B 1 50 ? 27.344 -3.17 -18.266 1 74.19 50 TYR B N 1
ATOM 4225 C CA . TYR B 1 50 ? 27.062 -2.312 -19.422 1 74.19 50 TYR B CA 1
ATOM 4226 C C . TYR B 1 50 ? 27.641 -0.918 -19.203 1 74.19 50 TYR B C 1
ATOM 4228 O O . TYR B 1 50 ? 27.312 -0.244 -18.234 1 74.19 50 TYR B O 1
ATOM 4236 N N . ASN B 1 51 ? 28.516 -0.471 -20.109 1 72.38 51 ASN B N 1
ATOM 4237 C CA . ASN B 1 51 ? 29.141 0.842 -20.078 1 72.38 51 ASN B CA 1
ATOM 4238 C C . ASN B 1 51 ? 29.844 1.099 -18.75 1 72.38 51 ASN B C 1
ATOM 4240 O O . ASN B 1 51 ? 29.656 2.156 -18.141 1 72.38 51 ASN B O 1
ATOM 4244 N N . GLY B 1 52 ? 30.469 0.025 -18.156 1 72.88 52 GLY B N 1
ATOM 4245 C CA . GLY B 1 52 ? 31.312 0.18 -16.984 1 72.88 52 GLY B CA 1
ATOM 4246 C C . GLY B 1 52 ? 30.531 0.068 -15.68 1 72.88 52 GLY B C 1
ATOM 4247 O O . GLY B 1 52 ? 31.109 0.192 -14.594 1 72.88 52 GLY B O 1
ATOM 4248 N N . ARG B 1 53 ? 29.234 -0.12 -15.797 1 79.94 53 ARG B N 1
ATOM 4249 C CA . ARG B 1 53 ? 28.422 -0.268 -14.602 1 79.94 53 ARG B CA 1
ATOM 4250 C C . ARG B 1 53 ? 27.641 -1.575 -14.633 1 79.94 53 ARG B C 1
ATOM 4252 O O . ARG B 1 53 ? 27.453 -2.168 -15.695 1 79.94 53 ARG B O 1
ATOM 4259 N N . GLU B 1 54 ? 27.344 -1.904 -13.477 1 83.56 54 GLU B N 1
ATOM 4260 C CA . GLU B 1 54 ? 26.609 -3.152 -13.352 1 83.56 54 GLU B CA 1
ATOM 4261 C C . GLU B 1 54 ? 25.25 -3.061 -14.047 1 83.56 54 GLU B C 1
ATOM 4263 O O . GLU B 1 54 ? 24.578 -2.037 -13.969 1 83.56 54 GLU B O 1
ATOM 4268 N N . LEU B 1 55 ? 25 -4.113 -14.844 1 85.25 55 LEU B N 1
ATOM 4269 C CA . LEU B 1 55 ? 23.703 -4.258 -15.5 1 85.25 55 LEU B CA 1
ATOM 4270 C C . LEU B 1 55 ? 22.859 -5.332 -14.812 1 85.25 55 LEU B C 1
ATOM 4272 O O . LEU B 1 55 ? 23.25 -6.504 -14.789 1 85.25 55 LEU B O 1
ATOM 4276 N N . LEU B 1 56 ? 21.75 -4.906 -14.312 1 86.44 56 LEU B N 1
ATOM 4277 C CA . LEU B 1 56 ? 20.859 -5.84 -13.633 1 86.44 56 LEU B CA 1
ATOM 4278 C C . LEU B 1 56 ? 20.25 -6.82 -14.633 1 86.44 56 LEU B C 1
ATOM 4280 O O . LEU B 1 56 ? 20.078 -6.492 -15.812 1 86.44 56 LEU B O 1
ATOM 4284 N N . SER B 1 57 ? 20.062 -7.98 -14.133 1 81 57 SER B N 1
ATOM 4285 C CA . SER B 1 57 ? 19.328 -8.922 -14.961 1 81 57 SER B CA 1
ATOM 4286 C C . SER B 1 57 ? 17.938 -8.391 -15.312 1 81 57 SER B C 1
ATOM 4288 O O . SER B 1 57 ? 17.469 -7.434 -14.695 1 81 57 SER B O 1
ATOM 4290 N N . GLU B 1 58 ? 17.297 -8.906 -16.25 1 76.12 58 GLU B N 1
ATOM 4291 C CA . GLU B 1 58 ? 15.961 -8.461 -16.625 1 76.12 58 GLU B CA 1
ATOM 4292 C C . GLU B 1 58 ? 14.984 -8.586 -15.469 1 76.12 58 GLU B C 1
ATOM 4294 O O . GLU B 1 58 ? 14.203 -7.664 -15.203 1 76.12 58 GLU B O 1
ATOM 4299 N N . ASN B 1 59 ? 15.133 -9.695 -14.805 1 74.31 59 ASN B N 1
ATOM 4300 C CA . ASN B 1 59 ? 14.266 -9.898 -13.648 1 74.31 59 ASN B CA 1
ATOM 4301 C C . ASN B 1 59 ? 14.578 -8.906 -12.531 1 74.31 59 ASN B C 1
ATOM 4303 O O . ASN B 1 59 ? 13.672 -8.297 -11.961 1 74.31 59 ASN B O 1
ATOM 4307 N N . SER B 1 60 ? 15.852 -8.797 -12.234 1 81.44 60 SER B N 1
ATOM 4308 C CA . SER B 1 60 ? 16.266 -7.895 -11.172 1 81.44 60 SER B CA 1
ATOM 4309 C C . SER B 1 60 ? 15.953 -6.445 -11.516 1 81.44 60 SER B C 1
ATOM 4311 O O . SER B 1 60 ? 15.68 -5.633 -10.633 1 81.44 60 SER B O 1
ATOM 4313 N N . SER B 1 61 ? 15.961 -6.168 -12.805 1 83.56 61 SER B N 1
ATOM 4314 C CA . SER B 1 61 ? 15.625 -4.824 -13.266 1 83.56 61 SER B CA 1
ATOM 4315 C C . SER B 1 61 ? 14.188 -4.461 -12.898 1 83.56 61 SER B C 1
ATOM 4317 O O . SER B 1 61 ? 13.93 -3.359 -12.414 1 83.56 61 SER B O 1
ATOM 4319 N N . PHE B 1 62 ? 13.383 -5.375 -13.141 1 80.12 62 PHE B N 1
ATOM 4320 C CA . PHE B 1 62 ? 11.977 -5.164 -12.844 1 80.12 62 PHE B CA 1
ATOM 4321 C C . PHE B 1 62 ? 11.75 -5.035 -11.344 1 80.12 62 PHE B C 1
ATOM 4323 O O . PHE B 1 62 ? 11.078 -4.105 -10.891 1 80.12 62 PHE B O 1
ATOM 4330 N N . ILE B 1 63 ? 12.305 -5.848 -10.547 1 80.75 63 ILE B N 1
ATOM 4331 C CA . ILE B 1 63 ? 12.102 -5.855 -9.102 1 80.75 63 ILE B CA 1
ATOM 4332 C C . ILE B 1 63 ? 12.695 -4.59 -8.484 1 80.75 63 ILE B C 1
ATOM 4334 O O . ILE B 1 63 ? 12.062 -3.939 -7.652 1 80.75 63 ILE B O 1
ATOM 4338 N N . ALA B 1 64 ? 13.836 -4.27 -8.938 1 89.06 64 ALA B N 1
ATOM 4339 C CA . ALA B 1 64 ? 14.523 -3.1 -8.391 1 89.06 64 ALA B CA 1
ATOM 4340 C C . ALA B 1 64 ? 13.695 -1.833 -8.602 1 89.06 64 ALA B C 1
ATOM 4342 O O . ALA B 1 64 ? 13.539 -1.032 -7.676 1 89.06 64 ALA B O 1
ATOM 4343 N N . LYS B 1 65 ? 13.188 -1.666 -9.75 1 86.38 65 LYS B N 1
ATOM 4344 C CA . LYS B 1 65 ? 12.398 -0.47 -10.047 1 86.38 65 LYS B CA 1
ATOM 4345 C C . LYS B 1 65 ? 11.117 -0.431 -9.219 1 86.38 65 LYS B C 1
ATOM 4347 O O . LYS B 1 65 ? 10.758 0.615 -8.68 1 86.38 65 LYS B O 1
ATOM 4352 N N . THR B 1 66 ? 10.516 -1.536 -9.094 1 80.69 66 THR B N 1
ATOM 4353 C CA . THR B 1 66 ? 9.289 -1.627 -8.305 1 80.69 66 THR B CA 1
ATOM 4354 C C . THR B 1 66 ? 9.57 -1.327 -6.836 1 80.69 66 THR B C 1
ATOM 4356 O O . THR B 1 66 ? 8.758 -0.675 -6.168 1 80.69 66 THR B O 1
ATOM 4359 N N . ARG B 1 67 ? 10.68 -1.773 -6.375 1 86.56 67 ARG B N 1
ATOM 4360 C CA . ARG B 1 67 ? 11.016 -1.582 -4.969 1 86.56 67 ARG B CA 1
ATOM 4361 C C . ARG B 1 67 ? 11.391 -0.131 -4.688 1 86.56 67 ARG B C 1
ATOM 4363 O O . ARG B 1 67 ? 10.992 0.43 -3.664 1 86.56 67 ARG B O 1
ATOM 4370 N N . VAL B 1 68 ? 12.148 0.443 -5.562 1 90.44 68 VAL B N 1
ATOM 4371 C CA . VAL B 1 68 ? 12.516 1.846 -5.414 1 90.44 68 VAL B CA 1
ATOM 4372 C C . VAL B 1 68 ? 11.266 2.713 -5.367 1 90.44 68 VAL B C 1
ATOM 4374 O O . VAL B 1 68 ? 11.141 3.598 -4.516 1 90.44 68 VAL B O 1
ATOM 4377 N N . ASP B 1 69 ? 10.359 2.449 -6.203 1 83.06 69 ASP B N 1
ATOM 4378 C CA . ASP B 1 69 ? 9.102 3.193 -6.254 1 83.06 69 ASP B CA 1
ATOM 4379 C C . ASP B 1 69 ? 8.266 2.947 -5 1 83.06 69 ASP B C 1
ATOM 4381 O O . ASP B 1 69 ? 7.668 3.877 -4.457 1 83.06 69 ASP B O 1
ATOM 4385 N N . HIS B 1 70 ? 8.273 1.775 -4.574 1 82.12 70 HIS B N 1
ATOM 4386 C CA . HIS B 1 70 ? 7.551 1.396 -3.361 1 82.12 70 HIS B CA 1
ATOM 4387 C C . HIS B 1 70 ? 8.078 2.158 -2.148 1 82.12 70 HIS B C 1
ATOM 4389 O O . HIS B 1 70 ? 7.297 2.754 -1.401 1 82.12 70 HIS B O 1
ATOM 4395 N N . TRP B 1 71 ? 9.359 2.117 -1.954 1 91.44 71 TRP B N 1
ATOM 4396 C CA . TRP B 1 71 ? 9.945 2.73 -0.768 1 91.44 71 TRP B CA 1
ATOM 4397 C C . TRP B 1 71 ? 9.766 4.246 -0.79 1 91.44 71 TRP B C 1
ATOM 4399 O O . TRP B 1 71 ? 9.539 4.863 0.252 1 91.44 71 TRP B O 1
ATOM 4409 N N . ARG B 1 72 ? 9.867 4.836 -1.949 1 88.19 72 ARG B N 1
ATOM 4410 C CA . ARG B 1 72 ? 9.617 6.27 -2.049 1 88.19 72 ARG B CA 1
ATOM 4411 C C . ARG B 1 72 ? 8.219 6.621 -1.549 1 88.19 72 ARG B C 1
ATOM 4413 O O . ARG B 1 72 ? 8.055 7.539 -0.744 1 88.19 72 ARG B O 1
ATOM 4420 N N . SER B 1 73 ? 7.27 5.898 -1.943 1 81.19 73 SER B N 1
ATOM 4421 C CA . SER B 1 73 ? 5.887 6.105 -1.528 1 81.19 73 SER B CA 1
ATOM 4422 C C . SER B 1 73 ? 5.711 5.844 -0.036 1 81.19 73 SER B C 1
ATOM 4424 O O . SER B 1 73 ? 5.02 6.594 0.653 1 81.19 73 SER B O 1
ATOM 4426 N N . GLU B 1 74 ? 6.352 4.793 0.432 1 84.56 74 GLU B N 1
ATOM 4427 C CA . GLU B 1 74 ? 6.234 4.426 1.84 1 84.56 74 GLU B CA 1
ATOM 4428 C C . GLU B 1 74 ? 6.844 5.492 2.744 1 84.56 74 GLU B C 1
ATOM 4430 O O . GLU B 1 74 ? 6.301 5.797 3.809 1 84.56 74 GLU B O 1
ATOM 4435 N N . ILE B 1 75 ? 7.91 6.035 2.336 1 91.81 75 ILE B N 1
ATOM 4436 C CA . ILE B 1 75 ? 8.578 7.059 3.131 1 91.81 75 ILE B CA 1
ATOM 4437 C C . ILE B 1 75 ? 7.695 8.305 3.221 1 91.81 75 ILE B C 1
ATOM 4439 O O . ILE B 1 75 ? 7.488 8.852 4.309 1 91.81 75 ILE B O 1
ATOM 4443 N N . ILE B 1 76 ? 7.152 8.703 2.145 1 84.88 76 ILE B N 1
ATOM 4444 C CA . ILE B 1 76 ? 6.281 9.867 2.117 1 84.88 76 ILE B CA 1
ATOM 4445 C C . ILE B 1 76 ? 5.062 9.625 3.004 1 84.88 76 ILE B C 1
ATOM 4447 O O . ILE B 1 76 ? 4.707 10.469 3.826 1 84.88 76 ILE B O 1
ATOM 4451 N N . THR B 1 77 ? 4.508 8.469 2.857 1 78.5 77 THR B N 1
ATOM 4452 C CA . THR B 1 77 ? 3.32 8.109 3.625 1 78.5 77 THR B CA 1
ATOM 4453 C C . THR B 1 77 ? 3.631 8.07 5.117 1 78.5 77 THR B C 1
ATOM 4455 O O . THR B 1 77 ? 2.83 8.531 5.934 1 78.5 77 THR B O 1
ATOM 4458 N N . ALA B 1 78 ? 4.758 7.539 5.453 1 86.25 78 ALA B N 1
ATOM 4459 C CA . ALA B 1 78 ? 5.152 7.438 6.855 1 86.25 78 ALA B CA 1
ATOM 4460 C C . ALA B 1 78 ? 5.328 8.82 7.48 1 86.25 78 ALA B C 1
ATOM 4462 O O . ALA B 1 78 ? 4.824 9.078 8.578 1 86.25 78 ALA B O 1
ATOM 4463 N N . VAL B 1 79 ? 5.934 9.68 6.789 1 88.44 79 VAL B N 1
ATOM 4464 C CA . VAL B 1 79 ? 6.156 11.031 7.289 1 88.44 79 VAL B CA 1
ATOM 4465 C C . VAL B 1 79 ? 4.816 11.75 7.441 1 88.44 79 VAL B C 1
ATOM 4467 O O . VAL B 1 79 ? 4.566 12.398 8.461 1 88.44 79 VAL B O 1
ATOM 4470 N N . ASN B 1 80 ? 3.994 11.594 6.52 1 77.94 80 ASN B N 1
ATOM 4471 C CA . ASN B 1 80 ? 2.682 12.227 6.559 1 77.94 80 ASN B CA 1
ATOM 4472 C C . ASN B 1 80 ? 1.827 11.68 7.699 1 77.94 80 ASN B C 1
ATOM 4474 O O . ASN B 1 80 ? 0.945 12.367 8.211 1 77.94 80 ASN B O 1
ATOM 4478 N N . ALA B 1 81 ? 2.188 10.453 8.047 1 75.19 81 ALA B N 1
ATOM 4479 C CA . ALA B 1 81 ? 1.447 9.797 9.125 1 75.19 81 ALA B CA 1
ATOM 4480 C C . ALA B 1 81 ? 2.014 10.188 10.492 1 75.19 81 ALA B C 1
ATOM 4482 O O . ALA B 1 81 ? 1.567 9.672 11.516 1 75.19 81 ALA B O 1
ATOM 4483 N N . GLY B 1 82 ? 3.004 11.016 10.492 1 81.81 82 GLY B N 1
ATOM 4484 C CA . GLY B 1 82 ? 3.533 11.547 11.742 1 81.81 82 GLY B CA 1
ATOM 4485 C C . GLY B 1 82 ? 4.73 10.773 12.258 1 81.81 82 GLY B C 1
ATOM 4486 O O . GLY B 1 82 ? 5.148 10.961 13.406 1 81.81 82 GLY B O 1
ATOM 4487 N N . LYS B 1 83 ? 5.25 9.914 11.406 1 87.31 83 LYS B N 1
ATOM 4488 C CA . LYS B 1 83 ? 6.391 9.102 11.828 1 87.31 83 LYS B CA 1
ATOM 4489 C C . LYS B 1 83 ? 7.707 9.844 11.609 1 87.31 83 LYS B C 1
ATOM 4491 O O . LYS B 1 83 ? 7.766 10.789 10.82 1 87.31 83 LYS B O 1
ATOM 4496 N N . LEU B 1 84 ? 8.672 9.422 12.414 1 93.88 84 LEU B N 1
ATOM 4497 C CA . LEU B 1 84 ? 10.039 9.852 12.148 1 93.88 84 LEU B CA 1
ATOM 4498 C C . LEU B 1 84 ? 10.742 8.883 11.203 1 93.88 84 LEU B C 1
ATOM 4500 O O . LEU B 1 84 ? 10.828 7.688 11.484 1 93.88 84 LEU B O 1
ATOM 4504 N N . VAL B 1 85 ? 11.109 9.398 10.117 1 96.38 85 VAL B N 1
ATOM 4505 C CA . VAL B 1 85 ? 11.906 8.617 9.18 1 96.38 85 VAL B CA 1
ATOM 4506 C C . VAL B 1 85 ? 13.312 9.195 9.094 1 96.38 85 VAL B C 1
ATOM 4508 O O . VAL B 1 85 ? 13.484 10.383 8.812 1 96.38 85 VAL B O 1
ATOM 4511 N N . VAL B 1 86 ? 14.305 8.352 9.336 1 97.75 86 VAL B N 1
ATOM 4512 C CA . VAL B 1 86 ? 15.703 8.75 9.195 1 97.75 86 VAL B CA 1
ATOM 4513 C C . VAL B 1 86 ? 16.328 8.047 7.992 1 97.75 86 VAL B C 1
ATOM 4515 O O . VAL B 1 86 ? 16.406 6.82 7.953 1 97.75 86 VAL B O 1
ATOM 4518 N N . VAL B 1 87 ? 16.688 8.781 7.066 1 97.75 87 VAL B N 1
ATOM 4519 C CA . VAL B 1 87 ? 17.391 8.25 5.906 1 97.75 87 VAL B CA 1
ATOM 4520 C C . VAL B 1 87 ? 18.906 8.383 6.113 1 97.75 87 VAL B C 1
ATOM 4522 O O . VAL B 1 87 ? 19.422 9.492 6.254 1 97.75 87 VAL B O 1
ATOM 4525 N N . TYR B 1 88 ? 19.578 7.289 6.137 1 97.56 88 TYR B N 1
ATOM 4526 C CA . TYR B 1 88 ? 21.031 7.301 6.238 1 97.56 88 TYR B CA 1
ATOM 4527 C C . TYR B 1 88 ? 21.672 7.453 4.863 1 97.56 88 TYR B C 1
ATOM 4529 O O . TYR B 1 88 ? 21.469 6.609 3.982 1 97.56 88 TYR B O 1
ATOM 4537 N N . LEU B 1 89 ? 22.438 8.438 4.75 1 96.62 89 LEU B N 1
ATOM 4538 C CA . LEU B 1 89 ? 22.969 8.898 3.467 1 96.62 89 LEU B CA 1
ATOM 4539 C C . LEU B 1 89 ? 24.203 8.102 3.072 1 96.62 89 LEU B C 1
ATOM 4541 O O . LEU B 1 89 ? 25.312 8.641 3.053 1 96.62 89 LEU B O 1
ATOM 4545 N N . SER B 1 90 ? 23.969 6.926 2.549 1 94.38 90 SER B N 1
ATOM 4546 C CA . SER B 1 90 ? 25.062 6.062 2.102 1 94.38 90 SER B CA 1
ATOM 4547 C C . SER B 1 90 ? 25.453 6.363 0.658 1 94.38 90 SER B C 1
ATOM 4549 O O . SER B 1 90 ? 24.734 7.078 -0.046 1 94.38 90 SER B O 1
ATOM 4551 N N . LYS B 1 91 ? 26.641 5.812 0.284 1 92 91 LYS B N 1
ATOM 4552 C CA . LYS B 1 91 ? 27.094 5.973 -1.097 1 92 91 LYS B CA 1
ATOM 4553 C C . LYS B 1 91 ? 26.047 5.445 -2.076 1 92 91 LYS B C 1
ATOM 4555 O O . LYS B 1 91 ? 25.484 4.371 -1.873 1 92 91 LYS B O 1
ATOM 4560 N N . PRO B 1 92 ? 25.766 6.238 -3.156 1 92 92 PRO B N 1
ATOM 4561 C CA . PRO B 1 92 ? 24.719 5.82 -4.09 1 92 92 PRO B CA 1
ATOM 4562 C C . PRO B 1 92 ? 25.094 4.582 -4.895 1 92 92 PRO B C 1
ATOM 4564 O O . PRO B 1 92 ? 26.234 4.469 -5.359 1 92 92 PRO B O 1
ATOM 4567 N N . ASP B 1 93 ? 24.203 3.604 -4.969 1 90.56 93 ASP B N 1
ATOM 4568 C CA . ASP B 1 93 ? 24.266 2.535 -5.961 1 90.56 93 ASP B CA 1
ATOM 4569 C C . ASP B 1 93 ? 23.641 2.975 -7.281 1 90.56 93 ASP B C 1
ATOM 4571 O O . ASP B 1 93 ? 22.469 3.363 -7.32 1 90.56 93 ASP B O 1
ATOM 4575 N N . VAL B 1 94 ? 24.469 2.938 -8.312 1 88.81 94 VAL B N 1
ATOM 4576 C CA . VAL B 1 94 ? 23.953 3.266 -9.641 1 88.81 94 VAL B CA 1
ATOM 4577 C C . VAL B 1 94 ? 24.188 2.092 -10.586 1 88.81 94 VAL B C 1
ATOM 4579 O O . VAL B 1 94 ? 25.328 1.69 -10.828 1 88.81 94 VAL B O 1
ATOM 4582 N N . TYR B 1 95 ? 23.094 1.555 -11.07 1 89.38 95 TYR B N 1
ATOM 4583 C CA . TYR B 1 95 ? 23.125 0.425 -11.992 1 89.38 95 TYR B CA 1
ATOM 4584 C C . TYR B 1 95 ? 22.375 0.745 -13.273 1 89.38 95 TYR B C 1
ATOM 4586 O O . TYR B 1 95 ? 21.734 1.798 -13.383 1 89.38 95 TYR B O 1
ATOM 4594 N N . TYR B 1 96 ? 22.609 -0.098 -14.289 1 86.31 96 TYR B N 1
ATOM 4595 C CA . TYR B 1 96 ? 21.719 -0.081 -15.453 1 86.31 96 TYR B CA 1
ATOM 4596 C C . TYR B 1 96 ? 20.641 -1.146 -15.328 1 86.31 96 TYR B C 1
ATOM 4598 O O . TYR B 1 96 ? 20.875 -2.227 -14.781 1 86.31 96 TYR B O 1
ATOM 4606 N N . ARG B 1 97 ? 19.469 -0.815 -15.742 1 87.06 97 ARG B N 1
ATOM 4607 C CA . ARG B 1 97 ? 18.344 -1.749 -15.742 1 87.06 97 ARG B CA 1
ATOM 4608 C C . ARG B 1 97 ? 17.703 -1.842 -17.125 1 87.06 97 ARG B C 1
ATOM 4610 O O . ARG B 1 97 ? 17.719 -0.873 -17.891 1 87.06 97 ARG B O 1
ATOM 4617 N N . TYR B 1 98 ? 17.219 -3.012 -17.422 1 80.38 98 TYR B N 1
ATOM 4618 C CA . TYR B 1 98 ? 16.406 -3.16 -18.625 1 80.38 98 TYR B CA 1
ATOM 4619 C C . TYR B 1 98 ? 15.094 -2.418 -18.484 1 80.38 98 TYR B C 1
ATOM 4621 O O . TYR B 1 98 ? 14.414 -2.535 -17.469 1 80.38 98 TYR B O 1
ATOM 4629 N N . THR B 1 99 ? 14.727 -1.637 -19.469 1 77.19 99 THR B N 1
ATOM 4630 C CA . THR B 1 99 ? 13.5 -0.85 -19.422 1 77.19 99 THR B CA 1
ATOM 4631 C C . THR B 1 99 ? 12.312 -1.675 -19.891 1 77.19 99 THR B C 1
ATOM 4633 O O . THR B 1 99 ? 11.156 -1.3 -19.656 1 77.19 99 THR B O 1
ATOM 4636 N N . GLY B 1 100 ? 12.625 -2.857 -20.531 1 68 100 GLY B N 1
ATOM 4637 C CA . GLY B 1 100 ? 11.578 -3.65 -21.156 1 68 100 GLY B CA 1
ATOM 4638 C C . GLY B 1 100 ? 11.297 -3.242 -22.578 1 68 100 GLY B C 1
ATOM 4639 O O . GLY B 1 100 ? 10.609 -3.959 -23.312 1 68 100 GLY B O 1
ATOM 4640 N N . GLN B 1 101 ? 11.75 -2.074 -22.984 1 68.38 101 GLN B N 1
ATOM 4641 C CA . GLN B 1 101 ? 11.586 -1.606 -24.359 1 68.38 101 GLN B CA 1
ATOM 4642 C C . GLN B 1 101 ? 12.656 -2.193 -25.266 1 68.38 101 GLN B C 1
ATOM 4644 O O . GLN B 1 101 ? 13.797 -2.398 -24.859 1 68.38 101 GLN B O 1
ATOM 4649 N N . GLN B 1 102 ? 12.062 -2.613 -26.547 1 67 102 GLN B N 1
ATOM 4650 C CA . GLN B 1 102 ? 12.961 -3.188 -27.531 1 67 102 GLN B CA 1
ATOM 4651 C C . GLN B 1 102 ? 12.922 -2.393 -28.844 1 67 102 GLN B C 1
ATOM 4653 O O . GLN B 1 102 ? 11.891 -1.819 -29.188 1 67 102 GLN B O 1
ATOM 4658 N N . GLN B 1 103 ? 14.109 -2.117 -29.328 1 64.19 103 GLN B N 1
ATOM 4659 C CA . GLN B 1 103 ? 14.227 -1.522 -30.656 1 64.19 103 GLN B CA 1
ATOM 4660 C C . GLN B 1 103 ? 14.641 -2.564 -31.688 1 64.19 103 GLN B C 1
ATOM 4662 O O . GLN B 1 103 ? 15.438 -3.453 -31.406 1 64.19 103 GLN B O 1
ATOM 4667 N N . HIS B 1 104 ? 13.844 -2.674 -32.719 1 62.59 104 HIS B N 1
ATOM 4668 C CA . HIS B 1 104 ? 14.141 -3.621 -33.781 1 62.59 104 HIS B CA 1
ATOM 4669 C C . HIS B 1 104 ? 14.805 -2.928 -34.969 1 62.59 104 HIS B C 1
ATOM 4671 O O . HIS B 1 104 ? 14.469 -1.79 -35.312 1 62.59 104 HIS B O 1
ATOM 4677 N N . SER B 1 105 ? 15.977 -3.365 -35.344 1 57.91 105 SER B N 1
ATOM 4678 C CA . SER B 1 105 ? 16.641 -2.863 -36.531 1 57.91 105 SER B CA 1
ATOM 4679 C C . SER B 1 105 ? 16.875 -3.982 -37.562 1 57.91 105 SER B C 1
ATOM 4681 O O . SER B 1 105 ? 17.094 -5.133 -37.188 1 57.91 105 SER B O 1
ATOM 4683 N N . GLY B 1 106 ? 16.719 -3.68 -38.781 1 58.59 106 GLY B N 1
ATOM 4684 C CA . GLY B 1 106 ? 16.906 -4.613 -39.906 1 58.59 106 GLY B CA 1
ATOM 4685 C C . GLY B 1 106 ? 15.617 -5.195 -40.406 1 58.59 106 GLY B C 1
ATOM 4686 O O . GLY B 1 106 ? 14.531 -4.867 -39.938 1 58.59 106 GLY B O 1
ATOM 4687 N N . THR B 1 107 ? 15.438 -5.629 -41.625 1 59.5 107 THR B N 1
ATOM 4688 C CA . THR B 1 107 ? 14.25 -6.172 -42.25 1 59.5 107 THR B CA 1
ATOM 4689 C C . THR B 1 107 ? 14.375 -7.684 -42.438 1 59.5 107 THR B C 1
ATOM 4691 O O . THR B 1 107 ? 15.484 -8.211 -42.531 1 59.5 107 THR B O 1
ATOM 4694 N N . GLY B 1 108 ? 13.242 -8.469 -42.344 1 49.19 108 GLY B N 1
ATOM 4695 C CA . GLY B 1 108 ? 13.148 -9.883 -42.656 1 49.19 108 GLY B CA 1
ATOM 4696 C C . GLY B 1 108 ? 13.898 -10.766 -41.656 1 49.19 108 GLY B C 1
ATOM 4697 O O . GLY B 1 108 ? 13.664 -10.695 -40.438 1 49.19 108 GLY B O 1
ATOM 4698 N N . ARG B 1 109 ? 14.812 -11.695 -42.25 1 57.91 109 ARG B N 1
ATOM 4699 C CA . ARG B 1 109 ? 15.586 -12.711 -41.531 1 57.91 109 ARG B CA 1
ATOM 4700 C C . ARG B 1 109 ? 16.672 -12.062 -40.688 1 57.91 109 ARG B C 1
ATOM 4702 O O . ARG B 1 109 ? 17.25 -12.719 -39.812 1 57.91 109 ARG B O 1
ATOM 4709 N N . SER B 1 110 ? 17.062 -10.898 -40.906 1 55.06 110 SER B N 1
ATOM 4710 C CA . SER B 1 110 ? 18.188 -10.25 -40.219 1 55.06 110 SER B CA 1
ATOM 4711 C C . SER B 1 110 ? 17.688 -9.312 -39.125 1 55.06 110 SER B C 1
ATOM 4713 O O . SER B 1 110 ? 18.406 -8.414 -38.719 1 55.06 110 SER B O 1
ATOM 4715 N N . ARG B 1 111 ? 16.5 -9.516 -38.656 1 58.81 111 ARG B N 1
ATOM 4716 C CA . ARG B 1 111 ? 15.961 -8.586 -37.656 1 58.81 111 ARG B CA 1
ATOM 4717 C C . ARG B 1 111 ? 16.656 -8.742 -36.312 1 58.81 111 ARG B C 1
ATOM 4719 O O . ARG B 1 111 ? 16.766 -9.852 -35.781 1 58.81 111 ARG B O 1
ATOM 4726 N N . ALA B 1 112 ? 17.438 -7.641 -35.969 1 61.12 112 ALA B N 1
ATOM 4727 C CA . ALA B 1 112 ? 18.125 -7.613 -34.656 1 61.12 112 ALA B CA 1
ATOM 4728 C C . ALA B 1 112 ? 17.297 -6.891 -33.625 1 61.12 112 ALA B C 1
ATOM 4730 O O . ALA B 1 112 ? 16.688 -5.852 -33.906 1 61.12 112 ALA B O 1
ATOM 4731 N N . THR B 1 113 ? 16.984 -7.516 -32.469 1 63.91 113 THR B N 1
ATOM 4732 C CA . THR B 1 113 ? 16.266 -6.926 -31.359 1 63.91 113 THR B CA 1
ATOM 4733 C C . THR B 1 113 ? 17.234 -6.344 -30.328 1 63.91 113 THR B C 1
ATOM 4735 O O . THR B 1 113 ? 18.172 -7.02 -29.906 1 63.91 113 THR B O 1
ATOM 4738 N N . THR B 1 114 ? 17.234 -5.004 -30.203 1 66.44 114 THR B N 1
ATOM 4739 C CA . THR B 1 114 ? 18.062 -4.336 -29.203 1 66.44 114 THR B CA 1
ATOM 4740 C C . THR B 1 114 ? 17.234 -3.996 -27.969 1 66.44 114 THR B C 1
ATOM 4742 O O . THR B 1 114 ? 16.203 -3.32 -28.062 1 66.44 114 THR B O 1
ATOM 4745 N N . ASN B 1 115 ? 17.703 -4.516 -26.781 1 73.75 115 ASN B N 1
ATOM 4746 C CA . ASN B 1 115 ? 17.047 -4.184 -25.516 1 73.75 115 ASN B CA 1
ATOM 4747 C C . ASN B 1 115 ? 17.5 -2.82 -24.984 1 73.75 115 ASN B C 1
ATOM 4749 O O . ASN B 1 115 ? 18.688 -2.514 -24.984 1 73.75 115 ASN B O 1
ATOM 4753 N N . LEU B 1 116 ? 16.641 -1.985 -24.672 1 75.75 116 LEU B N 1
ATOM 4754 C CA . LEU B 1 116 ? 16.953 -0.667 -24.125 1 75.75 116 LEU B CA 1
ATOM 4755 C C . LEU B 1 116 ? 17.172 -0.739 -22.625 1 75.75 116 LEU B C 1
ATOM 4757 O O . LEU B 1 116 ? 16.453 -1.442 -21.922 1 75.75 116 LEU B O 1
ATOM 4761 N N . VAL B 1 117 ? 18.266 -0.122 -22.188 1 81.75 117 VAL B N 1
ATOM 4762 C CA . VAL B 1 117 ? 18.594 -0.1 -20.766 1 81.75 117 VAL B CA 1
ATOM 4763 C C . VAL B 1 117 ? 18.641 1.344 -20.266 1 81.75 117 VAL B C 1
ATOM 4765 O O . VAL B 1 117 ? 18.828 2.271 -21.062 1 81.75 117 VAL B O 1
ATOM 4768 N N . ALA B 1 118 ? 18.312 1.649 -18.984 1 82.81 118 ALA B N 1
ATOM 4769 C CA . ALA B 1 118 ? 18.359 2.953 -18.328 1 82.81 118 ALA B CA 1
ATOM 4770 C C . ALA B 1 118 ? 19.062 2.861 -16.969 1 82.81 118 ALA B C 1
ATOM 4772 O O . ALA B 1 118 ? 19.172 1.779 -16.391 1 82.81 118 ALA B O 1
ATOM 4773 N N . GLU B 1 119 ? 19.562 3.973 -16.547 1 85.56 119 GLU B N 1
ATOM 4774 C CA . GLU B 1 119 ? 20.203 4.008 -15.234 1 85.56 119 GLU B CA 1
ATOM 4775 C C . GLU B 1 119 ? 19.156 3.949 -14.117 1 85.56 119 GLU B C 1
ATOM 4777 O O . GLU B 1 119 ? 18.047 4.441 -14.273 1 85.56 119 GLU B O 1
ATOM 4782 N N . ILE B 1 120 ? 19.469 3.309 -13.031 1 89.31 120 ILE B N 1
ATOM 4783 C CA . ILE B 1 120 ? 18.672 3.289 -11.797 1 89.31 120 ILE B CA 1
ATOM 4784 C C . ILE B 1 120 ? 19.578 3.58 -10.602 1 89.31 120 ILE B C 1
ATOM 4786 O O . ILE B 1 120 ? 20.703 3.064 -10.523 1 89.31 120 ILE B O 1
ATOM 4790 N N . SER B 1 121 ? 19.125 4.484 -9.758 1 91.38 121 SER B N 1
ATOM 4791 C CA . SER B 1 121 ? 19.875 4.867 -8.57 1 91.38 121 SER B CA 1
ATOM 4792 C C . SER B 1 121 ? 19.125 4.492 -7.293 1 91.38 121 SER B C 1
ATOM 4794 O O . SER B 1 121 ? 17.891 4.574 -7.242 1 91.38 121 SER B O 1
ATOM 4796 N N . SER B 1 122 ? 19.938 4.098 -6.285 1 93.94 122 SER B N 1
ATOM 4797 C CA . SER B 1 122 ? 19.344 3.803 -4.98 1 93.94 122 SER B CA 1
ATOM 4798 C C . SER B 1 122 ? 18.609 5.016 -4.422 1 93.94 122 SER B C 1
ATOM 4800 O O . SER B 1 122 ? 17.672 4.875 -3.637 1 93.94 122 SER B O 1
ATOM 4802 N N . TYR B 1 123 ? 18.938 6.219 -4.797 1 94.5 123 TYR B N 1
ATOM 4803 C CA . TYR B 1 123 ? 18.375 7.441 -4.219 1 94.5 123 TYR B CA 1
ATOM 4804 C C . TYR B 1 123 ? 17.078 7.836 -4.914 1 94.5 123 TYR B C 1
ATOM 4806 O O . TYR B 1 123 ? 16.422 8.789 -4.504 1 94.5 123 TYR B O 1
ATOM 4814 N N . GLU B 1 124 ? 16.703 7.082 -5.949 1 90.81 124 GLU B N 1
ATOM 4815 C CA . GLU B 1 124 ? 15.375 7.273 -6.512 1 90.81 124 GLU B CA 1
ATOM 4816 C C . GLU B 1 124 ? 14.289 6.938 -5.488 1 90.81 124 GLU B C 1
ATOM 4818 O O . GLU B 1 124 ? 13.141 7.371 -5.629 1 90.81 124 GLU B O 1
ATOM 4823 N N . ALA B 1 125 ? 14.68 6.223 -4.473 1 92.81 125 ALA B N 1
ATOM 4824 C CA . ALA B 1 125 ? 13.742 5.828 -3.422 1 92.81 125 ALA B CA 1
ATOM 4825 C C . ALA B 1 125 ? 13.523 6.965 -2.428 1 92.81 125 ALA B C 1
ATOM 4827 O O . ALA B 1 125 ? 12.602 6.91 -1.606 1 92.81 125 ALA B O 1
ATOM 4828 N N . ILE B 1 126 ? 14.305 7.949 -2.402 1 94.31 126 ILE B N 1
ATOM 4829 C CA . ILE B 1 126 ? 14.32 8.961 -1.35 1 94.31 126 ILE B CA 1
ATOM 4830 C C . ILE B 1 126 ? 13.656 10.234 -1.853 1 94.31 126 ILE B C 1
ATOM 4832 O O . ILE B 1 126 ? 14.117 10.852 -2.816 1 94.31 126 ILE B O 1
ATOM 4836 N N . PRO B 1 127 ? 12.617 10.664 -1.161 1 89.81 127 PRO B N 1
ATOM 4837 C CA . PRO B 1 127 ? 11.969 11.914 -1.565 1 89.81 127 PRO B CA 1
ATOM 4838 C C . PRO B 1 127 ? 12.742 13.156 -1.123 1 89.81 127 PRO B C 1
ATOM 4840 O O . PRO B 1 127 ? 13.602 13.07 -0.239 1 89.81 127 PRO B O 1
ATOM 4843 N N . ASN B 1 128 ? 12.547 14.312 -1.688 1 88.38 128 ASN B N 1
ATOM 4844 C CA . ASN B 1 128 ? 12.945 15.648 -1.281 1 88.38 128 ASN B CA 1
ATOM 4845 C C . ASN B 1 128 ? 14.414 15.922 -1.621 1 88.38 128 ASN B C 1
ATOM 4847 O O . ASN B 1 128 ? 14.938 17 -1.312 1 88.38 128 ASN B O 1
ATOM 4851 N N . LEU B 1 129 ? 15.062 14.883 -2.205 1 89.94 129 LEU B N 1
ATOM 4852 C CA . LEU B 1 129 ? 16.438 15.117 -2.648 1 89.94 129 LEU B CA 1
ATOM 4853 C C . LEU B 1 129 ? 16.484 15.422 -4.145 1 89.94 129 LEU B C 1
ATOM 4855 O O . LEU B 1 129 ? 15.82 14.742 -4.938 1 89.94 129 LEU B O 1
ATOM 4859 N N . THR B 1 130 ? 17.125 16.453 -4.484 1 83.56 130 THR B N 1
ATOM 4860 C CA . THR B 1 130 ? 17.234 16.828 -5.891 1 83.56 130 THR B CA 1
ATOM 4861 C C . THR B 1 130 ? 18.578 16.375 -6.461 1 83.56 130 THR B C 1
ATOM 4863 O O . THR B 1 130 ? 18.703 16.125 -7.66 1 83.56 130 THR B O 1
ATOM 4866 N N . LYS B 1 131 ? 19.594 16.359 -5.676 1 86.62 131 LYS B N 1
ATOM 4867 C CA . LYS B 1 131 ? 20.922 15.953 -6.113 1 86.62 131 LYS B CA 1
ATOM 4868 C C . LYS B 1 131 ? 21.688 15.281 -4.98 1 86.62 131 LYS B C 1
ATOM 4870 O O . LYS B 1 131 ? 21.625 15.719 -3.83 1 86.62 131 LYS B O 1
ATOM 4875 N N . VAL B 1 132 ? 22.312 14.258 -5.309 1 91.5 132 VAL B N 1
ATOM 4876 C CA . VAL B 1 132 ? 23.156 13.523 -4.379 1 91.5 132 VAL B CA 1
ATOM 4877 C C . VAL B 1 132 ? 24.531 13.273 -5.016 1 91.5 132 VAL B C 1
ATOM 4879 O O . VAL B 1 132 ? 24.625 12.703 -6.105 1 91.5 132 VAL B O 1
ATOM 4882 N N . THR B 1 133 ? 25.547 13.758 -4.406 1 88.69 133 THR B N 1
ATOM 4883 C CA . THR B 1 133 ? 26.906 13.609 -4.93 1 88.69 133 THR B CA 1
ATOM 4884 C C . THR B 1 133 ? 27.766 12.805 -3.967 1 88.69 133 THR B C 1
ATOM 4886 O O . THR B 1 133 ? 27.859 13.133 -2.781 1 88.69 133 THR B O 1
ATOM 4889 N N . ALA B 1 134 ? 28.438 11.828 -4.582 1 88.31 134 ALA B N 1
ATOM 4890 C CA . ALA B 1 134 ? 29.297 10.984 -3.76 1 88.31 134 ALA B CA 1
ATOM 4891 C C . ALA B 1 134 ? 30.547 11.742 -3.316 1 88.31 134 ALA B C 1
ATOM 4893 O O . ALA B 1 134 ? 31.391 12.102 -4.141 1 88.31 134 ALA B O 1
ATOM 4894 N N . LYS B 1 135 ? 30.609 12.078 -2.076 1 83.81 135 LYS B N 1
ATOM 4895 C CA . LYS B 1 135 ? 31.734 12.703 -1.391 1 83.81 135 LYS B CA 1
ATOM 4896 C C . LYS B 1 135 ? 31.859 12.188 0.043 1 83.81 135 LYS B C 1
ATOM 4898 O O . LYS B 1 135 ? 30.859 12.156 0.78 1 83.81 135 LYS B O 1
ATOM 4903 N N . SER B 1 136 ? 33.062 11.719 0.349 1 85.62 136 SER B N 1
ATOM 4904 C CA . SER B 1 136 ? 33.188 11.102 1.667 1 85.62 136 SER B CA 1
ATOM 4905 C C . SER B 1 136 ? 34.125 11.898 2.566 1 85.62 136 SER B C 1
ATOM 4907 O O . SER B 1 136 ? 35 12.602 2.08 1 85.62 136 SER B O 1
ATOM 4909 N N . GLY B 1 137 ? 33.844 11.906 3.836 1 85.31 137 GLY B N 1
ATOM 4910 C CA . GLY B 1 137 ? 34.688 12.523 4.855 1 85.31 137 GLY B CA 1
ATOM 4911 C C . GLY B 1 137 ? 34.188 12.266 6.266 1 85.31 137 GLY B C 1
ATOM 4912 O O . GLY B 1 137 ? 33.094 11.758 6.457 1 85.31 137 GLY B O 1
ATOM 4913 N N . SER B 1 138 ? 35.031 12.594 7.277 1 86.31 138 SER B N 1
ATOM 4914 C CA . SER B 1 138 ? 34.719 12.258 8.656 1 86.31 138 SER B CA 1
ATOM 4915 C C . SER B 1 138 ? 34.5 13.508 9.5 1 86.31 138 SER B C 1
ATOM 4917 O O . SER B 1 138 ? 33.938 13.438 10.602 1 86.31 138 SER B O 1
ATOM 4919 N N . GLU B 1 139 ? 34.875 14.594 9.023 1 87.44 139 GLU B N 1
ATOM 4920 C CA . GLU B 1 139 ? 34.781 15.82 9.805 1 87.44 139 GLU B CA 1
ATOM 4921 C C . GLU B 1 139 ? 33.406 16.5 9.578 1 87.44 139 GLU B C 1
ATOM 4923 O O . GLU B 1 139 ? 33.219 17.156 8.562 1 87.44 139 GLU B O 1
ATOM 4928 N N . ILE B 1 140 ? 32.531 16.391 10.531 1 92.06 140 ILE B N 1
ATOM 4929 C CA . ILE B 1 140 ? 31.172 16.891 10.43 1 92.06 140 ILE B CA 1
ATOM 4930 C C . ILE B 1 140 ? 30.906 17.875 11.57 1 92.06 140 ILE B C 1
ATOM 4932 O O . ILE B 1 140 ? 31.312 17.641 12.711 1 92.06 140 ILE B O 1
ATOM 4936 N N . ARG B 1 141 ? 30.312 18.969 11.258 1 90.44 141 ARG B N 1
ATOM 4937 C CA . ARG B 1 141 ? 29.922 19.953 12.258 1 90.44 141 ARG B CA 1
ATOM 4938 C C . ARG B 1 141 ? 28.391 20.016 12.391 1 90.44 141 ARG B C 1
ATOM 4940 O O . ARG B 1 141 ? 27.672 19.984 11.391 1 90.44 141 ARG B O 1
ATOM 4947 N N . LEU B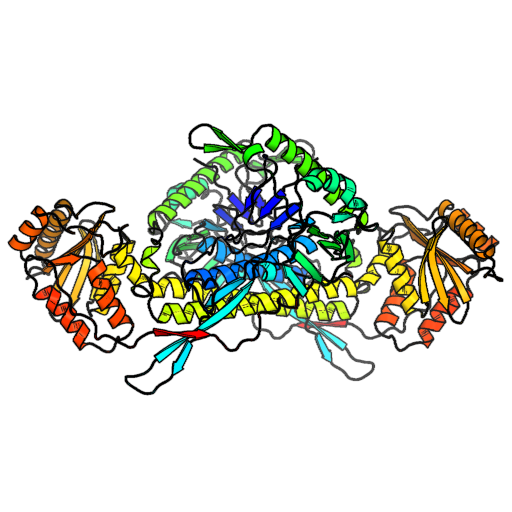 1 142 ? 27.938 20.125 13.656 1 91 142 LEU B N 1
ATOM 4948 C CA . LEU B 1 142 ? 26.516 20.312 13.961 1 91 142 LEU B CA 1
ATOM 4949 C C . LEU B 1 142 ? 26.125 21.781 13.844 1 91 142 LEU B C 1
ATOM 4951 O O . LEU B 1 142 ? 26.781 22.641 14.438 1 91 142 LEU B O 1
ATOM 4955 N N . GLU B 1 143 ? 25.109 22.047 13.062 1 90.56 143 GLU B N 1
ATOM 4956 C CA . GLU B 1 143 ? 24.625 23.406 12.883 1 90.56 143 GLU B CA 1
ATOM 4957 C C . GLU B 1 143 ? 23.703 23.812 14.031 1 90.56 143 GLU B C 1
ATOM 4959 O O . GLU B 1 143 ? 23.203 22.969 14.766 1 90.56 143 GLU B O 1
ATOM 4964 N N . LYS B 1 144 ? 23.406 25.094 14.156 1 85.19 144 LYS B N 1
ATOM 4965 C CA . LYS B 1 144 ? 22.531 25.625 15.195 1 85.19 144 LYS B CA 1
ATOM 4966 C C . LYS B 1 144 ? 21.125 25.031 15.094 1 85.19 144 LYS B C 1
ATOM 4968 O O . LYS B 1 144 ? 20.531 24.656 16.094 1 85.19 144 LYS B O 1
ATOM 4973 N N . ASP B 1 145 ? 20.641 24.922 13.922 1 84.25 145 ASP B N 1
ATOM 4974 C CA . ASP B 1 145 ? 19.312 24.375 13.68 1 84.25 145 ASP B CA 1
ATOM 4975 C C . ASP B 1 145 ? 19.25 22.891 14 1 84.25 145 ASP B C 1
ATOM 4977 O O . ASP B 1 145 ? 18.172 22.312 14.125 1 84.25 145 ASP B O 1
ATOM 4981 N N . GLY B 1 146 ? 20.469 22.344 14.109 1 87.12 146 GLY B N 1
ATOM 4982 C CA . GLY B 1 146 ? 20.547 20.922 14.391 1 87.12 146 GLY B CA 1
ATOM 4983 C C . GLY B 1 146 ? 20.797 20.609 15.852 1 87.12 146 GLY B C 1
ATOM 4984 O O . GLY B 1 146 ? 21.109 19.469 16.203 1 87.12 146 GLY B O 1
ATOM 4985 N N . ALA B 1 147 ? 20.594 21.609 16.688 1 86.69 147 ALA B N 1
ATOM 4986 C CA . ALA B 1 147 ? 20.938 21.453 18.094 1 86.69 147 ALA B CA 1
ATOM 4987 C C . ALA B 1 147 ? 20.125 20.328 18.734 1 86.69 147 ALA B C 1
ATOM 4989 O O . ALA B 1 147 ? 20.625 19.641 19.641 1 86.69 147 ALA B O 1
ATOM 4990 N N . PHE B 1 148 ? 18.953 20.109 18.266 1 87.5 148 PHE B N 1
ATOM 4991 C CA . PHE B 1 148 ? 18.094 19.094 18.844 1 87.5 148 PHE B CA 1
ATOM 4992 C C . PHE B 1 148 ? 18.656 17.688 18.594 1 87.5 148 PHE B C 1
ATOM 4994 O O . PHE B 1 148 ? 18.281 16.734 19.266 1 87.5 148 PHE B O 1
ATOM 5001 N N . LEU B 1 149 ? 19.594 17.531 17.672 1 93.12 149 LEU B N 1
ATOM 5002 C CA . LEU B 1 149 ? 20.219 16.266 17.344 1 93.12 149 LEU B CA 1
ATOM 5003 C C . LEU B 1 149 ? 21.312 15.922 18.359 1 93.12 149 LEU B C 1
ATOM 5005 O O . LEU B 1 149 ? 21.859 14.812 18.328 1 93.12 149 LEU B O 1
ATOM 5009 N N . GLY B 1 150 ? 21.609 16.766 19.203 1 91.75 150 GLY B N 1
ATOM 5010 C CA . GLY B 1 150 ? 22.734 16.656 20.109 1 91.75 150 GLY B CA 1
ATOM 5011 C C . GLY B 1 150 ? 22.812 15.305 20.797 1 91.75 150 GLY B C 1
ATOM 5012 O O . GLY B 1 150 ? 23.812 14.602 20.672 1 91.75 150 GLY B O 1
ATOM 5013 N N . PRO B 1 151 ? 21.797 14.922 21.469 1 90.25 151 PRO B N 1
ATOM 5014 C CA . PRO B 1 151 ? 21.828 13.641 22.188 1 90.25 151 PRO B CA 1
ATOM 5015 C C . PRO B 1 151 ? 22.062 12.461 21.25 1 90.25 151 PRO B C 1
ATOM 5017 O O . PRO B 1 151 ? 22.797 11.531 21.578 1 90.25 151 PRO B O 1
ATOM 5020 N N . TYR B 1 152 ? 21.484 12.539 20.141 1 95.31 152 TYR B N 1
ATOM 5021 C CA . TYR B 1 152 ? 21.688 11.492 19.141 1 95.31 152 TYR B CA 1
ATOM 5022 C C . TYR B 1 152 ? 23.125 11.523 18.609 1 95.31 152 TYR B C 1
ATOM 5024 O O . TYR B 1 152 ? 23.766 10.484 18.516 1 95.31 152 TYR B O 1
ATOM 5032 N N . TRP B 1 153 ? 23.547 12.617 18.266 1 93.44 153 TRP B N 1
ATOM 5033 C CA . TRP B 1 153 ? 24.859 12.789 17.641 1 93.44 153 TRP B CA 1
ATOM 5034 C C . TRP B 1 153 ? 25.984 12.375 18.578 1 93.44 153 TRP B C 1
ATOM 5036 O O . TRP B 1 153 ? 27 11.828 18.156 1 93.44 153 TRP B O 1
ATOM 5046 N N . SER B 1 154 ? 25.766 12.609 19.812 1 91.81 154 SER B N 1
ATOM 5047 C CA . SER B 1 154 ? 26.766 12.219 20.797 1 91.81 154 SER B CA 1
ATOM 5048 C C . SER B 1 154 ? 26.953 10.711 20.828 1 91.81 154 SER B C 1
ATOM 5050 O O . SER B 1 154 ? 28.047 10.227 21.125 1 91.81 154 SER B O 1
ATOM 5052 N N . GLU B 1 155 ? 25.953 9.961 20.484 1 90.88 155 GLU B N 1
ATOM 5053 C CA . GLU B 1 155 ? 26.016 8.508 20.516 1 90.88 155 GLU B CA 1
ATOM 5054 C C . GLU B 1 155 ? 26.656 7.961 19.234 1 90.88 155 GLU B C 1
ATOM 5056 O O . GLU B 1 155 ? 27.297 6.91 19.266 1 90.88 155 GLU B O 1
ATOM 5061 N N . VAL B 1 156 ? 26.438 8.695 18.109 1 92.56 156 VAL B N 1
ATOM 5062 C CA . VAL B 1 156 ? 26.734 8.023 16.844 1 92.56 156 VAL B CA 1
ATOM 5063 C C . VAL B 1 156 ? 27.891 8.734 16.141 1 92.56 156 VAL B C 1
ATOM 5065 O O . VAL B 1 156 ? 28.484 8.188 15.203 1 92.56 156 VAL B O 1
ATOM 5068 N N . SER B 1 157 ? 28.359 9.812 16.594 1 90.31 157 SER B N 1
ATOM 5069 C CA . SER B 1 157 ? 29.312 10.648 15.867 1 90.31 157 SER B CA 1
ATOM 5070 C C . SER B 1 157 ? 30.609 9.898 15.602 1 90.31 157 SER B C 1
ATOM 5072 O O . SER B 1 157 ? 31.219 10.062 14.539 1 90.31 157 SER B O 1
ATOM 5074 N N . GLU B 1 158 ? 31 9.07 16.469 1 87.31 158 GLU B N 1
ATOM 5075 C CA . GLU B 1 158 ? 32.25 8.336 16.328 1 87.31 158 GLU B CA 1
ATOM 5076 C C . GLU B 1 158 ? 32.156 7.297 15.211 1 87.31 158 GLU B C 1
ATOM 5078 O O . GLU B 1 158 ? 33.156 6.895 14.633 1 87.31 158 GLU B O 1
ATOM 5083 N N . TYR B 1 159 ? 31 6.938 14.867 1 89.5 159 TYR B N 1
ATOM 5084 C CA . TYR B 1 159 ? 30.797 5.891 13.883 1 89.5 159 TYR B CA 1
ATOM 5085 C C . TYR B 1 159 ? 30.172 6.457 12.609 1 89.5 159 TYR B C 1
ATOM 5087 O O . TYR B 1 159 ? 29.719 5.707 11.742 1 89.5 159 TYR B O 1
ATOM 5095 N N . SER B 1 160 ? 30.094 7.742 12.539 1 91.12 160 SER B N 1
ATOM 5096 C CA . SER B 1 160 ? 29.359 8.328 11.422 1 91.12 160 SER B CA 1
ATOM 5097 C C . SER B 1 160 ? 30.266 9.219 10.578 1 91.12 160 SER B C 1
ATOM 5099 O O . SER B 1 160 ? 30.922 10.125 11.102 1 91.12 160 SER B O 1
ATOM 5101 N N . SER B 1 161 ? 30.469 8.812 9.359 1 90.06 161 SER B N 1
ATOM 5102 C CA . SER B 1 161 ? 31.125 9.625 8.336 1 90.06 161 SER B CA 1
ATOM 5103 C C . SER B 1 161 ? 30.172 9.938 7.191 1 90.06 161 SER B C 1
ATOM 5105 O O . SER B 1 161 ? 29.203 9.203 6.969 1 90.06 161 SER B O 1
ATOM 5107 N N . TYR B 1 162 ? 30.359 11.086 6.617 1 92.12 162 TYR B N 1
ATOM 5108 C CA . TYR B 1 162 ? 29.453 11.367 5.5 1 92.12 162 TYR B CA 1
ATOM 5109 C C . TYR B 1 162 ? 29.969 10.711 4.219 1 92.12 162 TYR B C 1
ATOM 5111 O O . TYR B 1 162 ? 31.172 10.594 4.008 1 92.12 162 TYR B O 1
ATOM 5119 N N . GLU B 1 163 ? 29.031 10.25 3.445 1 92.56 163 GLU B N 1
ATOM 5120 C CA . GLU B 1 163 ? 29.375 9.562 2.203 1 92.56 163 GLU B CA 1
ATOM 5121 C C . GLU B 1 163 ? 28.797 10.297 0.993 1 92.56 163 GLU B C 1
ATOM 5123 O O . GLU B 1 163 ? 29.109 9.961 -0.15 1 92.56 163 GLU B O 1
ATOM 5128 N N . VAL B 1 164 ? 28 11.273 1.266 1 93.38 164 VAL B N 1
ATOM 5129 C CA . VAL B 1 164 ? 27.422 12.039 0.169 1 93.38 164 VAL B CA 1
ATOM 5130 C C . VAL B 1 164 ? 27.203 13.484 0.611 1 93.38 164 VAL B C 1
ATOM 5132 O O . VAL B 1 164 ? 27.156 13.773 1.81 1 93.38 164 VAL B O 1
ATOM 5135 N N . GLU B 1 165 ? 27.203 14.367 -0.304 1 92.5 165 GLU B N 1
ATOM 5136 C CA . GLU B 1 165 ? 26.641 15.711 -0.192 1 92.5 165 GLU B CA 1
ATOM 5137 C C . GLU B 1 165 ? 25.266 15.789 -0.836 1 92.5 165 GLU B C 1
ATOM 5139 O O . GLU B 1 165 ? 25.031 15.195 -1.892 1 92.5 165 GLU B O 1
ATOM 5144 N N . ILE B 1 166 ? 24.375 16.531 -0.117 1 94.19 166 ILE B N 1
ATOM 5145 C CA . ILE B 1 166 ? 23 16.469 -0.621 1 94.19 166 ILE B CA 1
ATOM 5146 C C . ILE B 1 166 ? 22.5 17.891 -0.914 1 94.19 166 ILE B C 1
ATOM 5148 O O . ILE B 1 166 ? 22.969 18.859 -0.326 1 94.19 166 ILE B O 1
ATOM 5152 N N . GLU B 1 167 ? 21.656 17.969 -1.914 1 89.88 167 GLU B N 1
ATOM 5153 C CA . GLU B 1 167 ? 20.844 19.125 -2.223 1 89.88 167 GLU B CA 1
ATOM 5154 C C . GLU B 1 167 ? 19.359 18.75 -2.328 1 89.88 167 GLU B C 1
ATOM 5156 O O . GLU B 1 167 ? 19.031 17.656 -2.766 1 89.88 167 GLU B O 1
ATOM 5161 N N . GLY B 1 168 ? 18.5 19.578 -1.749 1 88.75 168 GLY B N 1
ATOM 5162 C CA . GLY B 1 168 ? 17.078 19.281 -1.837 1 88.75 168 GLY B CA 1
ATOM 5163 C C . GLY B 1 168 ? 16.219 20.297 -1.113 1 88.75 168 GLY B C 1
ATOM 5164 O O . GLY B 1 168 ? 16.656 21.406 -0.82 1 88.75 168 GLY B O 1
ATOM 5165 N N . ASN B 1 169 ? 14.969 19.969 -0.992 1 83.31 169 ASN B N 1
ATOM 5166 C CA . ASN B 1 169 ? 13.992 20.766 -0.255 1 83.31 169 ASN B CA 1
ATOM 5167 C C . ASN B 1 169 ? 13.93 20.359 1.215 1 83.31 169 ASN B C 1
ATOM 5169 O O . ASN B 1 169 ? 13.258 19.391 1.568 1 83.31 169 ASN B O 1
ATOM 5173 N N . PHE B 1 170 ? 14.695 21.25 2.066 1 85.62 170 PHE B N 1
ATOM 5174 C CA . PHE B 1 170 ? 14.781 20.938 3.488 1 85.62 170 PHE B CA 1
ATOM 5175 C C . PHE B 1 170 ? 14.172 22.062 4.32 1 85.62 170 PHE B C 1
ATOM 5177 O O . PHE B 1 170 ? 14.102 23.203 3.875 1 85.62 170 PHE B O 1
ATOM 5184 N N . THR B 1 171 ? 13.727 21.75 5.5 1 81.81 171 THR B N 1
ATOM 5185 C CA . THR B 1 171 ? 13.32 22.766 6.473 1 81.81 171 THR B CA 1
ATOM 5186 C C . THR B 1 171 ? 14.531 23.359 7.176 1 81.81 171 THR B C 1
ATOM 5188 O O . THR B 1 171 ? 14.578 24.562 7.434 1 81.81 171 THR B O 1
ATOM 5191 N N . ARG B 1 172 ? 15.5 22.484 7.52 1 88 172 ARG B N 1
ATOM 5192 C CA . ARG B 1 172 ? 16.688 22.891 8.25 1 88 172 ARG B CA 1
ATOM 5193 C C . ARG B 1 172 ? 17.922 22.109 7.777 1 88 172 ARG B C 1
ATOM 5195 O O . ARG B 1 172 ? 17.797 20.938 7.398 1 88 172 ARG B O 1
ATOM 5202 N N . THR B 1 173 ? 18.984 22.812 7.676 1 92.06 173 THR B N 1
ATOM 5203 C CA . THR B 1 173 ? 20.281 22.141 7.555 1 92.06 173 THR B CA 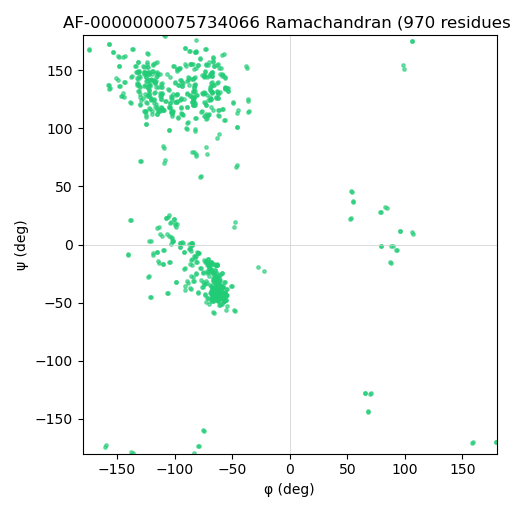1
ATOM 5204 C C . THR B 1 173 ? 20.828 21.797 8.93 1 92.06 173 THR B C 1
ATOM 5206 O O . THR B 1 173 ? 20.969 22.672 9.789 1 92.06 173 THR B O 1
ATOM 5209 N N . LEU B 1 174 ? 21.172 20.578 9.109 1 94.12 174 LEU B N 1
ATOM 5210 C CA . LEU B 1 174 ? 21.516 20.094 10.445 1 94.12 174 LEU B CA 1
ATOM 5211 C C . LEU B 1 174 ? 23.016 19.891 10.586 1 94.12 174 LEU B C 1
ATOM 5213 O O . LEU B 1 174 ? 23.578 20.125 11.648 1 94.12 174 LEU B O 1
ATOM 5217 N N . LEU B 1 175 ? 23.641 19.328 9.531 1 94.38 175 LEU B N 1
ATOM 5218 C CA . LEU B 1 175 ? 25.047 18.953 9.57 1 94.38 175 LEU B CA 1
ATOM 5219 C C . LEU B 1 175 ? 25.766 19.453 8.32 1 94.38 175 LEU B C 1
ATOM 5221 O O . LEU B 1 175 ? 25.219 19.391 7.215 1 94.38 175 LEU B O 1
ATOM 5225 N N . ARG B 1 176 ? 26.938 19.938 8.508 1 93.5 176 ARG B N 1
ATOM 5226 C CA . ARG B 1 176 ? 27.812 20.344 7.414 1 93.5 176 ARG B CA 1
ATOM 5227 C C . ARG B 1 176 ? 29.219 19.781 7.602 1 93.5 176 ARG B C 1
ATOM 5229 O O . ARG B 1 176 ? 29.625 19.469 8.719 1 93.5 176 ARG B O 1
ATOM 5236 N N . SER B 1 177 ? 29.844 19.547 6.391 1 89.56 177 SER B N 1
ATOM 5237 C CA . SER B 1 177 ? 31.266 19.219 6.488 1 89.56 177 SER B CA 1
ATOM 5238 C C . SER B 1 177 ? 32.062 20.375 7.07 1 89.56 177 SER B C 1
ATOM 5240 O O . SER B 1 177 ? 31.703 21.547 6.859 1 89.56 177 SER B O 1
ATOM 5242 N N . ARG B 1 178 ? 33 20.188 7.914 1 79 178 ARG B N 1
ATOM 5243 C CA . ARG B 1 178 ? 33.719 21.219 8.617 1 79 178 ARG B CA 1
ATOM 5244 C C . ARG B 1 178 ? 34.406 22.156 7.637 1 79 178 ARG B C 1
ATOM 5246 O O . ARG B 1 178 ? 34.344 23.391 7.785 1 79 178 ARG B O 1
ATOM 5253 N N . SER B 1 179 ? 35.156 21.703 6.652 1 65.69 179 SER B N 1
ATOM 5254 C CA . SER B 1 179 ? 35.938 22.562 5.77 1 65.69 179 SER B CA 1
ATOM 5255 C C . SER B 1 179 ? 35.125 22.969 4.535 1 65.69 179 SER B C 1
ATOM 5257 O O . SER B 1 179 ? 35.25 24.094 4.059 1 65.69 179 SER B O 1
ATOM 5259 N N . GLY B 1 180 ? 34.344 22.25 3.908 1 69 180 GLY B N 1
ATOM 5260 C CA . GLY B 1 180 ? 33.75 22.469 2.6 1 69 180 GLY B CA 1
ATOM 5261 C C . GLY B 1 180 ? 32.312 22.953 2.668 1 69 180 GLY B C 1
ATOM 5262 O O . GLY B 1 180 ? 31.719 23.312 1.646 1 69 180 GLY B O 1
ATOM 5263 N N . GLU B 1 181 ? 31.734 23.188 3.807 1 80.75 181 GLU B N 1
ATOM 5264 C CA . GLU B 1 181 ? 30.391 23.688 4.059 1 80.75 181 GLU B CA 1
ATOM 5265 C C . GLU B 1 181 ? 29.344 22.859 3.309 1 80.75 181 GLU B C 1
ATOM 5267 O O . GLU B 1 181 ? 28.328 23.391 2.875 1 80.75 181 GLU B O 1
ATOM 5272 N N . ARG B 1 182 ? 29.781 21.641 2.992 1 86.06 182 ARG B N 1
ATOM 5273 C CA . ARG B 1 182 ? 28.859 20.719 2.311 1 86.06 182 ARG B CA 1
ATOM 5274 C C . ARG B 1 182 ? 27.734 20.297 3.234 1 86.06 182 ARG B C 1
ATOM 5276 O O . ARG B 1 182 ? 27.953 20.031 4.418 1 86.06 182 ARG B O 1
ATOM 5283 N N . VAL B 1 183 ? 26.5 20.297 2.66 1 93.94 183 VAL B N 1
ATOM 5284 C CA . VAL B 1 183 ? 25.359 19.828 3.438 1 93.94 183 VAL B CA 1
ATOM 5285 C C . VAL B 1 183 ? 25.375 18.297 3.496 1 93.94 183 VAL B C 1
ATOM 5287 O O . VAL B 1 183 ? 25.234 17.625 2.469 1 93.94 183 VAL B O 1
ATOM 5290 N N . VAL B 1 184 ? 25.578 17.766 4.688 1 94.75 184 VAL B N 1
ATOM 5291 C CA . VAL B 1 184 ? 25.672 16.312 4.836 1 94.75 184 VAL B CA 1
ATOM 5292 C C . VAL B 1 184 ? 24.594 15.82 5.793 1 94.75 184 VAL B C 1
ATOM 5294 O O . VAL B 1 184 ? 24.547 14.633 6.113 1 94.75 184 VA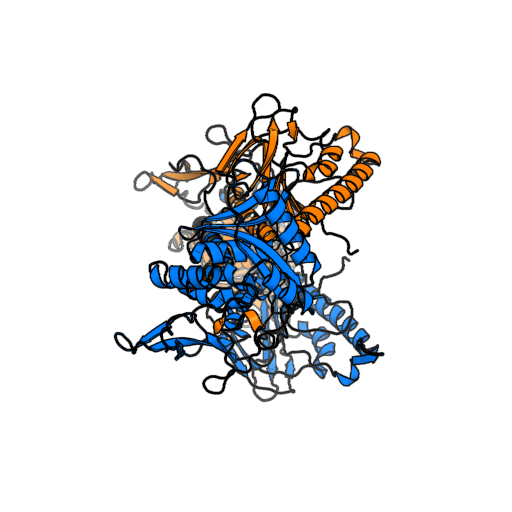L B O 1
ATOM 5297 N N . GLY B 1 185 ? 23.75 16.656 6.27 1 95.94 185 GLY B N 1
ATOM 5298 C CA . GLY B 1 185 ? 22.578 16.375 7.09 1 95.94 185 GLY B CA 1
ATOM 5299 C C . GLY B 1 185 ? 21.516 17.453 7.031 1 95.94 185 GLY B C 1
ATOM 5300 O O . GLY B 1 185 ? 21.844 18.641 7.004 1 95.94 185 GLY B O 1
ATOM 5301 N N . ALA B 1 186 ? 20.312 17.047 6.938 1 95.94 186 ALA B N 1
ATOM 5302 C CA . ALA B 1 186 ? 19.203 18 6.832 1 95.94 186 ALA B CA 1
ATOM 5303 C C . ALA B 1 186 ? 17.906 17.391 7.363 1 95.94 186 ALA B C 1
ATOM 5305 O O . ALA B 1 186 ? 17.875 16.203 7.738 1 95.94 186 ALA B O 1
ATOM 5306 N N . SER B 1 187 ? 16.938 18.234 7.594 1 94 187 SER B N 1
ATOM 5307 C CA . SER B 1 187 ? 15.633 17.734 8.031 1 94 187 SER B CA 1
ATOM 5308 C C . SER B 1 187 ? 14.508 18.375 7.215 1 94 187 SER B C 1
ATOM 5310 O O . SER B 1 187 ? 14.656 19.484 6.703 1 94 187 SER B O 1
ATOM 5312 N N . PHE B 1 188 ? 13.609 17.562 6.996 1 90 188 PHE B N 1
ATOM 5313 C CA . PHE B 1 188 ? 12.312 18.016 6.508 1 90 188 PHE B CA 1
ATOM 5314 C C . PHE B 1 188 ? 11.219 17.734 7.535 1 90 188 PHE B C 1
ATOM 5316 O O . PHE B 1 188 ? 10.953 16.578 7.879 1 90 188 PHE B O 1
ATOM 5323 N N . GLU B 1 189 ? 10.703 18.797 8.062 1 82.88 189 GLU B N 1
ATOM 5324 C CA . GLU B 1 189 ? 9.625 18.656 9.039 1 82.88 189 GLU B CA 1
ATOM 5325 C C . GLU B 1 189 ? 8.258 18.844 8.375 1 82.88 189 GLU B C 1
ATOM 5327 O O . GLU B 1 189 ? 7.93 19.953 7.918 1 82.88 189 GLU B O 1
ATOM 5332 N N . GLY B 1 190 ? 7.605 17.703 8.312 1 74.56 190 GLY B N 1
ATOM 5333 C CA . GLY B 1 190 ? 6.246 17.766 7.793 1 74.56 190 GLY B CA 1
ATOM 5334 C C . GLY B 1 190 ? 5.238 18.25 8.82 1 74.56 190 GLY B C 1
ATOM 5335 O O . GLY B 1 190 ? 5.613 18.734 9.891 1 74.56 190 GLY B O 1
ATOM 5336 N N . LYS B 1 191 ? 4.031 18.219 8.523 1 67.88 191 LYS B N 1
ATOM 5337 C CA . LYS B 1 191 ? 2.971 18.688 9.414 1 67.88 191 LYS B CA 1
ATOM 5338 C C . LYS B 1 191 ? 2.912 17.828 10.68 1 67.88 191 LYS B C 1
ATOM 5340 O O . LYS B 1 191 ? 2.666 18.344 11.773 1 67.88 191 LYS B O 1
ATOM 5345 N N . ARG B 1 192 ? 3.143 16.547 10.469 1 72.56 192 ARG B N 1
ATOM 5346 C CA . ARG B 1 192 ? 3.027 15.633 11.602 1 72.56 192 ARG B CA 1
ATOM 5347 C C . ARG B 1 192 ? 4.34 14.906 11.852 1 72.56 192 ARG B C 1
ATOM 5349 O O . ARG B 1 192 ? 4.781 14.781 13 1 72.56 192 ARG B O 1
ATOM 5356 N N . GLY B 1 193 ? 4.875 14.453 10.758 1 83.81 193 GLY B N 1
ATOM 5357 C CA . GLY B 1 193 ? 6.102 13.68 10.883 1 83.81 193 GLY B CA 1
ATOM 5358 C C . GLY B 1 193 ? 7.328 14.422 10.383 1 83.81 193 GLY B C 1
ATOM 5359 O O . GLY B 1 193 ? 7.258 15.617 10.086 1 83.81 193 GLY B O 1
ATOM 5360 N N . ALA B 1 194 ? 8.477 13.758 10.492 1 90.94 194 ALA B N 1
ATOM 5361 C CA . ALA B 1 194 ? 9.727 14.391 10.078 1 90.94 194 ALA B CA 1
ATOM 5362 C C . ALA B 1 194 ? 10.594 13.414 9.289 1 90.94 194 ALA B C 1
ATOM 5364 O O . ALA B 1 194 ? 10.531 12.195 9.5 1 90.94 194 ALA B O 1
ATOM 5365 N N . LEU B 1 195 ? 11.273 13.914 8.352 1 94.75 195 LEU B N 1
ATOM 5366 C CA . LEU B 1 195 ? 12.266 13.203 7.559 1 94.75 195 LEU B CA 1
ATOM 5367 C C . LEU B 1 195 ? 13.664 13.758 7.816 1 94.75 195 LEU B C 1
ATOM 5369 O O . LEU B 1 195 ? 13.922 14.938 7.562 1 94.75 195 LEU B O 1
ATOM 5373 N N . LEU B 1 196 ? 14.492 12.922 8.391 1 96.62 196 LEU B N 1
ATOM 5374 C CA . LEU B 1 196 ? 15.867 13.328 8.664 1 96.62 196 LEU B CA 1
ATOM 5375 C C . LEU B 1 196 ? 16.828 12.68 7.688 1 96.62 196 LEU B C 1
ATOM 5377 O O . LEU B 1 196 ? 16.672 11.5 7.344 1 96.62 196 LEU B O 1
ATOM 5381 N N . PHE B 1 197 ? 17.703 13.398 7.141 1 97.25 197 PHE B N 1
ATOM 5382 C CA . PHE B 1 197 ? 18.828 12.914 6.363 1 97.25 197 PHE B CA 1
ATOM 5383 C C . PHE B 1 197 ? 20.125 12.984 7.18 1 97.25 197 PHE B C 1
ATOM 5385 O O . PHE B 1 197 ? 20.578 14.07 7.523 1 97.25 197 PHE B O 1
ATOM 5392 N N . LEU B 1 198 ? 20.656 11.844 7.465 1 97.5 198 LEU B N 1
ATOM 5393 C CA . LEU B 1 198 ? 21.828 11.812 8.352 1 97.5 198 LEU B CA 1
ATOM 5394 C C . LEU B 1 198 ? 22.906 10.906 7.785 1 97.5 198 LEU B C 1
ATOM 5396 O O . LEU B 1 198 ? 22.625 10 6.992 1 97.5 198 LEU B O 1
ATOM 5400 N N . PRO B 1 199 ? 24.172 11.141 8.125 1 95.31 199 PRO B N 1
ATOM 5401 C CA . PRO B 1 199 ? 25.219 10.195 7.742 1 95.31 199 PRO B CA 1
ATOM 5402 C C . PRO B 1 199 ? 24.984 8.789 8.281 1 95.31 199 PRO B C 1
ATOM 5404 O O . PRO B 1 199 ? 24.406 8.625 9.359 1 95.31 199 PRO B O 1
ATOM 5407 N N . PRO B 1 200 ? 25.406 7.809 7.484 1 95.31 200 PRO B N 1
ATOM 5408 C CA . PRO B 1 200 ? 25.188 6.43 7.93 1 95.31 200 PRO B CA 1
ATOM 5409 C C . PRO B 1 200 ? 26 6.07 9.172 1 95.31 200 PRO B C 1
ATOM 5411 O O . PRO B 1 200 ? 26.984 6.742 9.484 1 95.31 200 PRO B O 1
ATOM 5414 N N . ILE B 1 201 ? 25.5 5.066 9.844 1 92.69 201 ILE B N 1
ATOM 5415 C CA . ILE B 1 201 ? 26.219 4.516 10.992 1 92.69 201 ILE B CA 1
ATOM 5416 C C . ILE B 1 201 ? 27.078 3.33 10.547 1 92.69 201 ILE B C 1
ATOM 5418 O O . ILE B 1 201 ? 26.547 2.324 10.062 1 92.69 201 ILE B O 1
ATOM 5422 N N . ARG B 1 202 ? 28.297 3.51 10.625 1 89.69 202 ARG B N 1
ATOM 5423 C CA . ARG B 1 202 ? 29.234 2.443 10.289 1 89.69 202 ARG B CA 1
ATOM 5424 C C . ARG B 1 202 ? 29.953 1.924 11.539 1 89.69 202 ARG B C 1
ATOM 5426 O O . ARG B 1 202 ? 31.078 2.318 11.82 1 89.69 202 ARG B O 1
ATOM 5433 N N . TYR B 1 203 ? 29.266 1.024 12.164 1 82 203 TYR B N 1
ATOM 5434 C CA . TYR B 1 203 ? 29.859 0.495 13.383 1 82 203 TYR B CA 1
ATOM 5435 C C . TYR B 1 203 ? 31.031 -0.434 13.062 1 82 203 TYR B C 1
ATOM 5437 O O . TYR B 1 203 ? 31.141 -0.942 11.945 1 82 203 TYR B O 1
ATOM 5445 N N . ASP B 1 204 ? 31.969 -0.545 14.047 1 75.81 204 ASP B N 1
ATOM 5446 C CA . ASP B 1 204 ? 33.125 -1.428 13.891 1 75.81 204 ASP B CA 1
ATOM 5447 C C . ASP B 1 204 ? 32.688 -2.895 13.953 1 75.81 204 ASP B C 1
ATOM 5449 O O . ASP B 1 204 ? 32.406 -3.422 15.023 1 75.81 204 ASP B O 1
ATOM 5453 N N . TYR B 1 205 ? 32.812 -3.537 12.836 1 77 205 TYR B N 1
ATOM 5454 C CA . TYR B 1 205 ? 32.344 -4.918 12.734 1 77 205 TYR B CA 1
ATOM 5455 C C . TYR B 1 205 ? 33.125 -5.828 13.656 1 77 205 TYR B C 1
ATOM 5457 O O . TYR B 1 205 ? 32.562 -6.691 14.328 1 77 205 TYR B O 1
ATOM 5465 N N . GLU B 1 206 ? 34.406 -5.617 13.664 1 77.38 206 GLU B N 1
ATOM 5466 C CA . GLU B 1 206 ? 35.281 -6.461 14.477 1 77.38 206 GLU B CA 1
ATOM 5467 C C . GLU B 1 206 ? 34.969 -6.293 15.961 1 77.38 206 GLU B C 1
ATOM 5469 O O . GLU B 1 206 ? 35.062 -7.246 16.734 1 77.38 206 GLU B O 1
ATOM 5474 N N . LEU B 1 207 ? 34.562 -5.141 16.234 1 84.75 207 LEU B N 1
ATOM 5475 C CA . LEU B 1 207 ? 34.281 -4.852 17.641 1 84.75 207 LEU B CA 1
ATOM 5476 C C . LEU B 1 207 ? 32.875 -5.281 18 1 84.75 207 LEU B C 1
ATOM 5478 O O . LEU B 1 207 ? 32.594 -5.656 19.141 1 84.75 207 LEU B O 1
ATOM 5482 N N . PHE B 1 208 ? 32 -5.305 17.062 1 89.38 208 PHE B N 1
ATOM 5483 C CA . PHE B 1 208 ? 30.578 -5.414 17.375 1 89.38 208 PHE B CA 1
ATOM 5484 C C . PHE B 1 208 ? 30.062 -6.816 17.094 1 89.38 208 PHE B C 1
ATOM 5486 O O . PHE B 1 208 ? 28.984 -7.195 17.547 1 89.38 208 PHE B O 1
ATOM 5493 N N . VAL B 1 209 ? 30.828 -7.562 16.375 1 86.19 209 VAL B N 1
ATOM 5494 C CA . VAL B 1 209 ? 30.359 -8.898 16 1 86.19 209 VAL B CA 1
ATOM 5495 C C . VAL B 1 209 ? 31.359 -9.945 16.5 1 86.19 209 VAL B C 1
ATOM 5497 O O . VAL B 1 209 ? 32.562 -9.75 16.406 1 86.19 209 VAL B O 1
ATOM 5500 N N . GLN B 1 210 ? 30.859 -10.906 17.141 1 86.25 210 GLN B N 1
ATOM 5501 C CA . GLN B 1 210 ? 31.688 -12.023 17.594 1 86.25 210 GLN B CA 1
ATOM 5502 C C . GLN B 1 210 ? 31.172 -13.344 17.047 1 86.25 210 GLN B C 1
ATOM 5504 O O . GLN B 1 210 ? 29.969 -13.5 16.828 1 86.25 210 GLN B O 1
ATOM 5509 N N . ASP B 1 211 ? 32.062 -14.188 16.703 1 80.56 211 ASP B N 1
ATOM 5510 C CA . ASP B 1 211 ? 31.703 -15.516 16.219 1 80.56 211 ASP B CA 1
ATOM 5511 C C . ASP B 1 211 ? 31.422 -16.469 17.375 1 80.56 211 ASP B C 1
ATOM 5513 O O . ASP B 1 211 ? 32.25 -16.625 18.266 1 80.56 211 ASP B O 1
ATOM 5517 N N . VAL B 1 212 ? 30.328 -16.766 17.531 1 79.88 212 VAL B N 1
ATOM 5518 C CA . VAL B 1 212 ? 29.984 -17.828 18.484 1 79.88 212 VAL B CA 1
ATOM 5519 C C . VAL B 1 212 ? 29.609 -19.094 17.734 1 79.88 212 VAL B C 1
ATOM 5521 O O . VAL B 1 212 ? 28.453 -19.281 17.344 1 79.88 212 VAL B O 1
ATOM 5524 N N . GLY B 1 213 ? 30.469 -20.016 17.594 1 70.19 213 GLY B N 1
ATOM 5525 C CA . GLY B 1 213 ? 30.266 -21.172 16.75 1 70.19 213 GLY B CA 1
ATOM 5526 C C . GLY B 1 213 ? 30.172 -20.828 15.266 1 70.19 213 GLY B C 1
ATOM 5527 O O . GLY B 1 213 ? 31.062 -20.188 14.711 1 70.19 213 GLY B O 1
ATOM 5528 N N . ALA B 1 214 ? 29.219 -21.25 14.656 1 75.44 214 ALA B N 1
ATOM 5529 C CA . ALA B 1 214 ? 29.016 -21.016 13.227 1 75.44 214 ALA B CA 1
ATOM 5530 C C . ALA B 1 214 ? 28.125 -19.812 12.984 1 75.44 214 ALA B C 1
ATOM 5532 O O . ALA B 1 214 ? 27.906 -19.422 11.836 1 75.44 214 ALA B O 1
ATOM 5533 N N . GLU B 1 215 ? 27.719 -19.172 14.086 1 76.75 215 GLU B N 1
ATOM 5534 C CA . GLU B 1 215 ? 26.812 -18.047 13.93 1 76.75 215 GLU B CA 1
ATOM 5535 C C . GLU B 1 215 ? 27.469 -16.75 14.414 1 76.75 215 GLU B C 1
ATOM 5537 O O . GLU B 1 215 ? 28.344 -16.781 15.273 1 76.75 215 GLU B O 1
ATOM 5542 N N . GLU B 1 216 ? 27.234 -15.648 13.68 1 82.19 216 GLU B N 1
ATOM 5543 C CA . GLU B 1 216 ? 27.656 -14.32 14.102 1 82.19 216 GLU B CA 1
ATOM 5544 C C . GLU B 1 216 ? 26.641 -13.695 15.055 1 82.19 216 GLU B C 1
ATOM 5546 O O . GLU B 1 216 ? 25.438 -13.773 14.828 1 82.19 216 GLU B O 1
ATOM 5551 N N . GLU B 1 217 ? 27.281 -13.328 16.219 1 85.62 217 GLU B N 1
ATOM 5552 C CA . GLU B 1 217 ? 26.406 -12.672 17.203 1 85.62 217 GLU B CA 1
ATOM 5553 C C . GLU B 1 217 ? 26.953 -11.297 17.578 1 85.62 217 GLU B C 1
ATOM 5555 O O . GLU B 1 217 ? 28.156 -11.039 17.453 1 85.62 217 GLU B O 1
ATOM 5560 N N . TRP B 1 218 ? 26.062 -10.422 17.969 1 89.12 218 TRP B N 1
ATOM 5561 C CA . TRP B 1 218 ? 26.469 -9.109 18.469 1 89.12 218 TRP B CA 1
ATOM 5562 C C . TRP B 1 218 ? 27.203 -9.227 19.797 1 89.12 218 TRP B C 1
ATOM 5564 O O . TRP B 1 218 ? 26.812 -10.023 20.656 1 89.12 218 TRP B O 1
ATOM 5574 N N . THR B 1 219 ? 28.234 -8.469 20 1 90.81 219 THR B N 1
ATOM 5575 C CA . THR B 1 219 ? 28.938 -8.414 21.266 1 90.81 219 THR B CA 1
ATOM 5576 C C . THR B 1 219 ? 28.125 -7.656 22.312 1 90.81 219 THR B C 1
ATOM 5578 O O . THR B 1 219 ? 27.125 -7.027 21.984 1 90.81 219 THR B O 1
ATOM 5581 N N . ALA B 1 220 ? 28.547 -7.758 23.531 1 90.38 220 ALA B N 1
ATOM 5582 C CA . ALA B 1 220 ? 27.891 -7.02 24.609 1 90.38 220 ALA B CA 1
ATOM 5583 C C . ALA B 1 220 ? 27.984 -5.516 24.375 1 90.38 220 ALA B C 1
ATOM 5585 O O . ALA B 1 220 ? 27.047 -4.773 24.672 1 90.38 220 ALA B O 1
ATOM 5586 N N . GLU B 1 221 ? 29.109 -5.148 23.891 1 89.88 221 GLU B N 1
ATOM 5587 C CA . GLU B 1 221 ? 29.312 -3.734 23.578 1 89.88 221 GLU B CA 1
ATOM 5588 C C . GLU B 1 221 ? 28.375 -3.27 22.469 1 89.88 221 GLU B C 1
ATOM 5590 O O . GLU B 1 221 ? 27.828 -2.16 22.531 1 89.88 221 GLU B O 1
ATOM 5595 N N . ALA B 1 222 ? 28.219 -4.109 21.516 1 91.69 222 ALA B N 1
ATOM 5596 C CA . ALA B 1 222 ? 27.312 -3.801 20.422 1 91.69 222 ALA B CA 1
ATOM 5597 C C . ALA B 1 222 ? 25.875 -3.676 20.906 1 91.69 222 ALA B C 1
ATOM 5599 O O . ALA B 1 222 ? 25.141 -2.785 20.484 1 91.69 222 ALA B O 1
ATOM 5600 N N . GLN B 1 223 ? 25.578 -4.516 21.812 1 92.19 223 GLN B N 1
ATOM 5601 C CA . GLN B 1 223 ? 24.234 -4.504 22.359 1 92.19 223 GLN B CA 1
ATOM 5602 C C . GLN B 1 223 ? 23.984 -3.236 23.172 1 92.19 223 GLN B C 1
ATOM 5604 O O . GLN B 1 223 ? 22.891 -2.656 23.109 1 92.19 223 GLN B O 1
ATOM 5609 N N . GLU B 1 224 ? 24.938 -2.85 23.922 1 91.25 224 GLU B N 1
ATOM 5610 C CA . GLU B 1 224 ? 24.812 -1.624 24.703 1 91.25 224 GLU B CA 1
ATOM 5611 C C . GLU B 1 224 ? 24.703 -0.399 23.797 1 91.25 224 GLU B C 1
ATOM 5613 O O . GLU B 1 224 ? 23.938 0.524 24.094 1 91.25 224 GLU B O 1
ATOM 5618 N N . PHE B 1 225 ? 25.5 -0.452 22.828 1 91.88 225 PHE B N 1
ATOM 5619 C CA . PHE B 1 225 ? 25.406 0.618 21.844 1 91.88 225 PHE B CA 1
ATOM 5620 C C . PHE B 1 225 ? 24 0.692 21.25 1 91.88 225 PHE B C 1
ATOM 5622 O O . PHE B 1 225 ? 23.438 1.777 21.125 1 91.88 225 PHE B O 1
ATOM 5629 N N . GLY B 1 226 ? 23.5 -0.446 20.859 1 93.06 226 GLY B N 1
ATOM 5630 C CA . GLY B 1 226 ? 22.156 -0.514 20.328 1 93.06 226 GLY B CA 1
ATOM 5631 C C . GLY B 1 226 ? 21.109 0.06 21.25 1 93.06 226 GLY B C 1
ATOM 5632 O O . GLY B 1 226 ? 20.219 0.792 20.828 1 93.06 226 GLY B O 1
ATOM 5633 N N . LYS B 1 227 ? 21.188 -0.222 22.469 1 91.94 227 LYS B N 1
ATOM 5634 C CA . LYS B 1 227 ? 20.25 0.281 23.469 1 91.94 227 LYS B CA 1
ATOM 5635 C C . LYS B 1 227 ? 20.328 1.802 23.562 1 91.94 227 LYS B C 1
ATOM 5637 O O . LYS B 1 227 ? 19.297 2.473 23.656 1 91.94 227 LYS B O 1
ATOM 5642 N N . ARG B 1 228 ? 21.516 2.27 23.594 1 92.38 228 ARG B N 1
ATOM 5643 C CA . ARG B 1 228 ? 21.703 3.715 23.672 1 92.38 228 ARG B CA 1
ATOM 5644 C C . ARG B 1 228 ? 21.156 4.398 22.422 1 92.38 228 ARG B C 1
ATOM 5646 O O . ARG B 1 228 ? 20.547 5.469 22.516 1 92.38 228 ARG B O 1
ATOM 5653 N N . LEU B 1 229 ? 21.375 3.758 21.344 1 94.25 229 LEU B N 1
ATOM 5654 C CA . LEU B 1 229 ? 20.891 4.316 20.094 1 94.25 229 LEU B CA 1
ATOM 5655 C C . LEU B 1 229 ? 19.359 4.371 20.078 1 94.25 229 LEU B C 1
ATOM 5657 O O . LEU B 1 229 ? 18.781 5.363 19.625 1 94.25 229 LEU B O 1
ATOM 5661 N N . VAL B 1 230 ? 18.75 3.322 20.531 1 94 230 VAL B N 1
ATOM 5662 C CA . VAL B 1 230 ? 17.281 3.297 20.625 1 94 230 VAL B CA 1
ATOM 5663 C C . VAL B 1 230 ? 16.797 4.461 21.484 1 94 230 VAL B C 1
ATOM 5665 O O . VAL B 1 230 ? 15.875 5.176 21.109 1 94 230 VAL B O 1
ATOM 5668 N N . GLY B 1 231 ? 17.406 4.613 22.609 1 92 231 GLY B N 1
ATOM 5669 C CA . GLY B 1 231 ? 17.062 5.727 23.469 1 92 231 GLY B CA 1
ATOM 5670 C C . GLY B 1 231 ? 17.203 7.078 22.797 1 92 231 GLY B C 1
ATOM 5671 O O . GLY B 1 231 ? 16.328 7.938 22.922 1 92 231 GLY B O 1
ATOM 5672 N N . ALA B 1 232 ? 18.234 7.242 22.125 1 93.25 232 ALA B N 1
ATOM 5673 C CA . ALA B 1 232 ? 18.5 8.508 21.438 1 93.25 232 ALA B CA 1
ATOM 5674 C C . ALA B 1 232 ? 17.469 8.766 20.344 1 93.25 232 ALA B C 1
ATOM 5676 O O . ALA B 1 232 ? 17.031 9.906 20.156 1 93.25 232 ALA B O 1
ATOM 5677 N N . LEU B 1 233 ? 17.109 7.727 19.656 1 94.69 233 LEU B N 1
ATOM 5678 C CA . LEU B 1 233 ? 16.141 7.852 18.562 1 94.69 233 LEU B CA 1
ATOM 5679 C C . LEU B 1 233 ? 14.758 8.172 19.109 1 94.69 233 LEU B C 1
ATOM 5681 O O . LEU B 1 233 ? 14.031 8.984 18.531 1 94.69 233 LEU B O 1
ATOM 5685 N N . VAL B 1 234 ? 14.398 7.555 20.141 1 91.88 234 VAL B N 1
ATOM 5686 C CA . VAL B 1 234 ? 13.117 7.832 20.781 1 91.88 234 VAL B CA 1
ATOM 5687 C C . VAL B 1 234 ? 13.086 9.273 21.281 1 91.88 234 VAL B C 1
ATOM 5689 O O . VAL B 1 234 ? 12.094 9.984 21.094 1 91.88 234 VAL B O 1
ATOM 5692 N N . GLY B 1 235 ? 14.156 9.695 21.938 1 89.12 235 GLY B N 1
ATOM 5693 C CA . GLY B 1 235 ? 14.273 11.086 22.344 1 89.12 235 GLY B CA 1
ATOM 5694 C C . GLY B 1 235 ? 14.133 12.055 21.188 1 89.12 235 GLY B C 1
ATOM 5695 O O . GLY B 1 235 ? 13.445 13.078 21.312 1 89.12 235 GLY B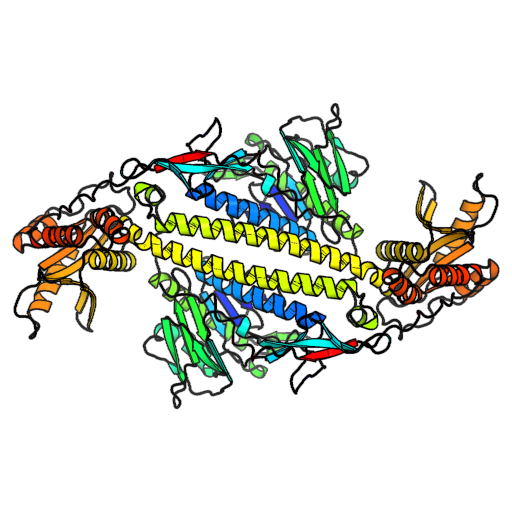 O 1
ATOM 5696 N N . LEU B 1 236 ? 14.734 11.734 20.172 1 90.44 236 LEU B N 1
ATOM 5697 C CA . LEU B 1 236 ? 14.664 12.562 18.969 1 90.44 236 LEU B CA 1
ATOM 5698 C C . LEU B 1 236 ? 13.234 12.641 18.453 1 90.44 236 LEU B C 1
ATOM 5700 O O . LEU B 1 236 ? 12.766 13.727 18.078 1 90.44 236 LEU B O 1
ATOM 5704 N N . SER B 1 237 ? 12.594 11.539 18.344 1 90.31 237 SER B N 1
ATOM 5705 C CA . SER B 1 237 ? 11.203 11.477 17.906 1 90.31 237 SER B CA 1
ATOM 5706 C C . SER B 1 237 ? 10.305 12.344 18.797 1 90.31 237 SER B C 1
ATOM 5708 O O . SER B 1 237 ? 9.43 13.055 18.297 1 90.31 237 SER B O 1
ATOM 5710 N N . ASP B 1 238 ? 10.492 12.336 20.047 1 84.75 238 ASP B N 1
ATOM 5711 C CA . ASP B 1 238 ? 9.688 13.094 21 1 84.75 238 ASP B CA 1
ATOM 5712 C C . ASP B 1 238 ? 9.875 14.594 20.812 1 84.75 238 ASP B C 1
ATOM 5714 O O . ASP B 1 238 ? 8.914 15.359 20.859 1 84.75 238 ASP B O 1
ATOM 5718 N N . VAL B 1 239 ? 11.023 15.023 20.672 1 81.62 239 VAL B N 1
ATOM 5719 C CA . VAL B 1 239 ? 11.328 16.438 20.469 1 81.62 239 VAL B CA 1
ATOM 5720 C C . VAL B 1 239 ? 10.641 16.938 19.203 1 81.62 239 VAL B C 1
ATOM 5722 O O . VAL B 1 239 ? 10.062 18.031 19.188 1 81.62 239 VAL B O 1
ATOM 5725 N N . LEU B 1 240 ? 10.648 16.141 18.234 1 82.38 240 LEU B N 1
ATOM 5726 C CA . LEU B 1 240 ? 10.086 16.547 16.953 1 82.38 240 LEU B CA 1
ATOM 5727 C C . LEU B 1 240 ? 8.562 16.531 16.984 1 82.38 240 LEU B C 1
ATOM 5729 O O . LEU B 1 240 ? 7.91 17.344 16.344 1 82.38 240 LEU B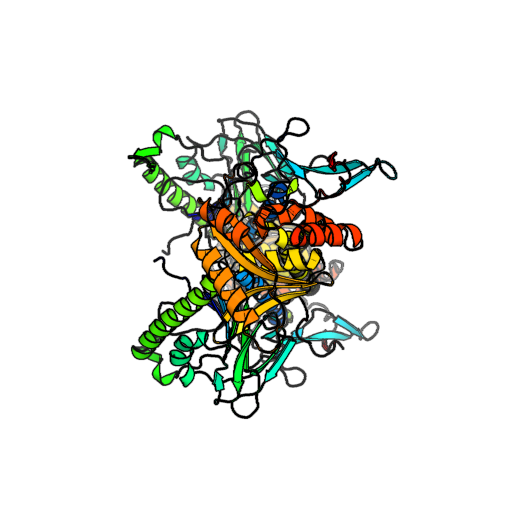 O 1
ATOM 5733 N N . ARG B 1 241 ? 8.047 15.602 17.656 1 75.5 241 ARG B N 1
ATOM 5734 C CA . ARG B 1 241 ? 6.598 15.516 17.797 1 75.5 241 ARG B CA 1
ATOM 5735 C C . ARG B 1 241 ? 6.055 16.688 18.609 1 75.5 241 ARG B C 1
ATOM 5737 O O . ARG B 1 241 ? 4.988 17.219 18.297 1 75.5 241 ARG B O 1
ATOM 5744 N N . ARG B 1 242 ? 6.594 17.031 19.734 1 63.53 242 ARG B N 1
ATOM 5745 C CA . ARG B 1 242 ? 6.172 18.125 20.594 1 63.53 242 ARG B CA 1
ATOM 5746 C C . ARG B 1 242 ? 6.121 19.438 19.828 1 63.53 242 ARG B C 1
ATOM 5748 O O . ARG B 1 242 ? 5.246 20.266 20.062 1 63.53 242 ARG B O 1
ATOM 5755 N N . SER B 1 243 ? 7.016 19.562 19.031 1 59.19 243 SER B N 1
ATOM 5756 C CA . SER B 1 243 ? 7.055 20.781 18.25 1 59.19 243 SER B CA 1
ATOM 5757 C C . SER B 1 243 ? 5.875 20.875 17.281 1 59.19 243 SER B C 1
ATOM 5759 O O . SER B 1 243 ? 5.465 21.953 16.891 1 59.19 243 SER B O 1
ATOM 5761 N N . SER B 1 244 ? 5.391 19.688 16.969 1 58.03 244 SER B N 1
ATOM 5762 C CA . SER B 1 244 ? 4.363 19.672 15.93 1 58.03 244 SER B CA 1
ATOM 5763 C C . SER B 1 244 ? 2.979 19.438 16.516 1 58.03 244 SER B C 1
ATOM 5765 O O . SER B 1 244 ? 2.016 19.203 15.797 1 58.03 244 SER B O 1
ATOM 5767 N N . GLN B 1 245 ? 2.699 19.75 17.75 1 62.38 245 GLN B N 1
ATOM 5768 C CA . GLN B 1 245 ? 1.491 19.234 18.375 1 62.38 245 GLN B CA 1
ATOM 5769 C C . GLN B 1 245 ? 0.242 19.906 17.812 1 62.38 245 GLN B C 1
ATOM 5771 O O . GLN B 1 245 ? -0.029 21.062 18.109 1 62.38 245 GLN B O 1
ATOM 5776 N N . LEU B 1 246 ? -0.201 19.562 16.719 1 71.12 246 LEU B N 1
ATOM 5777 C CA . LEU B 1 246 ? -1.487 19.984 16.172 1 71.12 246 LEU B CA 1
ATOM 5778 C C . LEU B 1 246 ? -2.639 19.312 16.922 1 71.12 246 LEU B C 1
ATOM 5780 O O . LEU B 1 246 ? -2.537 18.141 17.297 1 71.12 246 LEU B O 1
ATOM 5784 N N . THR B 1 247 ? -3.596 20.188 17.375 1 76.56 247 THR B N 1
ATOM 5785 C CA . THR B 1 247 ? -4.832 19.656 17.938 1 76.56 247 THR B CA 1
ATOM 5786 C C . THR B 1 247 ? -5.621 18.891 16.891 1 76.56 247 THR B C 1
ATOM 5788 O O . THR B 1 247 ? -5.812 19.359 15.766 1 76.56 247 THR B O 1
ATOM 5791 N N . PRO B 1 248 ? -5.996 17.594 17.203 1 72.38 248 PRO B N 1
ATOM 5792 C CA . PRO B 1 248 ? -6.922 16.953 16.266 1 72.38 248 PRO B CA 1
ATOM 5793 C C . PRO B 1 248 ? -8.172 17.797 16.016 1 72.38 248 PRO B C 1
ATOM 5795 O O . PRO B 1 248 ? -8.781 18.312 16.953 1 72.38 248 PRO B O 1
ATOM 5798 N N . PRO B 1 249 ? -8.5 17.953 14.766 1 79.88 249 PRO B N 1
ATOM 5799 C CA . PRO B 1 249 ? -9.672 18.781 14.469 1 79.88 249 PRO B CA 1
ATOM 5800 C C . PRO B 1 249 ? -10.961 18.203 15.055 1 79.88 249 PRO B C 1
ATOM 5802 O O . PRO B 1 249 ? -11.281 17.031 14.836 1 79.88 249 PRO B O 1
ATOM 5805 N N . PRO B 1 250 ? -11.672 19.062 15.844 1 79.94 250 PRO B N 1
ATOM 5806 C CA . PRO B 1 250 ? -12.969 18.594 16.328 1 79.94 250 PRO B CA 1
ATOM 5807 C C . PRO B 1 250 ? -13.961 18.328 15.203 1 79.94 250 PRO B C 1
ATOM 5809 O O . PRO B 1 250 ? -13.898 18.953 14.148 1 79.94 250 PRO B O 1
ATOM 5812 N N . GLU B 1 251 ? -14.945 17.438 15.445 1 73.62 251 GLU B N 1
ATOM 5813 C CA . GLU B 1 251 ? -15.906 17 14.445 1 73.62 251 GLU B CA 1
ATOM 5814 C C . GLU B 1 251 ? -16.703 18.188 13.891 1 73.62 251 GLU B C 1
ATOM 5816 O O . GLU B 1 251 ? -16.969 18.266 12.688 1 73.62 251 GLU B O 1
ATOM 5821 N N . TRP B 1 252 ? -17.125 19.141 14.812 1 84.06 252 TRP B N 1
ATOM 5822 C CA . TRP B 1 252 ? -17.969 20.266 14.406 1 84.06 252 TRP B CA 1
ATOM 5823 C C . TRP B 1 252 ? -17.219 21.172 13.438 1 84.06 252 TRP B C 1
ATOM 5825 O O . TRP B 1 252 ? -17.828 21.953 12.711 1 84.06 252 TRP B O 1
ATOM 5835 N N . SER B 1 253 ? -15.852 21.062 13.367 1 88.56 253 SER B N 1
ATOM 5836 C CA . SER B 1 253 ? -15.062 21.969 12.531 1 88.56 253 SER B CA 1
ATOM 5837 C C . SER B 1 253 ? -15.117 21.547 11.07 1 88.56 253 SER B C 1
ATOM 5839 O O . SER B 1 253 ? -14.672 22.281 10.188 1 88.56 253 SER B O 1
ATOM 5841 N N . SER B 1 254 ? -15.734 20.375 10.859 1 77.81 254 SER B N 1
ATOM 5842 C CA . SER B 1 254 ? -15.844 19.859 9.5 1 77.81 254 SER B CA 1
ATOM 5843 C C . SER B 1 254 ? -17.172 20.266 8.859 1 77.81 254 SER B C 1
ATOM 5845 O O . SER B 1 254 ? -17.453 19.891 7.727 1 77.81 254 SER B O 1
ATOM 5847 N N . ALA B 1 255 ? -17.969 21.031 9.578 1 80.31 255 ALA B N 1
ATOM 5848 C CA . ALA B 1 255 ? -19.234 21.516 9.047 1 80.31 255 ALA B CA 1
ATOM 5849 C C . ALA B 1 255 ? -19.016 22.391 7.809 1 80.31 255 ALA B C 1
ATOM 5851 O O . ALA B 1 255 ? -17.938 22.969 7.633 1 80.31 255 ALA B O 1
ATOM 5852 N N . SER B 1 256 ? -20.016 22.438 6.891 1 82.19 256 SER B N 1
ATOM 5853 C CA . SER B 1 256 ? -19.938 23.125 5.598 1 82.19 256 SER B CA 1
ATOM 5854 C C . SER B 1 256 ? -19.578 24.594 5.766 1 82.19 256 SER B C 1
ATOM 5856 O O . SER B 1 256 ? -18.891 25.156 4.914 1 82.19 256 SER B O 1
ATOM 5858 N N . GLU B 1 257 ? -20.031 25.203 6.891 1 86.44 257 GLU B N 1
ATOM 5859 C CA . GLU B 1 257 ? -19.781 26.625 7.105 1 86.44 257 GLU B CA 1
ATOM 5860 C C . GLU B 1 257 ? -18.297 26.891 7.34 1 86.44 257 GLU B C 1
ATOM 5862 O O . GLU B 1 257 ? -17.828 28.016 7.133 1 86.44 257 GLU B O 1
ATOM 5867 N N . PHE B 1 258 ? -17.547 25.891 7.734 1 90.94 258 PHE B N 1
ATOM 5868 C CA . PHE B 1 258 ? -16.141 26.078 8.055 1 90.94 258 PHE B CA 1
ATOM 5869 C C . PHE B 1 258 ? -15.258 25.562 6.934 1 90.94 258 PHE B C 1
ATOM 5871 O O . PHE B 1 258 ? -14.031 25.562 7.055 1 90.94 258 PHE B O 1
ATOM 5878 N N . ARG B 1 259 ? -15.93 25.156 5.809 1 87 259 ARG B N 1
ATOM 5879 C CA . ARG B 1 259 ? -15.172 24.625 4.676 1 87 259 ARG B CA 1
ATOM 5880 C C . ARG B 1 259 ? -14.844 25.734 3.672 1 87 259 ARG B C 1
ATOM 5882 O O . ARG B 1 259 ? -15.68 26.594 3.404 1 87 259 ARG B O 1
ATOM 5889 N N . LEU B 1 260 ? -13.656 25.656 3.199 1 88.62 260 LEU B N 1
ATOM 5890 C CA . LEU B 1 260 ? -13.234 26.609 2.174 1 88.62 260 LEU B CA 1
ATOM 5891 C C . LEU B 1 260 ? -13.43 26.016 0.779 1 88.62 260 LEU B C 1
ATOM 5893 O O . LEU B 1 260 ? -13.359 24.797 0.599 1 88.62 260 LEU B O 1
ATOM 5897 N N . ALA B 1 261 ? -13.656 26.812 -0.253 1 85.06 261 ALA B N 1
ATOM 5898 C CA . ALA B 1 261 ? -14 26.406 -1.614 1 85.06 261 ALA B CA 1
ATOM 5899 C C . ALA B 1 261 ? -12.906 25.531 -2.215 1 85.06 261 ALA B C 1
ATOM 5901 O O . ALA B 1 261 ? -13.195 24.547 -2.896 1 85.06 261 ALA B O 1
ATOM 5902 N N . LEU B 1 262 ? -11.641 25.906 -2.018 1 88.75 262 LEU B N 1
ATOM 5903 C CA . LEU B 1 262 ? -10.516 25.188 -2.602 1 88.75 262 LEU B CA 1
ATOM 5904 C C . LEU B 1 262 ? -10.469 23.75 -2.09 1 88.75 262 LEU B C 1
ATOM 5906 O O . LEU B 1 262 ? -9.984 22.859 -2.789 1 88.75 262 LEU B O 1
ATOM 5910 N N . GLU B 1 263 ? -10.922 23.531 -0.837 1 87.38 263 GLU B N 1
ATOM 5911 C CA . GLU B 1 263 ? -10.898 22.188 -0.264 1 87.38 263 GLU B CA 1
ATOM 5912 C C . GLU B 1 263 ? -11.75 21.234 -1.08 1 87.38 263 GLU B C 1
ATOM 5914 O O . GLU B 1 263 ? -11.367 20.078 -1.29 1 87.38 263 GLU B O 1
ATOM 5919 N N . ASN B 1 264 ? -12.891 21.719 -1.557 1 81.31 264 ASN B N 1
ATOM 5920 C CA . ASN B 1 264 ? -13.773 20.875 -2.354 1 81.31 264 ASN B CA 1
ATOM 5921 C C . ASN B 1 264 ? -13.102 20.422 -3.652 1 81.31 264 ASN B C 1
ATOM 5923 O O . ASN B 1 264 ? -13.234 19.266 -4.055 1 81.31 264 ASN B O 1
ATOM 5927 N N . VAL B 1 265 ? -12.484 21.406 -4.281 1 86.38 265 VAL B N 1
ATOM 5928 C CA . VAL B 1 265 ? -11.789 21.109 -5.535 1 86.38 265 VAL B CA 1
ATOM 5929 C C . VAL B 1 265 ? -10.703 20.078 -5.293 1 86.38 265 VAL B C 1
ATOM 5931 O O . VAL B 1 265 ? -10.578 19.109 -6.051 1 86.38 265 VAL B O 1
ATOM 5934 N N . LEU B 1 266 ? -9.953 20.266 -4.25 1 88.44 266 LEU B N 1
ATOM 5935 C CA . LEU B 1 266 ? -8.828 19.391 -3.945 1 88.44 266 LEU B CA 1
ATOM 5936 C C . LEU B 1 266 ? -9.32 18 -3.559 1 88.44 266 LEU B C 1
ATOM 5938 O O . LEU B 1 266 ? -8.727 16.984 -3.955 1 88.44 266 LEU B O 1
ATOM 5942 N N . GLU B 1 267 ? -10.398 17.922 -2.812 1 82.81 267 GLU B N 1
ATOM 5943 C CA . GLU B 1 267 ? -10.969 16.625 -2.434 1 82.81 267 GLU B CA 1
ATOM 5944 C C . GLU B 1 267 ? -11.453 15.859 -3.658 1 82.81 267 GLU B C 1
ATOM 5946 O O . GLU B 1 267 ? -11.305 14.641 -3.73 1 82.81 267 GLU B O 1
ATOM 5951 N N . THR B 1 268 ? -12.039 16.578 -4.59 1 82.19 268 THR B N 1
ATOM 5952 C CA . THR B 1 268 ? -12.469 15.961 -5.84 1 82.19 268 THR B CA 1
ATOM 5953 C C . THR B 1 268 ? -11.273 15.398 -6.605 1 82.19 268 THR B C 1
ATOM 5955 O O . THR B 1 268 ? -11.32 14.273 -7.105 1 82.19 268 THR B O 1
ATOM 5958 N N . ASN B 1 269 ? -10.227 16.219 -6.688 1 87.31 269 ASN B N 1
ATOM 5959 C CA . ASN B 1 269 ? -9.008 15.773 -7.363 1 87.31 269 ASN B CA 1
ATOM 5960 C C . ASN B 1 269 ? -8.438 14.523 -6.707 1 87.31 269 ASN B C 1
ATOM 5962 O O . ASN B 1 269 ? -8.031 13.586 -7.398 1 87.31 269 ASN B O 1
ATOM 5966 N N . ILE B 1 270 ? -8.414 14.5 -5.398 1 83.81 270 ILE B N 1
ATOM 5967 C CA . ILE B 1 270 ? -7.883 13.375 -4.641 1 83.81 270 ILE B CA 1
ATOM 5968 C C . ILE B 1 270 ? -8.711 12.125 -4.922 1 83.81 270 ILE B C 1
ATOM 5970 O O . ILE B 1 270 ? -8.164 11.055 -5.188 1 83.81 270 ILE B O 1
ATOM 5974 N N . THR B 1 271 ? -10.031 12.273 -4.891 1 79.06 271 THR B N 1
ATOM 5975 C CA . THR B 1 271 ? -10.93 11.148 -5.137 1 79.06 271 THR B CA 1
ATOM 5976 C C . THR B 1 271 ? -10.727 10.594 -6.547 1 79.06 271 THR B C 1
ATOM 5978 O O . THR B 1 271 ? -10.68 9.375 -6.738 1 79.06 271 THR B O 1
ATOM 5981 N N . GLN B 1 272 ? -10.641 11.5 -7.508 1 84.19 272 GLN B N 1
ATOM 5982 C CA . GLN B 1 272 ? -10.445 11.086 -8.891 1 84.19 272 GLN B CA 1
ATOM 5983 C C . GLN B 1 272 ? -9.109 10.359 -9.062 1 84.19 272 GLN B C 1
ATOM 5985 O O . GLN B 1 272 ? -9.039 9.336 -9.734 1 84.19 272 GLN B O 1
ATOM 5990 N N . HIS B 1 273 ? -8.039 10.906 -8.508 1 83.88 273 HIS B N 1
ATOM 5991 C CA . HIS B 1 273 ? -6.734 10.266 -8.578 1 83.88 273 HIS B CA 1
ATOM 5992 C C . HIS B 1 273 ? -6.758 8.898 -7.898 1 83.88 273 HIS B C 1
ATOM 5994 O O . HIS B 1 273 ? -6.191 7.93 -8.422 1 83.88 273 HIS B O 1
ATOM 6000 N N . SER B 1 274 ? -7.438 8.875 -6.746 1 78.38 274 SER B N 1
ATOM 6001 C CA . SER B 1 274 ? -7.547 7.613 -6.02 1 78.38 274 SER B CA 1
ATOM 6002 C C . SER B 1 274 ? -8.258 6.551 -6.852 1 78.38 274 SER B C 1
ATOM 6004 O O . SER B 1 274 ? -7.84 5.395 -6.887 1 78.38 274 SER B O 1
ATOM 6006 N N . ALA B 1 275 ? -9.328 6.953 -7.512 1 76.81 275 ALA B N 1
ATOM 6007 C CA . ALA B 1 275 ? -10.07 6.031 -8.367 1 76.81 275 ALA B CA 1
ATOM 6008 C C . ALA B 1 275 ? -9.211 5.543 -9.531 1 76.81 275 ALA B C 1
ATOM 6010 O O . ALA B 1 275 ? -9.242 4.363 -9.883 1 76.81 275 ALA B O 1
ATOM 6011 N N . GLN B 1 276 ? -8.492 6.461 -10.109 1 84.69 276 GLN B N 1
ATOM 6012 C CA . GLN B 1 276 ? -7.621 6.098 -11.219 1 84.69 276 GLN B CA 1
ATOM 6013 C C . GLN B 1 276 ?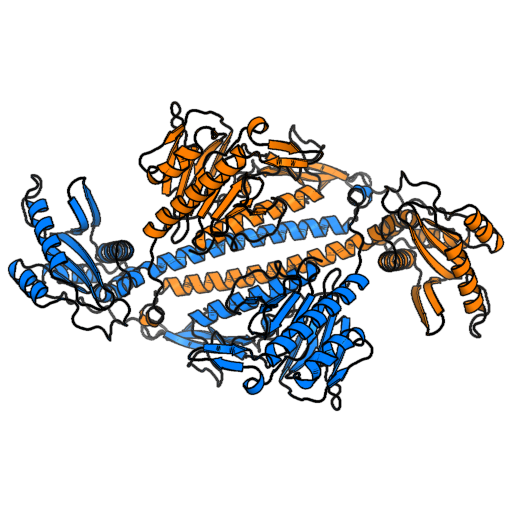 -6.516 5.152 -10.758 1 84.69 276 GLN B C 1
ATOM 6015 O O . GLN B 1 276 ? -6.18 4.195 -11.461 1 84.69 276 GLN B O 1
ATOM 6020 N N . ILE B 1 277 ? -5.914 5.453 -9.656 1 79.38 277 ILE B N 1
ATOM 6021 C CA . ILE B 1 277 ? -4.875 4.598 -9.086 1 79.38 277 ILE B CA 1
ATOM 6022 C C . ILE B 1 277 ? -5.43 3.195 -8.859 1 79.38 277 ILE B C 1
ATOM 6024 O O . ILE B 1 277 ? -4.789 2.203 -9.219 1 79.38 277 ILE B O 1
ATOM 6028 N N . GLN B 1 278 ? -6.578 3.123 -8.352 1 74.62 278 GLN B N 1
ATOM 6029 C CA . GLN B 1 278 ? -7.191 1.828 -8.078 1 74.62 278 GLN B CA 1
ATOM 6030 C C . GLN B 1 278 ? -7.426 1.045 -9.367 1 74.62 278 GLN B C 1
ATOM 6032 O O . GLN B 1 278 ? -7.211 -0.168 -9.406 1 74.62 278 GLN B O 1
ATOM 6037 N N . ARG B 1 279 ? -7.914 1.724 -10.336 1 80.31 279 ARG B N 1
ATOM 6038 C CA . ARG B 1 279 ? -8.125 1.083 -11.633 1 80.31 279 ARG B CA 1
ATOM 6039 C C . ARG B 1 279 ? -6.812 0.553 -12.203 1 80.31 279 ARG B C 1
ATOM 6041 O O . ARG B 1 279 ? -6.758 -0.577 -12.695 1 80.31 279 ARG B O 1
ATOM 6048 N N . MET B 1 280 ? -5.82 1.33 -12.133 1 82.94 280 MET B N 1
ATOM 6049 C CA . MET B 1 280 ? -4.523 0.937 -12.672 1 82.94 280 MET B CA 1
ATOM 6050 C C . MET B 1 280 ? -3.924 -0.211 -11.867 1 82.94 280 MET B C 1
ATOM 6052 O O . MET B 1 280 ? -3.268 -1.092 -12.43 1 82.94 280 MET B O 1
ATOM 6056 N N . GLN B 1 281 ? -4.117 -0.178 -10.586 1 78.31 281 GLN B N 1
ATOM 6057 C CA . GLN B 1 281 ? -3.666 -1.274 -9.734 1 78.31 281 GLN B CA 1
ATOM 6058 C C . GLN B 1 281 ? -4.359 -2.582 -10.109 1 78.31 281 GLN B C 1
ATOM 6060 O O . GLN B 1 281 ? -3.725 -3.639 -10.141 1 78.31 281 GLN B O 1
ATOM 6065 N N . ALA B 1 282 ? -5.668 -2.521 -10.375 1 73.44 282 ALA B N 1
ATOM 6066 C CA . ALA B 1 282 ? -6.418 -3.701 -10.797 1 73.44 282 ALA B CA 1
ATOM 6067 C C . ALA B 1 282 ? -5.879 -4.25 -12.117 1 73.44 282 ALA B C 1
ATOM 6069 O O . ALA B 1 282 ? -5.734 -5.465 -12.281 1 73.44 282 ALA B O 1
ATOM 6070 N N . GLU B 1 283 ? -5.609 -3.365 -12.992 1 83.06 283 GLU B N 1
ATOM 6071 C CA . GLU B 1 283 ? -5.039 -3.771 -14.273 1 83.06 283 GLU B CA 1
ATOM 6072 C C . GLU B 1 283 ? -3.664 -4.406 -14.094 1 83.06 283 GLU B C 1
ATOM 6074 O O . GLU B 1 283 ? -3.342 -5.402 -14.742 1 83.06 283 GLU B O 1
ATOM 6079 N N . ARG B 1 284 ? -2.861 -3.781 -13.273 1 82 284 ARG B N 1
ATOM 6080 C CA . ARG B 1 284 ? -1.538 -4.324 -12.984 1 82 284 ARG B CA 1
ATOM 6081 C C . ARG B 1 284 ? -1.638 -5.742 -12.43 1 82 284 ARG B C 1
ATOM 6083 O O . ARG B 1 284 ? -0.865 -6.621 -12.812 1 82 284 ARG B O 1
ATOM 6090 N N . LEU B 1 285 ? -2.529 -5.938 -11.57 1 74.88 285 LEU B N 1
ATOM 6091 C CA . LEU B 1 285 ? -2.73 -7.262 -10.977 1 74.88 285 LEU B CA 1
ATOM 6092 C C . LEU B 1 285 ? -3.139 -8.273 -12.047 1 74.88 285 LEU B C 1
ATOM 6094 O O . LEU B 1 285 ? -2.705 -9.422 -12.008 1 74.88 285 LEU B O 1
ATOM 6098 N N . GLU B 1 286 ? -3.99 -7.848 -12.938 1 79.31 286 GLU B N 1
ATOM 6099 C CA . GLU B 1 286 ? -4.363 -8.703 -14.055 1 79.31 286 GLU B CA 1
ATOM 6100 C C . GLU B 1 286 ? -3.145 -9.078 -14.898 1 79.31 286 GLU B C 1
ATOM 6102 O O . GLU B 1 286 ? -2.998 -10.227 -15.312 1 79.31 286 GLU B O 1
ATOM 6107 N N . PHE B 1 287 ? -2.309 -8.094 -15.125 1 85.38 287 PHE B N 1
ATOM 6108 C CA . PHE B 1 287 ? -1.084 -8.359 -15.875 1 85.38 287 PHE B CA 1
ATOM 6109 C C . PHE B 1 287 ? -0.19 -9.336 -15.117 1 85.38 287 PHE B C 1
ATOM 6111 O O . PHE B 1 287 ? 0.452 -10.195 -15.719 1 85.38 287 PHE B O 1
ATOM 6118 N N . GLU B 1 288 ? -0.116 -9.172 -13.852 1 81.38 288 GLU B N 1
ATOM 6119 C CA . GLU B 1 288 ? 0.69 -10.07 -13.031 1 81.38 288 GLU B CA 1
ATOM 6120 C C . GLU B 1 288 ? 0.172 -11.5 -13.117 1 81.38 288 GLU B C 1
ATOM 6122 O O . GLU B 1 288 ? 0.958 -12.445 -13.203 1 81.38 288 GLU B O 1
ATOM 6127 N N . GLN B 1 289 ? -1.132 -11.648 -13.109 1 78.31 289 GLN B N 1
ATOM 6128 C CA . GLN B 1 289 ? -1.725 -12.969 -13.266 1 78.31 289 GLN B CA 1
ATOM 6129 C C . GLN B 1 289 ? -1.424 -13.547 -14.648 1 78.31 289 GLN B C 1
ATOM 6131 O O . GLN B 1 289 ? -1.071 -14.719 -14.773 1 78.31 289 GLN B O 1
ATOM 6136 N N . GLN B 1 290 ? -1.584 -12.711 -15.617 1 86.44 290 GLN B N 1
ATOM 6137 C CA . GLN B 1 290 ? -1.276 -13.141 -16.984 1 86.44 290 GLN B CA 1
ATOM 6138 C C . GLN B 1 290 ? 0.189 -13.539 -17.109 1 86.44 290 GLN B C 1
ATOM 6140 O O . GLN B 1 290 ? 0.52 -14.461 -17.859 1 86.44 290 GLN B O 1
ATOM 6145 N N . LEU B 1 291 ? 1.014 -12.781 -16.453 1 86.19 291 LEU B N 1
ATOM 6146 C CA . LEU B 1 291 ? 2.441 -13.078 -16.469 1 86.19 291 LEU B CA 1
ATOM 6147 C C . LEU B 1 291 ? 2.713 -14.461 -15.883 1 86.19 291 LEU B C 1
ATOM 6149 O O . LEU B 1 291 ? 3.488 -15.234 -16.453 1 86.19 291 LEU B O 1
ATOM 6153 N N . GLU B 1 292 ? 2.092 -14.828 -14.836 1 80.31 292 GLU B N 1
ATOM 6154 C CA . GLU B 1 292 ? 2.229 -16.141 -14.227 1 80.31 292 GLU B CA 1
ATOM 6155 C C . GLU B 1 292 ? 1.755 -17.25 -15.18 1 80.31 292 GLU B C 1
ATOM 6157 O O . GLU B 1 292 ? 2.406 -18.281 -15.305 1 80.31 292 GLU B O 1
ATOM 6162 N N . ASP B 1 293 ? 0.682 -17.016 -15.836 1 84.44 293 ASP B N 1
ATOM 6163 C CA . ASP B 1 293 ? 0.123 -17.969 -16.781 1 84.44 293 ASP B CA 1
ATOM 6164 C C . ASP B 1 293 ? 1.024 -18.125 -18 1 84.44 293 ASP B C 1
ATOM 6166 O O . ASP B 1 293 ? 1.18 -19.234 -18.531 1 84.44 293 ASP B O 1
ATOM 6170 N N . ALA B 1 294 ? 1.523 -17 -18.422 1 88.19 294 ALA B N 1
ATOM 6171 C CA . ALA B 1 294 ? 2.365 -17 -19.625 1 88.19 294 ALA B CA 1
ATOM 6172 C C . ALA B 1 294 ? 3.604 -17.875 -19.406 1 88.19 294 ALA B C 1
ATOM 6174 O O . ALA B 1 294 ? 4.121 -18.469 -20.359 1 88.19 294 ALA B O 1
ATOM 6175 N N . GLY B 1 295 ? 4.047 -17.953 -18.203 1 88.25 295 GLY B N 1
ATOM 6176 C CA . GLY B 1 295 ? 5.242 -18.734 -17.891 1 88.25 295 GLY B CA 1
ATOM 6177 C C . GLY B 1 295 ? 4.945 -20.109 -17.359 1 88.25 295 GLY B C 1
ATOM 6178 O O . GLY B 1 295 ? 5.824 -20.766 -16.797 1 88.25 295 GLY B O 1
ATOM 6179 N N . SER B 1 296 ? 3.711 -20.625 -17.562 1 90.5 296 SER B N 1
ATOM 6180 C CA . SER B 1 296 ? 3.271 -21.875 -16.969 1 90.5 296 SER B CA 1
ATOM 6181 C C . SER B 1 296 ? 4.102 -23.047 -17.484 1 90.5 296 SER B C 1
ATOM 6183 O O . SER B 1 296 ? 4.352 -24 -16.734 1 90.5 296 SER B O 1
ATOM 6185 N N . LEU B 1 297 ? 4.648 -22.984 -18.719 1 95.38 297 LEU B N 1
ATOM 6186 C CA . LEU B 1 297 ? 5.398 -24.078 -19.328 1 95.38 297 LEU B CA 1
ATOM 6187 C C . LEU B 1 297 ? 6.707 -24.312 -18.578 1 95.38 297 LEU B C 1
ATOM 6189 O O . LEU B 1 297 ? 7.289 -25.406 -18.656 1 95.38 297 LEU B O 1
ATOM 6193 N N . ARG B 1 298 ? 7.219 -23.297 -17.875 1 94.25 298 ARG B N 1
ATOM 6194 C CA . ARG B 1 298 ? 8.461 -23.469 -17.125 1 94.25 298 ARG B CA 1
ATOM 6195 C C . ARG B 1 298 ? 8.297 -24.5 -16.016 1 94.25 298 ARG B C 1
ATOM 6197 O O . ARG B 1 298 ? 9.289 -25.047 -15.516 1 94.25 298 ARG B O 1
ATOM 6204 N N . ARG B 1 299 ? 7.062 -24.781 -15.688 1 93.56 299 ARG B N 1
ATOM 6205 C CA . ARG B 1 299 ? 6.789 -25.781 -14.664 1 93.56 299 ARG B CA 1
ATOM 6206 C C . ARG B 1 299 ? 7.23 -27.172 -15.117 1 93.56 299 ARG B C 1
ATOM 6208 O O . ARG B 1 299 ? 7.441 -28.062 -14.297 1 93.56 299 ARG B O 1
ATOM 6215 N N . LEU B 1 300 ? 7.441 -27.344 -16.406 1 97.62 300 LEU B N 1
ATOM 6216 C CA . LEU B 1 300 ? 7.973 -28.594 -16.953 1 97.62 300 LEU B CA 1
ATOM 6217 C C . LEU B 1 300 ? 9.391 -28.844 -16.469 1 97.62 300 LEU B C 1
ATOM 6219 O O . LEU B 1 300 ? 9.875 -29.969 -16.484 1 97.62 300 LEU B O 1
ATOM 6223 N N . LEU B 1 301 ? 10.023 -27.781 -16.062 1 96.62 301 LEU B N 1
ATOM 6224 C CA . LEU B 1 301 ? 11.453 -27.844 -15.781 1 96.62 301 LEU B CA 1
ATOM 6225 C C . LEU B 1 301 ? 11.703 -28.25 -14.328 1 96.62 301 LEU B C 1
ATOM 6227 O O . LEU B 1 301 ? 12.688 -28.922 -14.031 1 96.62 301 LEU B O 1
ATOM 6231 N N . TYR B 1 302 ? 10.805 -27.844 -13.43 1 94.56 302 TYR B N 1
ATOM 6232 C CA . TYR B 1 302 ? 11.234 -28 -12.047 1 94.56 302 TYR B CA 1
ATOM 6233 C C . TYR B 1 302 ? 10.086 -28.469 -11.172 1 94.56 302 TYR B C 1
ATOM 6235 O O . TYR B 1 302 ? 10.281 -28.781 -9.992 1 94.56 302 TYR B O 1
ATOM 6243 N N . GLU B 1 303 ? 8.875 -28.516 -11.656 1 93.56 303 GLU B N 1
ATOM 6244 C CA . GLU B 1 303 ? 7.73 -28.828 -10.812 1 93.56 303 GLU B CA 1
ATOM 6245 C C . GLU B 1 303 ? 7.582 -30.344 -10.633 1 93.56 303 GLU B C 1
ATOM 6247 O O . GLU B 1 303 ? 8.242 -31.125 -11.32 1 93.56 303 GLU B O 1
ATOM 6252 N N . GLN B 1 304 ? 6.789 -30.766 -9.68 1 90.19 304 GLN B N 1
ATOM 6253 C CA . GLN B 1 304 ? 6.352 -32.125 -9.43 1 90.19 304 GLN B CA 1
ATOM 6254 C C . GLN B 1 304 ? 4.859 -32.188 -9.102 1 90.19 304 GLN B C 1
ATOM 6256 O O . GLN B 1 304 ? 4.203 -31.141 -9.023 1 90.19 304 GLN B O 1
ATOM 6261 N N . GLY B 1 305 ? 4.34 -33.312 -9.094 1 87.5 305 GLY B N 1
ATOM 6262 C CA . GLY B 1 305 ? 2.959 -33.469 -8.664 1 87.5 305 GLY B CA 1
ATOM 6263 C C . GLY B 1 305 ? 1.965 -32.844 -9.625 1 87.5 305 GLY B C 1
ATOM 6264 O O . GLY B 1 305 ? 2.141 -32.906 -10.844 1 87.5 305 GLY B O 1
ATOM 6265 N N . LYS B 1 306 ? 0.974 -32.312 -9.094 1 83.75 306 LYS B N 1
ATOM 6266 C CA . LYS B 1 306 ? -0.146 -31.828 -9.891 1 83.75 306 LYS B CA 1
ATOM 6267 C C . LYS B 1 306 ? 0.287 -30.672 -10.789 1 83.75 306 LYS B C 1
ATOM 6269 O O . LYS B 1 306 ? -0.183 -30.547 -11.922 1 83.75 306 LYS B O 1
ATOM 6274 N N . ALA B 1 307 ? 1.146 -29.828 -10.258 1 86.75 307 ALA B N 1
ATOM 6275 C CA . ALA B 1 307 ? 1.645 -28.703 -11.047 1 86.75 307 ALA B CA 1
ATOM 6276 C C . ALA B 1 307 ? 2.371 -29.188 -12.297 1 86.75 307 ALA B C 1
ATOM 6278 O O . ALA B 1 307 ? 2.209 -28.625 -13.375 1 86.75 307 ALA B O 1
ATOM 6279 N N . LEU B 1 308 ? 3.166 -30.203 -12.125 1 93.38 308 LEU B N 1
ATOM 6280 C CA . LEU B 1 308 ? 3.861 -30.781 -13.273 1 93.38 308 LEU B CA 1
ATOM 6281 C C . LEU B 1 308 ? 2.873 -31.438 -14.234 1 93.38 308 LEU B C 1
ATOM 6283 O O . LEU B 1 308 ? 3.006 -31.297 -15.453 1 93.38 308 LEU B O 1
ATOM 6287 N N . GLU B 1 309 ? 1.874 -32.125 -13.688 1 93.31 309 GLU B N 1
ATOM 6288 C CA . GLU B 1 309 ? 0.851 -32.75 -14.508 1 93.31 309 GLU B CA 1
ATOM 6289 C C . GLU B 1 309 ? 0.143 -31.719 -15.398 1 93.31 309 GLU B C 1
ATOM 6291 O O . GLU B 1 309 ? -0.028 -31.953 -16.594 1 93.31 309 GLU B O 1
ATOM 6296 N N . LEU B 1 310 ? -0.165 -30.672 -14.797 1 90.5 310 LEU B N 1
ATOM 6297 C CA . LEU B 1 310 ? -0.878 -29.625 -15.531 1 90.5 310 LEU B CA 1
ATOM 6298 C C . LEU B 1 310 ? 0.005 -29.031 -16.609 1 90.5 310 LEU B C 1
ATOM 6300 O O . LEU B 1 310 ? -0.476 -28.703 -17.703 1 90.5 310 LEU B O 1
ATOM 6304 N N . ALA B 1 311 ? 1.235 -28.828 -16.312 1 94.56 311 ALA B N 1
ATOM 6305 C CA . ALA B 1 311 ? 2.168 -28.312 -17.312 1 94.56 311 ALA B CA 1
ATOM 6306 C C . ALA B 1 311 ? 2.299 -29.266 -18.5 1 94.56 311 ALA B C 1
ATOM 6308 O O . ALA B 1 311 ? 2.375 -28.828 -19.641 1 94.56 311 ALA B O 1
ATOM 6309 N N . ILE B 1 312 ? 2.344 -30.516 -18.203 1 97.5 312 ILE B N 1
ATOM 6310 C CA . ILE B 1 312 ? 2.447 -31.531 -19.25 1 97.5 312 ILE B CA 1
ATOM 6311 C C . ILE B 1 312 ? 1.19 -31.516 -20.109 1 97.5 312 ILE B C 1
ATOM 6313 O O . ILE B 1 312 ? 1.274 -31.578 -21.344 1 97.5 312 ILE B O 1
ATOM 6317 N N . LEU B 1 313 ? 0.06 -31.453 -19.484 1 96.5 313 LEU B N 1
ATOM 6318 C CA . LEU B 1 313 ? -1.187 -31.375 -20.234 1 96.5 313 LEU B CA 1
ATOM 6319 C C . LEU B 1 313 ? -1.173 -30.172 -21.188 1 96.5 313 LEU B C 1
ATOM 6321 O O . LEU B 1 313 ? -1.595 -30.281 -22.344 1 96.5 313 LEU B O 1
ATOM 6325 N N . GLU B 1 314 ? -0.686 -29.109 -20.688 1 95.5 314 GLU B N 1
ATOM 6326 C CA . GLU B 1 314 ? -0.594 -27.922 -21.531 1 95.5 314 GLU B CA 1
ATOM 6327 C C . GLU B 1 314 ? 0.331 -28.141 -22.719 1 95.5 314 GLU B C 1
ATOM 6329 O O . GLU B 1 314 ? -0.011 -27.812 -23.844 1 95.5 314 GLU B O 1
ATOM 6334 N N . ALA B 1 315 ? 1.518 -28.688 -22.469 1 97.75 315 ALA B N 1
ATOM 6335 C CA . ALA B 1 315 ? 2.48 -28.969 -23.531 1 97.75 315 ALA B CA 1
ATOM 6336 C C . ALA B 1 315 ? 1.887 -29.922 -24.578 1 97.75 315 ALA B C 1
ATOM 6338 O O . ALA B 1 315 ? 2.008 -29.672 -25.781 1 97.75 315 ALA B O 1
ATOM 6339 N N . MET B 1 316 ? 1.183 -30.922 -24.125 1 98.19 316 MET B N 1
ATOM 6340 C CA . MET B 1 316 ? 0.596 -31.906 -25.016 1 98.19 316 MET B CA 1
ATOM 6341 C C . MET B 1 316 ? -0.526 -31.297 -25.844 1 98.19 316 MET B C 1
ATOM 6343 O O . MET B 1 316 ? -0.706 -31.656 -27.016 1 98.19 316 MET B O 1
ATOM 6347 N N . ARG B 1 317 ? -1.26 -30.406 -25.281 1 97.31 317 ARG B N 1
ATOM 6348 C CA . ARG B 1 317 ? -2.277 -29.672 -26.031 1 97.31 317 ARG B CA 1
ATOM 6349 C C . ARG B 1 317 ? -1.646 -28.859 -27.156 1 97.31 317 ARG B C 1
ATOM 6351 O O . ARG B 1 317 ? -2.178 -28.797 -28.266 1 97.31 317 ARG B O 1
ATOM 6358 N N . LEU B 1 318 ? -0.534 -28.266 -26.859 1 96.62 318 LEU B N 1
ATOM 6359 C CA . LEU B 1 318 ? 0.183 -27.484 -27.859 1 96.62 318 LEU B CA 1
ATOM 6360 C C . LEU B 1 318 ? 0.681 -28.391 -29 1 96.62 318 LEU B C 1
ATOM 6362 O O . LEU B 1 318 ? 0.755 -27.953 -30.141 1 96.62 318 LEU B O 1
ATOM 6366 N N . PHE B 1 319 ? 1.007 -29.625 -28.672 1 97.75 319 PHE B N 1
ATOM 6367 C CA . PHE B 1 319 ? 1.422 -30.594 -29.688 1 97.75 319 PHE B CA 1
ATOM 6368 C C . PHE B 1 319 ? 0.24 -31.016 -30.547 1 97.75 319 PHE B C 1
ATOM 6370 O O . PHE B 1 319 ? 0.418 -31.672 -31.562 1 97.75 319 PHE B O 1
ATOM 6377 N N . GLY B 1 320 ? -0.989 -30.641 -30.062 1 96.38 320 GLY B N 1
ATOM 6378 C CA . GLY B 1 320 ? -2.168 -30.969 -30.859 1 96.38 320 GLY B CA 1
ATOM 6379 C C . GLY B 1 320 ? -2.984 -32.094 -30.266 1 96.38 320 GLY B C 1
ATOM 6380 O O . GLY B 1 320 ? -3.908 -32.625 -30.906 1 96.38 320 GLY B O 1
ATOM 6381 N N . PHE B 1 321 ? -2.705 -32.531 -29.062 1 97.12 321 PHE B N 1
ATOM 6382 C CA . PHE B 1 321 ? -3.471 -33.562 -28.391 1 97.12 321 PHE B CA 1
ATOM 6383 C C . PHE B 1 321 ? -4.691 -32.969 -27.703 1 97.12 321 PHE B C 1
ATOM 6385 O O . PHE B 1 321 ? -4.641 -31.844 -27.203 1 97.12 321 PHE B O 1
ATOM 6392 N N . GLU B 1 322 ? -5.797 -33.688 -27.719 1 95.06 322 GLU B N 1
ATOM 6393 C CA . GLU B 1 322 ? -6.801 -33.469 -26.688 1 95.06 322 GLU B CA 1
ATOM 6394 C C . GLU B 1 322 ? -6.348 -34.062 -25.359 1 95.06 322 GLU B C 1
ATOM 6396 O O . GLU B 1 322 ? -6.199 -35.281 -25.234 1 95.06 322 GLU B O 1
ATOM 6401 N N . SER B 1 323 ? -6.051 -33.219 -24.438 1 90 323 SER B N 1
ATOM 6402 C CA . SER B 1 323 ? -5.418 -33.656 -23.203 1 90 323 SER B CA 1
ATOM 6403 C C . SER B 1 323 ? -6.367 -33.531 -22.016 1 90 323 SER B C 1
ATOM 6405 O O . SER B 1 323 ? -7.035 -32.5 -21.875 1 90 323 SER B O 1
ATOM 6407 N N . SER B 1 324 ? -6.508 -34.562 -21.234 1 86.5 324 SER B N 1
ATOM 6408 C CA . SER B 1 324 ? -7.355 -34.5 -20.047 1 86.5 324 SER B CA 1
ATOM 6409 C C . SER B 1 324 ? -6.816 -35.438 -18.953 1 86.5 324 SER B C 1
ATOM 6411 O O . SER B 1 324 ? -5.871 -36.188 -19.172 1 86.5 324 SER B O 1
ATOM 6413 N N . GLN B 1 325 ? -7.34 -35.094 -17.781 1 81.94 325 GLN B N 1
ATOM 6414 C CA . GLN B 1 325 ? -7.113 -36.031 -16.672 1 81.94 325 GLN B CA 1
ATOM 6415 C C . GLN B 1 325 ? -8.305 -36.969 -16.5 1 81.94 325 GLN B C 1
ATOM 6417 O O . GLN B 1 325 ? -9.383 -36.719 -17.031 1 81.94 325 GLN B O 1
ATOM 6422 N N . PHE B 1 326 ? -7.973 -38.062 -16.031 1 75.62 326 PHE B N 1
ATOM 6423 C CA . PHE B 1 326 ? -9.047 -39.031 -15.812 1 75.62 326 PHE B CA 1
ATOM 6424 C C . PHE B 1 326 ? -9.031 -39.531 -14.375 1 75.62 326 PHE B C 1
ATOM 6426 O O . PHE B 1 326 ? -7.973 -39.906 -13.844 1 75.62 326 PHE B O 1
ATOM 6433 N N . GLN B 1 327 ? -10.117 -39.188 -13.688 1 71.88 327 GLN B N 1
ATOM 6434 C CA . GLN B 1 327 ? -10.297 -39.75 -12.359 1 71.88 327 GLN B CA 1
ATOM 6435 C C . GLN B 1 327 ? -11.664 -40.438 -12.227 1 71.88 327 GLN B C 1
ATOM 6437 O O . GLN B 1 327 ? -12.688 -39.812 -12.516 1 71.88 327 GLN B O 1
ATOM 6442 N N . ASP B 1 328 ? -11.633 -41.656 -12.07 1 62.38 328 ASP B N 1
ATOM 6443 C CA . ASP B 1 328 ? -12.867 -42.344 -11.688 1 62.38 328 ASP B CA 1
ATOM 6444 C C . ASP B 1 328 ? -12.711 -43.062 -10.352 1 62.38 328 ASP B C 1
ATOM 6446 O O . ASP B 1 328 ? -11.625 -43.062 -9.766 1 62.38 328 ASP B O 1
ATOM 6450 N N . GLY B 1 329 ? -13.703 -43.188 -9.508 1 58.75 329 GLY B N 1
ATOM 6451 C CA . GLY B 1 329 ? -13.688 -43.812 -8.195 1 58.75 329 GLY B CA 1
ATOM 6452 C C . GLY B 1 329 ? -12.641 -44.906 -8.07 1 58.75 329 GLY B C 1
ATOM 6453 O O . GLY B 1 329 ? -12.109 -45.156 -6.988 1 58.75 329 GLY B O 1
ATOM 6454 N N . GLU B 1 330 ? -12.07 -45.531 -9.172 1 60.34 330 GLU B N 1
ATOM 6455 C CA . GLU B 1 330 ? -11.203 -46.719 -9.086 1 60.34 330 GLU B CA 1
ATOM 6456 C C . GLU B 1 330 ? -9.852 -46.438 -9.734 1 60.34 330 GLU B C 1
ATOM 6458 O O . GLU B 1 330 ? -8.844 -47.031 -9.344 1 60.34 330 GLU B O 1
ATOM 6463 N N . SER B 1 331 ? -9.953 -45.469 -10.758 1 70.31 331 SER B N 1
ATOM 6464 C CA . SER B 1 331 ? -8.719 -45.281 -11.523 1 70.31 331 SER B CA 1
ATOM 6465 C C . SER B 1 331 ? -8.383 -43.812 -11.672 1 70.31 331 SER B C 1
ATOM 6467 O O . SER B 1 331 ? -9.281 -42.969 -11.781 1 70.31 331 SER B O 1
ATOM 6469 N N . GLU B 1 332 ? -7.035 -43.531 -11.492 1 80.81 332 GLU B N 1
ATOM 6470 C CA . GLU B 1 332 ? -6.547 -42.188 -11.719 1 80.81 332 GLU B CA 1
ATOM 6471 C C . GLU B 1 332 ? -5.41 -42.156 -12.734 1 80.81 332 GLU B C 1
ATOM 6473 O O . GLU B 1 332 ? -4.41 -42.875 -12.562 1 80.81 332 GLU B O 1
ATOM 6478 N N . PHE B 1 333 ? -5.727 -41.594 -13.914 1 86.19 333 PHE B N 1
ATOM 6479 C CA . PHE B 1 333 ? -4.684 -41.375 -14.906 1 86.19 333 PHE B CA 1
ATOM 6480 C C . PHE B 1 333 ? -4.199 -39.938 -14.883 1 86.19 333 PHE B C 1
ATOM 6482 O O . PHE B 1 333 ? -5.004 -39 -15 1 86.19 333 PHE B O 1
ATOM 6489 N N . ASP B 1 334 ? -2.891 -39.719 -14.797 1 88.81 334 ASP B N 1
ATOM 6490 C CA . ASP B 1 334 ? -2.355 -38.375 -14.727 1 88.81 334 ASP B CA 1
ATOM 6491 C C . ASP B 1 334 ? -2.6 -37.625 -16.031 1 88.81 334 ASP B C 1
ATOM 6493 O O . ASP B 1 334 ? -2.74 -36.375 -16.031 1 88.81 334 ASP B O 1
ATOM 6497 N N . GLY B 1 335 ? -2.619 -38.406 -17.156 1 92.38 335 GLY B N 1
ATOM 6498 C CA . GLY B 1 335 ? -2.883 -37.781 -18.438 1 92.38 335 GLY B CA 1
ATOM 6499 C C . GLY B 1 335 ? -3.443 -38.75 -19.469 1 92.38 335 GLY B C 1
ATOM 6500 O O . GLY B 1 335 ? -3.008 -39.875 -19.562 1 92.38 335 GLY B O 1
ATOM 6501 N N . VAL B 1 336 ? -4.445 -38.344 -20.156 1 93.69 336 VAL B N 1
ATOM 6502 C CA . VAL B 1 336 ? -4.988 -39.031 -21.328 1 93.69 336 VAL B CA 1
ATOM 6503 C C . VAL B 1 336 ? -4.871 -38.125 -22.547 1 93.69 336 VAL B C 1
ATOM 6505 O O . VAL B 1 336 ? -5.32 -36.969 -22.531 1 93.69 336 VAL B O 1
ATOM 6508 N N . PHE B 1 337 ? -4.176 -38.625 -23.547 1 96.12 337 PHE B N 1
ATOM 6509 C CA . PHE B 1 337 ? -3.895 -37.812 -24.734 1 96.12 337 PHE B CA 1
ATOM 6510 C C . PHE B 1 337 ? -4.453 -38.5 -25.984 1 96.12 337 PHE B C 1
ATOM 6512 O O . PHE B 1 337 ? -4.129 -39.656 -26.281 1 96.12 337 PHE B O 1
ATOM 6519 N N . VAL B 1 338 ? -5.266 -37.719 -26.734 1 95.56 338 VAL B N 1
ATOM 6520 C CA . VAL B 1 338 ? -5.871 -38.281 -27.938 1 95.56 338 VAL B CA 1
ATOM 6521 C C . VAL B 1 338 ? -5.539 -37.375 -29.125 1 95.56 338 VAL B C 1
ATOM 6523 O O . VAL B 1 338 ? -5.652 -36.156 -29.047 1 95.56 338 VAL B O 1
ATOM 6526 N N . SER B 1 339 ? -5.047 -38 -30.172 1 95.88 339 SER B N 1
ATOM 6527 C CA . SER B 1 339 ? -4.805 -37.312 -31.438 1 95.88 339 SER B CA 1
ATOM 6528 C C . SER B 1 339 ? -5.242 -38.188 -32.625 1 95.88 339 SER B C 1
ATOM 6530 O O . SER B 1 339 ? -5.816 -39.25 -32.438 1 95.88 339 SER B O 1
ATOM 6532 N N . VAL B 1 340 ? -5.02 -37.625 -33.844 1 93.81 340 VAL B N 1
ATOM 6533 C CA . VAL B 1 340 ? -5.391 -38.344 -35.062 1 93.81 340 VAL B CA 1
ATOM 6534 C C . VAL B 1 340 ? -4.547 -39.594 -35.188 1 93.81 340 VAL B C 1
ATOM 6536 O O . VAL B 1 340 ? -5.016 -40.625 -35.719 1 93.81 340 VAL B O 1
ATOM 6539 N N . GLU B 1 341 ? -3.354 -39.531 -34.594 1 93.31 341 GLU B N 1
ATOM 6540 C CA . GLU B 1 341 ? -2.426 -40.656 -34.719 1 93.31 341 GLU B CA 1
ATOM 6541 C C . GLU B 1 341 ? -2.766 -41.781 -33.719 1 93.31 341 GLU B C 1
ATOM 6543 O O . GLU B 1 341 ? -2.447 -42.938 -33.969 1 93.31 341 GLU B O 1
ATOM 6548 N N . GLY B 1 342 ? -3.436 -41.406 -32.594 1 93.25 342 GLY B N 1
ATOM 6549 C CA . GLY B 1 342 ? -3.754 -42.438 -31.625 1 93.25 342 GLY B CA 1
ATOM 6550 C C . GLY B 1 342 ? -4.023 -41.875 -30.234 1 93.25 342 GLY B C 1
ATOM 6551 O O . GLY B 1 342 ? -4.195 -40.688 -30.062 1 93.25 342 GLY B O 1
ATOM 6552 N N . ARG B 1 343 ? -4.105 -42.875 -29.312 1 94.88 343 ARG B N 1
ATOM 6553 C CA . ARG B 1 343 ? -4.402 -42.562 -27.922 1 94.88 343 ARG B CA 1
ATOM 6554 C C . ARG B 1 343 ? -3.229 -42.938 -27.016 1 94.88 343 ARG B C 1
ATOM 6556 O O . ARG B 1 343 ? -2.605 -43.969 -27.188 1 94.88 343 ARG B O 1
ATOM 6563 N N . CYS B 1 344 ? -2.902 -42.031 -26.094 1 95.75 344 CYS B N 1
ATOM 6564 C CA . CYS B 1 344 ? -1.817 -42.25 -25.141 1 95.75 344 CYS B CA 1
ATOM 6565 C C . CYS B 1 344 ? -2.305 -42.094 -23.703 1 95.75 344 CYS B C 1
ATOM 6567 O O . CYS B 1 344 ? -3.209 -41.312 -23.438 1 95.75 344 CYS B O 1
ATOM 6569 N N . LEU B 1 345 ? -1.764 -42.906 -22.828 1 95.69 345 LEU B N 1
ATOM 6570 C CA . LEU B 1 345 ? -1.932 -42.75 -21.391 1 95.69 345 LEU B CA 1
ATOM 6571 C C . LEU B 1 345 ? -0.614 -42.375 -20.734 1 95.69 345 LEU B C 1
ATOM 6573 O O . LEU B 1 345 ? 0.427 -42.969 -21 1 95.69 345 LEU B O 1
ATOM 6577 N N . GLY B 1 346 ? -0.726 -41.344 -19.938 1 95.75 346 GLY B N 1
ATOM 6578 C CA . GLY B 1 346 ? 0.501 -40.812 -19.344 1 95.75 346 GLY B CA 1
ATOM 6579 C C . GLY B 1 346 ? 0.522 -40.906 -17.828 1 95.75 346 GLY B C 1
ATOM 6580 O O . GLY B 1 346 ? -0.503 -40.719 -17.172 1 95.75 346 GLY B O 1
ATOM 6581 N N . GLU B 1 347 ? 1.655 -41.25 -17.234 1 95.94 347 GLU B N 1
ATOM 6582 C CA . GLU B 1 347 ? 1.979 -41.188 -15.82 1 95.94 347 GLU B CA 1
ATOM 6583 C C . GLU B 1 347 ? 3.137 -40.219 -15.578 1 95.94 347 GLU B C 1
ATOM 6585 O O . GLU B 1 347 ? 4.074 -40.156 -16.375 1 95.94 347 GLU B O 1
ATOM 6590 N N . VAL B 1 348 ? 2.975 -39.469 -14.523 1 95.94 348 VAL B N 1
ATOM 6591 C CA . VAL B 1 348 ? 3.914 -38.375 -14.305 1 95.94 348 VAL B CA 1
ATOM 6592 C C . VAL B 1 348 ? 4.609 -38.531 -12.953 1 95.94 348 VAL B C 1
ATOM 6594 O O . VAL B 1 348 ? 3.979 -38.938 -11.977 1 95.94 348 VAL B O 1
ATOM 6597 N N . GLU B 1 349 ? 5.934 -38.312 -12.898 1 95.38 349 GLU B N 1
ATOM 6598 C CA . GLU B 1 349 ? 6.66 -38.312 -11.633 1 95.38 349 GLU B CA 1
ATOM 6599 C C . GLU B 1 349 ? 7.797 -37.281 -11.641 1 95.38 349 GLU B C 1
ATOM 6601 O O . GLU B 1 349 ? 8.523 -37.188 -12.625 1 95.38 349 GLU B O 1
ATOM 6606 N N . GLY B 1 350 ? 7.852 -36.5 -10.656 1 94.44 350 GLY B N 1
ATOM 6607 C CA . GLY B 1 350 ? 8.984 -35.625 -10.406 1 94.44 350 GLY B CA 1
ATOM 6608 C C . GLY B 1 350 ? 9.773 -36 -9.172 1 94.44 350 GLY B C 1
ATOM 6609 O O . GLY B 1 350 ? 9.195 -36.406 -8.156 1 94.44 350 GLY B O 1
ATOM 6610 N N . ARG B 1 351 ? 11.156 -36 -9.305 1 94 351 ARG B N 1
ATOM 6611 C CA . ARG B 1 351 ? 12.031 -36.312 -8.18 1 94 351 ARG B CA 1
ATOM 6612 C C . ARG B 1 351 ? 13.125 -35.25 -8.016 1 94 351 ARG B C 1
ATOM 6614 O O . ARG B 1 351 ? 13.664 -34.75 -9.008 1 94 351 ARG B O 1
ATOM 6621 N N . ASP B 1 352 ? 13.445 -35 -6.797 1 91.25 352 ASP B N 1
ATOM 6622 C CA . ASP B 1 352 ? 14.375 -33.938 -6.492 1 91.25 352 ASP B CA 1
ATOM 6623 C C . ASP B 1 352 ? 15.797 -34.281 -6.918 1 91.25 352 ASP B C 1
ATOM 6625 O O . ASP B 1 352 ? 16.453 -33.5 -7.613 1 91.25 352 ASP B O 1
ATOM 6629 N N . ASN B 1 353 ? 16.266 -35.438 -6.52 1 89.38 353 ASN B N 1
ATOM 6630 C CA . ASN B 1 353 ? 17.688 -35.75 -6.676 1 89.38 353 ASN B CA 1
ATOM 6631 C C . ASN B 1 353 ? 17.922 -37.156 -7.164 1 89.38 353 ASN B C 1
ATOM 6633 O O . ASN B 1 353 ? 18.984 -37.719 -6.941 1 89.38 353 ASN B O 1
ATOM 6637 N N . ARG B 1 354 ? 16.938 -37.75 -7.777 1 93.06 354 ARG B N 1
ATOM 6638 C CA . ARG B 1 354 ? 17.062 -39.156 -8.188 1 93.06 354 ARG B CA 1
ATOM 6639 C C . ARG B 1 354 ? 16.344 -39.406 -9.516 1 93.06 354 ARG B C 1
ATOM 6641 O O . ARG B 1 354 ? 15.523 -38.594 -9.938 1 93.06 354 ARG B O 1
ATOM 6648 N N . ALA B 1 355 ? 16.734 -40.5 -10.125 1 95.62 355 ALA B N 1
ATOM 6649 C CA . ALA B 1 355 ? 16.078 -40.969 -11.336 1 95.62 355 ALA B CA 1
ATOM 6650 C C . ALA B 1 355 ? 14.68 -41.5 -11.039 1 95.62 355 ALA B C 1
ATOM 6652 O O . ALA B 1 355 ? 14.375 -41.844 -9.898 1 95.62 355 ALA B O 1
ATOM 6653 N N . ILE B 1 356 ? 13.797 -41.469 -12.047 1 96.31 356 ILE B N 1
ATOM 6654 C CA . ILE B 1 356 ? 12.445 -42.031 -11.906 1 96.31 356 ILE B CA 1
ATOM 6655 C C . ILE B 1 356 ? 12.516 -43.531 -11.656 1 96.31 356 ILE B C 1
ATOM 6657 O O . ILE B 1 356 ? 13.188 -44.25 -12.391 1 96.31 356 ILE B O 1
ATOM 6661 N N . ALA B 1 357 ? 11.82 -43.906 -10.695 1 91.38 357 ALA B N 1
ATOM 6662 C CA . ALA B 1 357 ? 11.891 -45.312 -10.266 1 91.38 357 ALA B CA 1
ATOM 6663 C C . ALA B 1 357 ? 10.844 -46.156 -10.977 1 91.38 357 ALA B C 1
ATOM 6665 O O . ALA B 1 357 ? 9.914 -45.625 -11.586 1 91.38 357 ALA B O 1
ATOM 6666 N N . ILE B 1 358 ? 10.977 -47.469 -10.836 1 92.25 358 ILE B N 1
ATOM 6667 C CA . ILE B 1 358 ? 10.18 -48.438 -11.578 1 92.25 358 ILE B CA 1
ATOM 6668 C C . ILE B 1 358 ? 8.742 -48.406 -11.055 1 92.25 358 ILE B C 1
ATOM 6670 O O . ILE B 1 358 ? 7.816 -48.812 -11.766 1 92.25 358 ILE B O 1
ATOM 6674 N N . GLU B 1 359 ? 8.539 -47.969 -9.852 1 90.88 359 GLU B N 1
ATOM 6675 C CA . GLU B 1 359 ? 7.219 -48 -9.234 1 90.88 359 GLU B CA 1
ATOM 6676 C C . GLU B 1 359 ? 6.207 -47.219 -10.062 1 90.88 359 GLU B C 1
ATOM 6678 O O . GLU B 1 359 ? 5.059 -47.656 -10.203 1 90.88 359 GLU B O 1
ATOM 6683 N N . LYS B 1 360 ? 6.652 -46.188 -10.633 1 90.62 360 LYS B N 1
ATOM 6684 C CA . LYS B 1 360 ? 5.742 -45.375 -11.422 1 90.62 360 LYS B CA 1
ATOM 6685 C C . LYS B 1 360 ? 5.449 -46 -12.773 1 90.62 360 LYS B C 1
ATOM 6687 O O . LYS B 1 360 ? 4.348 -45.875 -13.312 1 90.62 360 LYS B O 1
ATOM 6692 N N . PHE B 1 361 ? 6.395 -46.688 -13.219 1 93.38 361 PHE B N 1
ATOM 6693 C CA . PHE B 1 361 ? 6.152 -47.438 -14.453 1 93.38 361 PHE B CA 1
ATOM 6694 C C . PHE B 1 361 ? 5.141 -48.531 -14.227 1 93.38 361 PHE B C 1
ATOM 6696 O O . PHE B 1 361 ? 4.281 -48.781 -15.07 1 93.38 361 PHE B O 1
ATOM 6703 N N . SER B 1 362 ? 5.27 -49.219 -13.086 1 93.88 362 SER B N 1
ATOM 6704 C CA . SER B 1 362 ? 4.309 -50.281 -12.734 1 93.88 362 SER B CA 1
ATOM 6705 C C . SER B 1 362 ? 2.891 -49.719 -12.672 1 93.88 362 SER B C 1
ATOM 6707 O O . SER B 1 362 ? 1.938 -50.406 -13.062 1 93.88 362 SER B O 1
ATOM 6709 N N . GLN B 1 363 ? 2.84 -48.562 -12.203 1 92.25 363 GLN B N 1
ATOM 6710 C CA . GLN B 1 363 ? 1.54 -47.906 -12.18 1 92.25 363 GLN B CA 1
ATOM 6711 C C . GLN B 1 363 ? 1.009 -47.688 -13.594 1 92.25 363 GLN B C 1
ATOM 6713 O O . GLN B 1 363 ? -0.18 -47.875 -13.852 1 92.25 363 GLN B O 1
ATOM 6718 N N . LEU B 1 364 ? 1.846 -47.219 -14.484 1 94.38 364 LEU B N 1
ATOM 6719 C CA . LEU B 1 364 ? 1.478 -47.031 -15.883 1 94.38 364 LEU B CA 1
ATOM 6720 C C . LEU B 1 364 ? 0.963 -48.312 -16.5 1 94.38 364 LEU B C 1
ATOM 6722 O O . LEU B 1 364 ? -0.065 -48.344 -17.172 1 94.38 364 LEU B O 1
ATOM 6726 N N . GLU B 1 365 ? 1.668 -49.344 -16.203 1 93.88 365 GLU B N 1
ATOM 6727 C CA . GLU B 1 365 ? 1.282 -50.625 -16.766 1 93.88 365 GLU B CA 1
ATOM 6728 C C . GLU B 1 365 ? -0.089 -51.062 -16.25 1 93.88 365 GLU B C 1
ATOM 6730 O O . GLU B 1 365 ? -0.904 -51.594 -17 1 93.88 365 GLU B O 1
ATOM 6735 N N . ARG B 1 366 ? -0.256 -50.906 -15.008 1 92.75 366 ARG B N 1
ATOM 6736 C CA . ARG B 1 366 ? -1.553 -51.25 -14.422 1 92.75 366 ARG B CA 1
ATOM 6737 C C . ARG B 1 366 ? -2.664 -50.406 -15.062 1 92.75 366 ARG B C 1
ATOM 6739 O O . ARG B 1 366 ? -3.734 -50.938 -15.367 1 92.75 366 ARG B O 1
ATOM 6746 N N . ASN B 1 367 ? -2.391 -49.156 -15.258 1 91.75 367 ASN B N 1
ATOM 6747 C CA . ASN B 1 367 ? -3.367 -48.25 -15.859 1 91.75 367 ASN B CA 1
ATOM 6748 C C . ASN B 1 367 ? -3.697 -48.656 -17.297 1 91.75 367 ASN B C 1
ATOM 6750 O O . ASN B 1 367 ? -4.855 -48.594 -17.703 1 91.75 367 ASN B O 1
ATOM 6754 N N . LEU B 1 368 ? -2.701 -49.031 -18.047 1 93.31 368 LEU B N 1
ATOM 6755 C CA . LEU B 1 368 ? -2.891 -49.469 -19.422 1 93.31 368 LEU B CA 1
ATOM 6756 C C . LEU B 1 368 ? -3.787 -50.719 -19.469 1 93.31 368 LEU B C 1
ATOM 6758 O O . LEU B 1 368 ? -4.668 -50.812 -20.328 1 93.31 368 LEU B O 1
ATOM 6762 N N . SER B 1 369 ? -3.545 -51.594 -18.531 1 91.69 369 SER B N 1
ATOM 6763 C CA . SER B 1 369 ? -4.336 -52.812 -18.453 1 91.69 369 SER B CA 1
ATOM 6764 C C . SER B 1 369 ? -5.789 -52.531 -18.094 1 91.69 369 SER B C 1
ATOM 6766 O O . SER B 1 369 ? -6.711 -53.094 -18.672 1 91.69 369 SER B O 1
ATOM 6768 N N . GLU B 1 370 ? -5.914 -51.688 -17.156 1 89.56 370 GLU B N 1
ATOM 6769 C CA . GLU B 1 370 ? -7.254 -51.312 -16.734 1 89.56 370 GLU B CA 1
ATOM 6770 C C . GLU B 1 370 ? -8.016 -50.594 -17.859 1 89.56 370 GLU B C 1
ATOM 6772 O O . GLU B 1 370 ? -9.211 -50.844 -18.031 1 89.56 370 GLU B O 1
ATOM 6777 N N . ASP B 1 371 ? -7.336 -49.781 -18.5 1 89.12 371 ASP B N 1
ATOM 6778 C CA . ASP B 1 371 ? -7.93 -49.062 -19.625 1 89.12 371 ASP B CA 1
ATOM 6779 C C . ASP B 1 371 ? -8.383 -50.031 -20.719 1 89.12 371 ASP B C 1
ATOM 6781 O O . ASP B 1 371 ? -9.477 -49.875 -21.266 1 89.12 371 ASP B O 1
ATOM 6785 N N . PHE B 1 372 ? -7.57 -50.938 -21.031 1 89.44 372 PHE B N 1
ATOM 6786 C CA . PHE B 1 372 ? -7.863 -51.906 -22.062 1 89.44 372 PHE B CA 1
ATOM 6787 C C . PHE B 1 372 ? -9.039 -52.781 -21.672 1 89.44 372 PHE B C 1
ATOM 6789 O O . PHE B 1 372 ? -9.789 -53.281 -22.531 1 89.44 372 PHE B O 1
ATOM 6796 N N . ALA B 1 373 ? -9.227 -52.969 -20.422 1 87.06 373 ALA B N 1
ATOM 6797 C CA . ALA B 1 373 ? -10.281 -53.844 -19.922 1 87.06 373 ALA B CA 1
ATOM 6798 C C . ALA B 1 373 ? -11.648 -53.219 -20.047 1 87.06 373 ALA B C 1
ATOM 6800 O O . ALA B 1 373 ? -12.68 -53.875 -19.969 1 87.06 373 ALA B O 1
ATOM 6801 N N . ARG B 1 374 ? -11.531 -51.969 -20.312 1 84.06 374 ARG B N 1
ATOM 6802 C CA . ARG B 1 374 ? -12.805 -51.281 -20.469 1 84.06 374 ARG B CA 1
ATOM 6803 C C . ARG B 1 374 ? -13.508 -51.719 -21.75 1 84.06 374 ARG B C 1
ATOM 6805 O O . ARG B 1 374 ? -12.859 -52 -22.766 1 84.06 374 ARG B O 1
ATOM 6812 N N . GLU B 1 375 ? -14.82 -51.812 -21.766 1 80.44 375 GLU B N 1
ATOM 6813 C CA . GLU B 1 375 ? -15.617 -52.375 -22.859 1 80.44 375 GLU B CA 1
ATOM 6814 C C . GLU B 1 375 ? -15.508 -51.5 -24.109 1 80.44 375 GLU B C 1
ATOM 6816 O O . GLU B 1 375 ? -15.523 -52.031 -25.234 1 80.44 375 GLU B O 1
ATOM 6821 N N . GLU B 1 376 ? -15.281 -50.219 -23.844 1 79.88 376 GLU B N 1
ATOM 6822 C CA . GLU B 1 376 ? -15.305 -49.281 -24.953 1 79.88 376 GLU B CA 1
ATOM 6823 C C . GLU B 1 376 ? -13.953 -49.219 -25.672 1 79.88 376 GLU B C 1
ATOM 6825 O O . GLU B 1 376 ? -13.828 -48.625 -26.75 1 79.88 376 GLU B O 1
ATOM 6830 N N . THR B 1 377 ? -12.992 -50.031 -25.141 1 80.31 377 THR B N 1
ATOM 6831 C CA . THR B 1 377 ? -11.648 -49.938 -25.688 1 80.31 377 THR B CA 1
ATOM 6832 C C . THR B 1 377 ? -11.273 -51.219 -26.438 1 80.31 377 THR B C 1
ATOM 6834 O O . THR B 1 377 ? -11.453 -52.312 -25.906 1 80.31 377 THR B O 1
ATOM 6837 N N . SER B 1 378 ? -10.805 -51.156 -27.688 1 84.38 378 SER B N 1
ATOM 6838 C CA . SER B 1 378 ? -10.453 -52.344 -28.469 1 84.38 378 SER B CA 1
ATOM 6839 C C . SER B 1 378 ? -8.945 -52.438 -28.672 1 84.38 378 SER B C 1
ATOM 6841 O O . SER B 1 378 ? -8.43 -53.5 -29.016 1 84.38 378 SER B O 1
ATOM 6843 N N . GLU B 1 379 ? -8.266 -51.312 -28.438 1 87.88 379 GLU B N 1
ATOM 6844 C CA . GLU B 1 379 ? -6.82 -51.312 -28.625 1 87.88 379 GLU B CA 1
ATOM 6845 C C . GLU B 1 379 ? -6.109 -50.688 -27.438 1 87.88 379 GLU B C 1
ATOM 6847 O O . GLU B 1 379 ? -6.664 -49.812 -26.781 1 87.88 379 GLU B O 1
ATOM 6852 N N . TYR B 1 380 ? -4.891 -51.219 -27.219 1 90.75 380 TYR B N 1
ATOM 6853 C CA . TYR B 1 380 ? -4.078 -50.625 -26.156 1 90.75 380 TYR B CA 1
ATOM 6854 C C . TYR B 1 380 ? -3.684 -49.219 -26.516 1 90.75 380 TYR B C 1
ATOM 6856 O O . TYR B 1 380 ? -3.334 -48.906 -27.656 1 90.75 380 TYR B O 1
ATOM 6864 N N . ALA B 1 381 ? -3.777 -48.344 -25.547 1 93.62 381 ALA B N 1
ATOM 6865 C CA . ALA B 1 381 ? -3.215 -47.031 -25.688 1 93.62 381 ALA B CA 1
ATOM 6866 C C . ALA B 1 381 ? -1.691 -47.062 -25.594 1 93.62 381 ALA B C 1
ATOM 6868 O O . ALA B 1 381 ? -1.122 -47.969 -25 1 93.62 381 ALA B O 1
ATOM 6869 N N . LYS B 1 382 ? -1.041 -46.188 -26.25 1 95.56 382 LYS B N 1
ATOM 6870 C CA . LYS B 1 382 ? 0.399 -46.031 -26.062 1 95.56 382 LYS B CA 1
ATOM 6871 C C . LYS B 1 382 ? 0.725 -45.469 -24.672 1 95.56 382 LYS B C 1
ATOM 6873 O O . LYS B 1 382 ? 0.149 -44.469 -24.25 1 95.56 382 LYS B O 1
ATOM 6878 N N . GLY B 1 383 ? 1.561 -46.188 -23.969 1 96.62 383 GLY B N 1
ATOM 6879 C CA . GLY B 1 383 ? 1.97 -45.719 -22.656 1 96.62 383 GLY B CA 1
ATOM 6880 C C . GLY B 1 383 ? 3.1 -44.719 -22.703 1 96.62 383 GLY B C 1
ATOM 6881 O O . GLY B 1 383 ? 4.039 -44.844 -23.484 1 96.62 383 GLY B O 1
ATOM 6882 N N . ILE B 1 384 ? 2.975 -43.656 -21.875 1 97.69 384 ILE B N 1
ATOM 6883 C CA . ILE B 1 384 ? 4.035 -42.656 -21.75 1 97.69 384 ILE B CA 1
ATOM 6884 C C . ILE B 1 384 ? 4.371 -42.438 -20.266 1 97.69 384 ILE B C 1
ATOM 6886 O O . ILE B 1 384 ? 3.48 -42.188 -19.453 1 97.69 384 ILE B O 1
ATOM 6890 N N . LEU B 1 385 ? 5.598 -42.594 -19.906 1 97.81 385 LEU B N 1
ATOM 6891 C CA . LEU B 1 385 ? 6.07 -42.188 -18.594 1 97.81 385 LEU B CA 1
ATOM 6892 C C . LEU B 1 385 ? 6.82 -40.875 -18.672 1 97.81 385 LEU B C 1
ATOM 6894 O O . LEU B 1 385 ? 7.875 -40.781 -19.312 1 97.81 385 LEU B O 1
ATOM 6898 N N . PHE B 1 386 ? 6.191 -39.844 -18.031 1 98.12 386 PHE B N 1
ATOM 6899 C CA . PHE B 1 386 ? 6.848 -38.562 -17.938 1 98.12 386 PHE B CA 1
ATOM 6900 C C . PHE B 1 386 ? 7.703 -38.469 -16.688 1 98.12 386 PHE B C 1
ATOM 6902 O O . PHE B 1 386 ? 7.227 -38.75 -15.578 1 98.12 386 PHE B O 1
ATOM 6909 N N . GLY B 1 387 ? 8.922 -38.062 -16.812 1 97.62 387 GLY B N 1
ATOM 6910 C CA . GLY B 1 387 ? 9.812 -37.969 -15.664 1 97.62 387 GLY B CA 1
ATOM 6911 C C . GLY B 1 387 ? 10.516 -36.625 -15.578 1 97.62 387 GLY B C 1
ATOM 6912 O O . GLY B 1 387 ? 11.094 -36.125 -16.562 1 97.62 387 GLY B O 1
ATOM 6913 N N . ASN B 1 388 ? 10.438 -35.969 -14.469 1 97.56 388 ASN B N 1
ATOM 6914 C CA . ASN B 1 388 ? 11.234 -34.812 -14.125 1 97.56 388 ASN B CA 1
ATOM 6915 C C . ASN B 1 388 ? 12.273 -35.156 -13.055 1 97.56 388 ASN B C 1
ATOM 6917 O O . ASN B 1 388 ? 12.195 -34.625 -11.93 1 97.56 388 ASN B O 1
ATOM 6921 N N . ALA B 1 389 ? 13.273 -35.875 -13.453 1 97.31 389 ALA B N 1
ATOM 6922 C CA . ALA B 1 389 ? 14.328 -36.312 -12.547 1 97.31 389 ALA B CA 1
ATOM 6923 C C . ALA B 1 389 ? 15.289 -35.156 -12.234 1 97.31 389 ALA B C 1
ATOM 6925 O O . ALA B 1 389 ? 15.547 -34.312 -13.094 1 97.31 389 ALA B O 1
ATOM 6926 N N . TYR B 1 390 ? 15.82 -35.125 -11 1 95.75 390 TYR B N 1
ATOM 6927 C CA . TYR B 1 390 ? 16.781 -34.125 -10.586 1 95.75 390 TYR B CA 1
ATOM 6928 C C . TYR B 1 390 ? 16.234 -32.719 -10.836 1 95.75 390 TYR B C 1
ATOM 6930 O O . TYR B 1 390 ? 16.922 -31.859 -11.375 1 95.75 390 TYR B O 1
ATOM 6938 N N . ARG B 1 391 ? 14.961 -32.5 -10.461 1 95.62 391 ARG B N 1
ATOM 6939 C CA . ARG B 1 391 ? 14.172 -31.375 -10.93 1 95.62 391 ARG B CA 1
ATOM 6940 C C . ARG B 1 391 ? 14.719 -30.062 -10.367 1 95.62 391 ARG B C 1
ATOM 6942 O O . ARG B 1 391 ? 14.406 -28.984 -10.883 1 95.62 391 ARG B O 1
ATOM 6949 N N . LEU B 1 392 ? 15.508 -30.078 -9.375 1 91.25 392 LEU B N 1
ATOM 6950 C CA . LEU B 1 392 ? 16.016 -28.859 -8.758 1 91.25 392 LEU B CA 1
ATOM 6951 C C . LEU B 1 392 ? 17.344 -28.438 -9.383 1 91.25 392 LEU B C 1
ATOM 6953 O O . LEU B 1 392 ? 17.812 -27.312 -9.156 1 91.25 392 LEU B O 1
ATOM 6957 N N . LYS B 1 393 ? 17.938 -29.25 -10.266 1 92.19 393 LYS B N 1
ATOM 6958 C CA . LYS B 1 393 ? 19.172 -28.938 -11 1 92.19 393 LYS B CA 1
ATOM 6959 C C . LYS B 1 393 ? 18.859 -28.422 -12.398 1 92.19 393 LYS B C 1
ATOM 6961 O O . LYS B 1 393 ? 17.828 -28.766 -12.984 1 92.19 393 LYS B O 1
ATOM 6966 N N . PRO B 1 394 ? 19.797 -27.578 -12.852 1 93.19 394 PRO B N 1
ATOM 6967 C CA . PRO B 1 394 ? 19.609 -27.188 -14.25 1 93.19 394 PRO B CA 1
ATOM 6968 C C . PRO B 1 394 ? 19.547 -28.391 -15.195 1 93.19 394 PRO B C 1
ATOM 6970 O O . PRO B 1 394 ? 20.281 -29.359 -15 1 93.19 394 PRO B O 1
ATOM 6973 N N . PRO B 1 395 ? 18.719 -28.266 -16.188 1 94.88 395 PRO B N 1
ATOM 6974 C CA . PRO B 1 395 ? 18.547 -29.406 -17.094 1 94.88 395 PRO B CA 1
ATOM 6975 C C . PRO B 1 395 ? 19.875 -29.953 -17.609 1 94.88 395 PRO B C 1
ATOM 6977 O O . PRO B 1 395 ? 20.047 -31.172 -17.703 1 94.88 395 PRO B O 1
ATOM 6980 N N . ALA B 1 396 ? 20.844 -29.125 -17.844 1 92.38 396 ALA B N 1
ATOM 6981 C CA . ALA B 1 396 ? 22.125 -29.531 -18.422 1 92.38 396 ALA B CA 1
ATOM 6982 C C . ALA B 1 396 ? 22.953 -30.328 -17.422 1 92.38 396 ALA B C 1
ATOM 6984 O O . ALA B 1 396 ? 23.844 -31.094 -17.797 1 92.38 396 ALA B O 1
ATOM 6985 N N . ASP B 1 397 ? 22.672 -30.281 -16.172 1 94.06 397 ASP B N 1
ATOM 6986 C CA . ASP B 1 397 ? 23.453 -30.891 -15.117 1 94.06 397 ASP B CA 1
ATOM 6987 C C . ASP B 1 397 ? 22.781 -32.156 -14.594 1 94.06 397 ASP B C 1
ATOM 6989 O O . ASP B 1 397 ? 23.25 -32.75 -13.617 1 94.06 397 ASP B O 1
ATOM 6993 N N . ARG B 1 398 ? 21.734 -32.562 -15.258 1 95.88 398 ARG B N 1
ATOM 6994 C CA . ARG B 1 398 ? 20.953 -33.688 -14.719 1 95.88 398 ARG B CA 1
ATOM 6995 C C . ARG B 1 398 ? 21.5 -35.031 -15.203 1 95.88 398 ARG B C 1
ATOM 6997 O O . ARG B 1 398 ? 21.969 -35.125 -16.328 1 95.88 398 ARG B O 1
ATOM 7004 N N . GLY B 1 399 ? 21.484 -36 -14.312 1 92.06 399 GLY B N 1
ATOM 7005 C CA . GLY B 1 399 ? 21.891 -37.375 -14.664 1 92.06 399 GLY B CA 1
ATOM 7006 C C . GLY B 1 399 ? 20.844 -38.094 -15.484 1 92.06 399 GLY B C 1
ATOM 7007 O O . GLY B 1 399 ? 20.016 -37.469 -16.156 1 92.06 399 GLY B O 1
ATOM 7008 N N . SER B 1 400 ? 20.953 -39.5 -15.5 1 94.44 400 SER B N 1
ATOM 7009 C CA . SER B 1 400 ? 19.969 -40.312 -16.203 1 94.44 400 SER B CA 1
ATOM 7010 C C . SER B 1 400 ? 18.578 -40.125 -15.594 1 94.44 400 SER B C 1
ATOM 7012 O O . SER B 1 400 ? 18.391 -40.312 -14.391 1 94.44 400 SER B O 1
ATOM 7014 N N . PHE B 1 401 ? 17.625 -39.844 -16.453 1 96.5 401 PHE B N 1
ATOM 7015 C CA . PHE B 1 401 ? 16.281 -39.5 -15.984 1 96.5 401 PHE B CA 1
ATOM 7016 C C . PHE B 1 401 ? 15.555 -40.75 -15.461 1 96.5 401 PHE B C 1
ATOM 7018 O O . PHE B 1 401 ? 14.742 -40.656 -14.547 1 96.5 401 PHE B O 1
ATOM 7025 N N . PHE B 1 402 ? 15.828 -41.906 -16.094 1 97.38 402 PHE B N 1
ATOM 7026 C CA . PHE B 1 402 ? 15.117 -43.125 -15.789 1 97.38 402 PHE B CA 1
ATOM 7027 C C . PHE B 1 402 ? 16.078 -44.25 -15.383 1 97.38 402 PHE B C 1
ATOM 7029 O O . PHE B 1 402 ? 17.172 -44.344 -15.953 1 97.38 402 PHE B O 1
ATOM 7036 N N . THR B 1 403 ? 15.672 -45.031 -14.406 1 96.25 403 THR B N 1
ATOM 7037 C CA . THR B 1 403 ? 16.5 -46.188 -14 1 96.25 403 THR B CA 1
ATOM 7038 C C . THR B 1 403 ? 16.547 -47.219 -15.109 1 96.25 403 THR B C 1
ATOM 7040 O O . THR B 1 403 ? 15.68 -47.25 -15.984 1 96.25 403 THR B O 1
ATOM 7043 N N . ASP B 1 404 ? 17.516 -48.062 -15.023 1 94.88 404 ASP B N 1
ATOM 7044 C CA . ASP B 1 404 ? 17.656 -49.156 -16 1 94.88 404 ASP B CA 1
ATOM 7045 C C . ASP B 1 404 ? 16.422 -50.062 -16 1 94.88 404 ASP B C 1
ATOM 7047 O O . ASP B 1 404 ? 16.031 -50.562 -17.062 1 94.88 404 ASP B O 1
ATOM 7051 N N . LYS B 1 405 ? 15.883 -50.219 -14.906 1 94.5 405 LYS B N 1
ATOM 7052 C CA . LYS B 1 405 ? 14.68 -51.062 -14.797 1 94.5 405 LYS B CA 1
ATOM 7053 C C . LYS B 1 405 ? 13.516 -50.406 -15.555 1 94.5 405 LYS B C 1
ATOM 7055 O O . LYS B 1 405 ? 12.75 -51.125 -16.219 1 94.5 405 LYS B O 1
ATOM 7060 N N . CYS B 1 406 ? 13.414 -49.188 -15.477 1 94.88 406 CYS B N 1
ATOM 7061 C CA . CYS B 1 406 ? 12.367 -48.469 -16.188 1 94.88 406 CYS B CA 1
ATOM 7062 C C . CYS B 1 406 ? 12.539 -48.594 -17.703 1 94.88 406 CYS B C 1
ATOM 7064 O O . CYS B 1 406 ? 11.578 -48.844 -18.422 1 94.88 406 CYS B O 1
ATOM 7066 N N . VAL B 1 407 ? 13.773 -48.406 -18.078 1 95.62 407 VAL B N 1
ATOM 7067 C CA . VAL B 1 407 ? 14.086 -48.469 -19.5 1 95.62 407 VAL B CA 1
ATOM 7068 C C . VAL B 1 407 ? 13.773 -49.875 -20.031 1 95.62 407 VAL B C 1
ATOM 7070 O O . VAL B 1 407 ? 13.172 -50.031 -21.094 1 95.62 407 VAL B O 1
ATOM 7073 N N . SER B 1 408 ? 14.148 -50.812 -19.297 1 95.81 408 SER B N 1
ATOM 7074 C CA . SER B 1 408 ? 13.906 -52.188 -19.703 1 95.81 408 SER B CA 1
ATOM 7075 C C . SER B 1 408 ? 12.414 -52.5 -19.781 1 95.81 408 SER B C 1
ATOM 7077 O O . SER B 1 408 ? 11.953 -53.156 -20.719 1 95.81 408 SER B O 1
ATOM 7079 N N . ALA B 1 409 ? 11.703 -52.094 -18.844 1 95.38 409 ALA B N 1
ATOM 7080 C CA . ALA B 1 409 ? 10.25 -52.281 -18.828 1 95.38 409 ALA B CA 1
ATOM 7081 C C . ALA B 1 409 ? 9.586 -51.594 -20 1 95.38 409 ALA B C 1
ATOM 7083 O O . ALA B 1 409 ? 8.648 -52.125 -20.594 1 95.38 409 ALA B O 1
ATOM 7084 N N . ALA B 1 410 ? 10.055 -50.406 -20.297 1 96.12 410 ALA B N 1
ATOM 7085 C CA . ALA B 1 410 ? 9.508 -49.656 -21.422 1 96.12 410 ALA B CA 1
ATOM 7086 C C . ALA B 1 410 ? 9.727 -50.375 -22.734 1 96.12 410 ALA B C 1
ATOM 7088 O O . ALA B 1 410 ? 8.852 -50.375 -23.609 1 96.12 410 ALA B O 1
ATOM 7089 N N . GLN B 1 411 ? 10.867 -50.938 -22.859 1 95.88 411 GLN B N 1
ATOM 7090 C CA . GLN B 1 411 ? 11.188 -51.688 -24.062 1 95.88 411 GLN B CA 1
ATOM 7091 C C . GLN B 1 411 ? 10.266 -52.875 -24.219 1 95.88 411 GLN B C 1
ATOM 7093 O O . GLN B 1 411 ? 9.844 -53.219 -25.328 1 95.88 411 GLN B O 1
ATOM 7098 N N . ARG B 1 412 ? 9.984 -53.469 -23.141 1 94.44 412 ARG B N 1
ATOM 7099 C CA . ARG B 1 412 ? 9.172 -54.688 -23.141 1 94.44 412 ARG B CA 1
ATOM 7100 C C . ARG B 1 412 ? 7.773 -54.406 -23.688 1 94.44 412 ARG B C 1
ATOM 7102 O O . ARG B 1 412 ? 7.258 -55.156 -24.516 1 94.44 412 ARG B O 1
ATOM 7109 N N . ILE B 1 413 ? 7.168 -53.312 -23.359 1 93.38 413 ILE B N 1
ATOM 7110 C CA . ILE B 1 413 ? 5.77 -53.094 -23.719 1 93.38 413 ILE B CA 1
ATOM 7111 C C . ILE B 1 413 ? 5.68 -52.031 -24.812 1 93.38 413 ILE B C 1
ATOM 7113 O O . ILE B 1 413 ? 4.586 -51.688 -25.266 1 93.38 413 ILE B O 1
ATOM 7117 N N . GLY B 1 414 ? 6.812 -51.438 -25.172 1 95.06 414 GLY B N 1
ATOM 7118 C CA . GLY B 1 414 ? 6.836 -50.438 -26.234 1 95.06 414 GLY B CA 1
ATOM 7119 C C . GLY B 1 414 ? 6.359 -49.062 -25.766 1 95.06 414 GLY B C 1
ATOM 7120 O O . GLY B 1 414 ? 5.781 -48.312 -26.547 1 95.06 414 GLY B O 1
ATOM 7121 N N . ALA B 1 415 ? 6.512 -48.719 -24.484 1 96.69 415 ALA B N 1
ATOM 7122 C CA . ALA B 1 415 ? 6.113 -47.438 -23.938 1 96.69 415 ALA B CA 1
ATOM 7123 C C . ALA B 1 415 ? 7.16 -46.344 -24.25 1 96.69 415 ALA B C 1
ATOM 7125 O O . ALA B 1 415 ? 8.32 -46.688 -24.5 1 96.69 415 ALA B O 1
ATOM 7126 N N . ALA B 1 416 ? 6.746 -45.125 -24.297 1 97.62 416 ALA B N 1
ATOM 7127 C CA . ALA B 1 416 ? 7.66 -44 -24.5 1 97.62 416 ALA B CA 1
ATOM 7128 C C . ALA B 1 416 ? 8.055 -43.375 -23.172 1 97.62 416 ALA B C 1
ATOM 7130 O O . ALA B 1 416 ? 7.227 -43.25 -22.266 1 97.62 416 ALA B O 1
ATOM 7131 N N . LEU B 1 417 ? 9.32 -43.062 -23.031 1 98.12 417 LEU B N 1
ATOM 7132 C CA . LEU B 1 417 ? 9.828 -42.281 -21.906 1 98.12 417 LEU B CA 1
ATOM 7133 C C . LEU B 1 417 ? 10.102 -40.844 -22.312 1 98.12 417 LEU B C 1
ATOM 7135 O O . LEU B 1 417 ? 10.789 -40.594 -23.312 1 98.12 417 LEU B O 1
ATOM 7139 N N . ILE B 1 418 ? 9.539 -39.938 -21.547 1 98.5 418 ILE B N 1
ATOM 7140 C CA . ILE B 1 418 ? 9.727 -38.531 -21.891 1 98.5 418 ILE B CA 1
ATOM 7141 C C . ILE B 1 418 ? 10.312 -37.781 -20.688 1 98.5 418 ILE B C 1
ATOM 7143 O O . ILE B 1 418 ? 9.758 -37.812 -19.594 1 98.5 418 ILE B O 1
ATOM 7147 N N . ARG B 1 419 ? 11.461 -37.156 -20.891 1 98 419 ARG B N 1
ATOM 7148 C CA . ARG B 1 419 ? 11.969 -36.156 -19.969 1 98 419 ARG B CA 1
ATOM 7149 C C . ARG B 1 419 ? 11.18 -34.844 -20.062 1 98 419 ARG B C 1
ATOM 7151 O O . ARG B 1 419 ? 11.141 -34.219 -21.125 1 98 419 ARG B O 1
ATOM 7158 N N . THR B 1 420 ? 10.555 -34.406 -18.969 1 98.12 420 THR B N 1
ATOM 7159 C CA . THR B 1 420 ? 9.625 -33.312 -19.047 1 98.12 420 THR B CA 1
ATOM 7160 C C . THR B 1 420 ? 10.336 -32.031 -19.5 1 98.12 420 THR B C 1
ATOM 7162 O O . THR B 1 420 ? 9.758 -31.219 -20.234 1 98.12 420 THR B O 1
ATOM 7165 N N . PRO B 1 421 ? 11.648 -31.75 -19.141 1 97.56 421 PRO B N 1
ATOM 7166 C CA . PRO B 1 421 ? 12.32 -30.562 -19.672 1 97.56 421 PRO B CA 1
ATOM 7167 C C . PRO B 1 421 ? 12.43 -30.562 -21.203 1 97.56 421 PRO B C 1
ATOM 7169 O O . PRO B 1 421 ? 12.508 -29.516 -21.828 1 97.56 421 PRO B O 1
ATOM 7172 N N . ASP B 1 422 ? 12.438 -31.797 -21.828 1 97.56 422 ASP B N 1
ATOM 7173 C CA . ASP B 1 422 ? 12.555 -31.906 -23.281 1 97.56 422 ASP B CA 1
ATOM 7174 C C . ASP B 1 422 ? 11.289 -31.422 -23.969 1 97.56 422 ASP B C 1
ATOM 7176 O O . ASP B 1 422 ? 11.289 -31.172 -25.172 1 97.56 422 ASP B O 1
ATOM 7180 N N . LEU B 1 423 ? 10.188 -31.312 -23.203 1 98 423 LEU B N 1
ATOM 7181 C CA . LEU B 1 423 ? 8.922 -30.797 -23.734 1 98 423 LEU B CA 1
ATOM 7182 C C . LEU B 1 423 ? 8.961 -29.281 -23.859 1 98 423 LEU B C 1
ATOM 7184 O O . LEU B 1 423 ? 8.18 -28.703 -24.609 1 98 423 LEU B O 1
ATOM 7188 N N . PHE B 1 424 ? 9.844 -28.641 -23.156 1 97.31 424 PHE B N 1
ATOM 7189 C CA . PHE B 1 424 ? 9.781 -27.188 -22.984 1 97.31 424 PHE B CA 1
ATOM 7190 C C . PHE B 1 424 ? 10.031 -26.469 -24.297 1 97.31 424 PHE B C 1
ATOM 7192 O O . PHE B 1 424 ? 9.211 -25.672 -24.734 1 97.31 424 PHE B O 1
ATOM 7199 N N . ALA B 1 425 ? 11.188 -26.734 -24.891 1 95 425 ALA B N 1
ATOM 7200 C CA . ALA B 1 425 ? 11.586 -26.016 -26.094 1 95 425 ALA B CA 1
ATOM 7201 C C . ALA B 1 425 ? 10.555 -26.172 -27.203 1 95 425 ALA B C 1
ATOM 7203 O O . ALA B 1 425 ? 10.109 -25.172 -27.781 1 95 425 ALA B O 1
ATOM 7204 N N . PRO B 1 426 ? 10.117 -27.375 -27.484 1 97.12 426 PRO B N 1
ATOM 7205 C CA . PRO B 1 426 ? 9.094 -27.516 -28.531 1 97.12 426 PRO B CA 1
ATOM 7206 C C . PRO B 1 426 ? 7.762 -26.875 -28.125 1 97.12 426 PRO B C 1
ATOM 7208 O O . PRO B 1 426 ? 7.098 -26.25 -28.969 1 97.12 426 PRO B O 1
ATOM 7211 N N . ALA B 1 427 ? 7.363 -27.047 -26.906 1 97.25 427 ALA B N 1
ATOM 7212 C CA . ALA B 1 427 ? 6.109 -26.453 -26.438 1 97.25 427 ALA B CA 1
ATOM 7213 C C . ALA B 1 427 ? 6.172 -24.922 -26.5 1 97.25 427 ALA B C 1
ATOM 7215 O O . ALA B 1 427 ? 5.215 -24.281 -26.938 1 97.25 427 ALA B O 1
ATOM 7216 N N . LYS B 1 428 ? 7.266 -24.422 -26.031 1 95 428 LYS B N 1
ATOM 7217 C CA . LYS B 1 428 ? 7.48 -22.969 -26.125 1 95 428 LYS B CA 1
ATOM 7218 C C . LYS B 1 428 ? 7.352 -22.484 -27.562 1 95 428 LYS B C 1
ATOM 7220 O O . LYS B 1 428 ? 6.664 -21.5 -27.828 1 95 428 LYS B O 1
ATOM 7225 N N . TYR B 1 429 ? 7.977 -23.125 -28.469 1 95.12 429 TYR B N 1
ATOM 7226 C CA . TYR B 1 429 ? 7.934 -22.766 -29.891 1 95.12 429 TYR B CA 1
ATOM 7227 C C . TYR B 1 429 ? 6.5 -22.781 -30.406 1 95.12 429 TYR B C 1
ATOM 7229 O O . TYR B 1 429 ? 6.074 -21.828 -31.078 1 95.12 429 TYR B O 1
ATOM 7237 N N . LEU B 1 430 ? 5.785 -23.766 -30.094 1 96.06 430 LEU B N 1
ATOM 7238 C CA . LEU B 1 430 ? 4.43 -23.906 -30.609 1 96.06 430 LEU B CA 1
ATOM 7239 C C . LEU B 1 430 ? 3.488 -22.891 -29.953 1 96.06 430 LEU B C 1
ATOM 7241 O O . LEU B 1 430 ? 2.508 -22.469 -30.562 1 96.06 430 LEU B O 1
ATOM 7245 N N . LYS B 1 431 ? 3.791 -22.609 -28.703 1 94.19 431 LYS B N 1
ATOM 7246 C CA . LYS B 1 431 ? 3.014 -21.578 -28.047 1 94.19 431 LYS B CA 1
ATOM 7247 C C . LYS B 1 431 ? 3.199 -20.219 -28.75 1 94.19 431 LYS B C 1
ATOM 7249 O O . LYS B 1 431 ? 2.252 -19.453 -28.859 1 94.19 431 LYS B O 1
ATOM 7254 N N . GLU B 1 432 ? 4.344 -20.016 -29.25 1 91.44 432 GLU B N 1
ATOM 7255 C CA . GLU B 1 432 ? 4.688 -18.75 -29.906 1 91.44 432 GLU B CA 1
ATOM 7256 C C . GLU B 1 432 ? 4.375 -18.812 -31.406 1 91.44 432 GLU B C 1
ATOM 7258 O O . GLU B 1 432 ? 4.246 -17.781 -32.062 1 91.44 432 GLU B O 1
ATOM 7263 N N . HIS B 1 433 ? 4.273 -20.078 -31.922 1 92.56 433 HIS B N 1
ATOM 7264 C CA . HIS B 1 433 ? 3.932 -20.312 -33.312 1 92.56 433 HIS B CA 1
ATOM 7265 C C . HIS B 1 433 ? 2.801 -21.328 -33.438 1 92.56 433 HIS B C 1
ATOM 7267 O O . HIS B 1 433 ? 2.98 -22.391 -34.062 1 92.56 433 HIS B O 1
ATOM 7273 N N . PRO B 1 434 ? 1.593 -20.953 -33.094 1 92.5 434 PRO B N 1
ATOM 7274 C CA . PRO B 1 434 ? 0.483 -21.906 -33.031 1 92.5 434 PRO B CA 1
ATOM 7275 C C . PRO B 1 434 ? 0.041 -22.391 -34.406 1 92.5 434 PRO B C 1
ATOM 7277 O O . PRO B 1 434 ? -0.613 -23.422 -34.531 1 92.5 434 PRO B O 1
ATOM 7280 N N . SER B 1 435 ? 0.429 -21.656 -35.406 1 93.38 435 SER B N 1
ATOM 7281 C CA . SER B 1 435 ? -0.017 -22 -36.781 1 93.38 435 SER B CA 1
ATOM 7282 C C . SER B 1 435 ? 0.859 -23.094 -37.375 1 93.38 435 SER B C 1
ATOM 7284 O O . SER B 1 435 ? 0.519 -23.656 -38.438 1 93.38 435 SER B O 1
ATOM 7286 N N . ASP B 1 436 ? 1.994 -23.406 -36.719 1 94.56 436 ASP B N 1
ATOM 7287 C CA . ASP B 1 436 ? 2.896 -24.422 -37.281 1 94.56 436 ASP B CA 1
ATOM 7288 C C . ASP B 1 436 ? 2.414 -25.828 -36.938 1 94.56 436 ASP B C 1
ATOM 7290 O O . ASP B 1 436 ? 3.049 -26.531 -36.156 1 94.56 436 ASP B O 1
ATOM 7294 N N . THR B 1 437 ? 1.436 -26.297 -37.625 1 94.94 437 THR B N 1
ATOM 7295 C CA . THR B 1 437 ? 0.827 -27.594 -37.375 1 94.94 437 THR B CA 1
ATOM 7296 C C . THR B 1 437 ? 1.772 -28.719 -37.812 1 94.94 437 THR B C 1
ATOM 7298 O O . THR B 1 437 ? 1.675 -29.844 -37.312 1 94.94 437 THR B O 1
ATOM 7301 N N . GLY B 1 438 ? 2.658 -28.359 -38.75 1 96.19 438 GLY B N 1
ATOM 7302 C CA . GLY B 1 438 ? 3.65 -29.344 -39.156 1 96.19 438 GLY B CA 1
ATOM 7303 C C . GLY B 1 438 ? 4.605 -29.719 -38.031 1 96.19 438 GLY B C 1
ATOM 7304 O O . GLY B 1 438 ? 4.895 -30.906 -37.844 1 96.19 438 GLY B O 1
ATOM 7305 N N . PHE B 1 439 ? 5.047 -28.734 -37.406 1 96.69 439 PHE B N 1
ATOM 7306 C CA . PHE B 1 439 ? 5.941 -28.984 -36.281 1 96.69 439 PHE B CA 1
ATOM 7307 C C . PHE B 1 439 ? 5.219 -29.734 -35.188 1 96.69 439 PHE B C 1
ATOM 7309 O O . PHE B 1 439 ? 5.789 -30.625 -34.562 1 96.69 439 PHE B O 1
ATOM 7316 N N . ALA B 1 440 ? 3.986 -29.438 -34.906 1 97.56 440 ALA B N 1
ATOM 7317 C CA . ALA B 1 440 ? 3.176 -30.141 -33.938 1 97.56 440 ALA B CA 1
ATOM 7318 C C . ALA B 1 440 ? 3.045 -31.609 -34.281 1 97.56 440 ALA B C 1
ATOM 7320 O O . ALA B 1 440 ? 3.203 -32.469 -33.406 1 97.56 440 ALA B O 1
ATOM 7321 N N . LYS B 1 441 ? 2.785 -31.812 -35.5 1 97.56 441 LYS B N 1
ATOM 7322 C CA . LYS B 1 441 ? 2.686 -33.188 -35.938 1 97.56 441 LYS B CA 1
ATOM 7323 C C . LYS B 1 441 ? 4.008 -33.938 -35.781 1 97.56 441 LYS B C 1
ATOM 7325 O O . LYS B 1 441 ? 4.023 -35.125 -35.406 1 97.56 441 LYS B O 1
ATOM 7330 N N . ALA B 1 442 ? 5.094 -33.219 -36.094 1 97.62 442 ALA B N 1
ATOM 7331 C CA . ALA B 1 442 ? 6.41 -33.844 -35.938 1 97.62 442 ALA B CA 1
ATOM 7332 C C . ALA B 1 442 ? 6.652 -34.25 -34.5 1 97.62 442 ALA B C 1
ATOM 7334 O O . ALA B 1 442 ? 7.273 -35.281 -34.219 1 97.62 442 ALA B O 1
ATOM 7335 N N . CYS B 1 443 ? 6.18 -33.469 -33.625 1 98 443 CYS B N 1
ATOM 7336 C CA . CYS B 1 443 ? 6.312 -33.781 -32.219 1 98 443 CYS B CA 1
ATOM 7337 C C . CYS B 1 443 ? 5.48 -35.031 -31.844 1 98 443 CYS B C 1
ATOM 7339 O O . CYS B 1 443 ? 5.969 -35.906 -31.156 1 98 443 CYS B O 1
ATOM 7341 N N . ARG B 1 444 ? 4.215 -35.094 -32.312 1 98.06 444 ARG B N 1
ATOM 7342 C CA . ARG B 1 444 ? 3.373 -36.25 -32.062 1 98.06 444 ARG B CA 1
ATOM 7343 C C . ARG B 1 444 ? 3.988 -37.531 -32.656 1 98.06 444 ARG B C 1
ATOM 7345 O O . ARG B 1 444 ? 4.02 -38.562 -32.031 1 98.06 444 ARG B O 1
ATOM 7352 N N . ASP B 1 445 ? 4.535 -37.375 -33.844 1 97.81 445 ASP B N 1
ATOM 7353 C CA . ASP B 1 445 ? 5.152 -38.5 -34.531 1 97.81 445 ASP B CA 1
ATOM 7354 C C . ASP B 1 445 ? 6.336 -39.062 -33.719 1 97.81 445 ASP B C 1
ATOM 7356 O O . ASP B 1 445 ? 6.574 -40.25 -33.688 1 97.81 445 ASP B O 1
ATOM 7360 N N . SER B 1 446 ? 7.051 -38.125 -33.125 1 97.88 446 SER B N 1
ATOM 7361 C CA . SER B 1 446 ? 8.188 -38.562 -32.312 1 97.88 446 SER B CA 1
ATOM 7362 C C . SER B 1 446 ? 7.734 -39.438 -31.141 1 97.88 446 SER B C 1
ATOM 7364 O O . SER B 1 446 ? 8.422 -40.375 -30.766 1 97.88 446 SER B O 1
ATOM 7366 N N . ILE B 1 447 ? 6.605 -39.125 -30.609 1 97.75 447 ILE B N 1
ATOM 7367 C CA . ILE B 1 447 ? 6.078 -39.875 -29.484 1 97.75 447 ILE B CA 1
ATOM 7368 C C . ILE B 1 447 ? 5.613 -41.25 -29.953 1 97.75 447 ILE B C 1
ATOM 7370 O O . ILE B 1 447 ? 6.004 -42.281 -29.391 1 97.75 447 ILE B O 1
ATOM 7374 N N . PHE B 1 448 ? 4.883 -41.312 -31.047 1 97 448 PHE B N 1
ATOM 7375 C CA . PHE B 1 448 ? 4.281 -42.562 -31.516 1 97 448 PHE B CA 1
ATOM 7376 C C . PHE B 1 448 ? 5.332 -43.469 -32.156 1 97 448 PHE B C 1
ATOM 7378 O O . PHE B 1 448 ? 5.203 -44.688 -32.094 1 97 448 PHE B O 1
ATOM 7385 N N . SER B 1 449 ? 6.406 -42.875 -32.625 1 96.19 449 SER B N 1
ATOM 7386 C CA . SER B 1 449 ? 7.434 -43.688 -33.281 1 96.19 449 SER B CA 1
ATOM 7387 C C . SER B 1 449 ? 8.414 -44.25 -32.25 1 96.19 449 SER B C 1
ATOM 7389 O O . SER B 1 449 ? 9.172 -45.156 -32.594 1 96.19 449 SER B O 1
ATOM 7391 N N . THR B 1 450 ? 8.406 -43.688 -31.109 1 95.88 450 THR B N 1
ATOM 7392 C CA . THR B 1 450 ? 9.32 -44.156 -30.078 1 95.88 450 THR B CA 1
ATOM 7393 C C . THR B 1 450 ? 8.734 -45.375 -29.359 1 95.88 450 THR B C 1
ATOM 7395 O O . THR B 1 450 ? 7.641 -45.312 -28.797 1 95.88 450 THR B O 1
ATOM 7398 N N . SER B 1 451 ? 9.484 -46.469 -29.375 1 92.5 451 SER B N 1
ATOM 7399 C CA . SER B 1 451 ? 9.07 -47.688 -28.703 1 92.5 451 SER B CA 1
ATOM 7400 C C . SER B 1 451 ? 10.125 -48.156 -27.719 1 92.5 451 SER B C 1
ATOM 7402 O O . SER B 1 451 ? 11.133 -48.75 -28.109 1 92.5 451 SER B O 1
ATOM 7404 N N . GLY B 1 452 ? 9.945 -47.969 -26.516 1 92.12 452 GLY B N 1
ATOM 7405 C CA . GLY B 1 452 ? 10.805 -48.5 -25.469 1 92.12 452 GLY B CA 1
ATOM 7406 C C . GLY B 1 452 ? 12.016 -47.625 -25.203 1 92.12 452 GLY B C 1
ATOM 7407 O O . GLY B 1 452 ? 13.094 -48.125 -24.906 1 92.12 452 GLY B O 1
ATOM 7408 N N . GLY B 1 453 ? 11.93 -46.375 -25.359 1 93.94 453 GLY B N 1
ATOM 7409 C CA . GLY B 1 453 ? 13.055 -45.5 -25.125 1 93.94 453 GLY B CA 1
ATOM 7410 C C . GLY B 1 453 ? 12.633 -44.062 -24.891 1 93.94 453 GLY B C 1
ATOM 7411 O O . GLY B 1 453 ? 11.445 -43.781 -24.703 1 93.94 453 GLY B O 1
ATOM 7412 N N . VAL B 1 454 ? 13.656 -43.25 -24.828 1 96.94 454 VAL B N 1
ATOM 7413 C CA . VAL B 1 454 ? 13.43 -41.844 -24.578 1 96.94 454 VAL B CA 1
ATOM 7414 C C . VAL B 1 454 ? 13.078 -41.125 -25.891 1 96.94 454 VAL B C 1
ATOM 7416 O O . VAL B 1 454 ? 13.727 -41.344 -26.922 1 96.94 454 VAL B O 1
ATOM 7419 N N . VAL B 1 455 ? 12.039 -40.344 -25.812 1 97.81 455 VAL B N 1
ATOM 7420 C CA . VAL B 1 455 ? 11.578 -39.656 -27 1 97.81 455 VAL B CA 1
ATOM 7421 C C . VAL B 1 455 ? 12.547 -38.5 -27.312 1 97.81 455 VAL B C 1
ATOM 7423 O O . VAL B 1 455 ? 12.961 -37.75 -26.422 1 97.81 455 VAL B O 1
ATOM 7426 N N . ASN B 1 456 ? 12.992 -38.375 -28.531 1 96.56 456 ASN B N 1
ATOM 7427 C CA . ASN B 1 456 ? 13.75 -37.25 -29.031 1 96.56 456 ASN B CA 1
ATOM 7428 C C . ASN B 1 456 ? 12.875 -36.312 -29.875 1 96.56 456 ASN B C 1
ATOM 7430 O O . ASN B 1 456 ? 12.5 -36.688 -31 1 96.56 456 ASN B O 1
ATOM 7434 N N . PHE B 1 457 ? 12.609 -35.156 -29.375 1 97.44 457 PHE B N 1
ATOM 7435 C CA . PHE B 1 457 ? 11.742 -34.219 -30.078 1 97.44 457 PHE B CA 1
ATOM 7436 C C . PHE B 1 457 ? 12.531 -33.438 -31.109 1 97.44 457 PHE B C 1
ATOM 7438 O O . PHE B 1 457 ? 13.742 -33.25 -30.969 1 97.44 457 PHE B O 1
ATOM 7445 N N . PRO B 1 458 ? 11.828 -32.938 -32.156 1 96.06 458 PRO B N 1
ATOM 7446 C CA . PRO B 1 458 ? 12.508 -32.094 -33.125 1 96.06 458 PRO B CA 1
ATOM 7447 C C . PRO B 1 458 ? 12.906 -30.719 -32.562 1 96.06 458 PRO B C 1
ATOM 7449 O O . PRO B 1 458 ? 12.227 -30.188 -31.672 1 96.06 458 PRO B O 1
ATOM 7452 N N . GLU B 1 459 ? 14.047 -30.203 -33.062 1 93.12 459 GLU B N 1
ATOM 7453 C CA . GLU B 1 459 ? 14.492 -28.875 -32.625 1 93.12 459 GLU B CA 1
ATOM 7454 C C . GLU B 1 459 ? 13.656 -27.781 -33.312 1 93.12 459 GLU B C 1
ATOM 7456 O O . GLU B 1 459 ? 13.391 -27.844 -34.5 1 93.12 459 GLU B O 1
ATOM 7461 N N . PRO B 1 460 ? 13.203 -26.922 -32.438 1 92.12 460 PRO B N 1
ATOM 7462 C CA . PRO B 1 460 ? 12.469 -25.812 -33.031 1 92.12 460 PRO B CA 1
ATOM 7463 C C . PRO B 1 460 ? 13.312 -25.016 -34.031 1 92.12 460 PRO B C 1
ATOM 7465 O O . PRO B 1 460 ? 14.523 -24.859 -33.812 1 92.12 460 PRO B O 1
ATOM 7468 N N . PRO B 1 461 ? 12.68 -24.516 -35.094 1 82.88 461 PRO B N 1
ATOM 7469 C CA . PRO B 1 461 ? 13.414 -23.688 -36.062 1 82.88 461 PRO B CA 1
ATOM 7470 C C . PRO B 1 461 ? 13.984 -22.422 -35.438 1 82.88 461 PRO B C 1
ATOM 7472 O O . PRO B 1 461 ? 13.375 -21.844 -34.531 1 82.88 461 PRO B O 1
ATOM 7475 N N . ILE B 1 462 ? 15.289 -22.281 -35.281 1 62.53 462 ILE B N 1
ATOM 7476 C CA . ILE B 1 462 ? 16.031 -21.219 -34.625 1 62.53 462 ILE B CA 1
ATOM 7477 C C . ILE B 1 462 ? 15.477 -19.859 -35.062 1 62.53 462 ILE B C 1
ATOM 7479 O O . ILE B 1 462 ? 15.383 -19.578 -36.25 1 62.53 462 ILE B O 1
ATOM 7483 N N . VAL B 1 463 ? 14.719 -19.188 -34.375 1 52.75 463 VAL B N 1
ATOM 7484 C CA . VAL B 1 463 ? 14.367 -17.797 -34.688 1 52.75 463 VAL B CA 1
ATOM 7485 C C . VAL B 1 463 ? 15.461 -16.859 -34.156 1 52.75 463 VAL B C 1
ATOM 7487 O O . VAL B 1 463 ? 16.219 -17.234 -33.25 1 52.75 463 VAL B O 1
ATOM 7490 N N . GLU B 1 464 ? 15.43 -15.461 -34.281 1 46.91 464 GLU B N 1
ATOM 7491 C CA . GLU B 1 464 ? 16.297 -14.289 -34.344 1 46.91 464 GLU B CA 1
ATOM 7492 C C . GLU B 1 464 ? 16.859 -13.953 -32.969 1 46.91 464 GLU B C 1
ATOM 7494 O O . GLU B 1 464 ? 16.25 -14.297 -31.938 1 46.91 464 GLU B O 1
ATOM 7499 N N . THR B 1 465 ? 18.109 -13.492 -32.938 1 43.91 465 THR B N 1
ATOM 7500 C CA . THR B 1 465 ? 19.141 -13.07 -32 1 43.91 465 THR B CA 1
ATOM 7501 C C . THR B 1 465 ? 18.688 -11.875 -31.188 1 43.91 465 THR B C 1
ATOM 7503 O O . THR B 1 465 ? 18.172 -10.898 -31.734 1 43.91 465 THR B O 1
ATOM 7506 N N . ASN B 1 466 ? 18.516 -11.883 -29.984 1 44.31 466 ASN B N 1
ATOM 7507 C CA . ASN B 1 466 ? 18.125 -10.82 -29.062 1 44.31 466 ASN B CA 1
ATOM 7508 C C . ASN B 1 466 ? 19.328 -9.969 -28.656 1 44.31 466 ASN B C 1
ATOM 7510 O O . ASN B 1 466 ? 20.312 -10.484 -28.109 1 44.31 466 ASN B O 1
ATOM 7514 N N . THR B 1 467 ? 19.672 -8.617 -29.328 1 48.78 467 THR B N 1
ATOM 7515 C CA . THR B 1 467 ? 20.703 -7.66 -28.938 1 48.78 467 THR B CA 1
ATOM 7516 C C . THR B 1 467 ? 20.141 -6.648 -27.938 1 48.78 467 THR B C 1
ATOM 7518 O O . THR B 1 467 ? 18.938 -6.418 -27.891 1 48.78 467 THR B O 1
ATOM 7521 N N . VAL B 1 468 ? 21.016 -5.992 -26.984 1 48.84 468 VAL B N 1
ATOM 7522 C CA . VAL B 1 468 ? 20.656 -5.035 -25.938 1 48.84 468 VAL B CA 1
ATOM 7523 C C . VAL B 1 468 ? 21.172 -3.646 -26.312 1 48.84 468 VAL B C 1
ATOM 7525 O O . VAL B 1 468 ? 22.297 -3.514 -26.812 1 48.84 468 VAL B O 1
ATOM 7528 N N . THR B 1 469 ? 20.391 -2.529 -26.578 1 48.06 469 THR B N 1
ATOM 7529 C CA . THR B 1 469 ? 20.906 -1.177 -26.781 1 48.06 469 THR B CA 1
ATOM 7530 C C . THR B 1 469 ? 20.281 -0.213 -25.766 1 48.06 469 THR B C 1
ATOM 7532 O O . THR B 1 469 ? 19.203 -0.465 -25.25 1 48.06 469 THR B O 1
ATOM 7535 N N . THR B 1 470 ? 21.094 0.893 -25.281 1 50.12 470 THR B N 1
ATOM 7536 C CA . THR B 1 470 ? 20.688 1.879 -24.297 1 50.12 470 THR B CA 1
ATOM 7537 C C . THR B 1 470 ? 19.609 2.801 -24.844 1 50.12 470 THR B C 1
ATOM 7539 O O . THR B 1 470 ? 19.609 3.131 -26.031 1 50.12 470 THR B O 1
ATOM 7542 N N . THR B 1 471 ? 18.625 2.996 -24.109 1 46.88 471 THR B N 1
ATOM 7543 C CA . THR B 1 471 ? 17.688 4.055 -24.484 1 46.88 471 THR B CA 1
ATOM 7544 C C . THR B 1 471 ? 18.312 5.43 -24.266 1 46.88 471 THR B C 1
ATOM 7546 O O . THR B 1 471 ? 19.156 5.598 -23.391 1 46.88 471 THR B O 1
ATOM 7549 N N . ASN B 1 472 ? 18.406 6.301 -25.203 1 36.34 472 ASN B N 1
ATOM 7550 C CA . ASN B 1 472 ? 18.875 7.672 -25.047 1 36.34 472 ASN B CA 1
ATOM 7551 C C . ASN B 1 472 ? 18.219 8.367 -23.859 1 36.34 472 ASN B C 1
ATOM 7553 O O . ASN B 1 472 ? 17.516 9.359 -24.031 1 36.34 472 ASN B O 1
ATOM 7557 N N . GLU B 1 473 ? 17.734 7.707 -23.031 1 37.44 473 GLU B N 1
ATOM 7558 C CA . GLU B 1 473 ? 17.141 8.516 -21.969 1 37.44 473 GLU B CA 1
ATOM 7559 C C . GLU B 1 473 ? 18.203 9.156 -21.094 1 37.44 473 GLU B C 1
ATOM 7561 O O . GLU B 1 473 ? 19.203 8.516 -20.766 1 37.44 473 GLU B O 1
ATOM 7566 N N . GLU B 1 474 ? 18.25 10.516 -21 1 36.62 474 GLU B N 1
ATOM 7567 C CA . GLU B 1 474 ? 19.094 11.406 -20.203 1 36.62 474 GLU B CA 1
ATOM 7568 C C . GLU B 1 474 ? 19.359 10.82 -18.828 1 36.62 474 GLU B C 1
ATOM 7570 O O . GLU B 1 474 ? 18.594 9.992 -18.328 1 36.62 474 GLU B O 1
ATOM 7575 N N . GLU B 1 475 ? 20.5 11.188 -18.25 1 36.75 475 GLU B N 1
ATOM 7576 C CA . GLU B 1 475 ? 20.984 10.891 -16.906 1 36.75 475 GLU B CA 1
ATOM 7577 C C . GLU B 1 475 ? 19.844 10.859 -15.898 1 36.75 475 GLU B C 1
ATOM 7579 O O . GLU B 1 475 ? 19 11.766 -15.875 1 36.75 475 GLU B O 1
ATOM 7584 N N . PRO B 1 476 ? 19.547 9.75 -15.305 1 37.72 476 PRO B N 1
ATOM 7585 C CA . PRO B 1 476 ? 18.453 9.625 -14.352 1 37.72 476 PRO B CA 1
ATOM 7586 C C . PRO B 1 476 ? 18.422 10.742 -13.312 1 37.72 476 PRO B C 1
ATOM 7588 O O . PRO B 1 476 ? 19.344 10.844 -12.5 1 37.72 476 PRO B O 1
ATOM 7591 N N . SER B 1 477 ? 18.156 11.93 -13.711 1 38 477 SER B N 1
ATOM 7592 C CA . SER B 1 477 ? 17.891 12.898 -12.656 1 38 477 SER B CA 1
ATOM 7593 C C . SER B 1 477 ? 16.875 12.352 -11.648 1 38 477 SER B C 1
ATOM 7595 O O . SER B 1 477 ? 16.031 11.531 -12 1 38 477 SER B O 1
ATOM 7597 N N . LEU B 1 478 ? 17.359 12.32 -10.398 1 43.72 478 LEU B N 1
ATOM 7598 C CA . LEU B 1 478 ? 16.453 11.891 -9.336 1 43.72 478 LEU B CA 1
ATOM 7599 C C . LEU B 1 478 ? 15.039 12.375 -9.594 1 43.72 478 LEU B C 1
ATOM 7601 O O . LEU B 1 478 ? 14.836 13.484 -10.109 1 43.72 478 LEU B O 1
ATOM 7605 N N . PRO B 1 479 ? 14.195 11.508 -9.594 1 39.28 479 PRO B N 1
ATOM 7606 C CA . PRO B 1 479 ? 12.82 11.93 -9.875 1 39.28 479 PRO B CA 1
ATOM 7607 C C . PRO B 1 479 ? 12.414 13.18 -9.094 1 39.28 479 PRO B C 1
ATOM 7609 O O . PRO B 1 479 ? 12.719 13.289 -7.906 1 39.28 479 PRO B O 1
ATOM 7612 N N . ALA B 1 480 ? 12.18 14.289 -9.727 1 38.91 480 ALA B N 1
ATOM 7613 C CA . ALA B 1 480 ? 11.828 15.57 -9.117 1 38.91 480 ALA B CA 1
ATOM 7614 C C . ALA B 1 480 ? 10.617 15.438 -8.203 1 38.91 480 ALA B C 1
ATOM 7616 O O . ALA B 1 480 ? 10.516 16.125 -7.184 1 38.91 480 ALA B O 1
ATOM 7617 N N . SER B 1 481 ? 9.461 14.953 -8.438 1 39.69 481 SER B N 1
ATOM 7618 C CA . SER B 1 481 ? 8.234 14.953 -7.641 1 39.69 481 SER B CA 1
ATOM 7619 C C . SER B 1 481 ? 7.82 13.531 -7.262 1 39.69 481 SER B C 1
ATOM 7621 O O . SER B 1 481 ? 8.172 12.57 -7.953 1 39.69 481 SER B O 1
ATOM 7623 N N . PRO B 1 482 ? 7.02 13.305 -6.141 1 39.19 482 PRO B N 1
ATOM 7624 C CA . PRO B 1 482 ? 6.516 14.219 -5.109 1 39.19 482 PRO B CA 1
ATOM 7625 C C . PRO B 1 482 ? 7.539 14.492 -4.012 1 39.19 482 PRO B C 1
ATOM 7627 O O . PRO B 1 482 ? 8.344 13.617 -3.684 1 39.19 482 PRO B O 1
ATOM 7630 N N . ILE B 1 483 ? 7.906 15.609 -3.775 1 43.66 483 ILE B N 1
ATOM 7631 C CA . ILE B 1 483 ? 8.734 16.109 -2.682 1 43.66 483 ILE B CA 1
ATOM 7632 C C . ILE B 1 483 ? 7.852 16.438 -1.477 1 43.66 483 ILE B C 1
ATOM 7634 O O . ILE B 1 483 ? 6.652 16.688 -1.625 1 43.66 483 ILE B O 1
ATOM 7638 N N . LEU B 1 484 ? 8.359 16.031 -0.274 1 47.34 484 LEU B N 1
ATOM 7639 C CA . LEU B 1 484 ? 7.738 16.516 0.952 1 47.34 484 LEU B CA 1
ATOM 7640 C C . LEU B 1 484 ? 7.75 18.047 0.998 1 47.34 484 LEU B C 1
ATOM 7642 O O . LEU B 1 484 ? 8.758 18.672 0.657 1 47.34 484 LEU B O 1
ATOM 7646 N N . SER B 1 485 ? 6.703 18.734 0.835 1 41.72 485 SER B N 1
ATOM 7647 C CA . SER B 1 485 ? 6.691 20.188 0.946 1 41.72 485 SER B CA 1
ATOM 7648 C C . SER B 1 485 ? 6.289 20.641 2.35 1 41.72 485 SER B C 1
ATOM 7650 O O . SER B 1 485 ? 5.508 19.953 3.021 1 41.72 485 SER B O 1
ATOM 7652 N N . VAL B 1 486 ? 7.277 21.516 2.859 1 38.53 486 VAL B N 1
ATOM 7653 C CA . VAL B 1 486 ? 7.051 22.141 4.152 1 38.53 486 VAL B CA 1
ATOM 7654 C C . VAL B 1 486 ? 5.816 23.047 4.078 1 38.53 486 VAL B C 1
ATOM 7656 O O . VAL B 1 486 ? 5.68 23.844 3.156 1 38.53 486 VAL B O 1
ATOM 7659 N N . SER B 1 487 ? 4.699 22.75 4.324 1 32.28 487 SER B N 1
ATOM 7660 C CA . SER B 1 487 ? 3.832 23.922 4.441 1 32.28 487 SER B CA 1
ATOM 7661 C C . SER B 1 487 ? 4.367 24.906 5.469 1 32.28 487 SER B C 1
ATOM 7663 O O . SER B 1 487 ? 4.941 24.516 6.484 1 32.28 487 SER B O 1
#

Solvent-accessible surface area (backbone atoms only — not comparable to full-atom values): 51058 Å² total; per-residue (Å²): 128,82,82,76,40,32,33,24,31,50,51,84,67,54,44,85,70,54,46,71,37,62,52,96,46,88,76,76,49,72,82,33,49,32,37,38,36,38,50,60,49,69,90,46,70,44,93,43,68,51,96,91,27,40,24,29,44,65,67,42,19,52,51,50,54,54,33,32,53,46,46,25,52,36,51,54,50,24,21,68,70,39,19,36,34,36,36,26,38,50,58,74,37,66,33,34,22,48,64,60,48,71,48,77,47,71,68,81,92,60,38,37,34,24,34,20,32,42,66,47,51,22,58,55,22,48,64,31,42,62,42,78,42,82,43,72,49,66,59,68,36,78,33,79,78,24,53,79,44,46,71,40,44,72,73,42,49,92,32,30,39,33,26,30,34,56,43,58,61,59,74,39,62,23,27,24,31,65,88,75,67,36,39,39,19,33,27,30,56,44,78,44,8,29,40,35,38,34,44,29,80,55,71,58,58,79,71,26,42,38,74,58,82,94,42,82,38,69,26,72,65,23,33,51,51,26,53,53,48,51,53,28,51,53,53,44,47,50,57,55,39,64,74,35,68,69,68,79,79,56,76,77,61,70,37,75,90,60,56,50,74,65,37,50,57,32,50,30,50,34,51,52,42,50,52,50,40,50,52,47,50,29,51,34,49,51,35,52,52,48,33,56,59,59,50,41,56,52,30,29,49,49,30,41,63,69,60,22,40,52,22,48,41,51,37,42,36,55,39,60,27,54,55,43,69,42,76,49,106,86,46,77,39,61,27,37,36,38,44,97,90,44,48,34,39,31,35,72,50,45,33,63,82,39,48,39,58,49,67,56,51,52,48,42,52,52,50,51,51,54,52,39,67,35,88,90,36,90,60,77,57,45,43,32,45,37,26,23,32,23,17,80,45,56,78,88,73,42,75,68,47,56,36,70,65,34,45,52,52,22,44,72,75,40,18,24,33,38,54,34,55,68,46,35,61,45,29,52,46,31,69,77,37,71,82,49,55,65,59,20,47,50,42,49,47,31,50,74,70,27,61,22,37,73,50,70,67,67,78,63,82,85,76,73,63,82,46,76,37,72,46,88,68,70,77,70,63,46,64,78,74,52,47,72,65,68,126,126,83,84,75,41,32,33,24,32,51,50,82,67,54,46,86,70,54,47,71,39,63,54,93,50,88,74,75,50,72,82,33,50,31,37,38,34,38,51,58,50,70,91,47,68,46,92,42,68,54,96,93,27,42,23,30,44,65,68,42,19,53,51,52,53,54,33,32,54,47,47,26,53,36,52,54,51,24,22,69,71,40,19,38,35,36,35,26,38,50,59,76,36,66,32,33,22,45,66,61,48,70,46,77,46,70,67,82,92,60,37,37,32,24,34,20,31,43,66,45,49,23,59,55,23,48,64,32,42,61,44,77,43,81,43,72,49,67,59,69,36,78,34,80,78,22,54,79,44,45,70,40,44,73,74,42,49,91,32,32,40,34,26,30,34,56,41,58,62,60,72,39,62,24,27,24,31,65,87,74,68,36,41,38,20,32,29,32,57,44,79,44,9,30,40,34,39,33,42,27,78,55,72,58,57,79,71,26,43,38,75,59,83,95,43,83,38,69,27,72,66,24,33,51,48,26,52,52,48,50,54,29,50,52,51,45,47,50,58,54,39,63,75,35,70,68,66,79,80,56,76,77,62,70,38,75,88,59,55,51,75,66,37,50,56,32,52,29,52,36,51,53,40,51,51,51,39,50,52,46,49,28,51,33,51,51,34,52,52,49,34,55,58,59,50,41,57,53,29,29,50,47,30,43,62,68,61,21,40,52,23,49,40,52,38,42,36,54,39,59,28,53,53,42,71,44,76,51,104,88,46,77,40,62,27,38,35,39,44,96,90,45,46,34,40,32,34,74,48,47,32,64,83,41,46,39,59,49,68,58,51,52,49,42,52,51,50,51,53,55,52,38,68,35,87,90,38,90,61,78,57,46,42,32,44,36,28,23,32,24,18,80,45,57,78,90,74,42,76,70,46,57,35,70,65,37,45,51,54,24,44,72,75,40,19,25,32,37,54,33,54,69,46,35,63,45,30,51,46,30,70,77,39,72,84,49,56,66,60,19,46,50,41,49,48,30,49,74,70,29,61,22,39,73,51,70,67,68,78,62,81,84,76,73,62,83,43,75,38,69,46,88,65,73,79,69,61,45,63,76,73,52,46,70,67,67,125

Organism: Rhodopseudomonas palustris (strain ATCC BAA-98 / CGA009) (NCBI:txid258594)

pLDDT: mean 84.94, std 13.85, range [30.89, 98.5]

Radius of gyration: 34.86 Å; Cα contacts (8 Å, |Δi|>4): 2044; chains: 2; bounding box: 71×112×79 Å

Secondary structure (DSSP, 8-state):
-PPPPEEEESS--SSSSEEEE-SS----STT-SEEEE----GGG--S-EETTEEB--HHHHHHHHHHHHHHHHHHHHHHHTT-EEEEE-PPPPEEEEEEEEEEEESSGGG-EEEEEEEEEEGGGG-TTEEEEEEEEES-EEE-GGGGGGHHHHHHHGGGB-EEEEEEE--SEEEEEETTT--EEEEEEE-SS-EEEEE--B---HHHHEEEETTEEEE-HHHHHHHHHHHHHHHHHHHHHHHHT-PPPPPGGGGSGGG--HHHHHHHHHHHHHHHHHHHHHHHHHHHHHHHHHHTGGGHHHH--HHHHHHHHHHHHHHTT-EEEEEE-SS-EEEEEEE-SS-EEEEEEEE-SSSPBPHHHHHHHHHHHHHHHHSTT--SPPEEEEEEETTTTS-GGG---SB-HHHHHHHHHHTPEEEEHHHHHHHHHHHHH-TT-HHHHHHHHHHHHH--SEE--PPPP-----EEE-------------S-----/-PPPPEEEESS--SSSSEEEE-SS----STT-SEEEE----GGG--S-EETTEEB--HHHHHHHHHHHHHHHHHHHHHHHTT-EEEEE-PPPPEEEEEEEEEEEESSGGG-EEEEEEEEEEGGGG-TTEEEEEEEEES-EEE-GGGGGGHHHHHHHGGGB-EEEEEEE--SEEEEEETTT--EEEEEEE-SS-EEEEE--B---HHHHEEEETTEEEE-HHHHHHHHHHHHHHHHHHHHHHHHT-PPPPPGGGGSGGG--HHHHHHHHHHHHHHHHHHHHHHHHHHHHHHHHHHTGGGHHHH--HHHHHHHHHHHHHHTT-EEEEEE-SS-EEEEEEE-SS-EEEEEEEE-SSSPBPHHHHHHHHHHHHHHHHSTT--SPPEEEEEEETTTTS-GGG---SB-HHHHHHHHHHTPEEEEGGGGHHHHHHHHH-TT-HHHHHHHHHHHHH--SEE--PPPP-----EEE-------------S-----

Nearest PDB structures (foldseek):
  3wvh-assembly1_A  TM=5.747E-01  e=4.270E-02  Haemophilus influenzae Rd KW20
  6hz5-assembly1_M  TM=6.898E-01  e=3.005E-01  Escherichia coli K-12
  6vm6-assembly4_D  TM=3.473E-01  e=1.483E+00  Acinetobacter sp. ATCC 27244
  6wan-assembly2_B  TM=3.160E-01  e=2.842E+00  Acinetobacter baumannii
  3wvh-assembly1_A  TM=5.492E-01  e=2.926E-02  Haemophilus influenzae Rd KW20